Protein AF-A0A3N9UYP1-F1 (afdb_monomer_lite)

Sequence (949 aa):
LVQMFEDPHSIGEVHTLHGLKRYLHQKGLQLGFKLVDQSKSPNQSVSLVLATNSKVVSVIQNINFANFESISEETFTFNEIPFPIKIVVEGFERQLLHGQERFPSVNIFCYGNEVHYFVWFRNHPVFIRIDYSPPLQGGMIDLQYFGVSNYEIADHPNIYLDAIRYFFQFLEFDVKMNGTHIQARYDKERALDLNQLCERVKYLFCLAPYLMDLDWVIGSLNLPSDSKKKVVKAWAEFFAYWAALPINKFITKDRLGILQDILITTEGEYELVWSGEEDYRDQYSIKIPVDFFENIFESIKKLELSIPKFSEESFTRFGQIQLEKKFLNYLRKALSEGEIIQTPEGYEKAPEDLFQRMHEAIHFAEIIRKGGKDLESSVAIAQAVIPLEQTLKFQTTGTLESFKVQSASLALRGENLKVYVLRDYNGIIKLAFFTHEDSLYQKRQSINESWKYNANLSVLEFVSILRYNNYSVPGTEPSFELIDEEIQNIKDALALSQKPVLQKHAEGEKILYGLRASPGRATGRILLGISGRLPEEFNDHIFIASSISPDDNAFLYHAAGIVATGGGILSHAGLIATQFNKPAIIISGTWKQESDGSQFLLYNTLEYQVEQREENAFNLTLHHDLHEREYQMQDGDLVILDANEGSLQVLGQERDTIALFEGFKSLGKINEDISNINDVKELLILRGKKLHVRHQLEKLLNRLSEPVLVEFALREILIGKFLAENKSNPEERSYLLNLILNNKEIGILAEDYLNHIIGQIENKFLLSYSKAIKNIPNAKYPFEIVMPRLEVLRIHELVDSIITSLGANLSEKIQIESKDVYDLEKISAQRLEELRRNRLEEVQRLTKNRERKEYLRHIFRQLGRMDLLLNTSSEQLNEVKKLKQKFDIDDAVYCKKYAEKFILRPEDGAFALSPYVGWKAANLAELEHLGGTGFVPPWFVITDKAFQT

pLDDT: mean 80.07, std 12.96, range [25.12, 96.75]

Radius of gyration: 33.29 Å; chains: 1; bounding box: 89×86×103 Å

Secondary structure (DSSP, 8-state):
--------SSGGG--SHHHHHHHHHHH-GGGHHHHTTTS----EEEEEEEEETTEEEEEEEEEEEEE-S---TTSS-TTPPPHHHHHHHHHHHHHHHTT-----EEEEEEETTEEEEEEEETTEEEEEEEE-SPTTS--EEEEEEE-S-TTTTTT-S-TT-HHHHHHHHHTT-EEEEETTEEEEEEEGGG-SSHHHHHHHHHHHHHHGGGTTTHHHHHHHSSS-HHHHHHHHHHHHHHHHHHS---HHHHB-TTSSSBEEEEEEETTEEEEEE--SSSS---TT-PPPPTTHHHHHHHHHHTTT-------GGGGGS--HHHHIIIIIHHHHHHHHHTSEEEETTEEEEPPTTTEEE--HHHHHHHHHHH-THHHHHHHHHHHHHGGGGGT---EEEEEETTEEEEEEEEE-SSSEEEEEEEE-TTS-EEEEEEESSSS-EEE-SSTTSPPEE--B--HHHHHHHHHHTT-PPTT-S--GGGHHHHHHHHHHHHHH--S-----PPTT-EEEEEEEEE--EEEEEEEE--TT--GGGGBTEEEEES---GGGHHHHHHBSEEEESSS-TTSHHHHHHHHTT--EEEE--EEEE-TTS-EEEEEEEEEEEEEEEEETTEEEEEEEEEEEEEEEEETT-EEEEETTTTEEEEEES-HHHHHHHHHHHHHHHHHHHHHH---HHHHHHHHHHHHHHHHHHHHHHHT---HHHHHHHHHHHHH-TTTSGGGS-HHHHHHHHHHHHT-TTTHHHHHHHHHHHHHHHHHHHHHHHHHHHHHGGG-SSTHHHHHHHHHHHHHHHHHHHHHHHH-HHHHTT----HHHHHHHHHHHHHHHHHHHHHHHHHHHHHHH-SS-GGGHHHHHHHHHHHHHHHT--HHHHHHHHHHHHHHHHHHHHHHHHHTTS-EE-GGG-SGGGHHHH-HHHHHHHHHHHHH-TTSS-TT--EEGGGT--

Foldseek 3Di:
DPPPDQQDPDPVSDPDLRNVVNNCVVPDDVCVVVVCVPPDHQPDWDKDWDADPVGTDDIDGQEGEDEPDDDDPPDDDPPDDDLVRVLLVVLVNLQVVLPQPFAWHWYWYPSQQWIWIWTDDPPKIKIWIFGLAKAPPWTKTKMKIQADDPVCCVPALDQQLVLVVVLLVLLVWDWDDDRSMIITMDTNLFDLTSVNVLVSSSLVSNCNRCSRPGSRLLSQAPEDPVLSVLVSVVQSLVCVQASYDSQVQQADPVSHFGFADWDQDPVGTDTDGDPSPDHDHHVVQDQDPPCPVVVVVVVVVQQVDDFADDDPVPRRRHHPVNCCVRPVVSVVQCDVQVQWDADPVGIHGDPCLFKDFDFVLQVVLVLLLVDDPLLLLFQQVLLLCQLVLQSWWWDFFWDWLQWTKTWTWHDASVFIKIKIFTADLLRRTRGIWIASDPTWMWGDPDSPDDIDTRIDSDLPVSVVRCVSSVVDDPPSHGDSPCSVVSSVLVVVLSVLRPDRLDDDDFVPWFKFFFRQQAADKAKAFEDEDCPPHDLQVQASYEYEYQADDPVCLSNLLRHQAYEYQGGTSPGPQSVSCNLSNHGYGHGHWDWDADPVGFIKTKDWDWDFDWDWDQDSNITMIGTHDTHIDIDIGGGGFIWMRGSSRRMIITPGDDPLVVLLVVLLQLLLVLLVVLVPDDDPVVNVVSVVVNVVSLVSLLVSLLPDQGLNVLLVQLCCLQPNPSCPDSSHALQSSLVSLVSNLPRPRCNVVSVSSNLSVLSSLLSQLVSLLVCLLVFLLVDLALCSLCVSLVSNVVSVVSLVSNLSNNDDPCNVSHDDDPVSNVVSLVSSLVSLVVNLVVLVVVLVVVLPDPPPLVCVVVSLVRNVVSCVVNVDDPVVVVVSVVSVVVSVVVVVVVCVVCVPFDKDWLCNAACVCCVQQNPVSRSSSNCCVVVPPDSRPRPDIDGCVSNPD

Structure (mmCIF, N/CA/C/O backbone):
data_AF-A0A3N9UYP1-F1
#
_entry.id   AF-A0A3N9UYP1-F1
#
loop_
_atom_site.group_PDB
_atom_site.id
_atom_site.type_symbol
_atom_site.label_atom_id
_atom_site.label_alt_id
_atom_site.label_comp_id
_atom_site.label_asym_id
_atom_site.label_entity_id
_atom_site.label_seq_id
_atom_site.pdbx_PDB_ins_code
_atom_site.Cartn_x
_atom_site.Cartn_y
_atom_site.Cartn_z
_atom_site.occupancy
_atom_site.B_iso_or_equiv
_atom_site.auth_seq_id
_atom_site.auth_comp_id
_atom_site.auth_asym_id
_atom_site.auth_atom_id
_atom_site.pdbx_PDB_model_num
ATOM 1 N N . LEU A 1 1 ? 26.593 22.680 20.113 1.00 29.61 1 LEU A N 1
ATOM 2 C CA . LEU A 1 1 ? 25.882 23.022 18.860 1.00 29.61 1 LEU A CA 1
ATOM 3 C C . LEU A 1 1 ? 26.886 22.917 17.722 1.00 29.61 1 LEU A C 1
ATOM 5 O O . LEU A 1 1 ? 27.497 23.908 17.352 1.00 29.61 1 LEU A O 1
ATOM 9 N N . VAL A 1 2 ? 27.143 21.690 17.268 1.00 25.12 2 VAL A N 1
ATOM 10 C CA . VAL A 1 2 ? 27.941 21.435 16.063 1.00 25.12 2 VAL A CA 1
ATOM 11 C C . VAL A 1 2 ? 27.045 21.836 14.893 1.00 25.12 2 VAL A C 1
ATOM 13 O O . VAL A 1 2 ? 25.911 21.366 14.823 1.00 25.12 2 VAL A O 1
ATOM 16 N N . GLN A 1 3 ? 27.485 22.773 14.053 1.00 29.34 3 GLN A N 1
ATOM 17 C CA . GLN A 1 3 ? 26.764 23.162 12.839 1.00 29.34 3 GLN A CA 1
ATOM 18 C C . GLN A 1 3 ? 26.559 21.904 11.979 1.00 29.34 3 GLN A C 1
ATOM 20 O O . GLN A 1 3 ? 27.495 21.416 11.361 1.00 29.34 3 GLN A O 1
ATOM 25 N N . MET A 1 4 ? 25.340 21.358 11.973 1.00 34.91 4 MET A N 1
ATOM 26 C CA . MET A 1 4 ? 24.963 20.183 11.171 1.00 34.91 4 MET A CA 1
ATOM 27 C C . MET A 1 4 ? 24.743 20.507 9.684 1.00 34.91 4 MET A C 1
ATOM 29 O O . MET A 1 4 ? 24.390 19.622 8.912 1.00 34.91 4 MET A O 1
ATOM 33 N N . PHE A 1 5 ? 24.937 21.760 9.272 1.00 40.66 5 PHE A N 1
ATOM 34 C CA . PHE A 1 5 ? 24.675 22.220 7.915 1.00 40.66 5 PHE A CA 1
ATOM 35 C C . PHE A 1 5 ? 25.874 23.010 7.405 1.00 40.66 5 PHE A C 1
ATOM 37 O O . PHE A 1 5 ? 26.053 24.179 7.740 1.00 40.66 5 PHE A O 1
ATOM 44 N N . GLU A 1 6 ? 26.703 22.340 6.612 1.00 43.69 6 GLU A N 1
ATOM 45 C CA . GLU A 1 6 ? 27.711 22.978 5.774 1.00 43.69 6 GLU A CA 1
ATOM 46 C C . GLU A 1 6 ? 26.997 23.476 4.502 1.00 43.69 6 GLU A C 1
ATOM 48 O O . GLU A 1 6 ? 26.233 22.729 3.882 1.00 43.69 6 GLU A O 1
ATOM 53 N N . ASP A 1 7 ? 27.180 24.749 4.143 1.00 47.81 7 ASP A N 1
ATOM 54 C CA . ASP A 1 7 ? 26.592 25.359 2.938 1.00 47.81 7 ASP A CA 1
ATOM 55 C C . ASP A 1 7 ? 27.693 26.009 2.074 1.00 47.81 7 ASP A C 1
ATOM 57 O O . ASP A 1 7 ? 27.769 27.233 1.956 1.00 47.81 7 ASP A O 1
ATOM 61 N N . PRO A 1 8 ? 28.636 25.197 1.561 1.00 55.00 8 PRO A N 1
ATOM 62 C CA . PRO A 1 8 ? 29.879 25.692 0.981 1.00 55.00 8 PRO A CA 1
ATOM 63 C C . PRO A 1 8 ? 29.633 26.372 -0.368 1.00 55.00 8 PRO A C 1
ATOM 65 O O . PRO A 1 8 ? 28.952 25.845 -1.250 1.00 55.00 8 PRO A O 1
ATOM 68 N N . HIS A 1 9 ? 30.225 27.547 -0.565 1.00 52.25 9 HIS A N 1
ATOM 69 C CA . HIS A 1 9 ? 30.142 28.302 -1.817 1.00 52.25 9 HIS A CA 1
ATOM 70 C C . HIS A 1 9 ? 31.273 27.941 -2.792 1.00 52.25 9 HIS A C 1
ATOM 72 O O . HIS A 1 9 ? 31.146 28.174 -4.007 1.00 52.25 9 HIS A O 1
ATOM 78 N N . SER A 1 10 ? 32.346 27.323 -2.282 1.00 53.94 10 SER A N 1
ATOM 79 C CA . SER A 1 10 ? 33.505 26.831 -3.033 1.00 53.94 10 SER A CA 1
ATOM 80 C C . SER A 1 10 ? 33.967 25.439 -2.562 1.00 53.94 10 SER A C 1
ATOM 82 O O . SER A 1 10 ? 33.710 25.041 -1.432 1.00 53.94 10 SER A O 1
ATOM 84 N N . ILE A 1 11 ? 34.670 24.682 -3.419 1.00 49.81 11 ILE A N 1
ATOM 85 C CA . ILE A 1 11 ? 35.138 23.316 -3.093 1.00 49.81 11 ILE A CA 1
ATOM 86 C C . ILE A 1 11 ? 36.110 23.287 -1.896 1.00 49.81 11 ILE A C 1
ATOM 88 O O . ILE A 1 11 ? 36.172 22.300 -1.175 1.00 49.81 11 ILE A O 1
ATOM 92 N N . GLY A 1 12 ? 36.852 24.376 -1.662 1.00 50.88 12 GLY A N 1
ATOM 93 C CA . GLY A 1 12 ? 37.797 24.493 -0.545 1.00 50.88 12 GLY A CA 1
ATOM 94 C C . GLY A 1 12 ? 37.128 24.665 0.821 1.00 50.88 12 GLY A C 1
ATOM 95 O O . GLY A 1 12 ? 37.796 24.519 1.839 1.00 50.88 12 GLY A O 1
ATOM 96 N N . GLU A 1 13 ? 35.824 24.951 0.835 1.00 55.41 13 GLU A N 1
ATOM 97 C CA . GLU A 1 13 ? 34.985 25.060 2.036 1.00 55.41 13 GLU A CA 1
ATOM 98 C C . GLU A 1 13 ? 34.260 23.743 2.352 1.00 55.41 13 GLU A C 1
ATOM 100 O O . GLU A 1 13 ? 33.471 23.685 3.289 1.00 55.41 13 GLU A O 1
ATOM 105 N N . VAL A 1 14 ? 34.479 22.692 1.552 1.00 54.03 14 VAL A N 1
ATOM 106 C CA . VAL A 1 14 ? 33.878 21.376 1.766 1.00 54.03 14 VAL A CA 1
ATOM 107 C C . VAL A 1 14 ? 34.752 20.577 2.729 1.00 54.03 14 VAL A C 1
ATOM 109 O O . VAL A 1 14 ? 35.811 20.073 2.347 1.00 54.03 14 VAL A O 1
ATOM 112 N N . HIS A 1 15 ? 34.300 20.418 3.969 1.00 50.19 15 HIS A N 1
ATOM 113 C CA . HIS A 1 15 ? 34.988 19.613 4.981 1.00 50.19 15 HIS A CA 1
ATOM 114 C C . HIS A 1 15 ? 34.243 18.317 5.321 1.00 50.19 15 HIS A C 1
ATOM 116 O O . HIS A 1 15 ? 34.810 17.437 5.971 1.00 50.19 15 HIS A O 1
ATOM 122 N N . THR A 1 16 ? 32.999 18.161 4.855 1.00 47.72 16 THR A N 1
ATOM 123 C CA . THR A 1 16 ? 32.174 16.970 5.093 1.00 47.72 16 THR A CA 1
ATOM 124 C C . THR A 1 16 ? 31.568 16.390 3.810 1.00 47.72 16 THR A C 1
ATOM 126 O O . THR A 1 16 ? 31.347 17.082 2.816 1.00 47.72 16 THR A O 1
ATOM 129 N N . LEU A 1 17 ? 31.234 15.095 3.842 1.00 48.03 17 LEU A N 1
ATOM 130 C CA . LEU A 1 17 ? 30.551 14.384 2.747 1.00 48.03 17 LEU A CA 1
ATOM 131 C C . LEU A 1 17 ? 29.171 15.006 2.442 1.00 48.03 17 LEU A C 1
ATOM 133 O O . LEU A 1 17 ? 28.746 15.084 1.290 1.00 48.03 17 LEU A O 1
ATOM 137 N N . HIS A 1 18 ? 28.507 15.538 3.474 1.00 47.69 18 HIS A N 1
ATOM 138 C CA . HIS A 1 18 ? 27.260 16.292 3.348 1.00 47.69 18 HIS A CA 1
ATOM 139 C C . HIS A 1 18 ? 27.463 17.659 2.668 1.00 47.69 18 HIS A C 1
ATOM 141 O O . HIS A 1 18 ? 26.680 18.023 1.789 1.00 47.69 18 HIS A O 1
ATOM 147 N N . GLY A 1 19 ? 28.529 18.390 3.014 1.00 53.53 19 GLY A N 1
ATOM 148 C CA . GLY A 1 19 ? 28.915 19.636 2.343 1.00 53.53 19 GLY A CA 1
ATOM 149 C C . GLY A 1 19 ? 29.251 19.427 0.867 1.00 53.53 19 GLY A C 1
ATOM 150 O O . GLY A 1 19 ? 28.837 20.224 0.027 1.00 53.53 19 GLY A O 1
ATOM 151 N N . LEU A 1 20 ? 29.896 18.304 0.524 1.00 54.59 20 LEU A N 1
ATOM 152 C CA . LEU A 1 20 ? 30.167 17.928 -0.867 1.00 54.59 20 LEU A CA 1
ATOM 153 C C . LEU A 1 20 ? 28.864 17.683 -1.637 1.00 54.59 20 LEU A C 1
ATOM 155 O O . LEU A 1 20 ? 28.690 18.210 -2.736 1.00 54.59 20 LEU A O 1
ATOM 159 N N . LYS A 1 21 ? 27.926 16.935 -1.038 1.00 53.88 21 LYS A N 1
ATOM 160 C CA . LYS A 1 21 ? 26.600 16.669 -1.617 1.00 53.88 21 LYS A CA 1
ATOM 161 C C . LYS A 1 21 ? 25.831 17.967 -1.874 1.00 53.88 21 LYS A C 1
ATOM 163 O O . LYS A 1 21 ? 25.301 18.158 -2.966 1.00 53.88 21 LYS A O 1
ATOM 168 N N . ARG A 1 22 ? 25.810 18.894 -0.909 1.00 55.78 22 ARG A N 1
ATOM 169 C CA . ARG A 1 22 ? 25.162 20.209 -1.064 1.00 55.78 22 ARG A CA 1
ATOM 170 C C . ARG A 1 22 ? 25.834 21.088 -2.117 1.00 55.78 22 ARG A C 1
ATOM 172 O O . ARG A 1 22 ? 25.130 21.673 -2.937 1.00 55.78 22 ARG A O 1
ATOM 179 N N . TYR A 1 23 ? 27.165 21.135 -2.142 1.00 59.44 23 TYR A N 1
ATOM 180 C CA . TYR A 1 23 ? 27.926 21.865 -3.158 1.00 59.44 23 TYR A CA 1
ATOM 181 C C . TYR A 1 23 ? 27.590 21.384 -4.577 1.00 59.44 23 TYR A C 1
ATOM 183 O O . TYR A 1 23 ? 27.286 22.186 -5.463 1.00 59.44 23 TYR A O 1
ATOM 191 N N . LEU A 1 24 ? 27.580 20.062 -4.772 1.00 54.41 24 LEU A N 1
ATOM 192 C CA . LEU A 1 24 ? 27.208 19.410 -6.028 1.00 54.41 24 LEU A CA 1
ATOM 193 C C . LEU A 1 24 ? 25.745 19.682 -6.407 1.00 54.41 24 LEU A C 1
ATOM 195 O O . LEU A 1 24 ? 25.458 20.025 -7.556 1.00 54.41 24 LEU A O 1
ATOM 199 N N . HIS A 1 25 ? 24.835 19.606 -5.433 1.00 54.56 25 HIS A N 1
ATOM 200 C CA . HIS A 1 25 ? 23.414 19.904 -5.610 1.00 54.56 25 HIS A CA 1
ATOM 201 C C . HIS A 1 25 ? 23.163 21.366 -6.029 1.00 54.56 25 HIS A C 1
ATOM 203 O O . HIS A 1 25 ? 22.273 21.627 -6.836 1.00 54.56 25 HIS A O 1
ATOM 209 N N . GLN A 1 26 ? 23.945 22.324 -5.516 1.00 54.12 26 GLN A N 1
ATOM 210 C CA . GLN A 1 26 ? 23.802 23.756 -5.821 1.00 54.12 26 GLN A CA 1
ATOM 211 C C . GLN A 1 26 ? 24.477 24.194 -7.124 1.00 54.12 26 GLN A C 1
ATOM 213 O O . GLN A 1 26 ? 23.975 25.091 -7.800 1.00 54.12 26 GLN A O 1
ATOM 218 N N . LYS A 1 27 ? 25.635 23.619 -7.466 1.00 55.62 27 LYS A N 1
ATOM 219 C CA . LYS A 1 27 ? 26.460 24.083 -8.596 1.00 55.62 27 LYS A CA 1
ATOM 220 C C . LYS A 1 27 ? 26.233 23.305 -9.898 1.00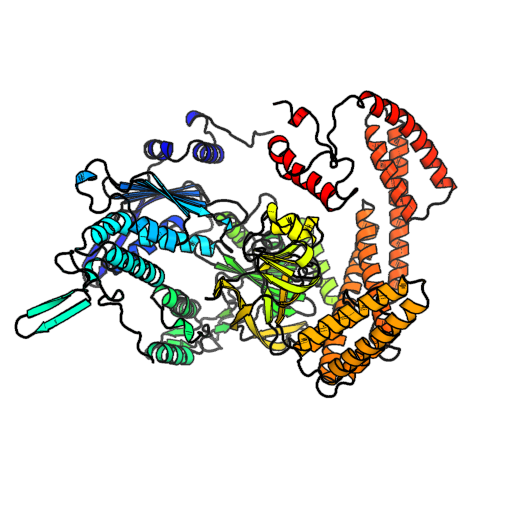 55.62 27 LYS A C 1
ATOM 222 O O . LYS A 1 27 ? 26.666 23.770 -10.952 1.00 55.62 27 LYS A O 1
ATOM 227 N N . GLY A 1 28 ? 25.535 22.168 -9.847 1.00 54.16 28 GLY A N 1
ATOM 228 C CA . GLY A 1 28 ? 25.143 21.390 -11.023 1.00 54.16 28 GLY A CA 1
ATOM 229 C C . GLY A 1 28 ? 26.300 20.705 -11.769 1.00 54.16 28 GLY A C 1
ATOM 230 O O . GLY A 1 28 ? 27.463 20.735 -11.366 1.00 54.16 28 GLY A O 1
ATOM 231 N N . LEU A 1 29 ? 25.959 20.076 -12.900 1.00 49.31 29 LEU A N 1
ATOM 232 C CA . LEU A 1 29 ? 26.809 19.169 -13.693 1.00 49.31 29 LEU A CA 1
ATOM 233 C C . LEU A 1 29 ? 28.119 19.782 -14.235 1.00 49.31 29 LEU A C 1
ATOM 235 O O . LEU A 1 29 ? 29.073 19.046 -14.482 1.00 49.31 29 LEU A O 1
ATOM 239 N N . GLN A 1 30 ? 28.222 21.112 -14.365 1.00 43.50 30 GLN A N 1
ATOM 240 C CA . GLN A 1 30 ? 29.431 21.793 -14.869 1.00 43.50 30 GLN A CA 1
ATOM 241 C C . GLN A 1 30 ? 30.678 21.581 -13.990 1.00 43.50 30 GLN A C 1
ATOM 243 O O . GLN A 1 30 ? 31.801 21.698 -14.482 1.00 43.50 30 GLN A O 1
ATOM 248 N N . LEU A 1 31 ? 30.506 21.254 -12.705 1.00 48.44 31 LEU A N 1
ATOM 249 C CA . LEU A 1 31 ? 31.607 20.968 -11.778 1.00 48.44 31 LEU A CA 1
ATOM 250 C C . LEU A 1 31 ? 31.984 19.482 -11.707 1.00 48.44 31 LEU A C 1
ATOM 252 O O . LEU A 1 31 ? 33.098 19.181 -11.281 1.00 48.44 31 LEU A O 1
ATOM 256 N N . GLY A 1 32 ? 31.131 18.571 -12.197 1.00 49.41 32 GLY A N 1
ATOM 257 C CA . GLY A 1 32 ? 31.455 17.143 -12.310 1.00 49.41 32 GLY A CA 1
ATOM 258 C C . GLY A 1 32 ? 32.727 16.915 -13.133 1.00 49.41 32 GLY A C 1
ATOM 259 O O . GLY A 1 32 ? 33.613 16.181 -12.710 1.00 49.41 32 GLY A O 1
ATOM 260 N N . PHE A 1 33 ? 32.890 17.670 -14.224 1.00 44.16 33 PHE A N 1
ATOM 261 C CA . PHE A 1 33 ? 34.115 17.684 -15.033 1.00 44.16 33 PHE A CA 1
ATOM 262 C C . PHE A 1 33 ? 35.379 18.079 -14.254 1.00 44.16 33 PHE A C 1
ATOM 264 O O . PHE A 1 33 ? 36.441 17.530 -14.514 1.00 44.16 33 PHE A O 1
ATOM 271 N N . LYS A 1 34 ? 35.285 19.013 -13.297 1.00 45.62 34 LYS A N 1
ATOM 272 C CA . LYS A 1 34 ? 36.437 19.454 -12.487 1.00 45.62 34 LYS A CA 1
ATOM 273 C C . LYS A 1 34 ? 36.766 18.488 -11.344 1.00 45.62 34 LYS A C 1
ATOM 275 O O . LYS A 1 34 ? 37.898 18.475 -10.873 1.00 45.62 34 LYS A O 1
ATOM 280 N N . LEU A 1 35 ? 35.791 17.697 -10.891 1.00 45.66 35 LEU A N 1
ATOM 281 C CA . LEU A 1 35 ? 35.947 16.739 -9.791 1.00 45.66 35 LEU A CA 1
ATOM 282 C C . LEU A 1 35 ? 36.562 15.403 -10.217 1.00 45.66 35 LEU A C 1
ATOM 284 O O . LEU A 1 35 ? 37.231 14.773 -9.393 1.00 45.66 35 LEU A O 1
ATOM 288 N N . VAL A 1 36 ? 36.397 15.009 -11.486 1.00 48.53 36 VAL A N 1
ATOM 289 C CA . VAL A 1 36 ? 37.096 13.855 -12.086 1.00 48.53 36 VAL A CA 1
ATOM 290 C C . VAL A 1 36 ? 38.622 14.013 -11.989 1.00 48.53 36 VAL A C 1
ATOM 292 O O . VAL A 1 36 ? 39.322 13.019 -11.810 1.00 48.53 36 VAL A O 1
ATOM 295 N N . ASP A 1 37 ? 39.120 15.254 -12.005 1.00 44.56 37 ASP A N 1
ATOM 296 C CA . ASP A 1 37 ? 40.552 15.569 -11.913 1.00 44.56 37 ASP A CA 1
ATOM 297 C C . ASP A 1 37 ? 41.088 15.716 -10.473 1.00 44.56 37 ASP A C 1
ATOM 299 O O . ASP A 1 37 ? 42.303 15.762 -10.285 1.00 44.56 37 ASP A O 1
ATOM 303 N N . GLN A 1 38 ? 40.230 15.820 -9.445 1.00 43.84 38 GLN A N 1
ATOM 304 C CA . GLN A 1 38 ? 40.664 16.196 -8.080 1.00 43.84 38 GLN A CA 1
ATOM 305 C C . GLN A 1 38 ? 40.219 15.255 -6.950 1.00 43.84 38 GLN A C 1
ATOM 307 O O . GLN A 1 38 ? 40.832 15.256 -5.882 1.00 43.84 38 GLN A O 1
ATOM 312 N N . SER A 1 39 ? 39.183 14.440 -7.154 1.00 46.75 39 SER A N 1
ATOM 313 C CA . SER A 1 39 ? 38.804 13.369 -6.220 1.00 46.75 39 SER A CA 1
ATOM 314 C C . SER A 1 39 ? 39.434 12.048 -6.664 1.00 46.75 39 SER A C 1
ATOM 316 O O . SER A 1 39 ? 39.857 11.949 -7.811 1.00 46.75 39 SER A O 1
ATOM 318 N N . LYS A 1 40 ? 39.547 11.047 -5.771 1.00 48.78 40 LYS A N 1
ATOM 319 C CA . LYS A 1 40 ? 40.044 9.701 -6.118 1.00 48.78 40 LYS A CA 1
ATOM 320 C C . LYS A 1 40 ? 39.450 9.285 -7.470 1.00 48.78 40 LYS A C 1
ATOM 322 O O . LYS A 1 40 ? 38.248 9.037 -7.547 1.00 48.78 40 LYS A O 1
ATOM 327 N N . SER A 1 41 ? 40.269 9.262 -8.524 1.00 60.19 41 SER A N 1
ATOM 328 C CA . SER A 1 41 ? 39.839 8.783 -9.835 1.00 60.19 41 SER A CA 1
ATOM 329 C C . SER A 1 41 ? 39.257 7.373 -9.674 1.00 60.19 41 SER A C 1
ATOM 331 O O . SER A 1 41 ? 39.658 6.680 -8.730 1.00 60.19 41 SER A O 1
ATOM 333 N N . PRO A 1 42 ? 38.333 6.938 -10.552 1.00 63.72 42 PRO A N 1
ATOM 334 C CA . PRO A 1 42 ? 37.827 5.570 -10.545 1.00 63.72 42 PRO A CA 1
ATOM 335 C C . PRO A 1 42 ? 38.989 4.587 -10.386 1.00 63.72 42 PRO A C 1
ATOM 337 O O . PRO A 1 42 ? 39.879 4.526 -11.233 1.00 63.72 42 PRO A O 1
ATOM 340 N N . ASN A 1 43 ? 39.039 3.904 -9.246 1.00 75.00 43 ASN A N 1
ATOM 341 C CA . ASN A 1 43 ? 40.175 3.073 -8.839 1.00 75.00 43 ASN A CA 1
ATOM 342 C C . ASN A 1 43 ? 39.848 1.580 -8.920 1.00 75.00 43 ASN A C 1
ATOM 344 O O . ASN A 1 43 ? 40.713 0.742 -8.670 1.00 75.00 43 ASN A O 1
ATOM 348 N N . GLN A 1 44 ? 38.605 1.255 -9.267 1.00 85.38 44 GLN A N 1
ATOM 349 C CA . GLN A 1 44 ? 38.121 -0.090 -9.519 1.00 85.38 44 GLN A CA 1
ATOM 350 C C . GLN A 1 44 ? 37.544 -0.149 -10.935 1.00 85.38 44 GLN A C 1
ATOM 352 O O . GLN A 1 44 ? 37.037 0.846 -11.457 1.00 85.38 44 GLN A O 1
ATOM 357 N N . SER A 1 45 ? 37.639 -1.312 -11.574 1.00 88.62 45 SER A N 1
ATOM 358 C CA . SER A 1 45 ? 37.122 -1.530 -12.926 1.00 88.62 45 SER A CA 1
ATOM 359 C C . SER A 1 45 ? 36.449 -2.891 -13.033 1.00 88.62 45 SER A C 1
ATOM 361 O O . SER A 1 45 ? 36.791 -3.823 -12.304 1.00 88.62 45 SER A O 1
ATOM 363 N N . VAL A 1 46 ? 35.484 -2.992 -13.944 1.00 91.12 46 VAL A N 1
ATOM 364 C CA . VAL A 1 46 ? 34.812 -4.244 -14.295 1.00 91.12 46 VAL A CA 1
ATOM 365 C C . VAL A 1 46 ? 35.045 -4.507 -15.777 1.00 91.12 46 VAL A C 1
ATOM 367 O O . VAL A 1 46 ? 34.795 -3.644 -16.619 1.00 91.12 46 VAL A O 1
ATOM 370 N N . SER A 1 47 ? 35.539 -5.703 -16.094 1.00 90.62 47 SER A N 1
ATOM 371 C CA . SER A 1 47 ? 35.705 -6.167 -17.473 1.00 90.62 47 SER A CA 1
ATOM 372 C C . SER A 1 47 ? 34.641 -7.209 -17.802 1.00 90.62 47 SER A C 1
ATOM 374 O O . SER A 1 47 ? 34.468 -8.164 -17.048 1.00 90.62 47 SER A O 1
ATOM 376 N N . LEU A 1 48 ? 33.959 -7.053 -18.936 1.00 90.75 48 LEU A N 1
ATOM 377 C CA . LEU A 1 48 ? 33.024 -8.053 -19.458 1.00 90.75 48 LEU A CA 1
ATOM 378 C C . LEU A 1 48 ? 33.763 -8.936 -20.456 1.00 90.75 48 LEU A C 1
ATOM 380 O O . LEU A 1 48 ? 34.433 -8.420 -21.349 1.00 90.75 48 LEU A O 1
ATOM 384 N N . VAL A 1 49 ? 33.641 -10.254 -20.316 1.00 89.88 49 VAL A N 1
ATOM 385 C CA . VAL A 1 49 ? 34.322 -11.224 -21.180 1.00 89.88 49 VAL A CA 1
ATOM 386 C C . VAL A 1 49 ? 33.291 -12.172 -21.773 1.00 89.88 49 VAL A C 1
ATOM 388 O O . VAL A 1 49 ? 32.694 -12.973 -21.060 1.00 89.88 49 VAL A O 1
ATOM 391 N N . LEU A 1 50 ? 33.113 -12.112 -23.092 1.00 89.94 50 LEU A N 1
ATOM 392 C CA . LEU A 1 50 ? 32.352 -13.111 -23.833 1.00 89.94 50 LEU A CA 1
ATOM 393 C C . LEU A 1 50 ? 33.315 -14.204 -24.283 1.00 89.94 50 LEU A C 1
ATOM 395 O O . LEU A 1 50 ? 34.251 -13.934 -25.038 1.00 89.94 50 LEU A O 1
ATOM 399 N N . ALA A 1 51 ? 33.084 -15.439 -23.851 1.00 91.19 51 ALA A N 1
ATOM 400 C CA . ALA A 1 51 ? 33.905 -16.586 -24.209 1.00 91.19 51 ALA A CA 1
ATOM 401 C C . ALA A 1 51 ? 33.045 -17.792 -24.602 1.00 91.19 51 ALA A C 1
ATOM 403 O O . ALA A 1 51 ? 31.910 -17.955 -24.172 1.00 91.19 51 ALA A O 1
ATOM 404 N N . THR A 1 52 ? 33.625 -18.646 -25.433 1.00 89.81 52 THR A N 1
ATOM 405 C CA . THR A 1 52 ? 33.166 -20.015 -25.692 1.00 89.81 52 THR A CA 1
ATOM 406 C C . THR A 1 52 ? 33.991 -20.980 -24.845 1.00 89.81 52 THR A C 1
ATOM 408 O O . THR A 1 52 ? 35.032 -20.591 -24.313 1.00 89.81 52 THR A O 1
ATOM 411 N N . ASN A 1 53 ? 33.613 -22.260 -24.811 1.00 85.12 53 ASN A N 1
ATOM 412 C CA . ASN A 1 53 ? 34.361 -23.298 -24.087 1.00 85.12 53 ASN A CA 1
ATOM 413 C C . ASN A 1 53 ? 35.849 -23.397 -24.487 1.00 85.12 53 ASN A C 1
ATOM 415 O O . ASN A 1 53 ? 36.641 -23.952 -23.733 1.00 85.12 53 ASN A O 1
ATOM 419 N N . SER A 1 54 ? 36.239 -22.883 -25.661 1.00 88.25 54 SER A N 1
ATOM 420 C CA . SER A 1 54 ? 37.602 -22.994 -26.197 1.00 88.25 54 SER A CA 1
ATOM 421 C C . SER A 1 54 ? 38.321 -21.664 -26.458 1.00 88.25 54 SER A C 1
ATOM 423 O O . SER A 1 54 ? 39.519 -21.686 -26.732 1.00 88.25 54 SER A O 1
ATOM 425 N N . LYS A 1 55 ? 37.632 -20.512 -26.452 1.00 91.62 55 LYS A N 1
ATOM 426 C CA . LYS A 1 55 ? 38.250 -19.202 -26.756 1.00 91.62 55 LYS A CA 1
ATOM 427 C C . LYS A 1 55 ? 37.456 -18.014 -26.221 1.00 91.62 55 LYS A C 1
ATOM 429 O O . LYS A 1 55 ? 36.227 -18.047 -26.216 1.00 91.62 55 LYS A O 1
ATOM 434 N N . VAL A 1 56 ? 38.161 -16.930 -25.899 1.00 88.62 56 VAL A N 1
ATOM 435 C CA . VAL A 1 56 ? 37.569 -15.603 -25.676 1.00 88.62 56 VAL A CA 1
ATOM 436 C C . VAL A 1 56 ? 37.165 -14.998 -27.024 1.00 88.62 56 VAL A C 1
ATOM 438 O O . VAL A 1 56 ? 37.954 -14.991 -27.967 1.00 88.62 56 VAL A O 1
ATOM 441 N N . VAL A 1 57 ? 35.920 -14.537 -27.122 1.00 87.56 57 VAL A N 1
ATOM 442 C CA . VAL A 1 57 ? 35.312 -13.939 -28.321 1.00 87.56 57 VAL A CA 1
ATOM 443 C C . VAL A 1 57 ? 35.422 -12.417 -28.286 1.00 87.56 57 VAL A C 1
ATOM 445 O O . VAL A 1 57 ? 35.750 -11.814 -29.302 1.00 87.56 57 VAL A O 1
ATOM 448 N N . SER A 1 58 ? 35.156 -11.802 -27.132 1.00 85.81 58 SER A N 1
ATOM 449 C CA . SER A 1 58 ? 35.181 -10.347 -26.956 1.00 85.81 58 SER A CA 1
ATOM 450 C C . SER A 1 58 ? 35.488 -9.979 -25.503 1.00 85.81 58 SER A C 1
ATOM 452 O O . SER A 1 58 ? 35.132 -10.723 -24.587 1.00 85.81 58 SER A O 1
ATOM 454 N N . VAL A 1 59 ? 36.143 -8.835 -25.295 1.00 86.81 59 VAL A N 1
ATOM 455 C CA . VAL A 1 59 ? 36.417 -8.253 -23.975 1.00 86.81 59 VAL A CA 1
ATOM 456 C C . VAL A 1 59 ? 36.083 -6.763 -24.004 1.00 86.81 59 VAL A C 1
ATOM 458 O O . VAL A 1 59 ? 36.569 -6.039 -24.870 1.00 86.81 59 VAL A O 1
ATOM 461 N N . ILE A 1 60 ? 35.291 -6.298 -23.039 1.00 86.38 60 ILE A N 1
ATOM 462 C CA . ILE A 1 60 ? 34.946 -4.884 -22.840 1.00 86.38 60 ILE A CA 1
ATOM 463 C C . ILE A 1 60 ? 35.565 -4.426 -21.519 1.00 86.38 60 ILE A C 1
ATOM 465 O O . ILE A 1 60 ? 35.266 -5.004 -20.477 1.00 86.38 60 ILE A O 1
ATOM 469 N N . GLN A 1 61 ? 36.388 -3.375 -21.540 1.00 84.38 61 GLN A N 1
ATOM 470 C CA . GLN A 1 61 ? 37.071 -2.826 -20.353 1.00 84.38 61 GLN A CA 1
ATOM 471 C C . GLN A 1 61 ? 36.688 -1.361 -20.123 1.00 84.38 61 GLN A C 1
ATOM 473 O O . GLN A 1 61 ? 37.528 -0.490 -19.918 1.00 84.38 61 GLN A O 1
ATOM 478 N N . ASN A 1 62 ? 35.393 -1.082 -20.230 1.00 84.38 62 ASN A N 1
ATOM 479 C CA . ASN A 1 62 ? 34.876 0.276 -20.355 1.00 84.38 62 ASN A CA 1
ATOM 480 C C . ASN A 1 62 ? 34.160 0.775 -19.092 1.00 84.38 62 ASN A C 1
ATOM 482 O O . ASN A 1 62 ? 33.601 1.865 -19.130 1.00 84.38 62 ASN A O 1
ATOM 486 N N . ILE A 1 63 ? 34.145 0.007 -17.999 1.00 91.69 63 ILE A N 1
ATOM 487 C CA . ILE A 1 63 ? 33.394 0.335 -16.781 1.00 91.69 63 ILE A CA 1
ATOM 488 C C . ILE A 1 63 ? 34.378 0.548 -15.633 1.00 91.69 63 ILE A C 1
ATOM 490 O O . ILE A 1 63 ? 34.997 -0.406 -15.161 1.00 91.69 63 ILE A O 1
ATOM 494 N N . ASN A 1 64 ? 34.487 1.787 -15.158 1.00 90.44 64 ASN A N 1
ATOM 495 C CA . ASN A 1 64 ? 35.291 2.143 -13.992 1.00 90.44 64 ASN A CA 1
ATOM 496 C C . ASN A 1 64 ? 34.413 2.765 -12.909 1.00 90.44 64 ASN A C 1
ATOM 498 O O . ASN A 1 64 ? 33.443 3.464 -13.209 1.00 90.44 64 ASN A O 1
ATOM 502 N N . PHE A 1 65 ? 34.767 2.563 -11.644 1.00 88.69 65 PHE A N 1
ATOM 503 C CA . PHE A 1 65 ? 34.014 3.139 -10.539 1.00 88.69 65 PHE A CA 1
ATOM 504 C C . PHE A 1 65 ? 34.868 3.500 -9.321 1.00 88.69 65 PHE A C 1
ATOM 506 O O . PHE A 1 65 ? 35.995 3.028 -9.154 1.00 88.69 65 PHE A O 1
ATOM 513 N N . ALA A 1 66 ? 34.305 4.365 -8.480 1.00 82.38 66 ALA A N 1
ATOM 514 C CA . ALA A 1 66 ? 34.785 4.682 -7.142 1.00 82.38 66 ALA A CA 1
ATOM 515 C C . ALA A 1 66 ? 33.604 4.661 -6.161 1.00 82.38 66 ALA A C 1
ATOM 517 O O . ALA A 1 66 ? 32.569 5.294 -6.402 1.00 82.38 66 ALA A O 1
ATOM 518 N N . ASN A 1 67 ? 33.770 3.946 -5.046 1.00 76.31 67 ASN A N 1
ATOM 519 C CA . ASN A 1 67 ? 32.820 3.947 -3.938 1.00 76.31 67 ASN A CA 1
ATOM 520 C C . ASN A 1 67 ? 33.371 4.787 -2.777 1.00 76.31 67 ASN A C 1
ATOM 522 O O . ASN A 1 67 ? 34.482 4.539 -2.303 1.00 76.31 67 ASN A O 1
ATOM 526 N N . PHE A 1 68 ? 32.613 5.799 -2.351 1.00 70.44 68 PHE A N 1
ATOM 527 C CA . PHE A 1 68 ? 33.022 6.728 -1.294 1.00 70.44 68 PHE A CA 1
ATOM 528 C C . PHE A 1 68 ? 32.444 6.377 0.081 1.00 70.44 68 PHE A C 1
ATOM 530 O O . PHE A 1 68 ? 32.824 7.014 1.064 1.00 70.44 68 PHE A O 1
ATOM 537 N N . GLU A 1 69 ? 31.564 5.378 0.177 1.00 61.91 69 GLU A N 1
ATOM 538 C CA . GLU A 1 69 ? 31.050 4.906 1.463 1.00 61.91 69 GLU A CA 1
ATOM 539 C C . GLU A 1 69 ? 31.995 3.890 2.113 1.00 61.91 69 GLU A C 1
ATOM 541 O O . GLU A 1 69 ? 32.506 2.971 1.471 1.00 61.91 69 GLU A O 1
ATOM 546 N N . SER A 1 70 ? 32.223 4.054 3.418 1.00 48.97 70 SER A N 1
ATOM 547 C CA . SER A 1 70 ? 32.908 3.067 4.248 1.00 48.97 70 SER A CA 1
ATOM 548 C C . SER A 1 70 ? 31.965 1.895 4.500 1.00 48.97 70 SER A C 1
ATOM 550 O O . SER A 1 70 ? 31.127 1.956 5.400 1.00 48.97 70 SER A O 1
ATOM 552 N N . ILE A 1 71 ? 32.087 0.840 3.701 1.00 49.66 71 ILE A N 1
ATOM 553 C CA . ILE A 1 71 ? 31.459 -0.448 3.999 1.00 49.66 71 ILE A CA 1
ATOM 554 C C . ILE A 1 71 ? 32.117 -0.945 5.293 1.00 49.66 71 ILE A C 1
ATOM 556 O O . ILE A 1 71 ? 33.327 -1.161 5.321 1.00 49.66 71 ILE A O 1
ATOM 560 N N . SER A 1 72 ? 31.358 -1.049 6.386 1.00 41.88 72 SER A N 1
ATOM 561 C CA . SER A 1 72 ? 31.851 -1.666 7.619 1.00 41.88 72 SER A CA 1
ATOM 562 C C . SER A 1 72 ? 32.286 -3.098 7.309 1.00 41.88 72 SER A C 1
ATOM 564 O O . SER A 1 72 ? 31.493 -3.873 6.777 1.00 41.88 72 SER A O 1
ATOM 566 N N . GLU A 1 73 ? 33.532 -3.434 7.638 1.00 37.22 73 GLU A N 1
ATOM 567 C CA . GLU A 1 73 ? 34.245 -4.664 7.246 1.00 37.22 73 GLU A CA 1
ATOM 568 C C . GLU A 1 73 ? 33.591 -5.986 7.711 1.00 37.22 73 GLU A C 1
ATOM 570 O O . GLU A 1 73 ? 34.094 -7.058 7.392 1.00 37.22 73 GLU A O 1
ATOM 575 N N . GLU A 1 74 ? 32.474 -5.949 8.442 1.00 38.84 74 GLU A N 1
ATOM 576 C CA . GLU A 1 74 ? 31.955 -7.104 9.182 1.00 38.84 74 GLU A CA 1
ATOM 577 C C . GLU A 1 74 ? 30.767 -7.845 8.543 1.00 38.84 74 GLU A C 1
ATOM 579 O O . GLU A 1 74 ? 30.403 -8.896 9.062 1.00 38.84 74 GLU A O 1
ATOM 584 N N . THR A 1 75 ? 30.145 -7.378 7.447 1.00 40.34 75 THR A N 1
ATOM 585 C CA . THR A 1 75 ? 28.851 -7.978 7.019 1.00 40.34 75 THR A CA 1
ATOM 586 C C . THR A 1 75 ? 28.624 -8.292 5.544 1.00 40.34 75 THR A C 1
ATOM 588 O O . THR A 1 75 ? 27.621 -8.929 5.248 1.00 40.34 75 THR A O 1
ATOM 591 N N . PHE A 1 76 ? 29.533 -7.976 4.619 1.00 38.84 76 PHE A N 1
ATOM 592 C CA . PHE A 1 76 ? 29.372 -8.403 3.222 1.00 38.84 76 PHE A CA 1
ATOM 593 C C . PHE A 1 76 ? 30.667 -8.974 2.657 1.00 38.84 76 PHE A C 1
ATOM 595 O O . PHE A 1 76 ? 31.755 -8.427 2.839 1.00 38.84 76 PHE A O 1
ATOM 602 N N . THR A 1 77 ? 30.550 -10.106 1.965 1.00 39.50 77 THR A N 1
ATOM 603 C CA . THR A 1 77 ? 31.652 -10.721 1.229 1.00 39.50 77 THR A CA 1
ATOM 604 C C . THR A 1 77 ? 32.228 -9.713 0.236 1.00 39.50 77 THR A C 1
ATOM 606 O O . THR A 1 77 ? 31.525 -9.255 -0.658 1.00 39.50 77 THR A O 1
ATOM 609 N N . PHE A 1 78 ? 33.522 -9.410 0.368 1.00 36.84 78 PHE A N 1
ATOM 610 C CA . PHE A 1 78 ? 34.328 -8.462 -0.426 1.00 36.84 78 PHE A CA 1
ATOM 611 C C . PHE A 1 78 ? 34.293 -8.630 -1.970 1.00 36.84 78 PHE A C 1
ATOM 613 O O . PHE A 1 78 ? 34.997 -7.911 -2.675 1.00 36.84 78 PHE A O 1
ATOM 620 N N . ASN A 1 79 ? 33.498 -9.559 -2.509 1.00 48.72 79 ASN A N 1
ATOM 621 C CA . ASN A 1 79 ? 33.474 -9.951 -3.919 1.00 48.72 79 ASN A CA 1
ATOM 622 C C . ASN A 1 79 ? 32.222 -9.509 -4.698 1.00 48.72 79 ASN A C 1
ATOM 624 O O . ASN A 1 79 ? 32.148 -9.787 -5.895 1.00 48.72 79 ASN A O 1
ATOM 628 N N . GLU A 1 80 ? 31.243 -8.846 -4.080 1.00 68.19 80 GLU A N 1
ATOM 629 C CA . GLU A 1 80 ? 30.023 -8.448 -4.794 1.00 68.19 80 GLU A CA 1
ATOM 630 C C . GLU A 1 80 ? 30.128 -7.042 -5.405 1.00 68.19 80 GLU A C 1
ATOM 632 O O . GLU A 1 80 ? 30.468 -6.060 -4.746 1.00 68.19 80 GLU A O 1
ATOM 637 N N . ILE A 1 81 ? 29.842 -6.952 -6.708 1.00 81.31 81 ILE A N 1
ATOM 638 C CA . ILE A 1 81 ? 29.781 -5.693 -7.458 1.00 81.31 81 ILE A CA 1
ATOM 639 C C . ILE A 1 81 ? 28.586 -4.876 -6.934 1.00 81.31 81 ILE A C 1
ATOM 641 O O . ILE A 1 81 ? 27.464 -5.387 -6.984 1.00 81.31 81 ILE A O 1
ATOM 645 N N . PRO A 1 82 ? 28.763 -3.611 -6.495 1.00 83.06 82 PRO A N 1
ATOM 646 C CA . PRO A 1 82 ? 27.654 -2.834 -5.948 1.00 83.06 82 PRO A CA 1
ATOM 647 C C . PRO A 1 82 ? 26.545 -2.622 -6.983 1.00 83.06 82 PRO A C 1
ATOM 649 O O . PRO A 1 82 ? 26.824 -2.437 -8.172 1.00 83.06 82 PRO A O 1
ATOM 652 N N . PHE A 1 83 ? 25.288 -2.583 -6.532 1.00 85.88 83 PHE A N 1
ATOM 653 C CA . PHE A 1 83 ? 24.119 -2.508 -7.416 1.00 85.88 83 PHE A CA 1
ATOM 654 C C . PHE A 1 83 ? 24.195 -1.415 -8.507 1.00 85.88 83 PHE A C 1
ATOM 656 O O . PHE A 1 83 ? 23.941 -1.734 -9.672 1.00 85.88 83 PHE A O 1
ATOM 663 N N . PRO A 1 84 ? 24.610 -0.163 -8.206 1.00 88.75 84 PRO A N 1
ATOM 664 C CA . PRO A 1 84 ? 24.732 0.878 -9.228 1.00 88.75 84 PRO A CA 1
ATOM 665 C C . PRO A 1 84 ? 25.710 0.533 -10.362 1.00 88.75 84 PRO A C 1
ATOM 667 O O . PRO A 1 84 ? 25.556 1.014 -11.477 1.00 88.75 84 PRO A O 1
ATOM 670 N N . ILE A 1 85 ? 26.708 -0.317 -10.105 1.00 90.94 85 ILE A N 1
ATOM 671 C CA . ILE A 1 85 ? 27.637 -0.815 -11.126 1.00 90.94 85 ILE A CA 1
ATOM 672 C C . ILE A 1 85 ? 27.022 -2.037 -11.819 1.00 90.94 85 ILE A C 1
ATOM 674 O O . ILE A 1 85 ? 27.061 -2.137 -13.047 1.00 90.94 85 ILE A O 1
ATOM 678 N N . LYS A 1 86 ? 26.414 -2.947 -11.044 1.00 89.94 86 LYS A N 1
ATOM 679 C CA . LYS A 1 86 ? 25.780 -4.177 -11.540 1.00 89.94 86 LYS A CA 1
ATOM 680 C C . LYS A 1 86 ? 24.727 -3.893 -12.617 1.00 89.94 86 LYS A C 1
ATOM 682 O O . LYS A 1 86 ? 24.701 -4.584 -13.627 1.00 89.94 86 LYS A O 1
ATOM 687 N N . ILE A 1 87 ? 23.918 -2.844 -12.465 1.00 90.62 87 ILE A N 1
ATOM 688 C CA . ILE A 1 87 ? 22.885 -2.492 -13.455 1.00 90.62 87 ILE A CA 1
ATOM 689 C C . ILE A 1 87 ? 23.466 -2.067 -14.815 1.00 90.62 87 ILE A C 1
ATOM 691 O O . ILE A 1 87 ? 22.887 -2.372 -15.858 1.00 90.62 87 ILE A O 1
ATOM 695 N N . VAL A 1 88 ? 24.635 -1.414 -14.820 1.00 93.12 88 VAL A N 1
ATOM 696 C CA . VAL A 1 88 ? 25.365 -1.063 -16.051 1.00 93.12 88 VAL A CA 1
ATOM 697 C C . VAL A 1 88 ? 25.940 -2.323 -16.691 1.00 93.12 88 VAL A C 1
ATOM 699 O O . VAL A 1 88 ? 25.813 -2.516 -17.899 1.00 93.12 88 VAL A O 1
ATOM 702 N N . VAL A 1 89 ? 26.529 -3.196 -15.868 1.00 92.31 89 VAL A N 1
ATOM 703 C CA . VAL A 1 89 ? 27.068 -4.498 -16.284 1.00 92.31 89 VAL A CA 1
ATOM 704 C C . VAL A 1 89 ? 25.990 -5.349 -16.955 1.00 92.31 89 VAL A C 1
ATOM 706 O O . VAL A 1 89 ? 26.187 -5.749 -18.097 1.00 92.31 89 VAL A O 1
ATOM 709 N N . GLU A 1 90 ? 24.836 -5.549 -16.312 1.00 90.06 90 GLU A N 1
ATOM 710 C CA . GLU A 1 90 ? 23.717 -6.326 -16.867 1.00 90.06 90 GLU A CA 1
ATOM 711 C C . GLU A 1 90 ? 23.191 -5.731 -18.181 1.00 90.06 90 GLU A C 1
ATOM 713 O O . GLU A 1 90 ? 22.894 -6.458 -19.133 1.00 90.06 90 GLU A O 1
ATOM 718 N N . GLY A 1 91 ? 23.083 -4.398 -18.253 1.00 90.94 91 GLY A N 1
ATOM 719 C CA . GLY A 1 91 ? 22.644 -3.709 -19.464 1.00 90.94 91 GLY A CA 1
ATOM 720 C C . GLY A 1 91 ? 23.595 -3.941 -20.638 1.00 90.94 91 GLY A C 1
ATOM 721 O O . GLY A 1 91 ? 23.144 -4.242 -21.746 1.00 90.94 91 GLY A O 1
ATOM 722 N N . PHE A 1 92 ? 24.906 -3.845 -20.398 1.00 92.69 92 PHE A N 1
ATOM 723 C CA . PHE A 1 92 ? 25.932 -4.022 -21.430 1.00 92.69 92 PHE A CA 1
ATOM 724 C C . PHE A 1 92 ? 26.131 -5.490 -21.803 1.00 92.69 92 PHE A C 1
ATOM 726 O O . PHE A 1 92 ? 26.295 -5.791 -22.984 1.00 92.69 92 PHE A O 1
ATOM 733 N N . GLU A 1 93 ? 26.067 -6.403 -20.833 1.00 91.38 93 GLU A N 1
ATOM 734 C CA . GLU A 1 93 ? 26.097 -7.848 -21.065 1.00 91.38 93 GLU A CA 1
ATOM 735 C C . GLU A 1 93 ? 24.989 -8.263 -22.034 1.00 91.38 93 GLU A C 1
ATOM 737 O O . GLU A 1 93 ? 25.262 -8.934 -23.032 1.00 91.38 93 GLU A O 1
ATOM 742 N N . ARG A 1 94 ? 23.755 -7.788 -21.807 1.00 90.19 94 ARG A N 1
ATOM 743 C CA . ARG A 1 94 ? 22.637 -8.050 -22.719 1.00 90.19 94 ARG A CA 1
ATOM 744 C C . ARG A 1 94 ? 22.949 -7.579 -24.138 1.00 90.19 94 ARG A C 1
ATOM 746 O O . ARG A 1 94 ? 22.767 -8.348 -25.080 1.00 90.19 94 ARG A O 1
ATOM 753 N N . GLN A 1 95 ? 23.448 -6.354 -24.310 1.00 90.62 95 GLN A N 1
ATOM 754 C CA . GLN A 1 95 ? 23.753 -5.861 -25.657 1.00 90.62 95 GLN A CA 1
ATOM 755 C C . GLN A 1 95 ? 24.897 -6.652 -26.308 1.00 90.62 95 GLN A C 1
ATOM 757 O O . GLN A 1 95 ? 24.837 -6.942 -27.503 1.00 90.62 95 GLN A O 1
ATOM 762 N N . LEU A 1 96 ? 25.903 -7.067 -25.529 1.00 89.44 96 LEU A N 1
ATOM 763 C CA . LEU A 1 96 ? 27.025 -7.875 -26.013 1.00 89.44 96 LEU A CA 1
ATOM 764 C C . LEU A 1 96 ? 26.547 -9.237 -26.529 1.00 89.44 96 LEU A C 1
ATOM 766 O O . LEU A 1 96 ? 26.949 -9.658 -27.614 1.00 89.44 96 LEU A O 1
ATOM 770 N N . LEU A 1 97 ? 25.645 -9.897 -25.796 1.00 87.81 97 LEU A N 1
ATOM 771 C CA . LEU A 1 97 ? 25.039 -11.167 -26.209 1.00 87.81 97 LEU A CA 1
ATOM 772 C C . LEU A 1 97 ? 24.188 -11.029 -27.481 1.00 87.81 97 LEU A C 1
ATOM 774 O O . LEU A 1 97 ? 24.143 -11.952 -28.294 1.00 87.81 97 LEU A O 1
ATOM 778 N N . HIS A 1 98 ? 23.562 -9.869 -27.694 1.00 85.44 98 HIS A N 1
ATOM 779 C CA . HIS A 1 98 ? 22.801 -9.569 -28.911 1.00 85.44 98 HIS A CA 1
ATOM 780 C C . HIS A 1 98 ? 23.654 -9.034 -30.075 1.00 85.44 98 HIS A C 1
ATOM 782 O O . HIS A 1 98 ? 23.110 -8.690 -31.129 1.00 85.44 98 HIS A O 1
ATOM 788 N N . GLY A 1 99 ? 24.984 -9.043 -29.935 1.00 82.56 99 GLY A N 1
ATOM 789 C CA . GLY A 1 99 ? 25.923 -8.723 -31.010 1.00 82.56 99 GLY A CA 1
ATOM 790 C C . GLY A 1 99 ? 26.227 -7.235 -31.166 1.00 82.56 99 GLY A C 1
ATOM 791 O O . GLY A 1 99 ? 26.692 -6.825 -32.228 1.00 82.56 99 GLY A O 1
ATOM 792 N N . GLN A 1 100 ? 25.971 -6.416 -30.142 1.00 86.38 100 GLN A N 1
ATOM 793 C CA . GLN A 1 100 ? 26.455 -5.040 -30.119 1.00 86.38 100 GLN A CA 1
ATOM 794 C C . GLN A 1 100 ? 27.984 -5.040 -30.011 1.00 86.38 100 GLN A C 1
ATOM 796 O O . GLN A 1 100 ? 28.558 -5.683 -29.136 1.00 86.38 100 GLN A O 1
ATOM 801 N N . GLU A 1 101 ? 28.648 -4.305 -30.900 1.00 81.12 101 GLU A N 1
ATOM 802 C CA . GLU A 1 101 ? 30.117 -4.251 -30.956 1.00 81.12 101 GLU A CA 1
ATOM 803 C C . GLU A 1 101 ? 30.687 -2.999 -30.280 1.00 81.12 101 GLU A C 1
ATOM 805 O O . GLU A 1 101 ? 31.840 -2.982 -29.847 1.00 81.12 101 GLU A O 1
ATOM 810 N N . ARG A 1 102 ? 29.891 -1.925 -30.202 1.00 85.00 102 ARG A N 1
ATOM 811 C CA . ARG A 1 102 ? 30.320 -0.615 -29.704 1.00 85.00 102 ARG A CA 1
ATOM 812 C C . ARG A 1 102 ? 29.668 -0.310 -28.366 1.00 85.00 102 ARG A C 1
ATOM 814 O O . ARG A 1 102 ? 28.444 -0.269 -28.265 1.00 85.00 102 ARG A O 1
ATOM 821 N N . PHE A 1 103 ? 30.507 -0.030 -27.374 1.00 89.62 103 PHE A N 1
ATOM 822 C CA . PHE A 1 103 ? 30.096 0.332 -26.022 1.00 89.62 103 PHE A CA 1
ATOM 823 C C . PHE A 1 103 ? 30.712 1.668 -25.618 1.00 89.62 103 PHE A C 1
ATOM 825 O O . PHE A 1 103 ? 31.881 1.916 -25.939 1.00 89.62 103 PHE A O 1
ATOM 832 N N . PRO A 1 104 ? 29.972 2.521 -24.894 1.00 90.81 104 PRO A N 1
ATOM 833 C CA . PRO A 1 104 ? 30.553 3.721 -24.324 1.00 90.81 104 PRO A CA 1
ATOM 834 C C . PRO A 1 104 ? 31.493 3.359 -23.181 1.00 90.81 104 PRO A C 1
ATOM 836 O O . PRO A 1 104 ? 31.388 2.291 -22.574 1.00 90.81 104 PRO A O 1
ATOM 839 N N . SER A 1 105 ? 32.402 4.271 -22.868 1.00 89.75 105 SER A N 1
ATOM 840 C CA . SER A 1 105 ? 33.116 4.238 -21.596 1.00 89.75 105 SER A CA 1
ATOM 841 C C . SER A 1 105 ? 32.250 4.861 -20.505 1.00 89.75 105 SER A C 1
ATOM 843 O O . SER A 1 105 ? 31.510 5.807 -20.772 1.00 89.75 105 SER A O 1
ATOM 845 N N . VAL A 1 106 ? 32.319 4.306 -19.297 1.00 91.88 106 VAL A N 1
ATOM 846 C CA . VAL A 1 106 ? 31.499 4.691 -18.149 1.00 91.88 106 VAL A CA 1
ATOM 847 C C . VAL A 1 106 ? 32.378 4.833 -16.913 1.00 91.88 106 VAL A C 1
ATOM 849 O O . VAL A 1 106 ? 33.034 3.878 -16.501 1.00 91.88 106 VAL A O 1
ATOM 852 N N . ASN A 1 107 ? 32.338 6.009 -16.291 1.00 88.81 107 ASN A N 1
ATOM 853 C CA . ASN A 1 107 ? 32.874 6.241 -14.954 1.00 88.81 107 ASN A CA 1
ATOM 854 C C . ASN A 1 107 ? 31.718 6.450 -13.972 1.00 88.81 107 ASN A C 1
ATOM 856 O O . ASN A 1 107 ? 30.843 7.283 -14.215 1.00 88.81 107 ASN A O 1
ATOM 860 N N . ILE A 1 108 ? 31.729 5.710 -12.865 1.00 89.56 108 ILE A N 1
ATOM 861 C CA . ILE A 1 108 ? 30.646 5.678 -11.877 1.00 89.56 108 ILE A CA 1
ATOM 862 C C . ILE A 1 108 ? 31.173 6.167 -10.529 1.00 89.56 108 ILE A C 1
ATOM 864 O O . ILE A 1 108 ? 32.129 5.613 -9.986 1.00 89.56 108 ILE A O 1
ATOM 868 N N . PHE A 1 109 ? 30.530 7.181 -9.962 1.00 84.06 109 PHE A N 1
ATOM 869 C CA . PHE A 1 109 ? 30.873 7.716 -8.646 1.00 84.06 109 PHE A CA 1
ATOM 870 C C . PHE A 1 109 ? 29.686 7.519 -7.705 1.00 84.06 109 PHE A C 1
ATOM 872 O O . PHE A 1 109 ? 28.607 8.069 -7.935 1.00 84.06 109 PHE A O 1
ATOM 879 N N . CYS A 1 110 ? 29.878 6.704 -6.665 1.00 79.88 110 CYS A N 1
ATOM 880 C CA . CYS A 1 110 ? 28.823 6.373 -5.706 1.00 79.88 110 CYS A CA 1
ATOM 881 C C . CYS A 1 110 ? 28.921 7.273 -4.466 1.00 79.88 110 CYS A C 1
ATOM 883 O O . CYS A 1 110 ? 29.861 7.132 -3.680 1.00 79.88 110 CYS A O 1
ATOM 885 N N . TYR A 1 111 ? 27.948 8.173 -4.282 1.00 74.44 111 TYR A N 1
ATOM 886 C CA . TYR A 1 111 ? 27.830 9.073 -3.127 1.00 74.44 111 TYR A CA 1
ATOM 887 C C . TYR A 1 111 ? 26.616 8.679 -2.275 1.00 74.44 111 TYR A C 1
ATOM 889 O O . TYR A 1 111 ? 25.590 9.367 -2.238 1.00 74.44 111 TYR A O 1
ATOM 897 N N . GLY A 1 112 ? 26.713 7.522 -1.625 1.00 72.06 112 GLY A N 1
ATOM 898 C CA . GLY A 1 112 ? 25.568 6.885 -0.983 1.00 72.06 112 GLY A CA 1
ATOM 899 C C . GLY A 1 112 ? 24.435 6.642 -1.962 1.00 72.06 112 GLY A C 1
ATOM 900 O O . GLY A 1 112 ? 24.590 5.874 -2.908 1.00 72.06 112 GLY A O 1
ATOM 901 N N . ASN A 1 113 ? 23.293 7.296 -1.758 1.00 72.94 113 ASN A N 1
ATOM 902 C CA . ASN A 1 113 ? 22.105 7.061 -2.586 1.00 72.94 113 ASN A CA 1
ATOM 903 C C . ASN A 1 113 ? 22.153 7.782 -3.929 1.00 72.94 113 ASN A C 1
ATOM 905 O O . ASN A 1 113 ? 21.458 7.380 -4.859 1.00 72.94 113 ASN A O 1
ATOM 909 N N . GLU A 1 114 ? 22.937 8.853 -4.026 1.00 81.50 114 GLU A N 1
ATOM 910 C CA . GLU A 1 114 ? 23.068 9.618 -5.256 1.00 81.50 114 GLU A CA 1
ATOM 911 C C . GLU A 1 114 ? 24.283 9.107 -6.029 1.00 81.50 114 GLU A C 1
ATOM 913 O O . GLU A 1 114 ? 25.416 9.143 -5.545 1.00 81.50 114 GLU A O 1
ATOM 918 N N . VAL A 1 115 ? 24.047 8.609 -7.237 1.00 86.06 115 VAL A N 1
ATOM 919 C CA . VAL A 1 115 ? 25.089 8.035 -8.088 1.00 86.06 115 VAL A CA 1
ATOM 920 C C . VAL A 1 115 ? 25.189 8.843 -9.365 1.00 86.06 115 VAL A C 1
ATOM 922 O O . VAL A 1 115 ? 24.183 9.137 -10.020 1.00 86.06 115 VAL A O 1
ATOM 925 N N . HIS A 1 116 ? 26.418 9.222 -9.707 1.00 87.75 116 HIS A N 1
ATOM 926 C CA . HIS A 1 116 ? 26.723 9.971 -10.920 1.00 87.75 116 HIS A CA 1
ATOM 927 C C . HIS A 1 116 ? 27.435 9.053 -11.908 1.00 87.75 116 HIS A C 1
ATOM 929 O O . HIS A 1 116 ? 28.464 8.455 -11.586 1.00 87.75 116 HIS A O 1
ATOM 935 N N . TYR A 1 117 ? 26.892 8.969 -13.118 1.00 90.19 117 TYR A N 1
ATOM 936 C CA . TYR A 1 117 ? 27.455 8.214 -14.227 1.00 90.19 117 TYR A CA 1
ATOM 937 C C . TYR A 1 117 ? 27.891 9.190 -15.304 1.00 90.19 117 TYR A C 1
ATOM 939 O O . TYR A 1 117 ? 27.106 10.000 -15.805 1.00 90.19 117 TYR A O 1
ATOM 947 N N . PHE A 1 118 ? 29.151 9.069 -15.676 1.00 87.75 118 PHE A N 1
ATOM 948 C CA . PHE A 1 118 ? 29.751 9.777 -16.786 1.00 87.75 118 PHE A CA 1
ATOM 949 C C . PHE A 1 118 ? 29.931 8.757 -17.892 1.00 87.75 118 PHE A C 1
ATOM 951 O O . PHE A 1 118 ? 30.792 7.889 -17.790 1.00 87.75 118 PHE A O 1
ATOM 958 N N . VAL A 1 119 ? 29.085 8.827 -18.909 1.00 88.50 119 VAL A N 1
ATOM 959 C CA . VAL A 1 119 ? 29.082 7.905 -20.043 1.00 88.50 119 VAL A CA 1
ATOM 960 C C . VAL A 1 119 ? 29.539 8.695 -21.264 1.00 88.50 119 VAL A C 1
ATOM 962 O O . VAL A 1 119 ? 29.082 9.814 -21.467 1.00 88.50 119 VAL A O 1
ATOM 965 N N . TRP A 1 120 ? 30.441 8.176 -22.090 1.00 82.81 120 TRP A N 1
ATOM 966 C CA . TRP A 1 120 ? 30.842 8.891 -23.305 1.00 82.81 120 TRP A CA 1
ATOM 967 C C . TRP A 1 120 ? 31.131 7.964 -24.478 1.00 82.81 120 TRP A C 1
ATOM 969 O O . TRP A 1 120 ? 31.713 6.885 -24.339 1.00 82.81 120 TRP A O 1
ATOM 979 N N . PHE A 1 121 ? 30.745 8.442 -25.660 1.00 77.88 121 PHE A N 1
ATOM 980 C CA . PHE A 1 121 ? 31.074 7.856 -26.953 1.00 77.88 121 PHE A CA 1
ATOM 981 C C . PHE A 1 121 ? 31.985 8.813 -27.695 1.00 77.88 121 PHE A C 1
ATOM 983 O O . PHE A 1 121 ? 31.497 9.802 -28.227 1.00 77.88 121 PHE A O 1
ATOM 990 N N . ARG A 1 122 ? 33.295 8.555 -27.755 1.00 74.81 122 ARG A N 1
ATOM 991 C CA . ARG A 1 122 ? 34.245 9.492 -28.388 1.00 74.81 122 ARG A CA 1
ATOM 992 C C . ARG A 1 122 ? 34.022 10.934 -27.874 1.00 74.81 122 ARG A C 1
ATOM 994 O O . ARG A 1 122 ? 34.376 11.206 -26.734 1.00 74.81 122 ARG A O 1
ATOM 1001 N N . ASN A 1 123 ? 33.387 11.803 -28.672 1.00 70.44 123 ASN A N 1
ATOM 1002 C CA . ASN A 1 123 ? 33.103 13.211 -28.371 1.00 70.44 123 ASN A CA 1
ATOM 1003 C C . ASN A 1 123 ? 31.654 13.500 -27.913 1.00 70.44 123 ASN A C 1
ATOM 1005 O O . ASN A 1 123 ? 31.297 14.669 -27.779 1.00 70.44 123 ASN A O 1
ATOM 1009 N N . HIS A 1 124 ? 30.824 12.478 -27.677 1.00 78.88 124 HIS A N 1
ATOM 1010 C CA . HIS A 1 124 ? 29.423 12.610 -27.255 1.00 78.88 124 HIS A CA 1
ATOM 1011 C C . HIS A 1 124 ? 29.261 12.188 -25.787 1.00 78.88 124 HIS A C 1
ATOM 1013 O O . HIS A 1 124 ? 29.115 10.992 -25.500 1.00 78.88 124 HIS A O 1
ATOM 1019 N N . PRO A 1 125 ? 29.338 13.132 -24.834 1.00 82.56 125 PRO A N 1
ATOM 1020 C CA . PRO A 1 125 ? 29.163 12.831 -23.424 1.00 82.56 125 PRO A CA 1
ATOM 1021 C C . PRO A 1 125 ? 27.679 12.759 -23.032 1.00 82.56 125 PRO A C 1
ATOM 1023 O O . PRO A 1 125 ? 26.836 13.532 -23.496 1.00 82.56 125 PRO A O 1
ATOM 1026 N N . VAL A 1 126 ? 27.388 11.847 -22.114 1.00 85.88 126 VAL A N 1
ATOM 1027 C CA . VAL A 1 126 ? 26.116 11.662 -21.422 1.00 85.88 126 VAL A CA 1
ATOM 1028 C C . VAL A 1 126 ? 26.399 11.720 -19.921 1.00 85.88 126 VAL A C 1
ATOM 1030 O O . VAL A 1 126 ? 27.254 11.002 -19.399 1.00 85.88 126 VAL A O 1
ATOM 1033 N N . PHE A 1 127 ? 25.653 12.556 -19.214 1.00 85.19 127 PHE A N 1
ATOM 1034 C CA . PHE A 1 127 ? 25.696 12.656 -17.760 1.00 85.19 127 PHE A CA 1
ATOM 1035 C C . PHE A 1 127 ? 24.398 12.125 -17.203 1.00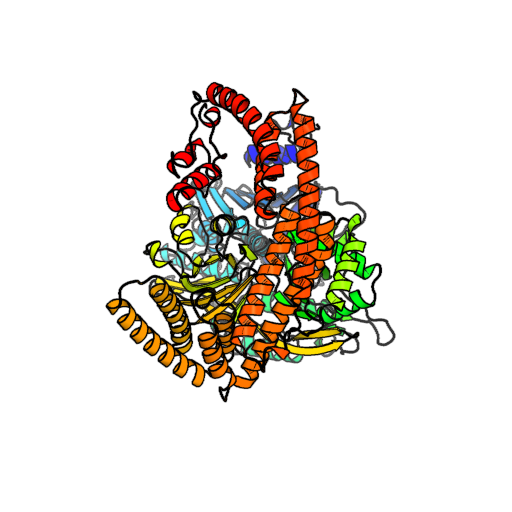 85.19 127 PHE A C 1
ATOM 1037 O O . PHE A 1 127 ? 23.331 12.562 -17.630 1.00 85.19 127 PHE A O 1
ATOM 1044 N N . ILE A 1 128 ? 24.488 11.211 -16.247 1.00 90.69 128 ILE A N 1
ATOM 1045 C CA . ILE A 1 128 ? 23.318 10.615 -15.617 1.00 90.69 128 ILE A CA 1
ATOM 1046 C C . ILE A 1 128 ? 23.477 10.765 -14.115 1.00 90.69 128 ILE A C 1
ATOM 1048 O O . ILE A 1 128 ? 24.474 10.334 -13.537 1.00 90.69 128 ILE A O 1
ATOM 1052 N N . ARG A 1 129 ? 22.483 11.372 -13.479 1.00 89.25 129 ARG A N 1
ATOM 1053 C CA . ARG A 1 129 ? 22.359 11.446 -12.029 1.00 89.25 129 ARG A CA 1
ATOM 1054 C C . ARG A 1 129 ? 21.146 10.638 -11.610 1.00 89.25 129 ARG A C 1
ATOM 1056 O O . ARG A 1 129 ? 20.057 10.857 -12.137 1.00 89.25 129 ARG A O 1
ATOM 1063 N N . ILE A 1 130 ? 21.340 9.734 -10.658 1.00 89.38 130 ILE A N 1
ATOM 1064 C CA . ILE A 1 130 ? 20.285 8.856 -10.152 1.00 89.38 130 ILE A CA 1
ATOM 1065 C C . ILE A 1 130 ? 20.278 8.925 -8.631 1.00 89.38 130 ILE A C 1
ATOM 1067 O O . ILE A 1 130 ? 21.320 8.740 -8.010 1.00 89.38 130 ILE A O 1
ATOM 1071 N N . ASP A 1 131 ? 19.108 9.164 -8.044 1.00 86.06 131 ASP A N 1
ATOM 1072 C CA . ASP A 1 131 ? 18.882 9.036 -6.604 1.00 86.06 131 ASP A CA 1
ATOM 1073 C C . ASP A 1 131 ? 18.136 7.726 -6.303 1.00 86.06 131 ASP A C 1
ATOM 1075 O O . ASP A 1 131 ? 16.943 7.612 -6.577 1.00 86.06 131 ASP A O 1
ATOM 1079 N N . TYR A 1 132 ? 18.839 6.746 -5.731 1.00 83.19 132 TYR A N 1
ATOM 1080 C CA . TYR A 1 132 ? 18.307 5.438 -5.327 1.00 83.19 132 TYR A CA 1
ATOM 1081 C C . TYR A 1 132 ? 17.746 5.419 -3.896 1.00 83.19 132 TYR A C 1
ATOM 1083 O O . TYR A 1 132 ? 17.821 4.396 -3.205 1.00 83.19 132 TYR A O 1
ATOM 1091 N N . SER A 1 133 ? 17.253 6.547 -3.394 1.00 79.12 133 SER A N 1
ATOM 1092 C CA . SER A 1 133 ? 16.464 6.561 -2.158 1.00 79.12 133 SER A CA 1
ATOM 1093 C C . SER A 1 133 ? 15.038 6.056 -2.446 1.00 79.12 133 SER A C 1
ATOM 1095 O O . SER A 1 133 ? 14.554 6.253 -3.564 1.00 79.12 133 SER A O 1
ATOM 1097 N N . PRO A 1 134 ? 14.322 5.467 -1.476 1.00 75.81 134 PRO A N 1
ATOM 1098 C CA . PRO A 1 134 ? 12.923 5.057 -1.646 1.00 75.81 134 PRO A CA 1
ATOM 1099 C C . PRO A 1 134 ? 11.998 6.212 -2.092 1.00 75.81 134 PRO A C 1
ATOM 1101 O O . PRO A 1 134 ? 12.339 7.383 -1.860 1.00 75.81 134 PRO A O 1
ATOM 1104 N N . PRO A 1 135 ? 10.840 5.937 -2.731 1.00 67.00 135 PRO A N 1
ATOM 1105 C CA . PRO A 1 135 ? 9.810 6.955 -2.989 1.00 67.00 135 PRO A CA 1
ATOM 1106 C C . PRO A 1 135 ? 9.405 7.697 -1.701 1.00 67.00 135 PRO A C 1
ATOM 1108 O O . PRO A 1 135 ? 9.617 7.167 -0.612 1.00 67.00 135 PRO A O 1
ATOM 1111 N N . LEU A 1 136 ? 8.851 8.914 -1.810 1.00 64.88 136 LEU A N 1
ATOM 1112 C CA . LEU A 1 136 ? 8.537 9.847 -0.704 1.00 64.88 136 LEU A CA 1
ATOM 1113 C C . LEU A 1 136 ? 9.717 10.566 -0.046 1.00 64.88 136 LEU A C 1
ATOM 1115 O O . LEU A 1 136 ? 9.509 11.467 0.768 1.00 64.88 136 LEU A O 1
ATOM 1119 N N . GLN A 1 137 ? 10.953 10.212 -0.391 1.00 67.56 137 GLN A N 1
ATOM 1120 C CA . GLN A 1 137 ? 12.143 10.922 0.089 1.00 67.56 137 GLN A CA 1
ATOM 1121 C C . GLN A 1 137 ? 12.658 11.977 -0.907 1.00 67.56 137 GLN A C 1
ATOM 1123 O O . GLN A 1 137 ? 13.690 12.599 -0.655 1.00 67.56 137 GLN A O 1
ATOM 1128 N N . GLY A 1 138 ? 11.952 12.194 -2.029 1.00 61.28 138 GLY A N 1
ATOM 1129 C CA . GLY A 1 138 ? 12.406 13.050 -3.125 1.00 61.28 138 GLY A CA 1
ATOM 1130 C C . GLY A 1 138 ? 13.581 12.442 -3.898 1.00 61.28 138 GLY A C 1
ATOM 1131 O O . GLY A 1 138 ? 14.249 11.521 -3.432 1.00 61.28 138 GLY A O 1
ATOM 1132 N N . GLY A 1 139 ? 13.813 12.909 -5.122 1.00 70.06 139 GLY A N 1
ATOM 1133 C CA . GLY A 1 139 ? 14.872 12.397 -5.999 1.00 70.06 139 GLY A CA 1
ATOM 1134 C C . GLY A 1 139 ? 14.379 12.197 -7.427 1.00 70.06 139 GLY A C 1
ATOM 1135 O O . GLY A 1 139 ? 13.181 12.203 -7.692 1.00 70.06 139 GLY A O 1
ATOM 1136 N N . MET A 1 140 ? 15.306 12.053 -8.369 1.00 80.62 140 MET A N 1
ATOM 1137 C CA . MET A 1 140 ? 14.977 11.893 -9.786 1.00 80.62 140 MET A CA 1
ATOM 1138 C C . MET A 1 140 ? 16.083 11.150 -10.525 1.00 80.62 140 MET A C 1
ATOM 1140 O O . MET A 1 140 ? 17.232 11.120 -10.077 1.00 80.62 140 MET A O 1
ATOM 1144 N N . ILE A 1 141 ? 15.737 10.624 -11.696 1.00 88.12 141 ILE A N 1
ATOM 1145 C CA . ILE A 1 141 ? 16.716 10.382 -12.755 1.00 88.12 141 ILE A CA 1
ATOM 1146 C C . ILE A 1 141 ? 16.819 11.683 -13.552 1.00 88.12 141 ILE A C 1
ATOM 1148 O O . ILE A 1 141 ? 15.812 12.173 -14.063 1.00 88.12 141 ILE A O 1
ATOM 1152 N N . ASP A 1 142 ? 18.017 12.251 -13.650 1.00 87.69 142 ASP A N 1
ATOM 1153 C CA . ASP A 1 142 ? 18.303 13.416 -14.497 1.00 87.69 142 ASP A CA 1
ATOM 1154 C C . ASP A 1 142 ? 19.427 13.040 -15.460 1.00 87.69 142 ASP A C 1
ATOM 1156 O O . ASP A 1 142 ? 20.534 12.702 -15.034 1.00 87.69 142 ASP A O 1
ATOM 1160 N N . LEU A 1 143 ? 19.130 13.076 -16.755 1.00 91.00 143 LEU A N 1
ATOM 1161 C CA . LEU A 1 143 ? 20.062 12.756 -17.823 1.00 91.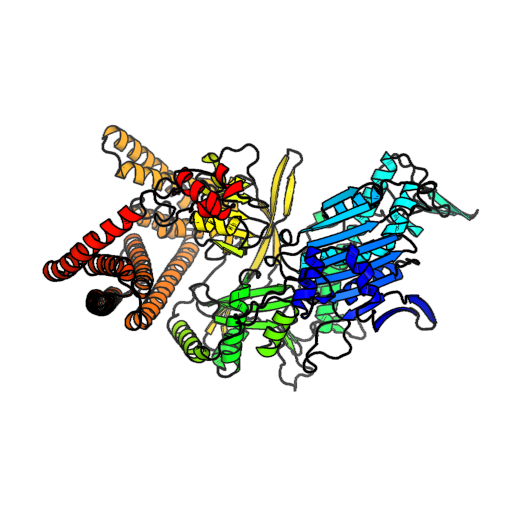00 143 LEU A CA 1
ATOM 1162 C C . LEU A 1 143 ? 20.265 13.968 -18.725 1.00 91.00 143 LEU A C 1
ATOM 1164 O O . LEU A 1 143 ? 19.304 14.606 -19.156 1.00 91.00 143 LEU A O 1
ATOM 1168 N N . GLN A 1 144 ? 21.523 14.238 -19.064 1.00 87.00 144 GLN A N 1
ATOM 1169 C CA . GLN A 1 144 ? 21.909 15.205 -20.087 1.00 87.00 144 GLN A CA 1
ATOM 1170 C C . GLN A 1 144 ? 22.776 14.531 -21.138 1.00 87.00 144 GLN A C 1
ATOM 1172 O O . GLN A 1 144 ? 23.847 14.016 -20.822 1.00 87.00 144 GLN A O 1
ATOM 1177 N N . TYR A 1 145 ? 22.332 14.569 -22.388 1.00 86.94 145 TYR A N 1
ATOM 1178 C CA . TYR A 1 145 ? 23.061 14.031 -23.526 1.00 86.94 145 TYR A CA 1
ATOM 1179 C C . TYR A 1 145 ? 23.406 15.136 -24.519 1.00 86.94 145 TYR A C 1
ATOM 1181 O O . TYR A 1 145 ? 22.535 15.874 -24.981 1.00 86.94 145 TYR A O 1
ATOM 1189 N N . PHE A 1 146 ? 24.688 15.227 -24.864 1.00 81.81 146 PHE A N 1
ATOM 1190 C CA . PHE A 1 146 ? 25.203 16.126 -25.892 1.00 81.81 146 PHE A CA 1
ATOM 1191 C C . PHE A 1 146 ? 25.412 15.317 -27.175 1.00 81.81 146 PHE A C 1
ATOM 1193 O O . PHE A 1 146 ? 26.462 14.703 -27.374 1.00 81.81 146 PHE A O 1
ATOM 1200 N N . GLY A 1 147 ? 24.364 15.256 -28.002 1.00 72.19 147 GLY A N 1
ATOM 1201 C CA . GLY A 1 147 ? 24.222 14.203 -29.004 1.00 72.19 147 GLY A CA 1
ATOM 1202 C C . GLY A 1 147 ? 24.951 14.418 -30.319 1.00 72.19 147 GLY A C 1
ATOM 1203 O O . GLY A 1 147 ? 25.360 13.443 -30.933 1.00 72.19 147 GLY A O 1
ATOM 1204 N N . VAL A 1 148 ? 25.216 15.660 -30.724 1.00 75.31 148 VAL A N 1
ATOM 1205 C CA . VAL A 1 148 ? 25.961 15.951 -31.961 1.00 75.31 148 VAL A CA 1
ATOM 1206 C C . VAL A 1 148 ? 27.124 16.877 -31.642 1.00 75.31 148 VAL A C 1
ATOM 1208 O O . VAL A 1 148 ? 26.923 17.968 -31.101 1.00 75.31 148 VAL A O 1
ATOM 1211 N N . SER A 1 149 ? 28.341 16.438 -31.965 1.00 71.31 149 SER A N 1
ATOM 1212 C CA . SER A 1 149 ? 29.538 17.252 -31.782 1.00 71.31 149 SER A CA 1
ATOM 1213 C C . SER A 1 149 ? 29.621 18.348 -32.850 1.00 71.31 149 SER A C 1
ATOM 1215 O O . SER A 1 149 ? 29.090 18.210 -33.953 1.00 71.31 149 SER A O 1
ATOM 1217 N N . ASN A 1 150 ? 30.353 19.428 -32.565 1.00 70.12 150 ASN A N 1
ATOM 1218 C CA . ASN A 1 150 ? 30.592 20.488 -33.554 1.00 70.12 150 ASN A CA 1
ATOM 1219 C C . ASN A 1 150 ? 31.288 19.978 -34.832 1.00 70.12 150 ASN A C 1
ATOM 1221 O O . ASN A 1 150 ? 31.226 20.643 -35.861 1.00 70.12 150 ASN A O 1
ATOM 1225 N N . TYR A 1 151 ? 31.953 18.820 -34.767 1.00 68.44 151 TYR A N 1
ATOM 1226 C CA . TYR A 1 151 ? 32.667 18.216 -35.889 1.00 68.44 151 TYR A CA 1
ATOM 1227 C C . TYR A 1 151 ? 31.751 17.434 -36.837 1.00 68.44 151 TYR A C 1
ATOM 1229 O O . TYR A 1 151 ? 32.108 17.265 -37.995 1.00 68.44 151 TYR A O 1
ATOM 1237 N N . GLU A 1 152 ? 30.588 16.976 -36.367 1.00 70.31 152 GLU A N 1
ATOM 1238 C CA . GLU A 1 152 ? 29.676 16.104 -37.131 1.00 70.31 152 GLU A CA 1
ATOM 1239 C C . GLU A 1 152 ? 28.368 16.807 -37.512 1.00 70.31 152 GLU A C 1
ATOM 1241 O O . GLU A 1 152 ? 27.553 16.247 -38.237 1.00 70.31 152 GLU A O 1
ATOM 1246 N N . ILE A 1 153 ? 28.162 18.049 -37.060 1.00 77.31 153 ILE A N 1
ATOM 1247 C CA . ILE A 1 153 ? 26.917 18.805 -37.268 1.00 77.31 153 ILE A CA 1
ATOM 1248 C C . ILE A 1 153 ? 26.539 18.957 -38.751 1.00 77.31 153 ILE A C 1
ATOM 1250 O O . ILE A 1 153 ? 25.356 19.049 -39.065 1.00 77.31 153 ILE A O 1
ATOM 1254 N N . ALA A 1 154 ? 27.532 18.990 -39.647 1.00 74.25 154 ALA A N 1
ATOM 1255 C CA . ALA A 1 154 ? 27.330 19.150 -41.086 1.00 74.25 154 ALA A CA 1
ATOM 1256 C C . ALA A 1 154 ? 26.914 17.845 -41.787 1.00 74.25 154 ALA A C 1
ATOM 1258 O O . ALA A 1 154 ? 26.211 17.901 -42.793 1.00 74.25 154 ALA A O 1
ATOM 1259 N N . ASP A 1 155 ? 27.321 16.696 -41.241 1.00 80.06 155 ASP A N 1
ATOM 1260 C CA . ASP A 1 155 ? 27.160 15.378 -41.867 1.00 80.06 155 ASP A CA 1
ATOM 1261 C C . ASP A 1 155 ? 26.080 14.524 -41.179 1.00 80.06 155 ASP A C 1
ATOM 1263 O O . ASP A 1 155 ? 25.718 13.454 -41.669 1.00 80.06 155 ASP A O 1
ATOM 1267 N N . HIS A 1 156 ? 25.556 14.974 -40.034 1.00 82.94 156 HIS A N 1
ATOM 1268 C CA . HIS A 1 156 ? 24.597 14.209 -39.247 1.00 82.94 156 HIS A CA 1
ATOM 1269 C C . HIS A 1 156 ? 23.219 14.141 -39.941 1.00 82.94 156 HIS A C 1
ATOM 1271 O O . HIS A 1 156 ? 22.600 15.181 -40.191 1.00 82.94 156 HIS A O 1
ATOM 1277 N N . PRO A 1 157 ? 22.664 12.938 -40.187 1.00 82.25 157 PRO A N 1
ATOM 1278 C CA . PRO A 1 157 ? 21.466 12.769 -41.013 1.00 82.25 157 PRO A CA 1
ATOM 1279 C C . PRO A 1 157 ? 20.166 13.221 -40.323 1.00 82.25 157 PRO A C 1
ATOM 1281 O O . PRO A 1 157 ? 19.160 13.441 -40.995 1.00 82.25 157 PRO A O 1
ATOM 1284 N N . ASN A 1 158 ? 20.169 13.369 -38.991 1.00 82.81 158 ASN A N 1
ATOM 1285 C CA . ASN A 1 158 ? 19.056 13.944 -38.228 1.00 82.81 158 ASN A CA 1
ATOM 1286 C C . ASN A 1 158 ? 19.513 14.744 -36.991 1.00 82.81 158 ASN A C 1
ATOM 1288 O O . ASN A 1 158 ? 19.585 14.214 -35.886 1.00 82.81 158 ASN A O 1
ATOM 1292 N N . ILE A 1 159 ? 19.846 16.026 -37.150 1.00 81.06 159 ILE A N 1
ATOM 1293 C CA . ILE A 1 159 ? 20.366 16.868 -36.049 1.00 81.06 159 ILE A CA 1
ATOM 1294 C C . ILE A 1 159 ? 19.363 17.135 -34.910 1.00 81.06 159 ILE A C 1
ATOM 1296 O O . ILE A 1 159 ? 19.765 17.604 -33.847 1.00 81.06 159 ILE A O 1
ATOM 1300 N N . TYR A 1 160 ? 18.072 16.856 -35.120 1.00 84.25 160 TYR A N 1
ATOM 1301 C CA . TYR A 1 160 ? 17.016 17.093 -34.131 1.00 84.25 160 TYR A CA 1
ATOM 1302 C C . TYR A 1 160 ? 16.874 15.963 -33.106 1.00 84.25 160 TYR A C 1
ATOM 1304 O O . TYR A 1 160 ? 16.154 16.133 -32.123 1.00 84.25 160 TYR A O 1
ATOM 1312 N N . LEU A 1 161 ? 17.568 14.838 -33.318 1.00 88.19 161 LEU A N 1
ATOM 1313 C CA . LEU A 1 161 ? 17.569 13.670 -32.434 1.00 88.19 161 LEU A CA 1
ATOM 1314 C C . LEU A 1 161 ? 16.151 13.158 -32.101 1.00 88.19 161 LEU A C 1
ATOM 1316 O O . LEU A 1 161 ? 15.835 12.796 -30.963 1.00 88.19 161 LEU A O 1
ATOM 1320 N N . ASP A 1 162 ? 15.258 13.202 -33.096 1.00 87.88 162 ASP A N 1
ATOM 1321 C CA . ASP A 1 162 ? 13.839 12.883 -32.920 1.00 87.88 162 ASP A CA 1
ATOM 1322 C C . ASP A 1 162 ? 13.622 11.432 -32.485 1.00 87.88 162 ASP A C 1
ATOM 1324 O O . ASP A 1 162 ? 12.683 11.161 -31.730 1.00 87.88 162 ASP A O 1
ATOM 1328 N N . ALA A 1 163 ? 14.472 10.505 -32.941 1.00 90.69 163 ALA A N 1
ATOM 1329 C CA . ALA A 1 163 ? 14.328 9.100 -32.601 1.00 90.69 163 ALA A CA 1
ATOM 1330 C C . ALA A 1 163 ? 14.702 8.851 -31.137 1.00 90.69 163 ALA A C 1
ATOM 1332 O O . ALA A 1 163 ? 13.909 8.270 -30.397 1.00 90.69 163 ALA A O 1
ATOM 1333 N N . ILE A 1 164 ? 15.846 9.366 -30.675 1.00 92.38 164 ILE A N 1
ATOM 1334 C CA . ILE A 1 164 ? 16.249 9.257 -29.266 1.00 92.38 164 ILE A CA 1
ATOM 1335 C C . ILE A 1 164 ? 15.236 9.957 -28.352 1.00 92.38 164 ILE A C 1
ATOM 1337 O O . ILE A 1 164 ? 14.861 9.400 -27.317 1.00 92.38 164 ILE A O 1
ATOM 1341 N N . ARG A 1 165 ? 14.731 11.139 -28.746 1.00 92.56 165 ARG A N 1
ATOM 1342 C CA . ARG A 1 165 ? 13.645 11.821 -28.019 1.00 92.56 165 ARG A CA 1
ATOM 1343 C C . ARG A 1 165 ? 12.432 10.907 -27.863 1.00 92.56 165 ARG A C 1
ATOM 1345 O O . ARG A 1 165 ? 11.907 10.789 -26.758 1.00 92.56 165 ARG A O 1
ATOM 1352 N N . TYR A 1 166 ? 11.998 10.272 -28.952 1.00 92.12 166 TYR A N 1
ATOM 1353 C CA . TYR A 1 166 ? 10.846 9.376 -28.932 1.00 92.12 166 TYR A CA 1
ATOM 1354 C C . TYR A 1 166 ? 11.079 8.172 -28.018 1.00 92.12 166 TYR A C 1
ATOM 1356 O O . TYR A 1 166 ? 10.203 7.845 -27.228 1.00 92.12 166 TYR A O 1
ATOM 1364 N N . PHE A 1 167 ? 12.261 7.552 -28.061 1.00 93.94 167 PHE A N 1
ATOM 1365 C CA . PHE A 1 167 ? 12.612 6.440 -27.171 1.00 93.94 167 PHE A CA 1
ATOM 1366 C C . PHE A 1 167 ? 12.520 6.829 -25.693 1.00 93.94 167 PHE A C 1
ATOM 1368 O O . PHE A 1 167 ? 11.904 6.110 -24.910 1.00 93.94 167 PHE A O 1
ATOM 1375 N N . PHE A 1 168 ? 13.072 7.981 -25.304 1.00 92.44 168 PHE A N 1
ATOM 1376 C CA . PHE A 1 168 ? 12.959 8.461 -23.925 1.00 92.44 168 PHE A CA 1
ATOM 1377 C C . PHE A 1 168 ? 11.505 8.726 -23.517 1.00 92.44 168 PHE A C 1
ATOM 1379 O O . PHE A 1 168 ? 11.093 8.290 -22.446 1.00 92.44 168 PHE A O 1
ATOM 1386 N N . GLN A 1 169 ? 10.717 9.380 -24.374 1.00 90.25 169 GLN A N 1
ATOM 1387 C CA . GLN A 1 169 ? 9.292 9.628 -24.116 1.00 90.25 169 GLN A CA 1
ATOM 1388 C C . GLN A 1 169 ? 8.490 8.325 -24.013 1.00 90.25 169 GLN A C 1
ATOM 1390 O O . GLN A 1 169 ? 7.633 8.198 -23.143 1.00 90.25 169 GLN A O 1
ATOM 1395 N N . PHE A 1 170 ? 8.796 7.342 -24.862 1.00 88.00 170 PHE A N 1
ATOM 1396 C CA . PHE A 1 170 ? 8.173 6.019 -24.843 1.00 88.00 170 PHE A CA 1
ATOM 1397 C C . PHE A 1 170 ? 8.508 5.245 -23.562 1.00 88.00 170 PHE A C 1
ATOM 1399 O O . PHE A 1 170 ? 7.678 4.509 -23.041 1.00 88.00 170 PHE A O 1
ATOM 1406 N N . LEU A 1 171 ? 9.706 5.462 -23.011 1.00 86.69 171 LEU A N 1
ATOM 1407 C CA . LEU A 1 171 ? 10.124 4.954 -21.703 1.00 86.69 171 LEU A CA 1
ATOM 1408 C C . LEU A 1 171 ? 9.630 5.817 -20.523 1.00 86.69 171 LEU A C 1
ATOM 1410 O O . LEU A 1 171 ? 10.057 5.569 -19.395 1.00 86.69 171 LEU A O 1
ATOM 1414 N N . GLU A 1 172 ? 8.723 6.771 -20.772 1.00 86.69 172 GLU A N 1
ATOM 1415 C CA . GLU A 1 172 ? 8.068 7.667 -19.800 1.00 86.69 172 GLU A CA 1
ATOM 1416 C C . GLU A 1 172 ? 8.972 8.743 -19.171 1.00 86.69 172 GLU A C 1
ATOM 1418 O O . GLU A 1 172 ? 8.676 9.272 -18.097 1.00 86.69 172 GLU A O 1
ATOM 1423 N N . PHE A 1 173 ? 10.070 9.110 -19.835 1.00 87.69 173 PHE A N 1
ATOM 1424 C CA . PHE A 1 173 ? 10.872 10.265 -19.432 1.00 87.69 173 PHE A CA 1
ATOM 1425 C C . PHE A 1 173 ? 10.270 11.568 -19.969 1.00 87.69 173 PHE A C 1
ATOM 1427 O O . PHE A 1 173 ? 9.901 11.678 -21.141 1.00 87.69 173 PHE A O 1
ATOM 1434 N N . ASP A 1 174 ? 10.275 12.602 -19.133 1.00 86.31 174 ASP A N 1
ATOM 1435 C CA . ASP A 1 174 ? 10.000 13.970 -19.547 1.00 86.31 174 ASP A CA 1
ATOM 1436 C C . ASP A 1 174 ? 11.231 14.514 -20.283 1.00 86.31 174 ASP A C 1
ATOM 1438 O O . ASP A 1 174 ? 12.299 14.698 -19.690 1.00 86.31 174 ASP A O 1
ATOM 1442 N N . VAL A 1 175 ? 11.094 14.779 -21.583 1.00 90.31 175 VAL A N 1
ATOM 1443 C CA . VAL A 1 175 ? 12.212 15.211 -22.433 1.00 90.31 175 VAL A CA 1
ATOM 1444 C C . VAL A 1 175 ? 12.095 16.686 -22.804 1.00 90.31 175 VAL A C 1
ATOM 1446 O O . VAL A 1 175 ? 11.072 17.132 -23.323 1.00 90.31 175 VAL A O 1
ATOM 1449 N N . LYS A 1 176 ? 13.180 17.437 -22.597 1.00 88.50 176 LYS A N 1
ATOM 1450 C CA . LYS A 1 176 ? 13.376 18.804 -23.090 1.00 88.50 176 LYS A CA 1
ATOM 1451 C C . LYS A 1 176 ? 14.527 18.832 -24.088 1.00 88.50 176 LYS A C 1
ATOM 1453 O O . LYS A 1 176 ? 15.586 18.256 -23.848 1.00 88.50 176 LYS A O 1
ATOM 1458 N N . MET A 1 177 ? 14.314 19.533 -25.195 1.00 85.44 177 MET A N 1
ATOM 1459 C CA . MET A 1 177 ? 15.275 19.651 -26.290 1.00 85.44 177 MET A CA 1
ATOM 1460 C C . MET A 1 177 ? 15.824 21.072 -26.361 1.00 85.44 177 MET A C 1
ATOM 1462 O O . MET A 1 177 ? 15.042 22.019 -26.399 1.00 85.44 177 MET A O 1
ATOM 1466 N N . ASN A 1 178 ? 17.148 21.207 -26.453 1.00 80.50 178 ASN A N 1
ATOM 1467 C CA . ASN A 1 178 ? 17.838 22.472 -26.716 1.00 80.50 178 ASN A CA 1
ATOM 1468 C C . ASN A 1 178 ? 18.851 22.268 -27.855 1.00 80.50 178 ASN A C 1
ATOM 1470 O O . ASN A 1 178 ? 20.027 21.997 -27.619 1.00 80.50 178 ASN A O 1
ATOM 1474 N N . GLY A 1 179 ? 18.395 22.364 -29.107 1.00 80.38 179 GLY A N 1
ATOM 1475 C CA . GLY A 1 179 ? 19.228 22.053 -30.275 1.00 80.38 179 GLY A CA 1
ATOM 1476 C C . GLY A 1 179 ? 19.625 20.574 -30.292 1.00 80.38 179 GLY A C 1
ATOM 1477 O O . GLY A 1 179 ? 18.755 19.711 -30.304 1.00 80.38 179 GLY A O 1
ATOM 1478 N N . THR A 1 180 ? 20.929 20.291 -30.250 1.00 82.12 180 THR A N 1
ATOM 1479 C CA . THR A 1 180 ? 21.503 18.930 -30.230 1.00 82.12 180 THR A CA 1
ATOM 1480 C C . THR A 1 180 ? 21.668 18.362 -28.810 1.00 82.12 180 THR A C 1
ATOM 1482 O O . THR A 1 180 ? 22.251 17.293 -28.623 1.00 82.12 180 THR A O 1
ATOM 1485 N N . HIS A 1 181 ? 21.184 19.087 -27.795 1.00 84.06 181 HIS A N 1
ATOM 1486 C CA . HIS A 1 181 ? 21.192 18.674 -26.394 1.00 84.06 181 HIS A CA 1
ATOM 1487 C C . HIS A 1 181 ? 19.831 18.098 -25.992 1.00 84.06 181 HIS A C 1
ATOM 1489 O O . HIS A 1 181 ? 18.800 18.763 -26.146 1.00 84.06 181 HIS A O 1
ATOM 1495 N N . ILE A 1 182 ? 19.851 16.905 -25.395 1.00 88.62 182 ILE A N 1
ATOM 1496 C CA . ILE A 1 182 ? 18.679 16.249 -24.809 1.00 88.62 182 ILE A CA 1
ATOM 1497 C C . ILE A 1 182 ? 18.799 16.285 -23.291 1.00 88.62 182 ILE A C 1
ATOM 1499 O O . ILE A 1 182 ? 19.773 15.784 -22.729 1.00 88.62 182 ILE A O 1
ATOM 1503 N N . GLN A 1 183 ? 17.777 16.821 -22.631 1.00 90.19 183 GLN A N 1
ATOM 1504 C CA . GLN A 1 183 ? 17.588 16.663 -21.198 1.00 90.19 183 GLN A CA 1
ATOM 1505 C C . GLN A 1 183 ? 16.392 15.742 -20.954 1.00 90.19 183 GLN A C 1
ATOM 1507 O O . GLN A 1 183 ? 15.267 16.106 -21.290 1.00 90.19 183 GLN A O 1
ATOM 1512 N N . ALA A 1 184 ? 16.623 14.571 -20.364 1.00 90.75 184 ALA A N 1
ATOM 1513 C CA . ALA A 1 184 ? 15.576 13.607 -20.029 1.00 90.75 184 ALA A CA 1
ATOM 1514 C C . ALA A 1 184 ? 15.475 13.452 -18.509 1.00 90.75 184 ALA A C 1
ATOM 1516 O O . ALA A 1 184 ? 16.485 13.260 -17.829 1.00 90.75 184 ALA A O 1
ATOM 1517 N N . ARG A 1 185 ? 14.259 13.547 -17.968 1.00 88.62 185 ARG A N 1
ATOM 1518 C CA . ARG A 1 185 ? 13.995 13.466 -16.528 1.00 88.62 185 ARG A CA 1
ATOM 1519 C C . ARG A 1 185 ? 12.915 12.453 -16.207 1.00 88.62 185 ARG A C 1
ATOM 1521 O O . ARG A 1 185 ? 11.910 12.380 -16.900 1.00 88.62 185 ARG A O 1
ATOM 1528 N N . TYR A 1 186 ? 13.111 11.719 -15.122 1.00 85.19 186 TYR A N 1
ATOM 1529 C CA . TYR A 1 186 ? 12.085 10.866 -14.535 1.00 85.19 186 TYR A CA 1
ATOM 1530 C C . TYR A 1 186 ? 11.946 11.223 -13.059 1.00 85.19 186 TYR A C 1
ATOM 1532 O O . TYR A 1 186 ? 12.893 11.062 -12.284 1.00 85.19 186 TYR A O 1
ATOM 1540 N N . ASP A 1 187 ? 10.783 11.756 -12.690 1.00 79.75 187 ASP A N 1
ATOM 1541 C CA . ASP A 1 187 ? 10.464 12.082 -11.303 1.00 79.75 187 ASP A CA 1
ATOM 1542 C C . ASP A 1 187 ? 10.119 10.802 -10.536 1.00 79.75 187 ASP A C 1
ATOM 1544 O O . ASP A 1 187 ? 9.215 10.056 -10.921 1.00 79.75 187 ASP A O 1
ATOM 1548 N N . LYS A 1 188 ? 10.843 10.548 -9.442 1.00 75.62 188 LYS A N 1
ATOM 1549 C CA . LYS A 1 188 ? 10.650 9.349 -8.626 1.00 75.62 188 LYS A CA 1
ATOM 1550 C C . LYS A 1 188 ? 9.289 9.337 -7.932 1.00 75.62 188 LYS A C 1
ATOM 1552 O O . LYS A 1 188 ? 8.779 8.255 -7.671 1.00 75.62 188 LYS A O 1
ATOM 1557 N N . GLU A 1 189 ? 8.665 10.488 -7.682 1.00 70.38 189 GLU A N 1
ATOM 1558 C CA . GLU A 1 189 ? 7.351 10.541 -7.017 1.00 70.38 189 GLU A CA 1
ATOM 1559 C C . GLU A 1 189 ? 6.205 9.985 -7.888 1.00 70.38 189 GLU A C 1
ATOM 1561 O O . GLU A 1 189 ? 5.090 9.786 -7.403 1.00 70.38 189 GLU A O 1
ATOM 1566 N N . ARG A 1 190 ? 6.479 9.680 -9.167 1.00 68.19 190 ARG A N 1
ATOM 1567 C CA . ARG A 1 190 ? 5.580 8.901 -10.035 1.00 68.19 190 ARG A CA 1
ATOM 1568 C C . ARG A 1 190 ? 5.642 7.393 -9.771 1.00 68.19 190 ARG A C 1
ATOM 1570 O O . ARG A 1 190 ? 4.717 6.683 -10.150 1.00 68.19 190 ARG A O 1
ATOM 1577 N N . ALA A 1 191 ? 6.724 6.896 -9.169 1.00 67.75 191 ALA A N 1
ATOM 1578 C CA . ALA A 1 191 ? 6.934 5.474 -8.929 1.00 67.75 191 ALA A CA 1
ATOM 1579 C C . ALA A 1 191 ? 6.217 5.003 -7.655 1.00 67.75 191 ALA A C 1
ATOM 1581 O O . ALA A 1 191 ? 6.279 5.659 -6.615 1.00 67.75 191 ALA A O 1
ATOM 1582 N N . LEU A 1 192 ? 5.573 3.835 -7.725 1.00 65.25 192 LEU A N 1
ATOM 1583 C CA . LEU A 1 192 ? 4.902 3.215 -6.575 1.00 65.25 192 LEU A CA 1
ATOM 1584 C C . LEU A 1 192 ? 5.893 2.647 -5.550 1.00 65.25 192 LEU A C 1
ATOM 1586 O O . LEU A 1 192 ? 5.594 2.625 -4.359 1.00 65.25 192 LEU A O 1
ATOM 1590 N N . ASP A 1 193 ? 7.042 2.162 -6.018 1.00 73.56 193 ASP A N 1
ATOM 1591 C CA . ASP A 1 193 ? 8.108 1.569 -5.216 1.00 73.56 193 ASP A CA 1
ATOM 1592 C C . ASP A 1 193 ? 9.491 1.832 -5.850 1.00 73.56 193 ASP A C 1
ATOM 1594 O O . ASP A 1 193 ? 9.617 2.416 -6.932 1.00 73.56 193 ASP A O 1
ATOM 1598 N N . LEU A 1 194 ? 10.556 1.413 -5.162 1.00 80.44 194 LEU A N 1
ATOM 1599 C CA . LEU A 1 194 ? 11.928 1.543 -5.660 1.00 80.44 194 LEU A CA 1
ATOM 1600 C C . LEU A 1 194 ? 12.202 0.645 -6.886 1.00 80.44 194 LEU A C 1
ATOM 1602 O O . LEU A 1 194 ? 13.042 0.997 -7.715 1.00 80.44 194 LEU A O 1
ATOM 1606 N N . ASN A 1 195 ? 11.475 -0.467 -7.052 1.00 80.56 195 ASN A N 1
ATOM 1607 C CA . ASN A 1 195 ? 11.668 -1.389 -8.175 1.00 80.56 195 ASN A CA 1
ATOM 1608 C C . ASN A 1 195 ? 11.339 -0.732 -9.509 1.00 80.56 195 ASN A C 1
ATOM 1610 O O . ASN A 1 195 ? 12.094 -0.895 -10.467 1.00 80.56 195 ASN A O 1
ATOM 1614 N N . GLN A 1 196 ? 10.254 0.043 -9.571 1.00 80.19 196 GLN A N 1
ATOM 1615 C CA . GLN A 1 196 ? 9.899 0.784 -10.781 1.00 80.19 196 GLN A CA 1
ATOM 1616 C C . GLN A 1 196 ? 11.008 1.758 -11.192 1.00 80.19 196 GLN A C 1
ATOM 1618 O O . GLN A 1 196 ? 11.352 1.838 -12.370 1.00 80.19 196 GLN A O 1
ATOM 1623 N N . LEU A 1 197 ? 11.626 2.456 -10.233 1.00 84.44 197 LEU A N 1
ATOM 1624 C CA . LEU A 1 197 ? 12.776 3.318 -10.510 1.00 84.44 197 LEU A CA 1
ATOM 1625 C C . LEU A 1 197 ? 13.958 2.502 -11.052 1.00 84.44 197 LEU A C 1
ATOM 1627 O O . LEU A 1 197 ? 14.493 2.827 -12.111 1.00 84.44 197 LEU A O 1
ATOM 1631 N N . CYS A 1 198 ? 14.345 1.429 -10.356 1.00 85.44 198 CYS A N 1
ATOM 1632 C CA . CYS A 1 198 ? 15.426 0.536 -10.777 1.00 85.44 198 CYS A CA 1
ATOM 1633 C C . CYS A 1 198 ? 15.183 -0.054 -12.176 1.00 85.44 198 CYS A C 1
ATOM 1635 O O . CYS A 1 198 ? 16.118 -0.162 -12.969 1.00 85.44 198 CYS A O 1
ATOM 1637 N N . GLU A 1 199 ? 13.937 -0.370 -12.525 1.00 85.75 199 GLU A N 1
ATOM 1638 C CA . GLU A 1 199 ? 13.561 -0.823 -13.862 1.00 85.75 199 GLU A CA 1
ATOM 1639 C C . GLU A 1 199 ? 13.790 0.261 -14.928 1.00 85.75 199 GLU A C 1
ATOM 1641 O O . GLU A 1 199 ? 14.396 -0.023 -15.966 1.00 85.75 199 GLU A O 1
ATOM 1646 N N . ARG A 1 200 ? 13.388 1.514 -14.674 1.00 88.06 200 ARG A N 1
ATOM 1647 C CA . ARG A 1 200 ? 13.658 2.634 -15.601 1.00 88.06 200 ARG A CA 1
ATOM 1648 C C . ARG A 1 200 ? 15.155 2.839 -15.811 1.00 88.06 200 ARG A C 1
ATOM 1650 O O . ARG A 1 200 ? 15.595 3.055 -16.940 1.00 88.06 200 ARG A O 1
ATOM 1657 N N . VAL A 1 201 ? 15.947 2.702 -14.749 1.00 90.50 201 VAL A N 1
ATOM 1658 C CA . VAL A 1 201 ? 17.413 2.750 -14.834 1.00 90.50 201 VAL A CA 1
ATOM 1659 C C . VAL A 1 201 ? 17.972 1.585 -15.659 1.00 90.50 201 VAL A C 1
ATOM 1661 O O . VAL A 1 201 ? 18.898 1.775 -16.451 1.00 90.50 201 VAL A O 1
ATOM 1664 N N . LYS A 1 202 ? 17.394 0.386 -15.539 1.00 90.12 202 LYS A N 1
ATOM 1665 C CA . LYS A 1 202 ? 17.809 -0.780 -16.327 1.00 90.12 202 LYS A CA 1
ATOM 1666 C C . LYS A 1 202 ? 17.564 -0.561 -17.819 1.00 90.12 202 LYS A C 1
ATOM 1668 O O . LYS A 1 202 ? 18.475 -0.796 -18.615 1.00 90.12 202 LYS A O 1
ATOM 1673 N N . TYR A 1 203 ? 16.388 -0.058 -18.206 1.00 91.19 203 TYR A N 1
ATOM 1674 C CA . TYR A 1 203 ? 16.125 0.306 -19.606 1.00 91.19 203 TYR A CA 1
ATOM 1675 C C . TYR A 1 203 ? 17.077 1.392 -20.100 1.00 91.19 203 TYR A C 1
ATOM 1677 O O . TYR A 1 203 ? 17.579 1.292 -21.218 1.00 91.19 203 TYR A O 1
ATOM 1685 N N . LEU A 1 204 ? 17.380 2.387 -19.264 1.00 92.94 204 LEU A N 1
ATOM 1686 C CA . LEU A 1 204 ? 18.312 3.453 -19.610 1.00 92.94 204 LEU A CA 1
ATOM 1687 C C . LEU A 1 204 ? 19.704 2.913 -19.972 1.00 92.94 204 LEU A C 1
ATOM 1689 O O . LEU A 1 204 ? 20.247 3.279 -21.013 1.00 92.94 204 LEU A O 1
ATOM 1693 N N . PHE A 1 205 ? 20.275 2.018 -19.161 1.00 93.31 205 PHE A N 1
ATOM 1694 C CA . PHE A 1 205 ? 21.593 1.438 -19.453 1.00 93.31 205 PHE A CA 1
ATOM 1695 C C . PHE A 1 205 ? 21.572 0.377 -20.557 1.00 93.31 205 PHE A C 1
ATOM 1697 O O . PHE A 1 205 ? 22.590 0.186 -21.219 1.00 93.31 205 PHE A O 1
ATOM 1704 N N . CYS A 1 206 ? 20.425 -0.254 -20.825 1.00 93.00 206 CYS A N 1
ATOM 1705 C CA . CYS A 1 206 ? 20.238 -1.050 -22.041 1.00 93.00 206 CYS A CA 1
ATOM 1706 C C . CYS A 1 206 ? 20.188 -0.169 -23.303 1.00 93.00 206 CYS A C 1
ATOM 1708 O O . CYS A 1 206 ? 20.660 -0.587 -24.357 1.00 93.00 206 CYS A O 1
ATOM 1710 N N . LEU A 1 207 ? 19.639 1.048 -23.203 1.00 92.94 207 LEU A N 1
ATOM 1711 C CA . LEU A 1 207 ? 19.544 1.999 -24.313 1.00 92.94 207 LEU A CA 1
ATOM 1712 C C . LEU A 1 207 ? 20.869 2.728 -24.555 1.00 92.94 207 LEU A C 1
ATOM 1714 O O . LEU A 1 207 ? 21.175 3.074 -25.694 1.00 92.94 207 LEU A O 1
ATOM 1718 N N . ALA A 1 208 ? 21.660 2.950 -23.499 1.00 91.69 208 ALA A N 1
ATOM 1719 C CA . ALA A 1 208 ? 22.883 3.742 -23.552 1.00 91.69 208 ALA A CA 1
ATOM 1720 C C . ALA A 1 208 ? 23.808 3.364 -24.728 1.00 91.69 208 ALA A C 1
ATOM 1722 O O . ALA A 1 208 ? 24.158 4.288 -25.461 1.00 91.69 208 ALA A O 1
ATOM 1723 N N . PRO A 1 209 ? 24.131 2.074 -25.001 1.00 91.44 209 PRO A N 1
ATOM 1724 C CA . PRO A 1 209 ? 24.945 1.648 -26.151 1.00 91.44 209 PRO A CA 1
ATOM 1725 C C . PRO A 1 209 ? 24.452 2.099 -27.532 1.00 91.44 209 PRO A C 1
ATOM 1727 O O . PRO A 1 209 ? 25.252 2.146 -28.463 1.00 91.44 209 PRO A O 1
ATOM 1730 N N . TYR A 1 210 ? 23.171 2.449 -27.665 1.00 90.62 210 TYR A N 1
ATOM 1731 C CA . TYR A 1 210 ? 22.542 2.834 -28.929 1.00 90.62 210 TYR A CA 1
ATOM 1732 C C . TYR A 1 210 ? 22.419 4.344 -29.136 1.00 90.62 210 TYR A C 1
ATOM 1734 O O . TYR A 1 210 ? 22.099 4.762 -30.246 1.00 90.62 210 TYR A O 1
ATOM 1742 N N . LEU A 1 211 ? 22.682 5.171 -28.115 1.00 89.38 211 LEU A N 1
ATOM 1743 C CA . LEU A 1 211 ? 22.439 6.620 -28.182 1.00 89.38 211 LEU A CA 1
ATOM 1744 C C . LEU A 1 211 ? 23.153 7.301 -29.359 1.00 89.38 211 LEU A C 1
ATOM 1746 O O . LEU A 1 211 ? 22.594 8.208 -29.955 1.00 89.38 211 LEU A O 1
ATOM 1750 N N . MET A 1 212 ? 24.356 6.854 -29.728 1.00 84.56 212 MET A N 1
ATOM 1751 C CA . MET A 1 212 ? 25.092 7.424 -30.865 1.00 84.56 212 MET A CA 1
ATOM 1752 C C . MET A 1 212 ? 24.566 6.937 -32.227 1.00 84.56 212 MET A C 1
ATOM 1754 O O . MET A 1 212 ? 24.592 7.681 -33.203 1.00 84.56 212 MET A O 1
ATOM 1758 N N . ASP A 1 213 ? 24.109 5.687 -32.314 1.00 86.88 213 ASP A N 1
ATOM 1759 C CA . ASP A 1 213 ? 23.821 5.041 -33.599 1.00 86.88 213 ASP A CA 1
ATOM 1760 C C . ASP A 1 213 ? 22.354 5.217 -34.037 1.00 86.88 213 ASP A C 1
ATOM 1762 O O . ASP A 1 213 ? 22.062 5.165 -35.228 1.00 86.88 213 ASP A O 1
ATOM 1766 N N . LEU A 1 214 ? 21.418 5.429 -33.107 1.00 90.31 214 LEU A N 1
ATOM 1767 C CA . LEU A 1 214 ? 19.977 5.318 -33.370 1.00 90.31 214 LEU A CA 1
ATOM 1768 C C . LEU A 1 214 ? 19.458 6.374 -34.364 1.00 90.31 214 LEU A C 1
ATOM 1770 O O . LEU A 1 214 ? 18.899 6.021 -35.405 1.00 90.31 214 LEU A O 1
ATOM 1774 N N . ASP A 1 215 ? 19.690 7.662 -34.094 1.00 89.44 215 ASP A N 1
ATOM 1775 C CA . ASP A 1 215 ? 19.313 8.743 -35.019 1.00 89.44 215 ASP A CA 1
ATOM 1776 C C . ASP A 1 215 ? 20.174 8.751 -36.289 1.00 89.44 215 ASP A C 1
ATOM 1778 O O . ASP A 1 215 ? 19.692 9.133 -37.357 1.00 89.44 215 ASP A O 1
ATOM 1782 N N . TRP A 1 216 ? 21.420 8.274 -36.206 1.00 89.50 216 TRP A N 1
ATOM 1783 C CA . TRP A 1 216 ? 22.282 8.134 -37.376 1.00 89.50 216 TRP A CA 1
ATOM 1784 C C . TRP A 1 216 ? 21.717 7.106 -38.359 1.00 89.50 216 TRP A C 1
ATOM 1786 O O . TRP A 1 216 ? 21.556 7.389 -39.547 1.00 89.50 216 TRP A O 1
ATOM 1796 N N . VAL A 1 217 ? 21.389 5.911 -37.867 1.00 91.81 217 VAL A N 1
ATOM 1797 C CA . VAL A 1 217 ? 20.876 4.806 -38.682 1.00 91.81 217 VAL A CA 1
ATOM 1798 C C . VAL A 1 217 ? 19.511 5.163 -39.251 1.00 91.81 217 VAL A C 1
ATOM 1800 O O . VAL A 1 217 ? 19.347 5.132 -40.467 1.00 91.81 217 VAL A O 1
ATOM 1803 N N . ILE A 1 218 ? 18.557 5.576 -38.412 1.00 92.31 218 ILE A N 1
ATOM 1804 C CA . ILE A 1 218 ? 17.197 5.904 -38.871 1.00 92.31 218 ILE A CA 1
ATOM 1805 C C . ILE A 1 218 ? 17.210 7.109 -39.819 1.00 92.31 218 ILE A C 1
ATOM 1807 O O . ILE A 1 218 ? 16.508 7.114 -40.835 1.00 92.31 218 ILE A O 1
ATOM 1811 N N . GLY A 1 219 ? 18.037 8.117 -39.528 1.00 90.69 219 GLY A N 1
ATOM 1812 C CA . GLY A 1 219 ? 18.228 9.273 -40.397 1.00 90.69 219 GLY A CA 1
ATOM 1813 C C . GLY A 1 219 ? 18.769 8.889 -41.776 1.00 90.69 219 GLY A C 1
ATOM 1814 O O . GLY A 1 219 ? 18.311 9.450 -42.773 1.00 90.69 219 GLY A O 1
ATOM 1815 N N . SER A 1 220 ? 19.669 7.903 -41.841 1.00 92.38 220 SER A N 1
ATOM 1816 C CA . SER A 1 220 ? 20.313 7.435 -43.079 1.00 92.38 220 SER A CA 1
ATOM 1817 C C . SER A 1 220 ? 19.433 6.530 -43.947 1.00 92.38 220 SER A C 1
ATOM 1819 O O . SER A 1 220 ? 19.764 6.313 -45.111 1.00 92.38 220 SER A O 1
ATOM 1821 N N . LEU A 1 221 ? 18.313 6.013 -43.424 1.00 92.94 221 LEU A N 1
ATOM 1822 C CA . LEU A 1 221 ? 17.408 5.165 -44.202 1.00 92.94 221 LEU A CA 1
ATOM 1823 C C . LEU A 1 221 ? 16.868 5.919 -45.424 1.00 92.94 221 LEU A C 1
ATOM 1825 O O . LEU A 1 221 ? 16.424 7.071 -45.323 1.00 92.94 221 LEU A O 1
ATOM 1829 N N . ASN A 1 222 ? 16.830 5.239 -46.566 1.00 92.62 222 ASN A N 1
ATOM 1830 C CA . ASN A 1 222 ? 16.242 5.738 -47.803 1.00 92.62 222 ASN A CA 1
ATOM 1831 C C . ASN A 1 222 ? 14.712 5.572 -47.777 1.00 92.62 222 ASN A C 1
ATOM 1833 O O . ASN A 1 222 ? 14.126 4.831 -48.561 1.00 92.62 222 ASN A O 1
ATOM 1837 N N . LEU A 1 223 ? 14.076 6.230 -46.807 1.00 90.88 223 LEU A N 1
ATOM 1838 C CA . LEU A 1 223 ? 12.641 6.176 -46.544 1.00 90.88 223 LEU A CA 1
ATOM 1839 C C . LEU A 1 223 ? 12.065 7.591 -46.365 1.00 90.88 223 LEU A C 1
ATOM 1841 O O . LEU A 1 223 ? 12.755 8.468 -45.830 1.00 90.88 223 LEU A O 1
ATOM 1845 N N . PRO A 1 224 ? 10.790 7.822 -46.734 1.00 89.94 224 PRO A N 1
ATOM 1846 C CA . PRO A 1 224 ? 10.085 9.058 -46.406 1.00 89.94 224 PRO A CA 1
ATOM 1847 C C . PRO A 1 224 ? 10.032 9.312 -44.893 1.00 89.94 224 PRO A C 1
ATOM 1849 O O . PRO A 1 224 ? 10.019 8.376 -44.090 1.00 89.94 224 PRO A O 1
ATOM 1852 N N . SER A 1 225 ? 9.931 10.581 -44.486 1.00 88.06 225 SER A N 1
ATOM 1853 C CA . SER A 1 225 ? 9.911 10.971 -43.067 1.00 88.06 225 SER A CA 1
ATOM 1854 C C . SER A 1 225 ? 8.795 10.296 -42.261 1.00 88.06 225 SER A C 1
ATOM 1856 O O . SER A 1 225 ? 9.008 9.940 -41.104 1.00 88.06 225 SER A O 1
ATOM 1858 N N . ASP A 1 226 ? 7.619 10.071 -42.853 1.00 88.94 226 ASP A N 1
ATOM 1859 C CA . ASP A 1 226 ? 6.518 9.388 -42.164 1.00 88.94 226 ASP A CA 1
ATOM 1860 C C . ASP A 1 226 ? 6.780 7.886 -41.987 1.00 88.94 226 ASP A C 1
ATOM 1862 O O . ASP A 1 226 ? 6.483 7.331 -40.929 1.00 88.94 226 ASP A O 1
ATOM 1866 N N . SER A 1 227 ? 7.434 7.239 -42.953 1.00 91.62 227 SER A N 1
ATOM 1867 C CA . SER A 1 227 ? 7.890 5.851 -42.822 1.00 91.62 227 SER A CA 1
ATOM 1868 C C . SER A 1 227 ? 8.987 5.727 -41.762 1.00 91.62 227 SER A C 1
ATOM 1870 O O . SER A 1 227 ? 8.945 4.801 -40.956 1.00 91.62 227 SER A O 1
ATOM 1872 N N . LYS A 1 228 ? 9.909 6.699 -41.664 1.00 92.44 228 LYS A N 1
ATOM 1873 C CA . LYS A 1 228 ? 10.906 6.757 -40.575 1.00 92.44 228 LYS A CA 1
ATOM 1874 C C . LYS A 1 228 ? 10.246 6.841 -39.196 1.00 92.44 228 LYS A C 1
ATOM 1876 O O . LYS A 1 228 ? 10.673 6.138 -38.287 1.00 92.44 228 LYS A O 1
ATOM 1881 N N . LYS A 1 229 ? 9.161 7.612 -39.032 1.00 91.12 229 LYS A N 1
ATOM 1882 C CA . LYS A 1 229 ? 8.390 7.639 -37.768 1.00 91.12 229 LYS A CA 1
ATOM 1883 C C . LYS A 1 229 ? 7.790 6.272 -37.421 1.00 91.12 229 LYS A C 1
ATOM 1885 O O . LYS A 1 229 ? 7.796 5.900 -36.249 1.00 91.12 229 LYS A O 1
ATOM 1890 N N . LYS A 1 230 ? 7.308 5.512 -38.417 1.00 91.81 230 LYS A N 1
ATOM 1891 C CA . LYS A 1 230 ? 6.836 4.128 -38.209 1.00 91.81 230 LYS A CA 1
ATOM 1892 C C . LYS A 1 230 ? 7.971 3.219 -37.714 1.00 91.81 230 LYS A C 1
ATOM 1894 O O . LYS A 1 230 ? 7.749 2.469 -36.770 1.00 91.81 230 LYS A O 1
ATOM 1899 N N . VAL A 1 231 ? 9.179 3.341 -38.284 1.00 92.94 231 VAL A N 1
ATOM 1900 C CA . VAL A 1 231 ? 10.381 2.611 -37.820 1.00 92.94 231 VAL A CA 1
ATOM 1901 C C . VAL A 1 231 ? 10.706 2.961 -36.370 1.00 92.94 231 VAL A C 1
ATOM 1903 O O . VAL A 1 231 ? 10.842 2.064 -35.547 1.00 92.94 231 VAL A O 1
ATOM 1906 N N . VAL A 1 232 ? 10.777 4.257 -36.036 1.00 94.00 232 VAL A N 1
ATOM 1907 C CA . VAL A 1 232 ? 11.069 4.723 -34.668 1.00 94.00 232 VAL A CA 1
ATOM 1908 C C . VAL A 1 232 ? 10.078 4.130 -33.668 1.00 94.00 232 VAL A C 1
ATOM 1910 O O . VAL A 1 232 ? 10.494 3.596 -32.643 1.00 94.00 232 VAL A O 1
ATOM 1913 N N . LYS A 1 233 ? 8.776 4.184 -33.980 1.00 91.81 233 LYS A N 1
ATOM 1914 C CA . LYS A 1 233 ? 7.729 3.615 -33.128 1.00 91.81 233 LYS A CA 1
ATOM 1915 C C . LYS A 1 233 ? 7.906 2.108 -32.940 1.00 91.81 233 LYS A C 1
ATOM 1917 O O . LYS A 1 233 ? 7.908 1.642 -31.805 1.00 91.81 233 LYS A O 1
ATOM 1922 N N . ALA A 1 234 ? 8.086 1.361 -34.027 1.00 89.81 234 ALA A N 1
ATOM 1923 C CA . ALA A 1 234 ? 8.220 -0.090 -33.965 1.00 89.81 234 ALA A CA 1
ATOM 1924 C C . ALA A 1 234 ? 9.489 -0.538 -33.225 1.00 89.81 234 ALA A C 1
ATOM 1926 O O . ALA A 1 234 ? 9.441 -1.474 -32.433 1.00 89.81 234 ALA A O 1
ATOM 1927 N N . TRP A 1 235 ? 10.617 0.149 -33.426 1.00 92.75 235 TRP A N 1
ATOM 1928 C CA . TRP A 1 235 ? 11.856 -0.148 -32.705 1.00 92.75 235 TRP A CA 1
ATOM 1929 C C . TRP A 1 235 ? 11.757 0.223 -31.223 1.00 92.75 235 TRP A C 1
ATOM 1931 O O . TRP A 1 235 ? 12.283 -0.509 -30.390 1.00 92.75 235 TRP A O 1
ATOM 1941 N N . ALA A 1 236 ? 11.072 1.315 -30.869 1.00 91.75 236 ALA A N 1
ATOM 1942 C CA . ALA A 1 236 ? 10.826 1.666 -29.470 1.00 91.75 236 ALA A CA 1
ATOM 1943 C C . ALA A 1 236 ? 9.941 0.621 -28.773 1.00 91.75 236 ALA A C 1
ATOM 1945 O O . ALA A 1 236 ? 10.265 0.180 -27.669 1.00 91.75 236 ALA A O 1
ATOM 1946 N N . GLU A 1 237 ? 8.878 0.165 -29.446 1.00 87.88 237 GLU A N 1
ATOM 1947 C CA . GLU A 1 237 ? 8.038 -0.944 -28.983 1.00 87.88 237 GLU A CA 1
ATOM 1948 C C . GLU A 1 237 ? 8.874 -2.221 -28.810 1.00 87.88 237 GLU A C 1
ATOM 1950 O O . GLU A 1 237 ? 8.898 -2.793 -27.721 1.00 87.88 237 GLU A O 1
ATOM 1955 N N . PHE A 1 238 ? 9.641 -2.627 -29.827 1.00 88.31 238 PHE A N 1
ATOM 1956 C CA . PHE A 1 238 ? 10.531 -3.790 -29.750 1.00 88.31 238 PHE A CA 1
ATOM 1957 C C . PHE A 1 238 ? 11.513 -3.681 -28.574 1.00 88.31 238 PHE A C 1
ATOM 1959 O O . PHE A 1 238 ? 11.646 -4.613 -27.780 1.00 88.31 238 PHE A O 1
ATOM 1966 N N . PHE A 1 239 ? 12.167 -2.531 -28.408 1.00 90.62 239 PHE A N 1
ATOM 1967 C CA . PHE A 1 239 ? 13.106 -2.308 -27.313 1.00 90.62 239 PHE A CA 1
ATOM 1968 C C . PHE A 1 239 ? 12.437 -2.410 -25.940 1.00 90.62 239 PHE A C 1
ATOM 1970 O O . PHE A 1 239 ? 13.034 -2.971 -25.029 1.00 90.62 239 PHE A O 1
ATOM 1977 N N . ALA A 1 240 ? 11.201 -1.946 -25.765 1.00 87.00 240 ALA A N 1
ATOM 1978 C CA . ALA A 1 240 ? 10.503 -2.099 -24.488 1.00 87.00 240 ALA A CA 1
ATOM 1979 C C . ALA A 1 240 ? 10.237 -3.575 -24.126 1.00 87.00 240 ALA A C 1
ATOM 1981 O O . ALA A 1 240 ? 10.266 -3.942 -22.951 1.00 87.00 240 ALA A O 1
ATOM 1982 N N . TYR A 1 241 ? 10.026 -4.443 -25.121 1.00 84.56 241 TYR A N 1
ATOM 1983 C CA . TYR A 1 241 ? 9.777 -5.876 -24.909 1.00 84.56 241 TYR A CA 1
ATOM 1984 C C . TYR A 1 241 ? 11.058 -6.716 -24.775 1.00 84.56 241 TYR A C 1
ATOM 1986 O O . TYR A 1 241 ? 11.062 -7.743 -24.093 1.00 84.56 241 TYR A O 1
ATOM 1994 N N . TRP A 1 242 ? 12.155 -6.290 -25.406 1.00 87.50 242 TRP A N 1
ATOM 1995 C CA . TRP A 1 242 ? 13.402 -7.067 -25.486 1.00 87.50 242 TRP A CA 1
ATOM 1996 C C . TRP A 1 242 ? 14.585 -6.444 -24.728 1.00 87.50 242 TRP A C 1
ATOM 1998 O O . TRP A 1 242 ? 15.557 -7.137 -24.432 1.00 87.50 242 TRP A O 1
ATOM 2008 N N . ALA A 1 243 ? 14.515 -5.149 -24.409 1.00 90.12 243 ALA A N 1
ATOM 2009 C CA . ALA A 1 243 ? 15.611 -4.302 -23.921 1.00 90.12 243 ALA A CA 1
ATOM 2010 C C . ALA A 1 243 ? 16.909 -4.438 -24.735 1.00 90.12 243 ALA A C 1
ATOM 2012 O O . ALA A 1 243 ? 18.010 -4.349 -24.190 1.00 90.12 243 ALA A O 1
ATOM 2013 N N . ALA A 1 244 ? 16.778 -4.687 -26.036 1.00 90.50 244 ALA A N 1
ATOM 2014 C CA . ALA A 1 244 ? 17.873 -4.789 -26.986 1.00 90.50 244 ALA A CA 1
ATOM 2015 C C . ALA A 1 244 ? 17.389 -4.373 -28.378 1.00 90.50 244 ALA A C 1
ATOM 2017 O O . ALA A 1 244 ? 16.215 -4.546 -28.712 1.00 90.50 244 ALA A O 1
ATOM 2018 N N . LEU A 1 245 ? 18.301 -3.844 -29.193 1.00 88.88 245 LEU A N 1
ATOM 2019 C CA . LEU A 1 245 ? 18.054 -3.505 -30.594 1.00 88.88 245 LEU A CA 1
ATOM 2020 C C . LEU A 1 245 ? 19.153 -4.130 -31.457 1.00 88.88 245 LEU A C 1
ATOM 2022 O O . LEU A 1 245 ? 20.251 -3.576 -31.554 1.00 88.88 245 LEU A O 1
ATOM 2026 N N . PRO A 1 246 ? 18.906 -5.270 -32.118 1.00 86.56 246 PRO A N 1
ATOM 2027 C CA . PRO A 1 246 ? 19.867 -5.852 -33.043 1.00 86.56 246 PRO A CA 1
ATOM 2028 C C . PRO A 1 246 ? 19.856 -5.068 -34.367 1.00 86.56 246 PRO A C 1
ATOM 2030 O O . PRO A 1 246 ? 19.477 -5.600 -35.406 1.00 86.56 246 PRO A O 1
ATOM 2033 N N . ILE A 1 247 ? 20.276 -3.796 -34.340 1.00 87.44 247 ILE A N 1
ATOM 2034 C CA . ILE A 1 247 ? 20.166 -2.848 -35.464 1.00 87.44 247 ILE A CA 1
ATOM 2035 C C . ILE A 1 247 ? 20.767 -3.429 -36.749 1.00 87.44 247 ILE A C 1
ATOM 2037 O O . ILE A 1 247 ? 20.128 -3.388 -37.793 1.00 87.44 247 ILE A O 1
ATOM 2041 N N . ASN A 1 248 ? 21.949 -4.051 -36.663 1.00 85.94 248 ASN A N 1
ATOM 2042 C CA . ASN A 1 248 ? 22.626 -4.683 -37.805 1.00 85.94 248 ASN A CA 1
ATOM 2043 C C . ASN A 1 248 ? 21.837 -5.843 -38.432 1.00 85.94 248 ASN A C 1
ATOM 2045 O O . ASN A 1 248 ? 22.160 -6.268 -39.534 1.00 85.94 248 ASN A O 1
ATOM 2049 N N . LYS A 1 249 ? 20.840 -6.377 -37.722 1.00 87.06 249 LYS A N 1
ATOM 2050 C CA . LYS A 1 249 ? 19.924 -7.391 -38.234 1.00 87.06 249 LYS A CA 1
ATOM 2051 C C . LYS A 1 249 ? 18.616 -6.776 -38.745 1.00 87.06 249 LYS A C 1
ATOM 2053 O O . LYS A 1 249 ? 17.946 -7.400 -39.550 1.00 87.06 249 LYS A O 1
ATOM 2058 N N . PHE A 1 250 ? 18.217 -5.583 -38.309 1.00 89.00 250 PHE A N 1
ATOM 2059 C CA . PHE A 1 250 ? 17.008 -4.927 -38.829 1.00 89.00 250 PHE A CA 1
ATOM 2060 C C . PHE A 1 250 ? 17.215 -4.237 -40.174 1.00 89.00 250 PHE A C 1
ATOM 2062 O O . PHE A 1 250 ? 16.241 -3.956 -40.865 1.00 89.00 250 PHE A O 1
ATOM 2069 N N . ILE A 1 251 ? 18.459 -3.939 -40.537 1.00 91.69 251 ILE A N 1
ATOM 2070 C CA . ILE A 1 251 ? 18.786 -3.183 -41.745 1.00 91.69 251 ILE A CA 1
ATOM 2071 C C . ILE A 1 251 ? 19.475 -4.060 -42.788 1.00 91.69 251 ILE A C 1
ATOM 2073 O O . ILE A 1 251 ? 20.097 -5.070 -42.461 1.00 91.69 251 ILE A O 1
ATOM 2077 N N . THR A 1 252 ? 19.362 -3.652 -44.045 1.00 91.88 252 THR A N 1
ATOM 2078 C CA . THR A 1 252 ? 20.062 -4.252 -45.188 1.00 91.88 252 THR A CA 1
ATOM 2079 C C . THR A 1 252 ? 21.581 -4.120 -45.056 1.00 91.88 252 THR A C 1
ATOM 2081 O O . THR A 1 252 ? 22.083 -3.262 -44.319 1.00 91.88 252 THR A O 1
ATOM 2084 N N . LYS A 1 253 ? 22.349 -4.927 -45.802 1.00 89.12 253 LYS A N 1
ATOM 2085 C CA . LYS A 1 253 ? 23.830 -4.873 -45.788 1.00 89.12 253 LYS A CA 1
ATOM 2086 C C . LYS A 1 253 ? 24.392 -3.483 -46.115 1.00 89.12 253 LYS A C 1
ATOM 2088 O O . LYS A 1 253 ? 25.430 -3.103 -45.575 1.00 89.12 253 LYS A O 1
ATOM 2093 N N . ASP A 1 254 ? 23.713 -2.719 -46.971 1.00 89.94 254 ASP A N 1
ATOM 2094 C CA . ASP A 1 254 ? 24.076 -1.339 -47.331 1.00 89.94 254 ASP A CA 1
ATOM 2095 C C . ASP A 1 254 ? 23.640 -0.285 -46.293 1.00 89.94 254 ASP A C 1
ATOM 2097 O O . ASP A 1 254 ? 24.036 0.875 -46.398 1.00 89.94 254 ASP A O 1
ATOM 2101 N N . ARG A 1 255 ? 22.877 -0.692 -45.267 1.00 90.94 255 ARG A N 1
ATOM 2102 C CA . ARG A 1 255 ? 22.327 0.134 -44.179 1.00 90.94 255 ARG A CA 1
ATOM 2103 C C . ARG A 1 255 ? 21.322 1.207 -44.611 1.00 90.94 255 ARG A C 1
ATOM 2105 O O . ARG A 1 255 ? 21.033 2.108 -43.824 1.00 90.94 255 ARG A O 1
ATOM 2112 N N . LEU A 1 256 ? 20.787 1.123 -45.829 1.00 92.00 256 LEU A N 1
ATOM 2113 C CA . LEU A 1 256 ? 19.841 2.108 -46.364 1.00 92.00 256 LEU A CA 1
ATOM 2114 C C . LEU A 1 256 ? 18.377 1.658 -46.269 1.00 92.00 256 LEU A C 1
ATOM 2116 O O . LEU A 1 256 ? 17.485 2.505 -46.318 1.00 92.00 256 LEU A O 1
ATOM 2120 N N . GLY A 1 257 ? 18.114 0.359 -46.122 1.00 91.69 257 GLY A N 1
ATOM 2121 C CA . GLY A 1 257 ? 16.774 -0.221 -46.065 1.00 91.69 257 GLY A CA 1
ATOM 2122 C C . GLY A 1 257 ? 16.506 -1.017 -44.786 1.00 91.69 257 GLY A C 1
ATOM 2123 O O . GLY A 1 257 ? 17.424 -1.370 -44.048 1.00 91.69 257 GLY A O 1
ATOM 2124 N N . ILE A 1 258 ? 15.228 -1.314 -44.534 1.00 93.31 258 ILE A N 1
ATOM 2125 C CA . ILE A 1 258 ? 14.791 -2.244 -43.479 1.00 93.31 258 ILE A CA 1
ATOM 2126 C C . ILE A 1 258 ? 14.690 -3.649 -44.077 1.00 93.31 258 ILE A C 1
ATOM 2128 O O . ILE A 1 258 ? 13.981 -3.846 -45.065 1.00 93.31 258 ILE A O 1
ATOM 2132 N N . LEU A 1 259 ? 15.386 -4.612 -43.473 1.00 92.38 259 LEU A N 1
ATOM 2133 C CA . LEU A 1 259 ? 15.446 -6.003 -43.912 1.00 92.38 259 LEU A CA 1
ATOM 2134 C C . LEU A 1 259 ? 14.203 -6.777 -43.451 1.00 92.38 259 LEU A C 1
ATOM 2136 O O . LEU A 1 259 ? 13.960 -6.938 -42.252 1.00 92.38 259 LEU A O 1
ATOM 2140 N N . GLN A 1 260 ? 13.438 -7.290 -44.413 1.00 89.44 260 GLN A N 1
ATOM 2141 C CA . GLN A 1 260 ? 12.249 -8.105 -44.160 1.00 89.44 260 GLN A CA 1
ATOM 2142 C C . GLN A 1 260 ? 12.535 -9.598 -44.151 1.00 89.44 260 GLN A C 1
ATOM 2144 O O . GLN A 1 260 ? 11.982 -10.307 -43.320 1.00 89.44 260 GLN A O 1
ATOM 2149 N N . ASP A 1 261 ? 13.340 -10.079 -45.094 1.00 86.56 261 ASP A N 1
ATOM 2150 C CA . ASP A 1 261 ? 13.650 -11.500 -45.247 1.00 86.56 261 ASP A CA 1
ATOM 2151 C C . ASP A 1 261 ? 14.864 -11.675 -46.174 1.00 86.56 261 ASP A C 1
ATOM 2153 O O . ASP A 1 261 ? 15.245 -10.746 -46.896 1.00 86.56 261 ASP A O 1
ATOM 2157 N N . ILE A 1 262 ? 15.460 -12.867 -46.177 1.00 88.94 262 ILE A N 1
ATOM 2158 C CA . ILE A 1 262 ? 16.554 -13.246 -47.078 1.00 88.94 262 ILE A CA 1
ATOM 2159 C C . ILE A 1 262 ? 16.094 -14.435 -47.922 1.00 88.94 262 ILE A C 1
ATOM 2161 O O . ILE A 1 262 ? 15.982 -15.563 -47.442 1.00 88.94 262 ILE A O 1
ATOM 2165 N N . LEU A 1 263 ? 15.868 -14.198 -49.213 1.00 87.25 263 LEU A N 1
ATOM 2166 C CA . LEU A 1 263 ? 15.522 -15.251 -50.162 1.00 87.25 263 LEU A CA 1
ATOM 2167 C C . LEU A 1 263 ? 16.788 -15.958 -50.641 1.00 87.25 263 LEU A C 1
ATOM 2169 O O . LEU A 1 263 ? 17.633 -15.362 -51.309 1.00 87.25 263 LEU A O 1
ATOM 2173 N N . ILE A 1 264 ? 16.896 -17.251 -50.342 1.00 84.69 264 ILE A N 1
ATOM 2174 C CA . ILE A 1 264 ? 17.964 -18.106 -50.862 1.00 84.69 264 ILE A CA 1
ATOM 2175 C C . ILE A 1 264 ? 17.496 -18.700 -52.192 1.00 84.69 264 ILE A C 1
ATOM 2177 O O . ILE A 1 264 ? 16.554 -19.491 -52.237 1.00 84.69 264 ILE A O 1
ATOM 2181 N N . THR A 1 265 ? 18.163 -18.329 -53.282 1.00 84.38 265 THR A N 1
ATOM 2182 C CA . THR A 1 265 ? 17.901 -18.853 -54.630 1.00 84.38 265 THR A CA 1
ATOM 2183 C C . THR A 1 265 ? 19.131 -19.581 -55.176 1.00 84.38 265 THR A C 1
ATOM 2185 O O . THR A 1 265 ? 20.212 -19.531 -54.591 1.00 84.38 265 THR A O 1
ATOM 2188 N N . THR A 1 266 ? 19.002 -20.235 -56.332 1.00 78.88 266 THR A N 1
ATOM 2189 C CA . THR A 1 266 ? 20.142 -20.859 -57.029 1.00 78.88 266 THR A CA 1
ATOM 2190 C C . THR A 1 266 ? 21.212 -19.856 -57.475 1.00 78.88 266 THR A C 1
ATOM 2192 O O . THR A 1 266 ? 22.340 -20.265 -57.733 1.00 78.88 266 THR A O 1
ATOM 2195 N N . GLU A 1 267 ? 20.875 -18.564 -57.567 1.00 77.06 267 GLU A N 1
ATOM 2196 C CA . GLU A 1 267 ? 21.779 -17.479 -57.980 1.00 77.06 267 GLU A CA 1
ATOM 2197 C C . GLU A 1 267 ? 22.419 -16.738 -56.790 1.00 77.06 267 GLU A C 1
ATOM 2199 O O . GLU A 1 267 ? 23.338 -15.944 -56.986 1.00 77.06 267 GLU A O 1
ATOM 2204 N N . GLY A 1 268 ? 21.985 -17.027 -55.557 1.00 83.25 268 GLY A N 1
ATOM 2205 C CA . GLY A 1 268 ? 22.503 -16.418 -54.331 1.00 83.25 268 GLY A CA 1
ATOM 2206 C C . GLY A 1 268 ? 21.412 -15.967 -53.358 1.00 83.25 268 GLY A C 1
ATOM 2207 O O . GLY A 1 268 ? 20.231 -16.290 -53.513 1.00 83.25 268 GLY A O 1
ATOM 2208 N N . GLU A 1 269 ? 21.838 -15.227 -52.336 1.00 85.75 269 GLU A N 1
ATOM 2209 C CA . GLU A 1 269 ? 20.982 -14.627 -51.307 1.00 85.75 269 GLU A CA 1
ATOM 2210 C C . GLU A 1 269 ? 20.523 -13.224 -51.729 1.00 85.75 269 GLU A C 1
ATOM 2212 O O . GLU A 1 269 ? 21.356 -12.369 -52.040 1.00 85.75 269 GLU A O 1
ATOM 2217 N N . TYR A 1 270 ? 19.213 -12.969 -51.685 1.00 87.88 270 TYR A N 1
ATOM 2218 C CA . TYR A 1 270 ? 18.610 -11.668 -51.990 1.00 87.88 270 TYR A CA 1
ATOM 2219 C C . TYR A 1 270 ? 17.888 -11.099 -50.765 1.00 87.88 270 TYR A C 1
ATOM 2221 O O . TYR A 1 270 ? 17.046 -11.770 -50.171 1.00 87.88 270 TYR A O 1
ATOM 2229 N N . GLU A 1 271 ? 18.196 -9.851 -50.408 1.00 90.69 271 GLU A N 1
ATOM 2230 C CA . GLU A 1 271 ? 17.542 -9.135 -49.307 1.00 90.69 271 GLU A CA 1
ATOM 2231 C C . GLU A 1 271 ? 16.208 -8.540 -49.774 1.00 90.69 271 GLU A C 1
ATOM 2233 O O . GLU A 1 271 ? 16.166 -7.728 -50.701 1.00 90.69 271 GLU A O 1
ATOM 2238 N N . LEU A 1 272 ? 15.112 -8.932 -49.124 1.00 89.75 272 LEU A N 1
ATOM 2239 C CA . LEU A 1 272 ? 13.815 -8.281 -49.285 1.00 89.75 272 LEU A CA 1
ATOM 2240 C C . LEU A 1 272 ? 13.757 -7.043 -48.387 1.00 89.75 272 LEU A C 1
ATOM 2242 O O . LEU A 1 272 ? 13.986 -7.131 -47.179 1.00 89.75 272 LEU A O 1
ATOM 2246 N N . VAL A 1 273 ? 13.442 -5.890 -48.979 1.00 91.38 273 VAL A N 1
ATOM 2247 C CA . VAL A 1 273 ? 13.454 -4.583 -48.305 1.00 91.38 273 VAL A CA 1
ATOM 2248 C C . VAL A 1 273 ? 12.035 -4.057 -48.142 1.00 91.38 273 VAL A C 1
ATOM 2250 O O . VAL A 1 273 ? 11.246 -4.081 -49.086 1.00 91.38 273 VAL A O 1
ATOM 2253 N N . TRP A 1 274 ? 11.711 -3.546 -46.957 1.00 91.31 274 TRP A N 1
ATOM 2254 C CA . TRP A 1 274 ? 10.402 -2.948 -46.698 1.00 91.31 274 TRP A CA 1
ATOM 2255 C C . TRP A 1 274 ? 10.210 -1.653 -47.497 1.00 91.31 274 TRP A C 1
ATOM 2257 O O . TRP A 1 274 ? 11.072 -0.774 -47.491 1.00 91.31 274 TRP A O 1
ATOM 2267 N N . SER A 1 275 ? 9.048 -1.518 -48.140 1.00 84.38 275 SER A N 1
ATOM 2268 C CA . SER A 1 275 ? 8.720 -0.395 -49.029 1.00 84.38 275 SER A CA 1
ATOM 2269 C C . SER A 1 275 ? 8.408 0.920 -48.306 1.00 84.38 275 SER A C 1
ATOM 2271 O O . SER A 1 275 ? 8.475 1.982 -48.919 1.00 84.38 275 SER A O 1
ATOM 2273 N N . GLY A 1 276 ? 8.047 0.877 -47.019 1.00 84.19 276 GLY A N 1
ATOM 2274 C CA . GLY A 1 276 ? 7.692 2.062 -46.231 1.00 84.19 276 GLY A CA 1
ATOM 2275 C C . GLY A 1 276 ? 6.222 2.502 -46.303 1.00 84.19 276 GLY A C 1
ATOM 2276 O O . GLY A 1 276 ? 5.812 3.346 -45.498 1.00 84.19 276 GLY A O 1
ATOM 2277 N N . GLU A 1 277 ? 5.430 1.952 -47.229 1.00 80.06 277 GLU A N 1
ATOM 2278 C CA . GLU A 1 277 ? 4.030 2.352 -47.462 1.00 80.06 277 GLU A CA 1
ATOM 2279 C C . GLU A 1 277 ? 3.053 1.658 -46.499 1.00 80.06 277 GLU A C 1
ATOM 2281 O O . GLU A 1 277 ? 2.188 2.309 -45.906 1.00 80.06 277 GLU A O 1
ATOM 2286 N N . GLU A 1 278 ? 3.245 0.360 -46.271 1.00 82.62 278 GLU A N 1
ATOM 2287 C CA . GLU A 1 278 ? 2.405 -0.478 -45.407 1.00 82.62 278 GLU A CA 1
ATOM 2288 C C . GLU A 1 278 ? 2.729 -0.290 -43.910 1.00 82.62 278 GLU A C 1
ATOM 2290 O O . GLU A 1 278 ? 3.464 0.625 -43.510 1.00 82.62 278 GLU A O 1
ATOM 2295 N N . ASP A 1 279 ? 2.156 -1.131 -43.051 1.00 84.69 279 ASP A N 1
ATOM 2296 C CA . ASP A 1 279 ? 2.593 -1.232 -41.661 1.00 84.69 279 ASP A CA 1
ATOM 2297 C C . ASP A 1 279 ? 4.055 -1.691 -41.590 1.00 84.69 279 ASP A C 1
ATOM 2299 O O . ASP A 1 279 ? 4.569 -2.374 -42.483 1.00 84.69 279 ASP A O 1
ATOM 2303 N N . TYR A 1 280 ? 4.751 -1.258 -40.539 1.00 87.56 280 TYR A N 1
ATOM 2304 C CA . TYR A 1 280 ? 6.153 -1.607 -40.344 1.00 87.56 280 TYR A CA 1
ATOM 2305 C C . TYR A 1 280 ? 6.316 -3.127 -40.220 1.00 87.56 280 TYR A C 1
ATOM 2307 O O . TYR A 1 280 ? 5.600 -3.773 -39.454 1.00 87.56 280 TYR A O 1
ATOM 2315 N N . ARG A 1 281 ? 7.280 -3.688 -40.959 1.00 85.69 281 ARG A N 1
ATOM 2316 C CA . ARG A 1 281 ? 7.598 -5.117 -40.932 1.00 85.69 281 ARG A CA 1
ATOM 2317 C C . ARG A 1 281 ? 9.086 -5.341 -41.175 1.00 85.69 281 ARG A C 1
ATOM 2319 O O . ARG A 1 281 ? 9.606 -4.888 -42.192 1.00 85.69 281 ARG A O 1
ATOM 2326 N N . ASP A 1 282 ? 9.719 -6.089 -40.277 1.00 86.62 282 ASP A N 1
ATOM 2327 C CA . ASP A 1 282 ? 11.090 -6.605 -40.394 1.00 86.62 282 ASP A CA 1
ATOM 2328 C C . ASP A 1 282 ? 11.132 -8.140 -40.259 1.00 86.62 282 ASP A C 1
ATOM 2330 O O . ASP A 1 282 ? 10.098 -8.784 -40.055 1.00 86.62 282 ASP A O 1
ATOM 2334 N N . GLN A 1 283 ? 12.330 -8.724 -40.345 1.00 82.75 283 GLN A N 1
ATOM 2335 C CA . GLN A 1 283 ? 12.536 -10.176 -40.239 1.00 82.75 283 GLN A CA 1
ATOM 2336 C C . GLN A 1 283 ? 12.185 -10.802 -38.871 1.00 82.75 283 GLN A C 1
ATOM 2338 O O . GLN A 1 283 ? 12.046 -12.018 -38.776 1.00 82.75 283 GLN A O 1
ATOM 2343 N N . TYR A 1 284 ? 12.038 -10.006 -37.807 1.00 79.06 284 TYR A N 1
ATOM 2344 C CA . TYR A 1 284 ? 11.664 -10.461 -36.458 1.00 79.06 284 TYR A CA 1
ATOM 2345 C C . TYR A 1 284 ? 10.208 -10.152 -36.107 1.00 79.06 284 TYR A C 1
ATOM 2347 O O . TYR A 1 284 ? 9.706 -10.621 -35.085 1.00 79.06 284 TYR A O 1
ATOM 2355 N N . SER A 1 285 ? 9.507 -9.411 -36.965 1.00 70.44 285 SER A N 1
ATOM 2356 C CA . SER A 1 285 ? 8.085 -9.077 -36.851 1.00 70.44 285 SER A CA 1
ATOM 2357 C C . SER A 1 285 ? 7.196 -10.276 -37.232 1.00 70.44 285 SER A C 1
ATOM 2359 O O . SER A 1 285 ? 6.311 -10.176 -38.085 1.00 70.44 285 SER A O 1
ATOM 2361 N N . ILE A 1 286 ? 7.464 -11.445 -36.641 1.00 65.56 286 ILE A N 1
ATOM 2362 C CA . ILE A 1 286 ? 6.771 -12.716 -36.894 1.00 65.56 286 ILE A CA 1
ATOM 2363 C C . ILE A 1 286 ? 5.674 -12.908 -35.836 1.00 65.56 286 ILE A C 1
ATOM 2365 O O . ILE A 1 286 ? 5.862 -12.593 -34.663 1.00 65.56 286 ILE A O 1
ATOM 2369 N N . LYS A 1 287 ? 4.515 -13.452 -36.233 1.00 64.94 287 LYS A N 1
ATOM 2370 C CA . LYS A 1 287 ? 3.466 -13.846 -35.279 1.00 64.94 287 LYS A CA 1
ATOM 2371 C C . LYS A 1 287 ? 3.934 -15.045 -34.452 1.00 64.94 287 LYS A C 1
ATOM 2373 O O . LYS A 1 287 ? 4.374 -16.044 -35.017 1.00 64.94 287 LYS A O 1
ATOM 2378 N N . ILE A 1 288 ? 3.802 -14.952 -33.131 1.00 68.88 288 ILE A N 1
ATOM 2379 C CA . ILE A 1 288 ? 4.073 -16.070 -32.219 1.00 68.88 288 ILE A CA 1
ATOM 2380 C C . ILE A 1 288 ? 3.148 -17.246 -32.601 1.00 68.88 288 ILE A C 1
ATOM 2382 O O . ILE A 1 288 ? 1.963 -17.005 -32.859 1.00 68.88 288 ILE A O 1
ATOM 2386 N N . PRO A 1 289 ? 3.651 -18.495 -32.682 1.00 73.75 289 PRO A N 1
ATOM 2387 C CA . PRO A 1 289 ? 2.807 -19.662 -32.929 1.00 73.75 289 PRO A CA 1
ATOM 2388 C C . PRO A 1 289 ? 1.687 -19.766 -31.889 1.00 73.75 289 PRO A C 1
ATOM 2390 O O . PRO A 1 289 ? 1.934 -19.521 -30.709 1.00 73.75 289 PRO A O 1
ATOM 2393 N N . VAL A 1 290 ? 0.486 -20.162 -32.324 1.00 70.38 290 VAL A N 1
ATOM 2394 C CA . VAL A 1 290 ? -0.728 -20.198 -31.483 1.00 70.38 290 VAL A CA 1
ATOM 2395 C C . VAL A 1 290 ? -0.508 -21.022 -30.204 1.00 70.38 290 VAL A C 1
ATOM 2397 O O . VAL A 1 290 ? -0.881 -20.577 -29.126 1.00 70.38 290 VAL A O 1
ATOM 2400 N N . ASP A 1 291 ? 0.240 -22.125 -30.301 1.00 76.50 291 ASP A N 1
ATOM 2401 C CA . ASP A 1 291 ? 0.410 -23.079 -29.196 1.00 76.50 291 ASP A CA 1
ATOM 2402 C C . ASP A 1 291 ? 1.707 -22.861 -28.385 1.00 76.50 291 ASP A C 1
ATOM 2404 O O . ASP A 1 291 ? 2.038 -23.653 -27.501 1.00 76.50 291 ASP A O 1
ATOM 2408 N N . PHE A 1 292 ? 2.515 -21.832 -28.684 1.00 77.12 292 PHE A N 1
ATOM 2409 C CA . PHE A 1 292 ? 3.830 -21.656 -28.039 1.00 77.12 292 PHE A CA 1
ATOM 2410 C C . PHE A 1 292 ? 3.711 -21.526 -26.515 1.00 77.12 292 PHE A C 1
ATOM 2412 O O . PHE A 1 292 ? 4.430 -22.189 -25.765 1.00 77.12 292 PHE A O 1
ATOM 2419 N N . PHE A 1 293 ? 2.779 -20.690 -26.057 1.00 74.00 293 PHE A N 1
ATOM 2420 C CA . PHE A 1 293 ? 2.568 -20.456 -24.634 1.00 74.00 293 PHE A CA 1
ATOM 2421 C C . PHE A 1 293 ? 1.895 -21.640 -23.949 1.00 74.00 293 PHE A C 1
ATOM 2423 O O . PHE A 1 293 ? 2.330 -22.013 -22.863 1.00 74.00 293 PHE A O 1
ATOM 2430 N N . GLU A 1 294 ? 0.909 -22.273 -24.592 1.00 75.88 294 GLU A N 1
ATOM 2431 C CA . GLU A 1 294 ? 0.254 -23.477 -24.066 1.00 75.88 294 GLU A CA 1
ATOM 2432 C C . GLU A 1 294 ? 1.279 -24.576 -23.758 1.00 75.88 294 GLU A C 1
ATOM 2434 O O . GLU A 1 294 ? 1.311 -25.098 -22.643 1.00 75.88 294 GLU A O 1
ATOM 2439 N N . ASN A 1 295 ? 2.211 -24.833 -24.681 1.00 78.81 295 ASN A N 1
ATOM 2440 C CA . ASN A 1 295 ? 3.280 -25.818 -24.490 1.00 78.81 295 ASN A CA 1
ATOM 2441 C C . ASN A 1 295 ? 4.228 -25.474 -23.322 1.00 78.81 295 ASN A C 1
ATOM 2443 O O . ASN A 1 295 ? 4.673 -26.365 -22.586 1.00 78.81 295 ASN A O 1
ATOM 2447 N N . ILE A 1 296 ? 4.546 -24.187 -23.128 1.00 77.56 296 ILE A N 1
ATOM 2448 C CA . ILE A 1 296 ? 5.343 -23.723 -21.981 1.00 77.56 296 ILE A CA 1
ATOM 2449 C C . ILE A 1 296 ? 4.577 -23.959 -20.674 1.00 77.56 296 ILE A C 1
ATOM 2451 O O . ILE A 1 296 ? 5.148 -24.514 -19.731 1.00 77.56 296 ILE A O 1
ATOM 2455 N N . PHE A 1 297 ? 3.288 -23.606 -20.618 1.00 73.94 297 PHE A N 1
ATOM 2456 C CA . PHE A 1 297 ? 2.459 -23.826 -19.429 1.00 73.94 297 PHE A CA 1
ATOM 2457 C C . PHE A 1 297 ? 2.305 -25.298 -19.087 1.00 73.94 297 PHE A C 1
ATOM 2459 O O . PHE A 1 297 ? 2.450 -25.654 -17.919 1.00 73.94 297 PHE A O 1
ATOM 2466 N N . GLU A 1 298 ? 2.051 -26.163 -20.070 1.00 77.50 298 GLU A N 1
ATOM 2467 C CA . GLU A 1 298 ? 1.967 -27.603 -19.823 1.00 77.50 298 GLU A CA 1
ATOM 2468 C C . GLU A 1 298 ? 3.272 -28.155 -19.243 1.00 77.50 298 GLU A C 1
ATOM 2470 O O . GLU A 1 298 ? 3.247 -28.983 -18.332 1.00 77.50 298 GLU A O 1
ATOM 2475 N N . SER A 1 299 ? 4.417 -27.668 -19.725 1.00 77.88 299 SER A N 1
ATOM 2476 C CA . SER A 1 299 ? 5.732 -28.082 -19.226 1.00 77.88 299 SER A CA 1
ATOM 2477 C C . SER A 1 299 ? 5.973 -27.629 -17.784 1.00 77.88 299 SER A C 1
ATOM 2479 O O . SER A 1 299 ? 6.467 -28.405 -16.971 1.00 77.88 299 SER A O 1
ATOM 2481 N N . ILE A 1 300 ? 5.575 -26.403 -17.441 1.00 76.19 300 ILE A N 1
ATOM 2482 C CA . ILE A 1 300 ? 5.654 -25.869 -16.072 1.00 76.19 300 ILE A CA 1
ATOM 2483 C C . ILE A 1 300 ? 4.693 -26.594 -15.133 1.00 76.19 300 ILE A C 1
ATOM 2485 O O . ILE A 1 300 ? 5.049 -26.890 -13.996 1.00 76.19 300 ILE A O 1
ATOM 2489 N N . LYS A 1 301 ? 3.482 -26.903 -15.600 1.00 76.31 301 LYS A N 1
ATOM 2490 C CA . LYS A 1 301 ? 2.464 -27.588 -14.800 1.00 76.31 301 LYS A CA 1
ATOM 2491 C C . LYS A 1 301 ? 2.949 -28.959 -14.324 1.00 76.31 301 LYS A C 1
ATOM 2493 O O . LYS A 1 301 ? 2.603 -29.363 -13.221 1.00 76.31 301 LYS A O 1
ATOM 2498 N N . LYS A 1 302 ? 3.798 -29.637 -15.108 1.00 77.88 302 LYS A N 1
ATOM 2499 C CA . LYS A 1 302 ? 4.462 -30.893 -14.704 1.00 77.88 302 LYS A CA 1
ATOM 2500 C C . LYS A 1 302 ? 5.424 -30.729 -13.524 1.00 77.88 302 LYS A C 1
ATOM 2502 O O . LYS A 1 302 ? 5.675 -31.704 -12.832 1.00 77.88 302 LYS A O 1
ATOM 2507 N N . LEU A 1 303 ? 5.950 -29.525 -13.293 1.00 78.56 303 LEU A N 1
ATOM 2508 C CA . LEU A 1 303 ? 6.786 -29.206 -12.131 1.00 78.56 303 LEU A CA 1
ATOM 2509 C C . LEU A 1 303 ? 5.952 -28.835 -10.893 1.00 78.56 303 LEU A C 1
ATOM 2511 O O . LEU A 1 303 ? 6.529 -28.578 -9.843 1.00 78.56 303 LEU A O 1
ATOM 2515 N N . GLU A 1 304 ? 4.619 -28.768 -11.022 1.00 75.38 304 GLU A N 1
ATOM 2516 C CA . GLU A 1 304 ? 3.676 -28.328 -9.980 1.00 75.38 304 GLU A CA 1
ATOM 2517 C C . GLU A 1 304 ? 4.036 -26.968 -9.352 1.00 75.38 304 GLU A C 1
ATOM 2519 O O . GLU A 1 304 ? 3.694 -26.679 -8.205 1.00 75.38 304 GLU A O 1
ATOM 2524 N N . LEU A 1 305 ? 4.725 -26.110 -10.108 1.00 73.00 305 LEU A N 1
ATOM 2525 C CA . LEU A 1 305 ? 5.055 -24.757 -9.680 1.00 73.00 305 LEU A CA 1
ATOM 2526 C C . LEU A 1 305 ? 3.853 -23.835 -9.882 1.00 73.00 305 LEU A C 1
ATOM 2528 O O . LEU A 1 305 ? 3.254 -23.796 -10.959 1.00 73.00 305 LEU A O 1
ATOM 2532 N N . SER A 1 306 ? 3.538 -23.036 -8.863 1.00 65.31 306 SER A N 1
ATOM 2533 C CA . SER A 1 306 ? 2.553 -21.962 -8.989 1.00 65.31 306 SER A CA 1
ATOM 2534 C C . SER A 1 306 ? 3.172 -20.793 -9.759 1.00 65.31 306 SER A C 1
ATOM 2536 O O . SER A 1 306 ? 4.045 -20.092 -9.245 1.00 65.31 306 SER A O 1
ATOM 2538 N N . ILE A 1 307 ? 2.755 -20.614 -11.014 1.00 65.12 307 ILE A N 1
ATOM 2539 C CA . ILE A 1 307 ? 3.175 -19.514 -11.896 1.00 65.12 307 ILE A CA 1
ATOM 2540 C C . ILE A 1 307 ? 1.939 -18.658 -12.223 1.00 65.12 307 ILE A C 1
ATOM 2542 O O . ILE A 1 307 ? 0.849 -19.221 -12.371 1.00 65.12 307 ILE A O 1
ATOM 2546 N N . PRO A 1 308 ? 2.058 -17.318 -12.330 1.00 58.53 308 PRO A N 1
ATOM 2547 C CA . PRO A 1 308 ? 0.921 -16.449 -12.637 1.00 58.53 308 PRO A CA 1
ATOM 2548 C C . PRO A 1 308 ? 0.168 -16.889 -13.904 1.00 58.53 308 PRO A C 1
ATOM 2550 O O . PRO A 1 308 ? 0.795 -17.201 -14.916 1.00 58.53 308 PRO A O 1
ATOM 2553 N N . LYS A 1 309 ? -1.173 -16.898 -13.866 1.00 54.03 309 LYS A N 1
ATOM 2554 C CA . LYS A 1 309 ? -2.020 -17.141 -15.050 1.00 54.03 309 LYS A CA 1
ATOM 2555 C C . LYS A 1 309 ? -2.026 -15.910 -15.964 1.00 54.03 309 LYS A C 1
ATOM 2557 O O . LYS A 1 309 ? -1.828 -14.785 -15.514 1.00 54.03 309 LYS A O 1
ATOM 2562 N N . PHE A 1 310 ? -2.239 -16.125 -17.259 1.00 56.19 310 PHE A N 1
ATOM 2563 C CA . PHE A 1 310 ? -2.155 -15.083 -18.284 1.00 56.19 310 PHE A CA 1
ATOM 2564 C C . PHE A 1 310 ? -3.542 -14.803 -18.858 1.00 56.19 310 PHE A C 1
ATOM 2566 O O . PHE A 1 310 ? -4.323 -15.732 -19.050 1.00 56.19 310 PHE A O 1
ATOM 2573 N N . SER A 1 311 ? -3.835 -13.536 -19.154 1.00 53.28 311 SER A N 1
ATOM 2574 C CA . SER A 1 311 ? -4.982 -13.166 -19.983 1.00 53.28 311 SER A CA 1
ATOM 2575 C C . SER A 1 311 ? -4.646 -13.392 -21.461 1.00 53.28 311 SER A C 1
ATOM 2577 O O . SER A 1 311 ? -3.549 -13.044 -21.908 1.00 53.28 311 SER A O 1
ATOM 2579 N N . GLU A 1 312 ? -5.581 -13.960 -22.228 1.00 48.94 312 GLU A N 1
ATOM 2580 C CA . GLU A 1 312 ? -5.405 -14.255 -23.662 1.00 48.94 312 GLU A CA 1
ATOM 2581 C C . GLU A 1 312 ? -5.064 -13.006 -24.500 1.00 48.94 312 GLU A C 1
ATOM 2583 O O . GLU A 1 312 ? -4.345 -13.089 -25.496 1.00 48.94 312 GLU A O 1
ATOM 2588 N N . GLU A 1 313 ? -5.472 -11.817 -24.049 1.00 46.97 313 GLU A N 1
ATOM 2589 C CA . GLU A 1 313 ? -5.158 -10.539 -24.703 1.00 46.97 313 GLU A CA 1
ATOM 2590 C C . GLU A 1 313 ? -3.661 -10.164 -24.642 1.00 46.97 313 GLU A C 1
ATOM 2592 O O . GLU A 1 313 ? -3.174 -9.384 -25.465 1.00 46.97 313 GLU A O 1
ATOM 2597 N N . SER A 1 314 ? -2.888 -10.769 -23.728 1.00 49.47 314 SER A N 1
ATOM 2598 C CA . SER A 1 314 ? -1.461 -10.470 -23.518 1.00 49.47 314 SER A CA 1
ATOM 2599 C C . SER A 1 314 ? -0.519 -11.056 -24.584 1.00 49.47 314 SER A C 1
ATOM 2601 O O . SER A 1 314 ? 0.657 -10.685 -24.636 1.00 49.47 314 SER A O 1
ATOM 2603 N N . PHE A 1 315 ? -0.983 -11.982 -25.430 1.00 53.66 315 PHE A N 1
ATOM 2604 C CA . PHE A 1 315 ? -0.091 -12.788 -26.277 1.00 53.66 315 PHE A CA 1
ATOM 2605 C C . PHE A 1 315 ? 0.362 -12.106 -27.574 1.00 53.66 315 PHE A C 1
ATOM 2607 O O . PHE A 1 315 ? 1.302 -12.569 -28.215 1.00 53.66 315 PHE A O 1
ATOM 2614 N N . THR A 1 316 ? -0.239 -10.979 -27.961 1.00 52.28 316 THR A N 1
ATOM 2615 C CA . THR A 1 316 ? 0.141 -10.287 -29.208 1.00 52.28 316 THR A CA 1
ATOM 2616 C C . THR A 1 316 ? 1.416 -9.438 -29.089 1.00 52.28 316 THR A C 1
ATOM 2618 O O . THR A 1 316 ? 1.973 -9.050 -30.114 1.00 52.28 316 THR A O 1
ATOM 2621 N N . ARG A 1 317 ? 1.907 -9.159 -27.866 1.00 60.84 317 ARG A N 1
ATOM 2622 C CA . ARG A 1 317 ? 3.076 -8.291 -27.593 1.00 60.84 317 ARG A CA 1
ATOM 2623 C C . ARG A 1 317 ? 3.937 -8.808 -26.428 1.00 60.84 317 ARG A C 1
ATOM 2625 O O . ARG A 1 317 ? 4.055 -8.163 -25.387 1.00 60.84 317 ARG A O 1
ATOM 2632 N N . PHE A 1 318 ? 4.519 -9.995 -26.591 1.00 69.31 318 PHE A N 1
ATOM 2633 C CA . PHE A 1 318 ? 5.326 -10.674 -25.569 1.00 69.31 318 PHE A CA 1
ATOM 2634 C C . PHE A 1 318 ? 6.799 -10.791 -26.005 1.00 69.31 318 PHE A C 1
ATOM 2636 O O . PHE A 1 318 ? 7.067 -11.310 -27.087 1.00 69.31 318 PHE A O 1
ATOM 2643 N N . GLY A 1 319 ? 7.754 -10.321 -25.188 1.00 78.62 319 GLY A N 1
ATOM 2644 C CA . GLY A 1 319 ? 9.198 -10.392 -25.472 1.00 78.62 319 GLY A CA 1
ATOM 2645 C C . GLY A 1 319 ? 10.032 -10.973 -24.325 1.00 78.62 319 GLY A C 1
ATOM 2646 O O . GLY A 1 319 ? 9.496 -11.467 -23.329 1.00 78.62 319 GLY A O 1
ATOM 2647 N N . GLN A 1 320 ? 11.362 -10.917 -24.460 1.00 83.25 320 GLN A N 1
ATOM 2648 C CA . GLN A 1 320 ? 12.313 -11.492 -23.495 1.00 83.25 320 GLN A CA 1
ATOM 2649 C C . GLN A 1 320 ? 12.139 -10.943 -22.074 1.00 83.25 320 GLN A C 1
ATOM 2651 O O . GLN A 1 320 ? 12.267 -11.698 -21.112 1.00 83.25 320 GLN A O 1
ATOM 2656 N N . ILE A 1 321 ? 11.825 -9.653 -21.915 1.00 83.38 321 ILE A N 1
ATOM 2657 C CA . ILE A 1 321 ? 11.651 -9.047 -20.587 1.00 83.38 321 ILE A CA 1
ATOM 2658 C C . ILE A 1 321 ? 10.460 -9.663 -19.862 1.00 83.38 321 ILE A C 1
ATOM 2660 O O . ILE A 1 321 ? 10.556 -10.010 -18.684 1.00 83.38 321 ILE A O 1
ATOM 2664 N N . GLN A 1 322 ? 9.341 -9.830 -20.566 1.00 78.44 322 GLN A N 1
ATOM 2665 C CA . GLN A 1 322 ? 8.150 -10.457 -20.007 1.00 78.44 322 GLN A CA 1
ATOM 2666 C C . GLN A 1 322 ? 8.395 -11.944 -19.734 1.00 78.44 322 GLN A C 1
ATOM 2668 O O . GLN A 1 322 ? 7.960 -12.435 -18.693 1.00 78.44 322 GLN A O 1
ATOM 2673 N N . LEU A 1 323 ? 9.132 -12.643 -20.606 1.00 80.25 323 LEU A N 1
ATOM 2674 C CA . LEU A 1 323 ? 9.518 -14.042 -20.398 1.00 80.25 323 LEU A CA 1
ATOM 2675 C C . LEU A 1 323 ? 10.376 -14.214 -19.135 1.00 80.25 323 LEU A C 1
ATOM 2677 O O . LEU A 1 323 ? 10.130 -15.106 -18.325 1.00 80.25 323 LEU A O 1
ATOM 2681 N N . GLU A 1 324 ? 11.364 -13.344 -18.934 1.00 82.88 324 GLU A N 1
ATOM 2682 C CA . GLU A 1 324 ? 12.216 -13.364 -17.746 1.00 82.88 324 GLU A CA 1
ATOM 2683 C C . GLU A 1 324 ? 11.417 -13.104 -16.476 1.00 82.88 324 GLU A C 1
ATOM 2685 O O . GLU A 1 324 ? 11.460 -13.913 -15.549 1.00 82.88 324 GLU A O 1
ATOM 2690 N N . LYS A 1 325 ? 10.655 -12.005 -16.456 1.00 77.75 325 LYS A N 1
ATOM 2691 C CA . LYS A 1 325 ? 9.874 -11.599 -15.286 1.00 77.75 325 LYS A CA 1
ATOM 2692 C C . LYS A 1 325 ? 8.805 -12.619 -14.916 1.00 77.75 325 LYS A C 1
ATOM 2694 O O . LYS A 1 325 ? 8.633 -12.887 -13.736 1.00 77.75 325 LYS A O 1
ATOM 2699 N N . LYS A 1 326 ? 8.087 -13.166 -15.903 1.00 74.88 326 LYS A N 1
ATOM 2700 C CA . LYS A 1 326 ? 6.933 -14.039 -15.653 1.00 74.88 326 LYS A CA 1
ATOM 2701 C C . LYS A 1 326 ? 7.272 -15.528 -15.577 1.00 74.88 326 LYS A C 1
ATOM 2703 O O . LYS A 1 326 ? 6.475 -16.273 -15.024 1.00 74.88 326 LYS A O 1
ATOM 2708 N N . PHE A 1 327 ? 8.427 -15.968 -16.091 1.00 76.69 327 PHE A N 1
ATOM 2709 C CA . PHE A 1 327 ? 8.793 -17.392 -16.120 1.00 76.69 327 PHE A CA 1
ATOM 2710 C C . PHE A 1 327 ? 10.216 -17.681 -15.647 1.00 76.69 327 PHE A C 1
ATOM 2712 O O . PHE A 1 327 ? 10.404 -18.390 -14.660 1.00 76.69 327 PHE A O 1
ATOM 2719 N N . LEU A 1 328 ? 11.237 -17.173 -16.349 1.00 84.31 328 LEU A N 1
ATOM 2720 C CA . LEU A 1 328 ? 12.613 -17.650 -16.138 1.00 84.31 328 LEU A CA 1
ATOM 2721 C C . LEU A 1 328 ? 13.140 -17.306 -14.743 1.00 84.31 328 LEU A C 1
ATOM 2723 O O . LEU A 1 328 ? 13.875 -18.101 -14.162 1.00 84.31 328 LEU A O 1
ATOM 2727 N N . ASN A 1 329 ? 12.755 -16.153 -14.193 1.00 83.44 329 ASN A N 1
ATOM 2728 C CA . ASN A 1 329 ? 13.147 -15.771 -12.841 1.00 83.44 329 ASN A CA 1
ATOM 2729 C C . ASN A 1 329 ? 12.501 -16.681 -11.789 1.00 83.44 329 ASN A C 1
ATOM 2731 O O . ASN A 1 329 ? 13.201 -17.105 -10.876 1.00 83.44 329 ASN A O 1
ATOM 2735 N N . TYR A 1 330 ? 11.227 -17.060 -11.955 1.00 80.12 330 TYR A N 1
ATOM 2736 C CA . TYR A 1 330 ? 10.555 -18.013 -11.062 1.00 80.12 330 TYR A CA 1
ATOM 2737 C C . TYR A 1 330 ? 11.222 -19.390 -11.094 1.00 80.12 330 TYR A C 1
ATOM 2739 O O . TYR A 1 330 ? 11.496 -19.957 -10.042 1.00 80.12 330 TYR A O 1
ATOM 2747 N N . LEU A 1 331 ? 11.561 -19.902 -12.282 1.00 83.25 331 LEU A N 1
ATOM 2748 C CA . LEU A 1 331 ? 12.231 -21.200 -12.423 1.00 83.25 331 LEU A CA 1
ATOM 2749 C C . LEU A 1 331 ? 13.639 -21.200 -11.817 1.00 83.25 331 LEU A C 1
ATOM 2751 O O . LEU A 1 331 ? 13.999 -22.116 -11.080 1.00 83.25 331 LEU A O 1
ATOM 2755 N N . ARG A 1 332 ? 14.439 -20.160 -12.096 1.00 85.81 332 ARG A N 1
ATOM 2756 C CA . ARG A 1 332 ? 15.774 -20.000 -11.494 1.00 85.81 332 ARG A CA 1
ATOM 2757 C C . ARG A 1 332 ? 15.687 -19.925 -9.974 1.00 85.81 332 ARG A C 1
ATOM 2759 O O . ARG A 1 332 ? 16.514 -20.524 -9.294 1.00 85.81 332 ARG A O 1
ATOM 2766 N N . LYS A 1 333 ? 14.678 -19.216 -9.464 1.00 83.88 333 LYS A N 1
ATOM 2767 C CA . LYS A 1 333 ? 14.434 -19.057 -8.035 1.00 83.88 333 LYS A CA 1
ATOM 2768 C C . LYS A 1 333 ? 14.047 -20.380 -7.380 1.00 83.88 333 LYS A C 1
ATOM 2770 O O . LYS A 1 333 ? 14.761 -20.808 -6.480 1.00 83.88 333 LYS A O 1
ATOM 2775 N N . ALA A 1 334 ? 13.052 -21.086 -7.916 1.00 84.81 334 ALA A N 1
ATOM 2776 C CA . ALA A 1 334 ? 12.648 -22.410 -7.437 1.00 84.81 334 ALA A CA 1
ATOM 2777 C C . ALA A 1 334 ? 13.828 -23.401 -7.402 1.00 84.81 334 ALA A C 1
ATOM 2779 O O . ALA A 1 334 ? 13.994 -24.145 -6.434 1.00 84.81 334 ALA A O 1
ATOM 2780 N N . LEU A 1 335 ? 14.697 -23.373 -8.423 1.00 87.94 335 LEU A N 1
ATOM 2781 C CA . LEU A 1 335 ? 15.904 -24.202 -8.462 1.00 87.94 335 LEU A CA 1
ATOM 2782 C C . LEU A 1 335 ? 16.917 -23.803 -7.381 1.00 87.94 335 LEU A C 1
ATOM 2784 O O . LEU A 1 335 ? 17.481 -24.670 -6.721 1.00 87.94 335 LEU A O 1
ATOM 2788 N N . SER A 1 336 ? 17.151 -22.501 -7.186 1.00 86.00 336 SER A N 1
ATOM 2789 C CA . SER A 1 336 ? 18.081 -22.002 -6.164 1.00 86.00 336 SER A CA 1
ATOM 2790 C C . SER A 1 336 ? 17.589 -22.242 -4.731 1.00 86.00 336 SER A C 1
ATOM 2792 O O . SER A 1 336 ? 18.385 -22.501 -3.828 1.00 86.00 336 SER A O 1
ATOM 2794 N N . GLU A 1 337 ? 16.273 -22.198 -4.522 1.00 86.06 337 GLU A N 1
ATOM 2795 C CA . GLU A 1 337 ? 15.632 -22.450 -3.231 1.00 86.06 337 GLU A CA 1
ATOM 2796 C C . GLU A 1 337 ? 15.653 -23.945 -2.888 1.00 86.06 337 GLU A C 1
ATOM 2798 O O . GLU A 1 337 ? 15.769 -24.300 -1.710 1.00 86.06 337 GLU A O 1
ATOM 2803 N N . GLY A 1 338 ? 15.665 -24.805 -3.912 1.00 86.81 338 GLY A N 1
ATOM 2804 C CA . GLY A 1 338 ? 15.597 -26.259 -3.796 1.00 86.81 338 GLY A CA 1
ATOM 2805 C C . GLY A 1 338 ? 14.169 -26.802 -3.847 1.00 86.81 338 GLY A C 1
ATOM 2806 O O . GLY A 1 338 ? 13.951 -27.935 -3.436 1.00 86.81 338 GLY A O 1
ATOM 2807 N N . GLU A 1 339 ? 13.209 -26.006 -4.329 1.00 88.00 339 GLU A N 1
ATOM 2808 C CA . GLU A 1 339 ? 11.827 -26.429 -4.590 1.00 88.00 339 GLU A CA 1
ATOM 2809 C C . GLU A 1 339 ? 11.745 -27.368 -5.802 1.00 88.00 339 GLU A C 1
ATOM 2811 O O . GLU A 1 339 ? 10.928 -28.288 -5.834 1.00 88.00 339 GLU A O 1
ATOM 2816 N N . ILE A 1 340 ? 12.630 -27.164 -6.782 1.00 89.56 340 ILE A N 1
ATOM 2817 C CA . ILE A 1 340 ? 12.876 -28.107 -7.876 1.00 89.56 340 ILE A CA 1
ATOM 2818 C C . ILE A 1 340 ? 14.322 -28.585 -7.834 1.00 89.56 340 ILE A C 1
ATOM 2820 O O . ILE A 1 340 ? 15.233 -27.837 -7.474 1.00 89.56 340 ILE A O 1
ATOM 2824 N N . ILE A 1 341 ? 14.536 -29.833 -8.235 1.00 88.00 341 ILE A N 1
ATOM 2825 C CA . ILE A 1 341 ? 15.847 -30.477 -8.282 1.00 88.00 341 ILE A CA 1
ATOM 2826 C C . ILE A 1 341 ? 16.168 -30.922 -9.704 1.00 88.00 341 ILE A C 1
ATOM 2828 O O . ILE A 1 341 ? 15.284 -31.226 -10.505 1.00 88.00 341 ILE A O 1
ATOM 2832 N N . GLN A 1 342 ? 17.458 -30.929 -10.031 1.00 88.50 342 GLN A N 1
ATOM 2833 C CA . GLN A 1 342 ? 17.943 -31.414 -11.315 1.00 88.50 342 GLN A CA 1
ATOM 2834 C C . GLN A 1 342 ? 18.224 -32.918 -11.235 1.00 88.50 342 GLN A C 1
ATOM 2836 O O . GLN A 1 342 ? 18.992 -33.368 -10.383 1.00 88.50 342 GLN A O 1
ATOM 2841 N N . THR A 1 343 ? 17.657 -33.677 -12.167 1.00 84.44 343 THR A N 1
ATOM 2842 C CA . THR A 1 343 ? 17.879 -35.114 -12.349 1.00 84.44 343 THR A CA 1
ATOM 2843 C C . THR A 1 343 ? 18.468 -35.403 -13.732 1.00 84.44 343 THR A C 1
ATOM 2845 O O . THR A 1 343 ? 18.500 -34.525 -14.598 1.00 84.44 343 THR A O 1
ATOM 2848 N N . PRO A 1 344 ? 18.949 -36.634 -13.988 1.00 84.88 344 PRO A N 1
ATOM 2849 C CA . PRO A 1 344 ? 19.395 -37.027 -15.325 1.00 84.88 344 PRO A CA 1
ATOM 2850 C C . PRO A 1 344 ? 18.304 -36.920 -16.406 1.00 84.88 344 PRO A C 1
ATOM 2852 O O . PRO A 1 344 ? 18.637 -36.788 -17.581 1.00 84.88 344 PRO A O 1
ATOM 2855 N N . GLU A 1 345 ? 17.024 -36.976 -16.022 1.00 81.88 345 GLU A N 1
ATOM 2856 C CA . GLU A 1 345 ? 15.872 -36.931 -16.934 1.00 81.88 345 GLU A CA 1
ATOM 2857 C C . GLU A 1 345 ? 15.301 -35.513 -17.122 1.00 81.88 345 GLU A C 1
ATOM 2859 O O . GLU A 1 345 ? 14.493 -35.292 -18.024 1.00 81.88 345 GLU A O 1
ATOM 2864 N N . GLY A 1 346 ? 15.739 -34.534 -16.320 1.00 84.75 346 GLY A N 1
ATOM 2865 C CA . GLY A 1 346 ? 15.293 -33.146 -16.421 1.00 84.75 346 GLY A CA 1
ATOM 2866 C C . GLY A 1 346 ? 15.219 -32.444 -15.069 1.00 84.75 346 GLY A C 1
ATOM 2867 O O . GLY A 1 346 ? 16.095 -32.601 -14.225 1.00 84.75 346 GLY A O 1
ATOM 2868 N N . TYR A 1 347 ? 14.182 -31.632 -14.882 1.00 86.19 347 TYR A N 1
ATOM 2869 C CA . TYR A 1 347 ? 13.862 -31.008 -13.599 1.00 86.19 347 TYR A CA 1
ATOM 2870 C C . TYR A 1 347 ? 12.594 -31.645 -13.039 1.00 86.19 347 TYR A C 1
ATOM 2872 O O . TYR A 1 347 ? 11.651 -31.894 -13.790 1.00 86.19 347 TYR A O 1
ATOM 2880 N N . GLU A 1 348 ? 12.567 -31.877 -11.733 1.00 88.12 348 GLU A N 1
ATOM 2881 C CA . GLU A 1 348 ? 11.398 -32.389 -11.016 1.00 88.12 348 GLU A CA 1
ATOM 2882 C C . GLU A 1 348 ? 11.188 -31.626 -9.705 1.00 88.12 348 GLU A C 1
ATOM 2884 O O . GLU A 1 348 ? 12.095 -30.948 -9.215 1.00 88.12 348 GLU A O 1
ATOM 2889 N N . LYS A 1 349 ? 9.983 -31.724 -9.140 1.00 87.75 349 LYS A N 1
ATOM 2890 C CA . LYS A 1 349 ? 9.659 -31.152 -7.830 1.00 87.75 349 LYS A CA 1
ATOM 2891 C C . LYS A 1 349 ? 10.431 -31.879 -6.731 1.00 87.75 349 LYS A C 1
ATOM 2893 O O . LYS A 1 349 ? 10.508 -33.107 -6.723 1.00 87.75 349 LYS A O 1
ATOM 2898 N N . ALA A 1 350 ? 10.979 -31.122 -5.788 1.00 87.44 350 ALA A N 1
ATOM 2899 C CA . ALA A 1 350 ? 11.624 -31.691 -4.619 1.00 87.44 350 ALA A CA 1
ATOM 2900 C C . ALA A 1 350 ? 10.604 -32.473 -3.766 1.00 87.44 350 ALA A C 1
ATOM 2902 O O . ALA A 1 350 ? 9.482 -32.000 -3.568 1.00 87.44 350 ALA A O 1
ATOM 2903 N N . PRO A 1 351 ? 10.972 -33.647 -3.222 1.00 88.38 351 PRO A N 1
ATOM 2904 C CA . PRO A 1 351 ? 10.115 -34.376 -2.292 1.00 88.38 351 PRO A CA 1
ATOM 2905 C C . PRO A 1 351 ? 9.692 -33.503 -1.101 1.00 88.38 351 PRO A C 1
ATOM 2907 O O . PRO A 1 351 ? 10.520 -32.763 -0.565 1.00 88.38 351 PRO A O 1
ATOM 2910 N N . GLU A 1 352 ? 8.450 -33.652 -0.620 1.00 86.06 352 GLU A N 1
ATOM 2911 C CA . GLU A 1 352 ? 7.952 -32.927 0.569 1.00 86.06 352 GLU A CA 1
ATOM 2912 C C . GLU A 1 352 ? 8.789 -33.213 1.821 1.00 86.06 352 GLU A C 1
ATOM 2914 O O . GLU A 1 352 ? 8.844 -32.415 2.749 1.00 86.06 352 GLU A O 1
ATOM 2919 N N . ASP A 1 353 ? 9.497 -34.339 1.847 1.00 87.62 353 ASP A N 1
ATOM 2920 C CA . ASP A 1 353 ? 10.447 -34.654 2.902 1.00 87.62 353 ASP A CA 1
ATOM 2921 C C . ASP A 1 353 ? 11.719 -33.804 2.859 1.00 87.62 353 ASP A C 1
ATOM 2923 O O . ASP A 1 353 ? 12.469 -33.845 3.823 1.00 87.62 353 ASP A O 1
ATOM 2927 N N . LEU A 1 354 ? 12.023 -33.069 1.793 1.00 88.38 354 LEU A N 1
ATOM 2928 C CA . LEU A 1 354 ? 13.244 -32.259 1.677 1.00 88.38 354 LEU A CA 1
ATOM 2929 C C . LEU A 1 354 ? 12.957 -30.762 1.589 1.00 88.38 354 LEU A C 1
ATOM 2931 O O . LEU A 1 354 ? 13.784 -29.968 2.043 1.00 88.38 354 LEU A O 1
ATOM 2935 N N . PHE A 1 355 ? 11.798 -30.384 1.052 1.00 90.88 355 PHE A N 1
ATOM 2936 C CA . PHE A 1 355 ? 11.377 -28.998 0.900 1.00 90.88 355 PHE A CA 1
ATOM 2937 C C . PHE A 1 355 ? 9.878 -28.863 1.169 1.00 90.88 355 PHE A C 1
ATOM 2939 O O . PHE A 1 355 ? 9.076 -29.609 0.612 1.00 90.88 355 PHE A O 1
ATOM 2946 N N . GLN A 1 356 ? 9.495 -27.890 1.997 1.00 89.00 356 GLN A N 1
ATOM 2947 C CA . GLN A 1 356 ? 8.092 -27.565 2.257 1.00 89.00 356 GLN A CA 1
ATOM 2948 C C . GLN A 1 356 ? 7.904 -26.052 2.290 1.00 89.00 356 GLN A C 1
ATOM 2950 O O . GLN A 1 356 ? 8.597 -25.354 3.035 1.00 89.00 356 GLN A O 1
ATOM 2955 N N . ARG A 1 357 ? 6.931 -25.546 1.524 1.00 87.88 357 ARG A N 1
ATOM 2956 C CA . ARG A 1 357 ? 6.436 -24.177 1.707 1.00 87.88 357 ARG A CA 1
ATOM 2957 C C . ARG A 1 357 ? 5.707 -24.086 3.041 1.00 87.88 357 ARG A C 1
ATOM 2959 O O . ARG A 1 357 ? 5.014 -25.019 3.441 1.00 87.88 357 ARG A O 1
ATOM 2966 N N . MET A 1 358 ? 5.856 -22.958 3.717 1.00 89.50 358 MET A N 1
ATOM 2967 C CA . MET A 1 358 ? 5.237 -22.720 5.012 1.00 89.50 358 MET A CA 1
ATOM 2968 C C . MET A 1 358 ? 4.384 -21.466 4.979 1.00 89.50 358 MET A C 1
ATOM 2970 O O . MET A 1 358 ? 4.740 -20.479 4.344 1.00 89.50 358 MET A O 1
ATOM 2974 N N . HIS A 1 359 ? 3.280 -21.504 5.716 1.00 91.75 359 HIS A N 1
ATOM 2975 C CA . HIS A 1 359 ? 2.442 -20.336 5.922 1.00 91.75 359 HIS A CA 1
ATOM 2976 C C . HIS A 1 359 ? 2.966 -19.518 7.109 1.00 91.75 359 HIS A C 1
ATOM 2978 O O . HIS A 1 359 ? 3.228 -20.052 8.190 1.00 91.75 359 HIS A O 1
ATOM 2984 N N . GLU A 1 360 ? 3.082 -18.208 6.944 1.00 92.81 360 GLU A N 1
ATOM 2985 C CA . GLU A 1 360 ? 3.625 -17.284 7.943 1.00 92.81 360 GLU A CA 1
ATOM 2986 C C . GLU A 1 360 ? 2.836 -17.270 9.260 1.00 92.81 360 GLU A C 1
ATOM 2988 O O . GLU A 1 360 ? 3.428 -17.105 10.324 1.00 92.81 360 GLU A O 1
ATOM 2993 N N . ALA A 1 361 ? 1.520 -17.512 9.218 1.00 92.62 361 ALA A N 1
ATOM 2994 C CA . ALA A 1 361 ? 0.683 -17.643 10.416 1.00 92.62 361 ALA A CA 1
ATOM 2995 C C . ALA A 1 361 ? 1.154 -18.788 11.333 1.00 92.62 361 ALA A C 1
ATOM 2997 O O . ALA A 1 361 ? 1.198 -18.625 12.552 1.00 92.62 361 ALA A O 1
ATOM 2998 N N . ILE A 1 362 ? 1.574 -19.915 10.743 1.00 92.69 362 ILE A N 1
ATOM 2999 C CA . ILE A 1 362 ? 2.125 -21.061 11.479 1.00 92.69 362 ILE A CA 1
ATOM 3000 C C . ILE A 1 362 ? 3.444 -20.652 12.142 1.00 92.69 362 ILE A C 1
ATOM 3002 O O . ILE A 1 362 ? 3.661 -20.926 13.322 1.00 92.69 362 ILE A O 1
ATOM 3006 N N . HIS A 1 363 ? 4.303 -19.930 11.418 1.00 93.69 363 HIS A N 1
ATOM 3007 C CA . HIS A 1 363 ? 5.583 -19.479 11.959 1.00 93.69 363 HIS A CA 1
ATOM 3008 C C . HIS A 1 363 ? 5.421 -18.448 13.089 1.00 93.69 363 HIS A C 1
ATOM 3010 O O . HIS A 1 363 ? 6.114 -18.533 14.102 1.00 93.69 363 HIS A O 1
ATOM 3016 N N . PHE A 1 364 ? 4.460 -17.522 12.989 1.00 94.94 364 PHE A N 1
ATOM 3017 C CA . PHE A 1 364 ? 4.137 -16.611 14.094 1.00 94.94 364 PHE A CA 1
ATOM 3018 C C . PHE A 1 364 ? 3.655 -17.358 15.344 1.00 94.94 364 PHE A C 1
ATOM 3020 O O . PHE A 1 364 ? 4.104 -17.039 16.448 1.00 94.94 364 PHE A O 1
ATOM 3027 N N . ALA A 1 365 ? 2.806 -18.380 15.187 1.00 92.31 365 ALA A N 1
ATOM 3028 C CA . ALA A 1 365 ? 2.375 -19.226 16.302 1.00 92.31 365 ALA A CA 1
ATOM 3029 C C . ALA A 1 365 ? 3.566 -19.930 16.977 1.00 92.31 365 ALA A C 1
ATOM 3031 O O . ALA A 1 365 ? 3.644 -19.994 18.207 1.00 92.31 365 ALA A O 1
ATOM 3032 N N . GLU A 1 366 ? 4.543 -20.399 16.194 1.00 91.94 366 GLU A N 1
ATOM 3033 C CA . GLU A 1 366 ? 5.780 -20.974 16.729 1.00 91.94 366 GLU A CA 1
ATOM 3034 C C . GLU A 1 366 ? 6.640 -19.959 17.492 1.00 91.94 366 GLU A C 1
ATOM 3036 O O . GLU A 1 366 ? 7.136 -20.298 18.570 1.00 91.94 366 GLU A O 1
ATOM 3041 N N . ILE A 1 367 ? 6.811 -18.736 16.971 1.00 93.19 367 ILE A N 1
ATOM 3042 C CA . ILE A 1 367 ? 7.566 -17.656 17.636 1.00 93.19 367 ILE A CA 1
ATOM 3043 C C . ILE A 1 367 ? 6.934 -17.330 18.995 1.00 93.19 367 ILE A C 1
ATOM 3045 O O . ILE A 1 367 ? 7.633 -17.279 20.011 1.00 93.19 367 ILE A O 1
ATOM 3049 N N . ILE A 1 368 ? 5.606 -17.169 19.038 1.00 92.25 368 ILE A N 1
ATOM 3050 C CA . ILE A 1 368 ? 4.864 -16.867 20.272 1.00 92.25 368 ILE A CA 1
ATOM 3051 C C . ILE A 1 368 ? 5.005 -18.012 21.283 1.00 92.25 368 ILE A C 1
ATOM 3053 O O . ILE A 1 368 ? 5.273 -17.761 22.461 1.00 92.25 368 ILE A O 1
ATOM 3057 N N . ARG A 1 369 ? 4.871 -19.268 20.834 1.00 89.94 369 ARG A N 1
ATOM 3058 C CA . ARG A 1 369 ? 4.980 -20.450 21.703 1.00 89.94 369 ARG A CA 1
ATOM 3059 C C . ARG A 1 369 ? 6.389 -20.637 22.265 1.00 89.94 369 ARG A C 1
ATOM 3061 O O . ARG A 1 369 ? 6.528 -20.962 23.444 1.00 89.94 369 ARG A O 1
ATOM 3068 N N . LYS A 1 370 ? 7.428 -20.490 21.432 1.00 89.19 370 LYS A N 1
ATOM 3069 C CA . LYS A 1 370 ? 8.832 -20.621 21.862 1.00 89.19 370 LYS A CA 1
ATOM 3070 C C . LYS A 1 370 ? 9.215 -19.511 22.841 1.00 89.19 370 LYS A C 1
ATOM 3072 O O . LYS A 1 370 ? 9.894 -19.789 23.829 1.00 89.19 370 LYS A O 1
ATOM 3077 N N . GLY A 1 371 ? 8.752 -18.284 22.593 1.00 88.31 371 GLY A N 1
ATOM 3078 C CA . GLY A 1 371 ? 9.086 -17.116 23.403 1.00 88.31 371 GLY A CA 1
ATOM 3079 C C . GLY A 1 371 ? 10.589 -16.804 23.413 1.00 88.31 371 GLY A C 1
ATOM 3080 O O . GLY A 1 371 ? 11.335 -17.193 22.516 1.00 88.31 371 GLY A O 1
ATOM 3081 N N . GLY A 1 372 ? 11.042 -16.092 24.448 1.00 90.56 372 GLY A N 1
ATOM 3082 C CA . GLY A 1 372 ? 12.453 -15.740 24.634 1.00 90.56 372 GLY A CA 1
ATOM 3083 C C . GLY A 1 372 ? 13.002 -14.850 23.516 1.00 90.56 372 GLY A C 1
ATOM 3084 O O . GLY A 1 372 ? 12.304 -13.971 23.012 1.00 90.56 372 GLY A O 1
ATOM 3085 N N . LYS A 1 373 ? 14.250 -15.111 23.106 1.00 90.44 373 LYS A N 1
ATOM 3086 C CA . LYS A 1 373 ? 14.999 -14.259 22.171 1.00 90.44 373 LYS A CA 1
ATOM 3087 C C . LYS A 1 373 ? 14.337 -14.116 20.795 1.00 90.44 373 LYS A C 1
ATOM 3089 O O . LYS A 1 373 ? 14.399 -13.038 20.218 1.00 90.44 373 LYS A O 1
ATOM 3094 N N . ASP A 1 374 ? 13.694 -15.164 20.279 1.00 92.25 374 ASP A N 1
ATOM 3095 C CA . ASP A 1 374 ? 13.018 -15.108 18.973 1.00 92.25 374 ASP A CA 1
ATOM 3096 C C . ASP A 1 374 ? 11.837 -14.124 19.008 1.00 92.25 374 ASP A C 1
ATOM 3098 O O . ASP A 1 374 ? 11.652 -13.330 18.085 1.00 92.25 374 ASP A O 1
ATOM 3102 N N . LEU A 1 375 ? 11.078 -14.126 20.111 1.00 93.94 375 LEU A N 1
ATOM 3103 C CA . LEU A 1 375 ? 9.967 -13.201 20.327 1.00 93.94 375 LEU A CA 1
ATOM 3104 C C . LEU A 1 375 ? 10.464 -11.762 20.535 1.00 93.94 375 LEU A C 1
ATOM 3106 O O . LEU A 1 375 ? 9.928 -10.845 19.919 1.00 93.94 375 LEU A O 1
ATOM 3110 N N . GLU A 1 376 ? 11.514 -11.568 21.339 1.00 93.19 376 GLU A N 1
ATOM 3111 C CA . GLU A 1 376 ? 12.167 -10.261 21.533 1.00 93.19 376 GLU A CA 1
ATOM 3112 C C . GLU A 1 376 ? 12.678 -9.677 20.206 1.00 93.19 376 GLU A C 1
ATOM 3114 O O . GLU A 1 376 ? 12.398 -8.521 19.877 1.00 93.19 376 GLU A O 1
ATOM 3119 N N . SER A 1 377 ? 13.372 -10.493 19.405 1.00 92.88 377 SER A N 1
ATOM 3120 C CA . SER A 1 377 ? 13.827 -10.128 18.063 1.00 92.88 377 SER A CA 1
ATOM 3121 C C . SER A 1 377 ? 12.662 -9.754 17.152 1.00 92.88 377 SER A C 1
ATOM 3123 O O . SER A 1 377 ? 12.745 -8.757 16.436 1.00 92.88 377 SER A O 1
ATOM 3125 N N . SER A 1 378 ? 11.568 -10.519 17.182 1.00 95.56 378 SER A N 1
ATOM 3126 C CA . SER A 1 378 ? 10.401 -10.257 16.338 1.00 95.56 378 SER A CA 1
ATOM 3127 C C . SER A 1 378 ? 9.698 -8.941 16.693 1.00 95.56 378 SER A C 1
ATOM 3129 O O . SER A 1 378 ? 9.296 -8.199 15.793 1.00 95.56 378 SER A O 1
ATOM 3131 N N . VAL A 1 379 ? 9.618 -8.595 17.984 1.00 94.50 379 VAL A N 1
ATOM 3132 C CA . VAL A 1 379 ? 9.124 -7.285 18.450 1.00 94.50 379 VAL A CA 1
ATOM 3133 C C . VAL A 1 379 ? 10.058 -6.154 18.007 1.00 94.50 379 VAL A C 1
ATOM 3135 O O . VAL A 1 379 ? 9.599 -5.118 17.526 1.00 94.50 379 VAL A O 1
ATOM 3138 N N . ALA A 1 380 ? 11.375 -6.338 18.114 1.00 91.25 380 ALA A N 1
ATOM 3139 C CA . ALA A 1 380 ? 12.344 -5.332 17.678 1.00 91.25 380 ALA A CA 1
ATOM 3140 C C . ALA A 1 380 ? 12.301 -5.096 16.154 1.00 91.25 380 ALA A C 1
ATOM 3142 O O . ALA A 1 380 ? 12.359 -3.950 15.703 1.00 91.25 380 ALA A O 1
ATOM 3143 N N . ILE A 1 381 ? 12.140 -6.151 15.347 1.00 92.88 381 ILE A N 1
ATOM 3144 C CA . ILE A 1 381 ? 11.936 -6.013 13.896 1.00 92.88 381 ILE A CA 1
ATOM 3145 C C . ILE A 1 381 ? 10.615 -5.288 13.623 1.00 92.88 381 ILE A C 1
ATOM 3147 O O . ILE A 1 381 ? 10.598 -4.369 12.808 1.00 92.88 381 ILE A O 1
ATOM 3151 N N . ALA A 1 382 ? 9.532 -5.616 14.337 1.00 92.50 382 ALA A N 1
ATOM 3152 C CA . ALA A 1 382 ? 8.257 -4.908 14.208 1.00 92.50 382 ALA A CA 1
ATOM 3153 C C . ALA A 1 382 ? 8.410 -3.394 14.423 1.00 92.50 382 ALA A C 1
ATOM 3155 O O . ALA A 1 382 ? 7.930 -2.612 13.603 1.00 92.50 382 ALA A O 1
ATOM 3156 N N . GLN A 1 383 ? 9.150 -2.970 15.452 1.00 88.94 383 GLN A N 1
ATOM 3157 C CA . GLN A 1 383 ? 9.443 -1.552 15.692 1.00 88.94 383 GLN A CA 1
ATOM 3158 C C . GLN A 1 383 ? 10.186 -0.887 14.523 1.00 88.94 383 GLN A C 1
ATOM 3160 O O . GLN A 1 383 ? 9.899 0.263 14.195 1.00 88.94 383 GLN A O 1
ATOM 3165 N N . ALA A 1 384 ? 11.104 -1.606 13.872 1.00 87.88 384 ALA A N 1
ATOM 3166 C CA . ALA A 1 384 ? 11.819 -1.114 12.695 1.00 87.88 384 ALA A CA 1
ATOM 3167 C C . ALA A 1 384 ? 10.948 -1.090 11.421 1.00 87.88 384 ALA A C 1
ATOM 3169 O O . ALA A 1 384 ? 11.206 -0.289 10.524 1.00 87.88 384 ALA A O 1
ATOM 3170 N N . VAL A 1 385 ? 9.914 -1.937 11.339 1.00 89.50 385 VAL A N 1
ATOM 3171 C CA . VAL A 1 385 ? 8.969 -1.992 10.208 1.00 89.50 385 VAL A CA 1
ATOM 3172 C C . VAL A 1 385 ? 7.887 -0.913 10.303 1.00 89.50 385 VAL A C 1
ATOM 3174 O O . VAL A 1 385 ? 7.483 -0.392 9.269 1.00 89.50 385 VAL A O 1
ATOM 3177 N N . ILE A 1 386 ? 7.432 -0.533 11.504 1.00 85.50 386 ILE A N 1
ATOM 3178 C CA . ILE A 1 386 ? 6.352 0.460 11.696 1.00 85.50 386 ILE A CA 1
ATOM 3179 C C . ILE A 1 386 ? 6.569 1.768 10.897 1.00 85.50 386 ILE A C 1
ATOM 3181 O O . ILE A 1 386 ? 5.644 2.199 10.208 1.00 85.50 386 ILE A O 1
ATOM 3185 N N . PRO A 1 387 ? 7.759 2.403 10.894 1.00 81.38 387 PRO A N 1
ATOM 3186 C CA . PRO A 1 387 ? 8.006 3.598 10.079 1.00 81.38 387 PRO A CA 1
ATOM 3187 C C . PRO A 1 387 ? 7.887 3.360 8.564 1.00 81.38 387 PRO A C 1
ATOM 3189 O O . PRO A 1 387 ? 7.625 4.298 7.814 1.00 81.38 387 PRO A O 1
ATOM 3192 N N . LEU A 1 388 ? 8.077 2.115 8.114 1.00 80.88 388 LEU A N 1
ATOM 3193 C CA . LEU A 1 388 ? 8.019 1.704 6.708 1.00 80.88 388 LEU A CA 1
ATOM 3194 C C . LEU A 1 388 ? 6.595 1.411 6.233 1.00 80.88 388 LEU A C 1
ATOM 3196 O O . LEU A 1 388 ? 6.385 1.212 5.040 1.00 80.88 388 LEU A O 1
ATOM 3200 N N . GLU A 1 389 ? 5.593 1.414 7.117 1.00 75.62 389 GLU A N 1
ATOM 3201 C CA . GLU A 1 389 ? 4.189 1.233 6.716 1.00 75.62 389 GLU A CA 1
ATOM 3202 C C . GLU A 1 389 ? 3.748 2.227 5.647 1.00 75.62 389 GLU A C 1
ATOM 3204 O O . GLU A 1 389 ? 2.845 1.945 4.863 1.00 75.62 389 GLU A O 1
ATOM 3209 N N . GLN A 1 390 ? 4.405 3.386 5.593 1.00 66.50 390 GLN A N 1
ATOM 3210 C CA . GLN A 1 390 ? 4.077 4.406 4.617 1.00 66.50 390 GLN A CA 1
ATOM 3211 C C . GLN A 1 390 ? 4.538 4.086 3.194 1.00 66.50 390 GLN A C 1
ATOM 3213 O O . GLN A 1 390 ? 4.037 4.679 2.238 1.00 66.50 390 GLN A O 1
ATOM 3218 N N . THR A 1 391 ? 5.495 3.171 3.056 1.00 70.06 391 THR A N 1
ATOM 3219 C CA . THR A 1 391 ? 6.095 2.765 1.782 1.00 70.06 391 THR A CA 1
ATOM 3220 C C . THR A 1 391 ? 5.775 1.313 1.422 1.00 70.06 391 THR A C 1
ATOM 3222 O O . THR A 1 391 ? 5.989 0.916 0.279 1.00 70.06 391 THR A O 1
ATOM 3225 N N . LEU A 1 392 ? 5.245 0.523 2.363 1.00 75.75 392 LEU A N 1
ATOM 3226 C CA . LEU A 1 392 ? 4.931 -0.893 2.184 1.00 75.75 392 LEU A CA 1
ATOM 3227 C C . LEU A 1 392 ? 3.439 -1.147 1.965 1.00 75.75 392 LEU A C 1
ATOM 3229 O O . LEU A 1 392 ? 2.583 -0.687 2.718 1.00 75.75 392 LEU A O 1
ATOM 3233 N N . LYS A 1 393 ? 3.137 -1.972 0.961 1.00 75.50 393 LYS A N 1
ATOM 3234 C CA . LYS A 1 393 ? 1.787 -2.477 0.693 1.00 75.50 393 LYS A CA 1
ATOM 3235 C C . LYS A 1 393 ? 1.630 -3.849 1.335 1.00 75.50 393 LYS A C 1
ATOM 3237 O O . LYS A 1 393 ? 2.146 -4.836 0.817 1.00 75.50 393 LYS A O 1
ATOM 3242 N N . PHE A 1 394 ? 0.939 -3.890 2.470 1.00 79.81 394 PHE A N 1
ATOM 3243 C CA . PHE A 1 394 ? 0.636 -5.135 3.168 1.00 79.81 394 PHE A CA 1
ATOM 3244 C C . PHE A 1 394 ? -0.595 -5.815 2.571 1.00 79.81 394 PHE A C 1
ATOM 3246 O O . PHE A 1 394 ? -1.631 -5.183 2.371 1.00 79.81 394 PHE A O 1
ATOM 3253 N N . GLN A 1 395 ? -0.474 -7.114 2.323 1.00 80.12 395 GLN A N 1
ATOM 3254 C CA . GLN A 1 395 ? -1.555 -7.996 1.900 1.00 80.12 395 GLN A CA 1
ATOM 3255 C C . GLN A 1 395 ? -1.872 -8.966 3.034 1.00 80.12 395 GLN A C 1
ATOM 3257 O O . GLN A 1 395 ? -0.961 -9.541 3.628 1.00 80.12 395 GLN A O 1
ATOM 3262 N N . THR A 1 396 ? -3.155 -9.144 3.345 1.00 82.06 396 THR A N 1
ATOM 3263 C CA . THR A 1 396 ? -3.588 -10.112 4.358 1.00 82.06 396 THR A CA 1
ATOM 3264 C C . THR A 1 396 ? -3.492 -11.526 3.807 1.00 82.06 396 THR A C 1
ATOM 3266 O O . THR A 1 396 ? -4.137 -11.862 2.815 1.00 82.06 396 THR A O 1
ATOM 3269 N N . THR A 1 397 ? -2.704 -12.351 4.481 1.00 85.50 397 THR A N 1
ATOM 3270 C CA . THR A 1 397 ? -2.454 -13.749 4.114 1.00 85.50 397 THR A CA 1
ATOM 3271 C C . THR A 1 397 ? -3.071 -14.726 5.105 1.00 85.50 397 THR A C 1
ATOM 3273 O O . THR A 1 397 ? -3.142 -15.914 4.835 1.00 85.50 397 THR A O 1
ATOM 3276 N N . GLY A 1 398 ? -3.574 -14.249 6.241 1.00 85.56 398 GLY A N 1
ATOM 3277 C CA . GLY A 1 398 ? -4.330 -15.081 7.163 1.00 85.56 398 GLY A CA 1
ATOM 3278 C C . GLY A 1 398 ? -4.581 -14.404 8.499 1.00 85.56 398 GLY A C 1
ATOM 3279 O O . GLY A 1 398 ? -4.417 -13.188 8.650 1.00 85.56 398 GLY A O 1
ATOM 3280 N N . THR A 1 399 ? -4.945 -15.203 9.495 1.00 85.31 399 THR A N 1
ATOM 3281 C CA . THR A 1 399 ? -5.124 -14.752 10.878 1.00 85.31 399 THR A CA 1
ATOM 3282 C C . THR A 1 399 ? -4.541 -15.749 11.874 1.00 85.31 399 THR A C 1
ATOM 3284 O O . THR A 1 399 ? -4.434 -16.945 11.598 1.00 85.31 399 THR A O 1
ATOM 3287 N N . LEU A 1 400 ? -4.163 -15.229 13.040 1.00 87.62 400 LEU A N 1
ATOM 3288 C CA . LEU A 1 400 ? -3.823 -15.986 14.241 1.00 87.62 400 LEU A CA 1
ATOM 3289 C C . LEU A 1 400 ? -4.713 -15.450 15.360 1.00 87.62 400 LEU A C 1
ATOM 3291 O O . LEU A 1 400 ? -4.561 -14.301 15.773 1.00 87.62 400 LEU A O 1
ATOM 3295 N N . GLU A 1 401 ? -5.671 -16.248 15.821 1.00 83.69 401 GLU A N 1
ATOM 3296 C CA . GLU A 1 401 ? -6.785 -15.786 16.657 1.00 83.69 401 GLU A CA 1
ATOM 3297 C C . GLU A 1 401 ? -7.504 -14.577 16.021 1.00 83.69 401 GLU A C 1
ATOM 3299 O O . GLU A 1 401 ? -8.054 -14.671 14.923 1.00 83.69 401 GLU A O 1
ATOM 3304 N N . SER A 1 402 ? -7.488 -13.414 16.681 1.00 72.94 402 SER A N 1
ATOM 3305 C CA . SER A 1 402 ? -7.974 -12.143 16.125 1.00 72.94 402 SER A CA 1
ATOM 3306 C C . SER A 1 402 ? -6.888 -11.288 15.473 1.00 72.94 402 SER A C 1
ATOM 3308 O O . SER A 1 402 ? -7.180 -10.182 15.017 1.00 72.94 402 SER A O 1
ATOM 3310 N N . PHE A 1 403 ? -5.628 -11.717 15.510 1.00 83.06 403 PHE A N 1
ATOM 3311 C CA . PHE A 1 403 ? -4.517 -10.961 14.949 1.00 83.06 403 PHE A CA 1
ATOM 3312 C C . PHE A 1 403 ? -4.430 -11.220 13.449 1.00 83.06 403 PHE A C 1
ATOM 3314 O O . PHE A 1 403 ? -4.526 -12.359 12.990 1.00 83.06 403 PHE A O 1
ATOM 3321 N N . LYS A 1 404 ? -4.231 -10.156 12.671 1.00 85.00 404 LYS A N 1
ATOM 3322 C CA . LYS A 1 404 ? -4.102 -10.264 11.216 1.00 85.00 404 LYS A CA 1
ATOM 3323 C C . LYS A 1 404 ? -2.666 -10.586 10.856 1.00 85.00 404 LYS A C 1
ATOM 3325 O O . LYS A 1 404 ? -1.748 -9.886 11.282 1.00 85.00 404 LYS A O 1
ATOM 3330 N N . VAL A 1 405 ? -2.489 -11.612 10.039 1.00 90.69 405 VAL A N 1
ATOM 3331 C CA . VAL A 1 405 ? -1.203 -11.969 9.455 1.00 90.69 405 VAL A CA 1
ATOM 3332 C C . VAL A 1 405 ? -1.141 -11.353 8.068 1.00 90.69 405 VAL A C 1
ATOM 3334 O O . VAL A 1 405 ? -2.061 -11.506 7.259 1.00 90.69 405 VAL A O 1
ATOM 3337 N N . GLN A 1 406 ? -0.082 -10.593 7.815 1.00 89.38 406 GLN A N 1
ATOM 3338 C CA . GLN A 1 406 ? 0.098 -9.908 6.546 1.00 89.38 406 GLN A CA 1
ATOM 3339 C C . GLN A 1 406 ? 1.532 -10.033 6.053 1.00 89.38 406 GLN A C 1
ATOM 3341 O O . GLN A 1 406 ? 2.467 -10.150 6.846 1.00 89.38 406 GLN A O 1
ATOM 3346 N N . SER A 1 407 ? 1.711 -9.922 4.743 1.00 90.69 407 SER A N 1
ATOM 3347 C CA . SER A 1 407 ? 3.027 -9.844 4.122 1.00 90.69 407 SER A CA 1
ATOM 3348 C C . SER A 1 407 ? 3.128 -8.647 3.178 1.00 90.69 407 SER A C 1
ATOM 3350 O O . SER A 1 407 ? 2.134 -8.182 2.621 1.00 90.69 407 SER A O 1
ATOM 3352 N N . ALA A 1 408 ? 4.334 -8.115 3.015 1.00 87.44 408 ALA A N 1
ATOM 3353 C CA . ALA A 1 408 ? 4.656 -7.048 2.076 1.00 87.44 408 ALA A CA 1
ATOM 3354 C C . ALA A 1 408 ? 6.016 -7.323 1.431 1.00 87.44 408 ALA A C 1
ATOM 3356 O O . ALA A 1 408 ? 6.890 -7.933 2.045 1.00 87.44 408 ALA A O 1
ATOM 3357 N N . SER A 1 409 ? 6.207 -6.857 0.200 1.00 87.31 409 SER A N 1
ATOM 3358 C CA . SER A 1 409 ? 7.514 -6.887 -0.461 1.00 87.31 409 SER A CA 1
ATOM 3359 C C . SER A 1 409 ? 8.177 -5.516 -0.335 1.00 87.31 409 SER A C 1
ATOM 3361 O O . SER A 1 409 ? 7.660 -4.521 -0.843 1.00 87.31 409 SER A O 1
ATOM 3363 N N . LEU A 1 410 ? 9.313 -5.460 0.356 1.00 87.81 410 LEU A N 1
ATOM 3364 C CA . LEU A 1 410 ? 10.162 -4.282 0.474 1.00 87.81 410 LEU A CA 1
ATOM 3365 C C . LEU A 1 410 ? 11.146 -4.263 -0.698 1.00 87.81 410 LEU A C 1
ATOM 3367 O O . LEU A 1 410 ? 12.056 -5.088 -0.769 1.00 87.81 410 LEU A O 1
ATOM 3371 N N . ALA A 1 411 ? 10.961 -3.311 -1.608 1.00 85.25 411 ALA A N 1
ATOM 3372 C CA . ALA A 1 411 ? 11.844 -3.120 -2.752 1.00 85.25 411 ALA A CA 1
ATOM 3373 C C . ALA A 1 411 ? 13.201 -2.555 -2.307 1.00 85.25 411 ALA A C 1
ATOM 3375 O O . ALA A 1 411 ? 13.267 -1.452 -1.761 1.00 85.25 411 ALA A O 1
ATOM 3376 N N . LEU A 1 412 ? 14.288 -3.276 -2.558 1.00 85.00 412 LEU A N 1
ATOM 3377 C CA . LEU A 1 412 ? 15.657 -2.833 -2.295 1.00 85.00 412 LEU A CA 1
ATOM 3378 C C . LEU A 1 412 ? 16.357 -2.488 -3.619 1.00 85.00 412 LEU A C 1
ATOM 3380 O O . LEU A 1 412 ? 15.773 -2.537 -4.704 1.00 85.00 412 LEU A O 1
ATOM 3384 N N . ARG A 1 413 ? 17.634 -2.110 -3.554 1.00 79.94 413 ARG A N 1
ATOM 3385 C CA . ARG A 1 413 ? 18.463 -1.854 -4.739 1.00 79.94 413 ARG A CA 1
ATOM 3386 C C . ARG A 1 413 ? 18.819 -3.160 -5.453 1.00 79.94 413 ARG A C 1
ATOM 3388 O O . ARG A 1 413 ? 19.898 -3.707 -5.256 1.00 79.94 413 ARG A O 1
ATOM 3395 N N . GLY A 1 414 ? 17.919 -3.623 -6.319 1.00 71.81 414 GLY A N 1
ATOM 3396 C CA . GLY A 1 414 ? 18.137 -4.786 -7.190 1.00 71.81 414 GLY A CA 1
ATOM 3397 C C . GLY A 1 414 ? 17.674 -6.126 -6.638 1.00 71.81 414 GLY A C 1
ATOM 3398 O O . GLY A 1 414 ? 17.844 -7.140 -7.309 1.00 71.81 414 GLY A O 1
ATOM 3399 N N . GLU A 1 415 ? 17.078 -6.125 -5.455 1.00 78.31 415 GLU A N 1
ATOM 3400 C CA . GLU A 1 415 ? 16.520 -7.298 -4.793 1.00 78.31 415 GLU A CA 1
ATOM 3401 C C . GLU A 1 415 ? 15.256 -6.903 -4.023 1.00 78.31 415 GLU A C 1
ATOM 3403 O O . GLU A 1 415 ? 14.949 -5.719 -3.874 1.00 78.31 415 GLU A O 1
ATOM 3408 N N . ASN A 1 416 ? 14.509 -7.895 -3.551 1.00 84.00 416 ASN A N 1
ATOM 3409 C CA . ASN A 1 416 ? 13.317 -7.691 -2.741 1.00 84.00 416 ASN A CA 1
ATOM 3410 C C . ASN A 1 416 ? 13.482 -8.436 -1.428 1.00 84.00 416 ASN A C 1
ATOM 3412 O O . ASN A 1 416 ? 13.958 -9.566 -1.419 1.00 84.00 416 ASN A O 1
ATOM 3416 N N . LEU A 1 417 ? 13.022 -7.822 -0.347 1.00 90.38 417 LEU A N 1
ATOM 3417 C CA . LEU A 1 417 ? 12.894 -8.479 0.943 1.00 90.38 417 LEU A CA 1
ATOM 3418 C C . LEU A 1 417 ? 11.414 -8.730 1.206 1.00 90.38 417 LEU A C 1
ATOM 3420 O O . LEU A 1 417 ? 10.608 -7.800 1.112 1.00 90.38 417 LEU A O 1
ATOM 3424 N N . LYS A 1 418 ? 11.028 -9.954 1.557 1.00 92.69 418 LYS A N 1
ATOM 3425 C CA . LYS A 1 418 ? 9.654 -10.211 1.990 1.00 92.69 418 LYS A CA 1
ATOM 3426 C C . LYS A 1 418 ? 9.567 -9.984 3.493 1.00 92.69 418 LYS A C 1
ATOM 3428 O O . LYS A 1 418 ? 10.321 -10.574 4.259 1.00 92.69 418 LYS A O 1
ATOM 3433 N N . VAL A 1 419 ? 8.667 -9.104 3.913 1.00 94.56 419 VAL A N 1
ATOM 3434 C CA . VAL A 1 419 ? 8.427 -8.770 5.320 1.00 94.56 419 VAL A CA 1
ATOM 3435 C C . VAL A 1 419 ? 7.066 -9.313 5.713 1.00 94.56 419 VAL A C 1
ATOM 3437 O O . VAL A 1 419 ? 6.070 -9.043 5.043 1.00 94.56 419 VAL A O 1
ATOM 3440 N N . TYR A 1 420 ? 7.020 -10.045 6.816 1.00 96.12 420 TYR A N 1
ATOM 3441 C CA . TYR A 1 420 ? 5.802 -10.609 7.382 1.00 96.12 420 TYR A CA 1
ATOM 3442 C C . TYR A 1 420 ? 5.521 -9.925 8.707 1.00 96.12 420 TYR A C 1
ATOM 3444 O O . TYR A 1 420 ? 6.442 -9.677 9.487 1.00 96.12 420 TYR A O 1
ATOM 3452 N N . VAL A 1 421 ? 4.255 -9.615 8.967 1.00 95.44 421 VAL A N 1
ATOM 3453 C CA . VAL A 1 421 ? 3.828 -8.903 10.171 1.00 95.44 421 VAL A CA 1
ATOM 3454 C C . VAL A 1 421 ? 2.588 -9.538 10.780 1.00 95.44 421 VAL A C 1
ATOM 3456 O O . VAL A 1 421 ? 1.697 -10.008 10.073 1.00 95.44 421 VAL A O 1
ATOM 3459 N N . LEU A 1 422 ? 2.520 -9.491 12.106 1.00 93.56 422 LEU A N 1
ATOM 3460 C CA . LEU A 1 422 ? 1.329 -9.801 12.880 1.00 93.56 422 LEU A CA 1
ATOM 3461 C C . LEU A 1 422 ? 0.777 -8.500 13.461 1.00 93.56 422 LEU A C 1
ATOM 3463 O O . LEU A 1 422 ? 1.465 -7.820 14.232 1.00 93.56 422 LEU A O 1
ATOM 3467 N N . ARG A 1 423 ? -0.455 -8.148 13.093 1.00 88.69 423 ARG A N 1
ATOM 3468 C CA . ARG A 1 423 ? -1.147 -6.955 13.587 1.00 88.69 423 ARG A CA 1
ATOM 3469 C C . ARG A 1 423 ? -2.170 -7.310 14.643 1.00 88.69 423 ARG A C 1
ATOM 3471 O O . ARG A 1 423 ? -2.909 -8.281 14.495 1.00 88.69 423 ARG A O 1
ATOM 3478 N N . ASP A 1 424 ? -2.251 -6.471 15.665 1.00 80.69 424 ASP A N 1
ATOM 3479 C CA . ASP A 1 424 ? -3.382 -6.515 16.582 1.00 80.69 424 ASP A CA 1
ATOM 3480 C C . ASP A 1 424 ? -4.675 -6.021 15.899 1.00 80.69 424 ASP A C 1
ATOM 3482 O O . ASP A 1 424 ? -4.696 -5.570 14.752 1.00 80.69 424 ASP A O 1
ATOM 3486 N N . TYR A 1 425 ? -5.779 -6.093 16.630 1.00 68.44 425 TYR A N 1
ATOM 3487 C CA . TYR A 1 425 ? -7.101 -5.628 16.207 1.00 68.44 425 TYR A CA 1
ATOM 3488 C C . TYR A 1 425 ? -7.196 -4.103 15.979 1.00 68.44 425 TYR A C 1
ATOM 3490 O O . TYR A 1 425 ? -8.110 -3.652 15.291 1.00 68.44 425 TYR A O 1
ATOM 3498 N N . ASN A 1 426 ? -6.272 -3.300 16.529 1.00 63.91 426 ASN A N 1
ATOM 3499 C CA . ASN A 1 426 ? -6.162 -1.868 16.217 1.00 63.91 426 ASN A CA 1
ATOM 3500 C C . ASN A 1 426 ? -5.436 -1.636 14.887 1.00 63.91 426 ASN A C 1
ATOM 3502 O O . ASN A 1 426 ? -5.257 -0.492 14.466 1.00 63.91 426 ASN A O 1
ATOM 3506 N N . GLY A 1 427 ? -4.973 -2.710 14.246 1.00 72.19 427 GLY A N 1
ATOM 3507 C CA . GLY A 1 427 ? -4.176 -2.648 13.040 1.00 72.19 427 GLY A CA 1
ATOM 3508 C C . GLY A 1 427 ? -2.749 -2.180 13.299 1.00 72.19 427 GLY A C 1
ATOM 3509 O O . GLY A 1 427 ? -2.135 -1.695 12.357 1.00 72.19 427 GLY A O 1
ATOM 3510 N N . ILE A 1 428 ? -2.210 -2.306 14.516 1.00 82.50 428 ILE A N 1
ATOM 3511 C CA . ILE A 1 428 ? -0.818 -1.958 14.843 1.00 82.50 428 ILE A CA 1
ATOM 3512 C C . ILE A 1 428 ? 0.059 -3.204 14.689 1.00 82.50 428 ILE A C 1
ATOM 3514 O O . ILE A 1 428 ? -0.293 -4.265 15.203 1.00 82.50 428 ILE A O 1
ATOM 3518 N N . ILE A 1 429 ? 1.210 -3.086 14.017 1.00 89.19 429 ILE A N 1
ATOM 3519 C CA . ILE A 1 429 ? 2.194 -4.179 13.929 1.00 89.19 429 ILE A CA 1
ATOM 3520 C C . ILE A 1 429 ? 2.760 -4.475 15.321 1.00 89.19 429 ILE A C 1
ATOM 3522 O O . ILE A 1 429 ? 3.261 -3.578 15.998 1.00 89.19 429 ILE A O 1
ATOM 3526 N N . LYS A 1 430 ? 2.703 -5.746 15.722 1.00 91.44 430 LYS A N 1
ATOM 3527 C CA . LYS A 1 430 ? 3.210 -6.244 17.007 1.00 91.44 430 LYS A CA 1
ATOM 3528 C C . LYS A 1 430 ? 4.423 -7.146 16.862 1.00 91.44 430 LYS A C 1
ATOM 3530 O O . LYS A 1 430 ? 5.370 -7.011 17.626 1.00 91.44 430 LYS A O 1
ATOM 3535 N N . LEU A 1 431 ? 4.397 -8.036 15.875 1.00 95.88 431 LEU A N 1
ATOM 3536 C CA . LEU A 1 431 ? 5.492 -8.952 15.563 1.00 95.88 431 LEU A CA 1
ATOM 3537 C C . LEU A 1 431 ? 5.837 -8.846 14.087 1.00 95.88 431 LEU A C 1
ATOM 3539 O O . LEU A 1 431 ? 4.962 -8.576 13.262 1.00 95.88 431 LEU A O 1
ATOM 3543 N N . ALA A 1 432 ? 7.104 -9.069 13.759 1.00 96.50 432 ALA A N 1
ATOM 3544 C CA . ALA A 1 432 ? 7.556 -9.140 12.382 1.00 96.50 432 ALA A CA 1
ATOM 3545 C C . ALA A 1 432 ? 8.754 -10.080 12.219 1.00 96.50 432 ALA A C 1
ATOM 3547 O O . ALA A 1 432 ? 9.516 -10.314 13.157 1.00 96.50 432 ALA A O 1
ATOM 3548 N N . PHE A 1 433 ? 8.924 -10.598 11.011 1.00 96.75 433 PHE A N 1
ATOM 3549 C CA . PHE A 1 433 ? 10.138 -11.271 10.550 1.00 96.75 433 PHE A CA 1
ATOM 3550 C C . PHE A 1 433 ? 10.277 -11.044 9.042 1.00 96.75 433 PHE A C 1
ATOM 3552 O O . PHE A 1 433 ? 9.380 -10.479 8.408 1.00 96.75 433 PHE A O 1
ATOM 3559 N N . PHE A 1 434 ? 11.398 -11.451 8.455 1.00 95.94 434 PHE A N 1
ATOM 3560 C CA . PHE A 1 434 ? 11.623 -11.261 7.025 1.00 95.94 434 PHE A CA 1
ATOM 3561 C C . PHE A 1 434 ? 12.319 -12.458 6.375 1.00 95.94 434 PHE A C 1
ATOM 3563 O O . PHE A 1 434 ? 12.915 -13.287 7.062 1.00 95.94 434 PHE A O 1
ATOM 3570 N N . THR A 1 435 ? 12.241 -12.539 5.049 1.00 94.62 435 THR A N 1
ATOM 3571 C CA . THR A 1 435 ? 12.995 -13.478 4.208 1.00 94.62 435 THR A CA 1
ATOM 3572 C C . THR A 1 435 ? 13.677 -12.715 3.073 1.00 94.62 435 THR A C 1
ATOM 3574 O O . THR A 1 435 ? 13.163 -11.698 2.599 1.00 94.62 435 THR A O 1
ATOM 3577 N N . HIS A 1 436 ? 14.837 -13.205 2.633 1.00 89.50 436 HIS A N 1
ATOM 3578 C CA . HIS A 1 436 ? 15.509 -12.712 1.418 1.00 89.50 436 HIS A CA 1
ATOM 3579 C C . HIS A 1 436 ? 14.819 -13.212 0.146 1.00 89.50 436 HIS A C 1
ATOM 3581 O O . HIS A 1 436 ? 14.918 -12.614 -0.922 1.00 89.50 436 HIS A O 1
ATOM 3587 N N . GLU A 1 437 ? 14.081 -14.310 0.263 1.00 86.56 437 GLU A N 1
ATOM 3588 C CA . GLU A 1 437 ? 13.275 -14.885 -0.800 1.00 86.56 437 GLU A CA 1
ATOM 3589 C C . GLU A 1 437 ? 11.818 -14.395 -0.762 1.00 86.56 437 GLU A C 1
ATOM 3591 O O . GLU A 1 437 ? 11.366 -13.802 0.216 1.00 86.56 437 GLU A O 1
ATOM 3596 N N . ASP A 1 438 ? 11.058 -14.666 -1.833 1.00 80.31 438 ASP A N 1
ATOM 3597 C CA . ASP A 1 438 ? 9.660 -14.200 -1.956 1.00 80.31 438 ASP A CA 1
ATOM 3598 C C . ASP A 1 438 ? 8.683 -15.098 -1.188 1.00 80.31 438 ASP A C 1
ATOM 3600 O O . ASP A 1 438 ? 7.528 -14.719 -0.989 1.00 80.31 438 ASP A O 1
ATOM 3604 N N . SER A 1 439 ? 9.134 -16.292 -0.794 1.00 83.00 439 SER A N 1
ATOM 3605 C CA . SER A 1 439 ? 8.334 -17.311 -0.129 1.00 83.00 439 SER A CA 1
ATOM 3606 C C . SER A 1 439 ? 8.985 -17.747 1.182 1.00 83.00 439 SER A C 1
ATOM 3608 O O . SER A 1 439 ? 10.210 -17.731 1.335 1.00 83.00 439 SER A O 1
ATOM 3610 N N . LEU A 1 440 ? 8.148 -18.131 2.141 1.00 91.06 440 LEU A N 1
ATOM 3611 C CA . LEU A 1 440 ? 8.577 -18.768 3.376 1.00 91.06 440 LEU A CA 1
ATOM 3612 C C . LEU A 1 440 ? 8.607 -20.285 3.166 1.00 91.06 440 LEU A C 1
ATOM 3614 O O . LEU A 1 440 ? 7.617 -20.889 2.744 1.00 91.06 440 LEU A O 1
ATOM 3618 N N . TYR A 1 441 ? 9.737 -20.912 3.471 1.00 91.12 441 TYR A N 1
ATOM 3619 C CA . TYR A 1 441 ? 9.908 -22.350 3.323 1.00 91.12 441 TYR A CA 1
ATOM 3620 C C . TYR A 1 441 ? 10.855 -22.925 4.378 1.00 91.12 441 TYR A C 1
ATOM 3622 O O . TYR A 1 441 ? 11.646 -22.228 5.020 1.00 91.12 441 TYR A O 1
ATOM 3630 N N . GLN A 1 442 ? 10.800 -24.245 4.514 1.00 91.44 442 GLN A N 1
ATOM 3631 C CA . GLN A 1 442 ? 11.795 -25.025 5.229 1.00 91.44 442 GLN A CA 1
ATOM 3632 C C . GLN A 1 442 ? 12.427 -26.057 4.300 1.00 91.44 442 GLN A C 1
ATOM 3634 O O . GLN A 1 442 ? 11.758 -26.637 3.443 1.00 91.44 442 GLN A O 1
ATOM 3639 N N . LYS A 1 443 ? 13.730 -26.293 4.475 1.00 91.00 443 LYS A N 1
ATOM 3640 C CA . LYS A 1 443 ? 14.466 -27.319 3.729 1.00 91.00 443 LYS A CA 1
ATOM 3641 C C . LYS A 1 443 ? 15.477 -28.074 4.577 1.00 91.00 443 LYS A C 1
ATOM 3643 O O . LYS A 1 443 ? 15.975 -27.559 5.580 1.00 91.00 443 LYS A O 1
ATOM 3648 N N . ARG A 1 444 ? 15.823 -29.284 4.143 1.00 89.31 444 ARG A N 1
ATOM 3649 C CA . ARG A 1 444 ? 16.915 -30.097 4.704 1.00 89.31 444 ARG A CA 1
ATOM 3650 C C . ARG A 1 444 ? 17.627 -30.869 3.597 1.00 89.31 444 ARG A C 1
ATOM 3652 O O . ARG A 1 444 ? 17.024 -31.179 2.577 1.00 89.31 444 ARG A O 1
ATOM 3659 N N . GLN A 1 445 ? 18.914 -31.167 3.781 1.00 84.50 445 GLN A N 1
ATOM 3660 C CA . GLN A 1 445 ? 19.696 -31.880 2.759 1.00 84.50 445 GLN A CA 1
ATOM 3661 C C . GLN A 1 445 ? 19.397 -33.382 2.740 1.00 84.50 445 GLN A C 1
ATOM 3663 O O . GLN A 1 445 ? 19.508 -34.029 1.703 1.00 84.50 445 GLN A O 1
ATOM 3668 N N . SER A 1 446 ? 19.018 -33.944 3.889 1.00 84.62 446 SER A N 1
ATOM 3669 C CA . SER A 1 446 ? 18.609 -35.340 4.018 1.00 84.62 446 SER A CA 1
ATOM 3670 C C . SER A 1 446 ? 17.557 -35.500 5.113 1.00 84.62 446 SER A C 1
ATOM 3672 O O . SER A 1 446 ? 17.440 -34.655 5.999 1.00 84.62 446 SER A O 1
ATOM 3674 N N . ILE A 1 447 ? 16.822 -36.615 5.088 1.00 84.19 447 ILE A N 1
ATOM 3675 C CA . ILE A 1 447 ? 15.753 -36.930 6.057 1.00 84.19 447 ILE A CA 1
ATOM 3676 C C . ILE A 1 447 ? 16.269 -36.966 7.510 1.00 84.19 447 ILE A C 1
ATOM 3678 O O . ILE A 1 447 ? 15.510 -36.718 8.445 1.00 84.19 447 ILE A O 1
ATOM 3682 N N . ASN A 1 448 ? 17.563 -37.229 7.707 1.00 86.06 448 ASN A N 1
ATOM 3683 C CA . ASN A 1 448 ? 18.184 -37.326 9.029 1.00 86.06 448 ASN A CA 1
ATOM 3684 C C . ASN A 1 448 ? 18.621 -35.969 9.605 1.00 86.06 448 ASN A C 1
ATOM 3686 O O . ASN A 1 448 ? 19.037 -35.908 10.762 1.00 86.06 448 ASN A O 1
ATOM 3690 N N . GLU A 1 449 ? 18.566 -34.895 8.816 1.00 89.25 449 GLU A N 1
ATOM 3691 C CA . GLU A 1 449 ? 18.914 -33.548 9.264 1.00 89.25 449 GLU A CA 1
ATOM 3692 C C . GLU A 1 449 ? 17.691 -32.766 9.751 1.00 89.25 449 GLU A C 1
ATOM 3694 O O . GLU A 1 449 ? 16.555 -32.985 9.324 1.00 89.25 449 GLU A O 1
ATOM 3699 N N . SER A 1 450 ? 17.946 -31.811 10.645 1.00 88.50 450 SER A N 1
ATOM 3700 C CA . SER A 1 450 ? 16.946 -30.857 11.116 1.00 88.50 450 SER A CA 1
ATOM 3701 C C . SER A 1 450 ? 16.517 -29.911 9.994 1.00 88.50 450 SER A C 1
ATOM 3703 O O . SER A 1 450 ? 17.345 -29.464 9.198 1.00 88.50 450 SER A O 1
ATOM 3705 N N . TRP A 1 451 ? 15.240 -29.536 9.989 1.00 88.75 451 TRP A N 1
ATOM 3706 C CA . TRP A 1 451 ? 14.726 -28.484 9.117 1.00 88.75 451 TRP A CA 1
ATOM 3707 C C . TRP A 1 451 ? 15.450 -27.155 9.346 1.00 88.75 451 TRP A C 1
ATOM 3709 O O . TRP A 1 451 ? 15.660 -26.732 10.487 1.00 88.75 451 TRP A O 1
ATOM 3719 N N . LYS A 1 452 ? 15.813 -26.491 8.247 1.00 89.25 452 LYS A N 1
ATOM 3720 C CA . LYS A 1 452 ? 16.299 -25.111 8.232 1.00 89.25 452 LYS A CA 1
ATOM 3721 C C . LYS A 1 452 ? 15.239 -24.226 7.595 1.00 89.25 452 LYS A C 1
ATOM 3723 O O . LYS A 1 452 ? 14.830 -24.477 6.464 1.00 89.25 452 LYS A O 1
ATOM 3728 N N . TYR A 1 453 ? 14.837 -23.199 8.324 1.00 89.62 453 TYR A N 1
ATOM 3729 C CA . TYR A 1 453 ? 13.887 -22.184 7.882 1.00 89.62 453 TYR A CA 1
ATOM 3730 C C . TYR A 1 453 ? 14.653 -21.047 7.209 1.00 89.62 453 TYR A C 1
ATOM 3732 O O . TYR A 1 453 ? 15.756 -20.716 7.652 1.00 89.62 453 TYR A O 1
ATOM 3740 N N . ASN A 1 454 ? 14.079 -20.441 6.171 1.00 93.31 454 ASN A N 1
ATOM 3741 C CA . ASN A 1 454 ? 14.640 -19.219 5.585 1.00 93.31 454 ASN A CA 1
ATOM 3742 C C . ASN A 1 454 ? 14.172 -17.931 6.294 1.00 93.31 454 ASN A C 1
ATOM 3744 O O . ASN A 1 454 ? 14.655 -16.849 5.968 1.00 93.31 454 ASN A O 1
ATOM 3748 N N . ALA A 1 455 ? 13.265 -18.033 7.275 1.00 94.06 455 ALA A N 1
ATOM 3749 C CA . ALA A 1 455 ? 12.868 -16.912 8.124 1.00 94.06 455 ALA A CA 1
ATOM 3750 C C . ALA A 1 455 ? 14.059 -16.346 8.906 1.00 94.06 455 ALA A C 1
ATOM 3752 O O . ALA A 1 455 ? 14.810 -17.081 9.553 1.00 94.06 455 ALA A O 1
ATOM 3753 N N . ASN A 1 456 ? 14.193 -15.023 8.886 1.00 94.44 456 ASN A N 1
ATOM 3754 C CA . ASN A 1 456 ? 15.257 -14.299 9.555 1.00 94.44 456 ASN A CA 1
ATOM 3755 C C . ASN A 1 456 ? 14.699 -13.398 10.672 1.00 94.44 456 ASN A C 1
ATOM 3757 O O . ASN A 1 456 ? 13.743 -12.641 10.485 1.00 94.44 456 ASN A O 1
ATOM 3761 N N . LEU A 1 457 ? 15.325 -13.499 11.848 1.00 94.12 457 LEU A N 1
ATOM 3762 C CA . LEU A 1 457 ? 15.007 -12.757 13.074 1.00 94.12 457 LEU A CA 1
ATOM 3763 C C . LEU A 1 457 ? 16.201 -11.903 13.560 1.00 94.12 457 LEU A C 1
ATOM 3765 O O . LEU A 1 457 ? 16.265 -11.485 14.719 1.00 94.12 457 LEU A O 1
ATOM 3769 N N . SER A 1 458 ? 17.181 -11.646 12.690 1.00 93.19 458 SER A N 1
ATOM 3770 C CA . SER A 1 458 ? 18.346 -10.813 12.983 1.00 93.19 458 SER A CA 1
ATOM 3771 C C . SER A 1 458 ? 18.008 -9.327 12.848 1.00 93.19 458 SER A C 1
ATOM 3773 O O . SER A 1 458 ? 17.957 -8.768 11.752 1.00 93.19 458 SER A O 1
ATOM 3775 N N . VAL A 1 459 ? 17.824 -8.656 13.989 1.00 89.44 459 VAL A N 1
ATOM 3776 C CA . VAL A 1 459 ? 17.555 -7.206 14.048 1.00 89.44 459 VAL A CA 1
ATOM 3777 C C . VAL A 1 459 ? 18.695 -6.399 13.416 1.00 89.44 459 VAL A C 1
ATOM 3779 O O . VAL A 1 459 ? 18.450 -5.447 12.678 1.00 89.44 459 VAL A O 1
ATOM 3782 N N . LEU A 1 460 ? 19.947 -6.786 13.685 1.00 88.00 460 LEU A N 1
ATOM 3783 C CA . LEU A 1 460 ? 21.131 -6.094 13.165 1.00 88.00 460 LEU A CA 1
ATOM 3784 C C . LEU A 1 460 ? 21.209 -6.176 11.642 1.00 88.00 460 LEU A C 1
ATOM 3786 O O . LEU A 1 460 ? 21.523 -5.180 10.992 1.00 88.00 460 LEU A O 1
ATOM 3790 N N . GLU A 1 461 ? 20.907 -7.344 11.080 1.00 89.19 461 GLU A N 1
ATOM 3791 C CA . GLU A 1 461 ? 20.897 -7.548 9.634 1.00 89.19 461 GLU A CA 1
ATOM 3792 C C . GLU A 1 461 ? 19.789 -6.720 8.985 1.00 89.19 461 GLU A C 1
ATOM 3794 O O . GLU A 1 461 ? 20.071 -5.941 8.078 1.00 89.19 461 GLU A O 1
ATOM 3799 N N . PHE A 1 462 ? 18.566 -6.788 9.522 1.00 89.25 462 PHE A N 1
ATOM 3800 C CA . PHE A 1 462 ? 17.435 -6.011 9.017 1.00 89.25 462 PHE A CA 1
ATOM 3801 C C . PHE A 1 462 ? 17.734 -4.507 9.005 1.00 89.25 462 PHE A C 1
ATOM 3803 O O . PHE A 1 462 ? 17.618 -3.850 7.972 1.00 89.25 462 PHE A O 1
ATOM 3810 N N . VAL A 1 463 ? 18.201 -3.951 10.129 1.00 85.56 463 VAL A N 1
ATOM 3811 C CA . VAL A 1 463 ? 18.548 -2.524 10.227 1.00 85.56 463 VAL A CA 1
ATOM 3812 C C . VAL A 1 463 ? 19.704 -2.162 9.290 1.00 85.56 463 VAL A C 1
ATOM 3814 O O . VAL A 1 463 ? 19.690 -1.082 8.699 1.00 85.56 463 VAL A O 1
ATOM 3817 N N . SER A 1 464 ? 20.686 -3.047 9.106 1.00 83.12 464 SER A N 1
ATOM 3818 C CA . SER A 1 464 ? 21.787 -2.820 8.160 1.00 83.12 464 SER A CA 1
ATOM 3819 C C . SER A 1 464 ? 21.292 -2.764 6.714 1.00 83.12 464 SER A C 1
ATOM 3821 O O . SER A 1 464 ? 21.671 -1.845 5.987 1.00 83.12 464 SER A O 1
ATOM 3823 N N . ILE A 1 465 ? 20.381 -3.663 6.324 1.00 85.50 465 ILE A N 1
ATOM 3824 C CA . ILE A 1 465 ? 19.723 -3.650 5.009 1.00 85.50 465 ILE A CA 1
ATOM 3825 C C . ILE A 1 465 ? 18.947 -2.342 4.809 1.00 85.50 465 ILE A C 1
ATOM 3827 O O . ILE A 1 465 ? 19.087 -1.695 3.766 1.00 85.50 465 ILE A O 1
ATOM 3831 N N . LEU A 1 466 ? 18.168 -1.912 5.809 1.00 84.19 466 LEU A N 1
ATOM 3832 C CA . LEU A 1 466 ? 17.413 -0.658 5.740 1.00 84.19 466 LEU A CA 1
ATOM 3833 C C . LEU A 1 466 ? 18.327 0.565 5.621 1.00 84.19 466 LEU A C 1
ATOM 3835 O O . LEU A 1 466 ? 18.033 1.460 4.830 1.00 84.19 466 LEU A O 1
ATOM 3839 N N . ARG A 1 467 ? 19.437 0.612 6.367 1.00 78.19 467 ARG A N 1
ATOM 3840 C CA . ARG A 1 467 ? 20.422 1.702 6.282 1.00 78.19 467 ARG A CA 1
ATOM 3841 C C . ARG A 1 467 ? 21.095 1.736 4.914 1.00 78.19 467 ARG A C 1
ATOM 3843 O O . ARG A 1 467 ? 21.136 2.798 4.300 1.00 78.19 467 ARG A O 1
ATOM 3850 N N . TYR A 1 468 ? 21.547 0.586 4.412 1.00 77.31 468 TYR A N 1
ATOM 3851 C CA . TYR A 1 468 ? 22.186 0.469 3.096 1.00 77.31 468 TYR A CA 1
ATOM 3852 C C . TYR A 1 468 ? 21.264 0.929 1.954 1.00 77.31 468 TYR A C 1
ATOM 3854 O O . TYR A 1 468 ? 21.703 1.563 0.994 1.00 77.31 468 TYR A O 1
ATOM 3862 N N . ASN A 1 469 ? 19.963 0.663 2.086 1.00 78.75 469 ASN A N 1
ATOM 3863 C CA . ASN A 1 469 ? 18.942 1.049 1.111 1.00 78.75 469 ASN A CA 1
ATOM 3864 C C . ASN A 1 469 ? 18.220 2.371 1.454 1.00 78.75 469 ASN A C 1
ATOM 3866 O O . ASN A 1 469 ? 17.275 2.747 0.765 1.00 78.75 469 ASN A O 1
ATOM 3870 N N . ASN A 1 470 ? 18.674 3.099 2.482 1.00 76.00 470 ASN A N 1
ATOM 3871 C CA . ASN A 1 470 ? 18.144 4.390 2.939 1.00 76.00 470 ASN A CA 1
ATOM 3872 C C . ASN A 1 470 ? 16.649 4.415 3.314 1.00 76.00 470 ASN A C 1
ATOM 3874 O O . ASN A 1 470 ? 15.955 5.419 3.142 1.00 76.00 470 ASN A O 1
ATOM 3878 N N . TYR A 1 471 ? 16.149 3.313 3.859 1.00 78.75 471 TYR A N 1
ATOM 3879 C CA . TYR A 1 471 ? 14.821 3.247 4.466 1.00 78.75 471 TYR A CA 1
ATOM 3880 C C . TYR A 1 471 ? 14.797 3.780 5.908 1.00 78.75 471 TYR A C 1
ATOM 3882 O O . TYR A 1 471 ? 13.735 4.137 6.410 1.00 78.75 471 TYR A O 1
ATOM 3890 N N . SER A 1 472 ? 15.948 3.866 6.582 1.00 68.69 472 SER A N 1
ATOM 3891 C CA . SER A 1 472 ? 16.031 4.338 7.970 1.00 68.69 472 SER A CA 1
ATOM 3892 C C . SER A 1 472 ? 16.008 5.866 8.083 1.00 68.69 472 SER A C 1
ATOM 3894 O O . SER A 1 472 ? 16.813 6.558 7.461 1.00 68.69 472 SER A O 1
ATOM 3896 N N . VAL A 1 473 ? 15.148 6.391 8.960 1.00 56.34 473 VAL A N 1
ATOM 3897 C CA . VAL A 1 473 ? 15.176 7.794 9.396 1.00 56.34 473 VAL A CA 1
ATOM 3898 C C . VAL A 1 473 ? 15.980 7.873 10.702 1.00 56.34 473 VAL A C 1
ATOM 3900 O O . VAL A 1 473 ? 15.784 7.039 11.586 1.00 56.34 473 VAL A O 1
ATOM 3903 N N . PRO A 1 474 ? 16.891 8.844 10.886 1.00 49.09 474 PRO A N 1
ATOM 3904 C CA . PRO A 1 474 ? 17.593 9.007 12.159 1.00 49.09 474 PRO A CA 1
ATOM 3905 C C . PRO A 1 474 ? 16.605 9.093 13.336 1.00 49.09 474 PRO A C 1
ATOM 3907 O O . PRO A 1 474 ? 15.743 9.971 13.354 1.00 49.09 474 PRO A O 1
ATOM 3910 N N . GLY A 1 475 ? 16.725 8.182 14.310 1.00 52.84 475 GLY A N 1
ATOM 3911 C CA . GLY A 1 475 ? 15.838 8.098 15.480 1.00 52.84 475 GLY A CA 1
ATOM 3912 C C . GLY A 1 475 ? 14.748 7.018 15.425 1.00 52.84 475 GLY A C 1
ATOM 3913 O O . GLY A 1 475 ? 14.033 6.866 16.409 1.00 52.84 475 GLY A O 1
ATOM 3914 N N . THR A 1 476 ? 14.633 6.248 14.335 1.00 58.88 476 THR A N 1
ATOM 3915 C CA . THR A 1 476 ? 13.706 5.099 14.227 1.00 58.88 476 THR A CA 1
ATOM 3916 C C . THR A 1 476 ? 14.367 3.751 14.536 1.00 58.88 476 THR A C 1
ATOM 3918 O O . THR A 1 476 ? 13.961 2.719 14.006 1.00 58.88 476 THR A O 1
ATOM 3921 N N . GLU A 1 477 ? 15.434 3.748 15.332 1.00 66.69 477 GLU A N 1
ATOM 3922 C CA . GLU A 1 477 ? 16.076 2.504 15.758 1.00 66.69 477 GLU A CA 1
ATOM 3923 C C . GLU A 1 477 ? 15.217 1.807 16.821 1.00 66.69 477 GLU A C 1
ATOM 3925 O O . GLU A 1 477 ? 14.605 2.495 17.645 1.00 66.69 477 GLU A O 1
ATOM 3930 N N . PRO A 1 478 ? 15.143 0.464 16.808 1.00 66.75 478 PRO A N 1
ATOM 3931 C CA . PRO A 1 478 ? 14.353 -0.271 17.783 1.00 66.75 478 PRO A CA 1
ATOM 3932 C C . PRO A 1 478 ? 14.828 0.047 19.202 1.00 66.75 478 PRO A C 1
ATOM 3934 O O . PRO A 1 478 ? 16.023 -0.007 19.507 1.00 66.75 478 PRO A O 1
ATOM 3937 N N . SER A 1 479 ? 13.876 0.389 20.069 1.00 70.94 479 SER A N 1
ATOM 3938 C CA . SER A 1 479 ? 14.144 0.642 21.479 1.00 70.94 479 SER A CA 1
ATOM 3939 C C . SER A 1 479 ? 13.955 -0.651 22.254 1.00 70.94 479 SER A C 1
ATOM 3941 O O . SER A 1 479 ? 12.835 -1.137 22.430 1.00 70.94 479 SER A O 1
ATOM 3943 N N . PHE A 1 480 ? 15.065 -1.185 22.758 1.00 73.62 480 PHE A N 1
ATOM 3944 C CA . PHE A 1 480 ? 15.061 -2.395 23.575 1.00 73.62 480 PHE A CA 1
ATOM 3945 C C . PHE A 1 480 ? 14.488 -2.167 24.983 1.00 73.62 480 PHE A C 1
ATOM 3947 O O . PHE A 1 480 ? 14.144 -3.130 25.658 1.00 73.62 480 PHE A O 1
ATOM 3954 N N . GLU A 1 481 ? 14.330 -0.913 25.424 1.00 71.62 481 GLU A N 1
ATOM 3955 C CA . GLU A 1 481 ? 13.870 -0.583 26.783 1.00 71.62 481 GLU A CA 1
ATOM 3956 C C . GLU A 1 481 ? 12.397 -0.946 27.044 1.00 71.62 481 GLU A C 1
ATOM 3958 O O . GLU A 1 481 ? 12.014 -1.136 28.194 1.00 71.62 481 GLU A O 1
ATOM 3963 N N . LEU A 1 482 ? 11.571 -1.048 25.994 1.00 73.94 482 LEU A N 1
ATOM 3964 C CA . LEU A 1 482 ? 10.120 -1.280 26.097 1.00 73.94 482 LEU A CA 1
ATOM 3965 C C . LEU A 1 482 ? 9.678 -2.662 25.588 1.00 73.94 482 LEU A C 1
ATOM 3967 O O . LEU A 1 482 ? 8.481 -2.941 25.538 1.00 73.94 482 LEU A O 1
ATOM 3971 N N . ILE A 1 483 ? 10.618 -3.531 25.198 1.00 82.75 483 ILE A N 1
ATOM 3972 C CA . ILE A 1 483 ? 10.288 -4.833 24.596 1.00 82.75 483 ILE A CA 1
ATOM 3973 C C . ILE A 1 483 ? 9.532 -5.726 25.582 1.00 82.75 483 ILE A C 1
ATOM 3975 O O . ILE A 1 483 ? 8.531 -6.323 25.198 1.00 82.75 483 ILE A O 1
ATOM 3979 N N . ASP A 1 484 ? 9.945 -5.773 26.850 1.00 83.50 484 ASP A N 1
ATOM 3980 C CA . ASP A 1 484 ? 9.291 -6.614 27.863 1.00 83.50 484 ASP A CA 1
ATOM 3981 C C . ASP A 1 484 ? 7.830 -6.208 28.106 1.00 83.50 484 ASP A C 1
ATOM 3983 O O . ASP A 1 484 ? 6.945 -7.063 28.203 1.00 83.50 484 ASP A O 1
ATOM 3987 N N . GLU A 1 485 ? 7.561 -4.899 28.168 1.00 83.62 485 GLU A N 1
ATOM 3988 C CA . GLU A 1 485 ? 6.201 -4.375 28.311 1.00 83.62 485 GLU A CA 1
ATOM 3989 C C . GLU A 1 485 ? 5.346 -4.742 27.093 1.00 83.62 485 GLU A C 1
ATOM 3991 O O . GLU A 1 485 ? 4.201 -5.173 27.246 1.00 83.62 485 GLU A O 1
ATOM 3996 N N . GLU A 1 486 ? 5.910 -4.626 25.891 1.00 85.50 486 GLU A N 1
ATOM 3997 C CA . GLU A 1 486 ? 5.206 -4.952 24.655 1.00 85.50 486 GLU A CA 1
ATOM 3998 C C . GLU A 1 486 ? 4.934 -6.455 24.519 1.00 85.50 486 GLU A C 1
ATOM 4000 O O . GLU A 1 486 ? 3.824 -6.847 24.157 1.00 85.50 486 GLU A O 1
ATOM 4005 N N . ILE A 1 487 ? 5.889 -7.310 24.894 1.00 88.12 487 ILE A N 1
ATOM 4006 C CA . ILE A 1 487 ? 5.694 -8.765 24.958 1.00 88.12 487 ILE A CA 1
ATOM 4007 C C . ILE A 1 487 ? 4.548 -9.110 25.910 1.00 88.12 487 ILE A C 1
ATOM 4009 O O . ILE A 1 487 ? 3.710 -9.954 25.580 1.00 88.12 487 ILE A O 1
ATOM 4013 N N . GLN A 1 488 ? 4.488 -8.465 27.079 1.00 84.94 488 GLN A N 1
ATOM 4014 C CA . GLN A 1 488 ? 3.392 -8.691 28.017 1.00 84.94 488 GLN A CA 1
ATOM 4015 C C . GLN A 1 488 ? 2.053 -8.225 27.431 1.00 84.94 488 GLN A C 1
ATOM 4017 O O . GLN A 1 488 ? 1.083 -8.977 27.487 1.00 84.94 488 GLN A O 1
ATOM 4022 N N . ASN A 1 489 ? 2.011 -7.055 26.783 1.00 83.12 489 ASN A N 1
ATOM 4023 C CA . ASN A 1 489 ? 0.808 -6.554 26.108 1.00 83.12 489 ASN A CA 1
ATOM 4024 C C . ASN A 1 489 ? 0.298 -7.530 25.031 1.00 83.12 489 ASN A C 1
ATOM 4026 O O . ASN A 1 489 ? -0.909 -7.737 24.914 1.00 83.12 489 ASN A O 1
ATOM 4030 N N . ILE A 1 490 ? 1.200 -8.142 24.254 1.00 85.94 490 ILE A N 1
ATOM 4031 C CA . ILE A 1 490 ? 0.847 -9.131 23.223 1.00 85.94 490 ILE A CA 1
ATOM 4032 C C . ILE A 1 490 ? 0.252 -10.390 23.863 1.00 85.94 490 ILE A C 1
ATOM 4034 O O . ILE A 1 490 ? -0.790 -10.867 23.416 1.00 85.94 490 ILE A O 1
ATOM 4038 N N . LYS A 1 491 ? 0.879 -10.913 24.925 1.00 85.06 491 LYS A N 1
ATOM 4039 C CA . LYS A 1 491 ? 0.379 -12.094 25.649 1.00 85.06 491 LYS A CA 1
ATOM 4040 C C . LYS A 1 491 ? -0.996 -11.848 26.266 1.00 85.06 491 LYS A C 1
ATOM 4042 O O . LYS A 1 491 ? -1.873 -12.698 26.133 1.00 85.06 491 LYS A O 1
ATOM 4047 N N . ASP A 1 492 ? -1.190 -10.688 26.891 1.00 80.31 492 ASP A N 1
ATOM 4048 C CA . ASP A 1 492 ? -2.472 -10.297 27.483 1.00 80.31 492 ASP A CA 1
ATOM 4049 C C . ASP A 1 492 ? -3.561 -10.198 26.403 1.00 80.31 492 ASP A C 1
ATOM 4051 O O . ASP A 1 492 ? -4.667 -10.708 26.579 1.00 80.31 492 ASP A O 1
ATOM 4055 N N . ALA A 1 493 ? -3.242 -9.595 25.254 1.00 78.31 493 ALA A N 1
ATOM 4056 C CA . ALA A 1 493 ? -4.178 -9.458 24.143 1.00 78.31 493 ALA A CA 1
ATOM 4057 C C . ALA A 1 493 ? -4.563 -10.807 23.511 1.00 78.31 493 ALA A C 1
ATOM 4059 O O . ALA A 1 493 ? -5.734 -11.017 23.199 1.00 78.31 493 ALA A O 1
ATOM 4060 N N . LEU A 1 494 ? -3.611 -11.733 23.360 1.00 78.88 494 LEU A N 1
ATOM 4061 C CA . LEU A 1 494 ? -3.886 -13.092 22.881 1.00 78.88 494 LEU A CA 1
ATOM 4062 C C . LEU A 1 494 ? -4.745 -13.887 23.875 1.00 78.88 494 LEU A C 1
ATOM 4064 O O . LEU A 1 494 ? -5.639 -14.608 23.453 1.00 78.88 494 LEU A O 1
ATOM 4068 N N . ALA A 1 495 ? -4.532 -13.718 25.184 1.00 75.94 495 ALA A N 1
ATOM 4069 C CA . ALA A 1 495 ? -5.339 -14.381 26.213 1.00 75.94 495 ALA A CA 1
ATOM 4070 C C . ALA A 1 495 ? -6.788 -13.855 26.291 1.00 75.94 495 ALA A C 1
ATOM 4072 O O . ALA A 1 495 ? -7.700 -14.592 26.674 1.00 75.94 495 ALA A O 1
ATOM 4073 N N . LEU A 1 496 ? -7.001 -12.579 25.950 1.00 67.38 496 LEU A N 1
ATOM 4074 C CA . LEU A 1 496 ? -8.321 -11.939 25.924 1.00 67.38 496 LEU A CA 1
ATOM 4075 C C . LEU A 1 496 ? -9.132 -12.288 24.671 1.00 67.38 496 LEU A C 1
ATOM 4077 O O . LEU A 1 496 ? -10.361 -12.241 24.710 1.00 67.38 496 LEU A O 1
ATOM 4081 N N . SER A 1 497 ? -8.468 -12.629 23.568 1.00 61.62 497 SER A N 1
ATOM 4082 C CA . SER A 1 497 ? -9.128 -12.886 22.292 1.00 61.62 497 SER A CA 1
ATOM 4083 C C . SER A 1 497 ? -9.708 -14.302 22.240 1.00 61.62 497 SER A C 1
ATOM 4085 O O . SER A 1 497 ? -9.071 -15.238 21.774 1.00 61.62 497 SER A O 1
ATOM 4087 N N . GLN A 1 498 ? -10.911 -14.476 22.793 1.00 52.62 498 GLN A N 1
ATOM 4088 C CA . GLN A 1 498 ? -11.533 -15.798 22.979 1.00 52.62 498 GLN A CA 1
ATOM 4089 C C . GLN A 1 498 ? -12.495 -16.208 21.853 1.00 52.62 498 GLN A C 1
ATOM 4091 O O . GLN A 1 498 ? -12.917 -17.363 21.805 1.00 52.62 498 GLN A O 1
ATOM 4096 N N . LYS A 1 499 ? -12.865 -15.288 20.949 1.00 53.19 499 LYS A N 1
ATOM 4097 C CA . LYS A 1 499 ? -13.742 -15.590 19.808 1.00 53.19 499 LYS A CA 1
ATOM 4098 C C . LYS A 1 499 ? -12.949 -15.493 18.499 1.00 53.19 499 LYS A C 1
ATOM 4100 O O . LYS A 1 499 ? -12.546 -14.379 18.146 1.00 53.19 499 LYS A O 1
ATOM 4105 N N . PRO A 1 500 ? -12.751 -16.605 17.762 1.00 48.88 500 PRO A N 1
ATOM 4106 C CA . PRO A 1 500 ? -12.108 -16.561 16.456 1.00 48.88 500 PRO A CA 1
ATOM 4107 C C . PRO A 1 500 ? -12.910 -15.635 15.540 1.00 48.88 500 PRO A C 1
ATOM 4109 O O . PRO A 1 500 ? -14.112 -15.813 15.330 1.00 48.88 500 PRO A O 1
ATOM 4112 N N . VAL A 1 501 ? -12.244 -14.610 15.012 1.00 50.25 501 VAL A N 1
ATOM 4113 C CA . VAL A 1 501 ? -12.841 -13.679 14.053 1.00 50.25 501 VAL A CA 1
ATOM 4114 C C . VAL A 1 501 ? -12.818 -14.379 12.696 1.00 50.25 501 VAL A C 1
ATOM 4116 O O . VAL A 1 501 ? -11.882 -14.243 11.917 1.00 50.25 501 VAL A O 1
ATOM 4119 N N . LEU A 1 502 ? -13.841 -15.200 12.454 1.00 47.06 502 LEU A N 1
ATOM 4120 C CA . LEU A 1 502 ? -14.011 -16.002 11.241 1.00 47.06 502 LEU A CA 1
ATOM 4121 C C . LEU A 1 502 ? -14.239 -15.087 10.032 1.00 47.06 502 LEU A C 1
ATOM 4123 O O . LEU A 1 502 ? -15.381 -14.727 9.758 1.00 47.06 502 LEU A O 1
ATOM 4127 N N . GLN A 1 503 ? -13.192 -14.652 9.332 1.00 49.25 503 GLN A N 1
ATOM 4128 C CA . GLN A 1 503 ? -13.372 -13.919 8.078 1.00 49.25 503 GLN A CA 1
ATOM 4129 C C . GLN A 1 503 ? -13.549 -14.927 6.942 1.00 49.25 503 GLN A C 1
ATOM 4131 O O . GLN A 1 503 ? -12.583 -15.436 6.382 1.00 49.25 503 GLN A O 1
ATOM 4136 N N . LYS A 1 504 ? -14.803 -15.251 6.620 1.00 50.50 504 LYS A N 1
ATOM 4137 C CA . LYS A 1 504 ? -15.120 -15.994 5.401 1.00 50.50 504 LYS A CA 1
ATOM 4138 C C . LYS A 1 504 ? -15.250 -14.971 4.277 1.00 50.50 504 LYS A C 1
ATOM 4140 O O . LYS A 1 504 ? -16.245 -14.251 4.212 1.00 50.50 504 LYS A O 1
ATOM 4145 N N . HIS A 1 505 ? -14.221 -14.853 3.447 1.00 56.84 505 HIS A N 1
ATOM 4146 C CA . HIS A 1 505 ? -14.307 -14.034 2.242 1.00 56.84 505 HIS A CA 1
ATOM 4147 C C . HIS A 1 505 ? -15.410 -14.581 1.337 1.00 56.84 505 HIS A C 1
ATOM 4149 O O . HIS A 1 505 ? -15.504 -15.793 1.119 1.00 56.84 505 HIS A O 1
ATOM 4155 N N . ALA A 1 506 ? -16.291 -13.692 0.884 1.00 58.28 506 ALA A N 1
ATOM 4156 C CA . ALA A 1 506 ? -17.375 -14.064 -0.010 1.00 58.28 506 ALA A CA 1
ATOM 4157 C C . ALA A 1 506 ? -16.790 -14.457 -1.372 1.00 58.28 506 ALA A C 1
ATOM 4159 O O . ALA A 1 506 ? -15.894 -13.796 -1.897 1.00 58.28 506 ALA A O 1
ATOM 4160 N N . GLU A 1 507 ? -17.307 -15.523 -1.976 1.00 58.06 507 GLU A N 1
ATOM 4161 C CA . GLU A 1 507 ? -16.927 -15.882 -3.340 1.00 58.06 507 GLU A CA 1
ATOM 4162 C C . GLU A 1 507 ? -17.263 -14.715 -4.293 1.00 58.06 507 GLU A C 1
ATOM 4164 O O . GLU A 1 507 ? -18.377 -14.188 -4.267 1.00 58.06 507 GLU A O 1
ATOM 4169 N N . GLY A 1 508 ? -16.286 -14.270 -5.095 1.00 64.69 508 GLY A N 1
ATOM 4170 C CA . GLY A 1 508 ? -16.431 -13.128 -6.012 1.00 64.69 508 GLY A CA 1
ATOM 4171 C C . GLY A 1 508 ? -16.126 -11.745 -5.418 1.00 64.69 508 GLY A C 1
ATOM 4172 O O . GLY A 1 508 ? -16.344 -10.733 -6.088 1.00 64.69 508 GLY A O 1
ATOM 4173 N N . GLU A 1 509 ? -15.618 -11.671 -4.187 1.00 74.25 509 GLU A N 1
ATOM 4174 C CA . GLU A 1 509 ? -15.266 -10.410 -3.535 1.00 74.25 509 GLU A CA 1
ATOM 4175 C C . GLU A 1 509 ? -14.053 -9.721 -4.197 1.00 74.25 509 GLU A C 1
ATOM 4177 O O . GLU A 1 509 ? -12.953 -10.267 -4.264 1.00 74.25 509 GLU A O 1
ATOM 4182 N N . LYS A 1 510 ? -14.244 -8.486 -4.682 1.00 86.75 510 LYS A N 1
ATOM 4183 C CA . LYS A 1 510 ? -13.207 -7.705 -5.379 1.00 86.75 510 LYS A CA 1
ATOM 4184 C C . LYS A 1 510 ? -12.609 -6.659 -4.444 1.00 86.75 510 LYS A C 1
ATOM 4186 O O . LYS A 1 510 ? -13.062 -5.515 -4.424 1.00 86.75 510 LYS A O 1
ATOM 4191 N N . ILE A 1 511 ? -11.606 -7.045 -3.656 1.00 84.62 511 ILE A N 1
ATOM 4192 C CA . ILE A 1 511 ? -10.884 -6.126 -2.764 1.00 84.62 511 ILE A CA 1
ATOM 4193 C C . ILE A 1 511 ? -9.491 -5.847 -3.312 1.00 84.62 511 ILE A C 1
ATOM 4195 O O . ILE A 1 511 ? -8.727 -6.762 -3.620 1.00 84.62 511 ILE A O 1
ATOM 4199 N N . LEU A 1 512 ? -9.145 -4.566 -3.355 1.00 83.81 512 LEU A N 1
ATOM 4200 C CA . LEU A 1 512 ? -7.783 -4.104 -3.567 1.00 83.81 512 LEU A CA 1
ATOM 4201 C C . LEU A 1 512 ? -7.253 -3.411 -2.306 1.00 83.81 512 LEU A C 1
ATOM 4203 O O . LEU A 1 512 ? -7.996 -2.752 -1.575 1.00 83.81 512 LEU A O 1
ATOM 4207 N N . TYR A 1 513 ? -5.952 -3.550 -2.065 1.00 79.62 513 TYR A N 1
ATOM 4208 C CA . TYR A 1 513 ? -5.271 -2.949 -0.920 1.00 79.62 513 TYR A CA 1
ATOM 4209 C C . TYR A 1 513 ? -4.351 -1.812 -1.365 1.00 79.62 513 TYR A C 1
ATOM 4211 O O . TYR A 1 513 ? -3.742 -1.852 -2.438 1.00 79.62 513 TYR A O 1
ATOM 4219 N N . GLY A 1 514 ? -4.250 -0.788 -0.526 1.00 77.12 514 GLY A N 1
ATOM 4220 C CA . GLY A 1 514 ? -3.485 0.421 -0.785 1.00 77.12 514 GLY A CA 1
ATOM 4221 C C . GLY A 1 514 ? -2.826 0.992 0.466 1.00 77.12 514 GLY A C 1
ATOM 4222 O O . GLY A 1 514 ? -3.087 0.576 1.594 1.00 77.12 514 GLY A O 1
ATOM 4223 N N . LEU A 1 515 ? -1.959 1.980 0.253 1.00 75.38 515 LEU A N 1
ATOM 4224 C CA . LEU A 1 515 ? -1.328 2.748 1.320 1.00 75.38 515 LEU A CA 1
ATOM 4225 C C . LEU A 1 515 ? -2.380 3.622 2.010 1.00 75.38 515 LEU A C 1
ATOM 4227 O O . LEU A 1 515 ? -3.151 4.315 1.344 1.00 75.38 515 LEU A O 1
ATOM 4231 N N . ARG A 1 516 ? -2.404 3.608 3.343 1.00 79.94 516 ARG A N 1
ATOM 4232 C CA . ARG A 1 516 ? -3.366 4.368 4.153 1.00 79.94 516 ARG A CA 1
ATOM 4233 C C . ARG A 1 516 ? -2.951 5.835 4.202 1.00 79.94 516 ARG A C 1
ATOM 4235 O O . ARG A 1 516 ? -1.954 6.166 4.834 1.00 79.94 516 ARG A O 1
ATOM 4242 N N . ALA A 1 517 ? -3.700 6.713 3.543 1.00 78.50 517 ALA A N 1
ATOM 4243 C CA . ALA A 1 517 ? -3.382 8.139 3.493 1.00 78.50 517 ALA A CA 1
ATOM 4244 C C . ALA A 1 517 ? -4.141 8.939 4.562 1.00 78.50 517 ALA A C 1
ATOM 4246 O O . ALA A 1 517 ? -3.572 9.839 5.175 1.00 78.50 517 ALA A O 1
ATOM 4247 N N . SER A 1 518 ? -5.408 8.597 4.812 1.00 84.31 518 SER A N 1
ATOM 4248 C CA . SER A 1 518 ? -6.217 9.206 5.869 1.00 84.31 518 SER A CA 1
ATOM 4249 C C . SER A 1 518 ? -7.279 8.228 6.382 1.00 84.31 518 SER A C 1
ATOM 4251 O O . SER A 1 518 ? -7.936 7.598 5.554 1.00 84.31 518 SER A O 1
ATOM 4253 N N . PRO A 1 519 ? -7.453 8.057 7.707 1.00 82.19 519 PRO A N 1
ATOM 4254 C CA . PRO A 1 519 ? -8.347 7.047 8.273 1.00 82.19 519 PRO A CA 1
ATOM 4255 C C . PRO A 1 519 ? -9.831 7.345 8.015 1.00 82.19 519 PRO A C 1
ATOM 4257 O O . PRO A 1 519 ? -10.230 8.471 7.726 1.00 82.19 519 PRO A O 1
ATOM 4260 N N . GLY A 1 520 ? -10.669 6.324 8.186 1.00 83.31 520 GLY A N 1
ATOM 4261 C CA . GLY A 1 520 ? -12.122 6.407 8.036 1.00 83.31 520 GLY A CA 1
ATOM 4262 C C . GLY A 1 520 ? -12.685 5.391 7.045 1.00 83.31 520 GLY A C 1
ATOM 4263 O O . GLY A 1 520 ? -11.949 4.633 6.417 1.00 83.31 520 GLY A O 1
ATOM 4264 N N . ARG A 1 521 ? -14.011 5.402 6.887 1.00 86.25 521 ARG A N 1
ATOM 4265 C CA . ARG A 1 521 ? -14.731 4.548 5.939 1.00 86.25 521 ARG A CA 1
ATOM 4266 C C . ARG A 1 521 ? -15.789 5.357 5.196 1.00 86.25 521 ARG A C 1
ATOM 4268 O O . ARG A 1 521 ? -16.485 6.164 5.813 1.00 86.25 521 ARG A O 1
ATOM 4275 N N . ALA A 1 522 ? -15.914 5.140 3.894 1.00 91.12 522 ALA A N 1
ATOM 4276 C CA . ALA A 1 522 ? -16.943 5.746 3.059 1.00 91.12 522 ALA A CA 1
ATOM 4277 C C . ALA A 1 522 ? -17.465 4.739 2.033 1.00 91.12 522 ALA A C 1
ATOM 4279 O O . ALA A 1 522 ? -16.699 3.971 1.462 1.00 91.12 522 ALA A O 1
ATOM 4280 N N . THR A 1 523 ? -18.767 4.789 1.777 1.00 91.62 523 THR A N 1
ATOM 4281 C CA . THR A 1 523 ? -19.422 4.041 0.702 1.00 91.62 523 THR A CA 1
ATOM 4282 C C . THR A 1 523 ? -19.973 5.054 -0.290 1.00 91.62 523 THR A C 1
ATOM 4284 O O . THR A 1 523 ? -20.646 6.005 0.117 1.00 91.62 523 THR A O 1
ATOM 4287 N N . GLY A 1 524 ? -19.715 4.863 -1.579 1.00 92.50 524 GLY A N 1
ATOM 4288 C CA . GLY A 1 524 ? -20.212 5.766 -2.611 1.00 92.50 524 GLY A CA 1
ATOM 4289 C C . GLY A 1 524 ? -19.902 5.271 -4.013 1.00 92.50 524 GLY A C 1
ATOM 4290 O O . GLY A 1 524 ? -19.134 4.328 -4.199 1.00 92.50 524 GLY A O 1
ATOM 4291 N N . ARG A 1 525 ? -20.524 5.907 -5.005 1.00 95.12 525 ARG A N 1
ATOM 4292 C CA . ARG A 1 525 ? -20.202 5.656 -6.412 1.00 95.12 525 ARG A CA 1
ATOM 4293 C C . ARG A 1 525 ? -18.925 6.387 -6.786 1.00 95.12 525 ARG A C 1
ATOM 4295 O O . ARG A 1 525 ? -18.670 7.469 -6.254 1.00 95.12 525 ARG A O 1
ATOM 4302 N N . ILE A 1 526 ? -18.146 5.823 -7.695 1.00 94.94 526 ILE A N 1
ATOM 4303 C CA . ILE A 1 526 ? -16.877 6.430 -8.089 1.00 94.94 526 ILE A CA 1
ATOM 4304 C C . ILE A 1 526 ? -17.038 7.486 -9.182 1.00 94.94 526 ILE A C 1
ATOM 4306 O O . ILE A 1 526 ? -17.900 7.367 -10.055 1.00 94.94 526 ILE A O 1
ATOM 4310 N N . LEU A 1 527 ? -16.160 8.486 -9.135 1.00 94.19 527 LEU A N 1
ATOM 4311 C CA . LEU A 1 527 ? -15.898 9.432 -10.217 1.00 94.19 527 LEU A CA 1
ATOM 4312 C C . LEU A 1 527 ? -14.391 9.460 -10.498 1.00 94.19 527 LEU A C 1
ATOM 4314 O O . LEU A 1 527 ? -13.591 9.765 -9.610 1.00 94.19 527 LEU A O 1
ATOM 4318 N N . LEU A 1 528 ? -14.016 9.138 -11.732 1.00 91.56 528 LEU A N 1
ATOM 4319 C CA . LEU A 1 528 ? -12.653 9.079 -12.244 1.00 91.56 528 LEU A CA 1
ATOM 4320 C C . LEU A 1 528 ? -12.247 10.442 -12.823 1.00 91.56 528 LEU A C 1
ATOM 4322 O O . LEU A 1 528 ? -12.768 10.867 -13.854 1.00 91.56 528 LEU A O 1
ATOM 4326 N N . GLY A 1 529 ? -11.317 11.139 -12.171 1.00 87.06 529 GLY A N 1
ATOM 4327 C CA . GLY A 1 529 ? -10.838 12.456 -12.604 1.00 87.06 529 GLY A CA 1
ATOM 4328 C C . GLY A 1 529 ? -11.871 13.590 -12.473 1.00 87.06 529 GLY A C 1
ATOM 4329 O O . GLY A 1 529 ? -13.012 13.390 -12.059 1.00 87.06 529 GLY A O 1
ATOM 4330 N N . ILE A 1 530 ? -11.458 14.813 -12.825 1.00 86.62 530 ILE A N 1
ATOM 4331 C CA . ILE A 1 530 ? -12.264 16.046 -12.665 1.00 86.62 530 ILE A CA 1
ATOM 4332 C C . ILE A 1 530 ? -12.707 16.689 -13.988 1.00 86.62 530 ILE A C 1
ATOM 4334 O O . ILE A 1 530 ? -13.412 17.696 -13.988 1.00 86.62 530 ILE A O 1
ATOM 4338 N N . SER A 1 531 ? -12.275 16.150 -15.131 1.00 82.75 531 SER A N 1
ATOM 4339 C CA . SER A 1 531 ? -12.453 16.809 -16.430 1.00 82.75 531 SER A CA 1
ATOM 4340 C C . SER A 1 531 ? -13.935 17.013 -16.767 1.00 82.75 531 SER A C 1
ATOM 4342 O O . SER A 1 531 ? -14.683 16.048 -16.899 1.00 82.75 531 SER A O 1
ATOM 4344 N N . GLY A 1 532 ? -14.350 18.276 -16.914 1.00 82.12 532 GLY A N 1
ATOM 4345 C CA . GLY A 1 532 ? -15.715 18.650 -17.297 1.00 82.12 532 GLY A CA 1
ATOM 4346 C C . GLY A 1 532 ? -16.771 18.571 -16.188 1.00 82.12 532 GLY A C 1
ATOM 4347 O O . GLY A 1 532 ? -17.951 18.664 -16.512 1.00 82.12 532 GLY A O 1
ATOM 4348 N N . ARG A 1 533 ? -16.374 18.415 -14.916 1.00 88.62 533 ARG A N 1
ATOM 4349 C CA . ARG A 1 533 ? -17.288 18.272 -13.765 1.00 88.62 533 ARG A CA 1
ATOM 4350 C C . ARG A 1 533 ? -17.255 19.480 -12.840 1.00 88.62 533 ARG A C 1
ATOM 4352 O O . ARG A 1 533 ? -16.223 20.136 -12.698 1.00 88.62 533 ARG A O 1
ATOM 4359 N N . LEU A 1 534 ? -18.373 19.740 -12.172 1.00 91.25 534 LEU A N 1
ATOM 4360 C CA . LEU A 1 534 ? -18.465 20.722 -11.094 1.00 91.25 534 LEU A CA 1
ATOM 4361 C C . LEU A 1 534 ? -18.157 20.078 -9.728 1.00 91.25 534 LEU A C 1
ATOM 4363 O O . LEU A 1 534 ? -18.462 18.898 -9.532 1.00 91.25 534 LEU A O 1
ATOM 4367 N N . PRO A 1 535 ? -17.582 20.815 -8.757 1.00 87.94 535 PRO A N 1
ATOM 4368 C CA . PRO A 1 535 ? -17.277 20.274 -7.430 1.00 87.94 535 PRO A CA 1
ATOM 4369 C C . PRO A 1 535 ? -18.483 19.650 -6.720 1.00 87.94 535 PRO A C 1
ATOM 4371 O O . PRO A 1 535 ? -18.351 18.613 -6.074 1.00 87.94 535 PRO A O 1
ATOM 4374 N N . GLU A 1 536 ? -19.678 20.219 -6.882 1.00 89.56 536 GLU A N 1
ATOM 4375 C CA . GLU A 1 536 ? -20.897 19.738 -6.230 1.00 89.56 536 GLU A CA 1
ATOM 4376 C C . GLU A 1 536 ? -21.348 18.353 -6.723 1.00 89.56 536 GLU A C 1
ATOM 4378 O O . GLU A 1 536 ? -22.096 17.668 -6.020 1.00 89.56 536 GLU A O 1
ATOM 4383 N N . GLU A 1 537 ? -20.888 17.910 -7.897 1.00 89.25 537 GLU A N 1
ATOM 4384 C CA . GLU A 1 537 ? -21.165 16.563 -8.417 1.00 89.25 537 GLU A CA 1
ATOM 4385 C C . GLU A 1 537 ? -20.490 15.473 -7.573 1.00 89.25 537 GLU A C 1
ATOM 4387 O O . GLU A 1 537 ? -20.974 14.344 -7.518 1.00 89.25 537 GLU A O 1
ATOM 4392 N N . PHE A 1 538 ? -19.420 15.815 -6.847 1.00 91.62 538 PHE A N 1
ATOM 4393 C CA . PHE A 1 538 ? -18.671 14.876 -6.010 1.00 91.62 538 PHE A CA 1
ATOM 4394 C C . PHE A 1 538 ? -19.325 14.607 -4.653 1.00 91.62 538 PHE A C 1
ATOM 4396 O O . PHE A 1 538 ? -18.865 13.733 -3.916 1.00 91.62 538 PHE A O 1
ATOM 4403 N N . ASN A 1 539 ? -20.419 15.301 -4.322 1.00 88.44 539 ASN A N 1
ATOM 4404 C CA . ASN A 1 539 ? -21.169 15.039 -3.097 1.00 88.44 539 ASN A CA 1
ATOM 4405 C C . ASN A 1 539 ? -21.598 13.563 -3.038 1.00 88.44 539 ASN A C 1
ATOM 4407 O O . ASN A 1 539 ? -22.226 13.047 -3.961 1.00 88.44 539 ASN A O 1
ATOM 4411 N N . ASP A 1 540 ? -21.256 12.891 -1.937 1.00 83.75 540 ASP A N 1
ATOM 4412 C CA . ASP A 1 540 ? -21.488 11.457 -1.702 1.00 83.75 540 ASP A CA 1
ATOM 4413 C C . ASP A 1 540 ? -20.771 10.485 -2.671 1.00 83.75 540 ASP A C 1
ATOM 4415 O O . ASP A 1 540 ? -21.056 9.285 -2.645 1.00 83.75 540 ASP A O 1
ATOM 4419 N N . HIS A 1 541 ? -19.838 10.966 -3.500 1.00 93.88 541 HIS A N 1
ATOM 4420 C CA . HIS A 1 541 ? -19.055 10.140 -4.425 1.00 93.88 541 HIS A CA 1
ATOM 4421 C C . HIS A 1 541 ? -17.636 9.890 -3.912 1.00 93.88 541 HIS A C 1
ATOM 4423 O O . HIS A 1 541 ? -17.069 10.684 -3.158 1.00 93.88 541 HIS A O 1
ATOM 4429 N N . ILE A 1 542 ? -17.049 8.774 -4.335 1.00 95.25 542 ILE A N 1
ATOM 4430 C CA . ILE A 1 542 ? -15.641 8.459 -4.102 1.00 95.25 542 ILE A CA 1
ATOM 4431 C C . ILE A 1 542 ? -14.838 9.001 -5.282 1.00 95.25 542 ILE A C 1
ATOM 4433 O O . ILE A 1 542 ? -15.021 8.577 -6.422 1.00 95.25 542 ILE A O 1
ATOM 4437 N N . PHE A 1 543 ? -13.961 9.963 -5.016 1.00 94.38 543 PHE A N 1
ATOM 4438 C CA . PHE A 1 543 ? -13.124 10.564 -6.046 1.00 94.38 543 PHE A CA 1
ATOM 4439 C C . PHE A 1 543 ? -11.877 9.712 -6.272 1.00 94.38 543 PHE A C 1
ATOM 4441 O O . PHE A 1 543 ? -11.124 9.471 -5.326 1.00 94.38 543 PHE A O 1
ATOM 4448 N N . ILE A 1 544 ? -11.644 9.288 -7.515 1.00 92.69 544 ILE A N 1
ATOM 4449 C CA . ILE A 1 544 ? -10.446 8.543 -7.906 1.00 92.69 544 ILE A CA 1
ATOM 4450 C C . ILE A 1 544 ? -9.625 9.344 -8.917 1.00 92.69 544 ILE A C 1
ATOM 4452 O O . ILE A 1 544 ? -10.149 9.781 -9.941 1.00 92.69 544 ILE A O 1
ATOM 4456 N N . ALA A 1 545 ? -8.328 9.516 -8.657 1.00 88.38 545 ALA A N 1
ATOM 4457 C CA . ALA A 1 545 ? -7.434 10.294 -9.517 1.00 88.38 545 ALA A CA 1
ATOM 4458 C C . ALA A 1 545 ? -6.045 9.661 -9.675 1.00 88.38 545 ALA A C 1
ATOM 4460 O O . ALA A 1 545 ? -5.555 8.951 -8.796 1.00 88.38 545 ALA A O 1
ATOM 4461 N N . SER A 1 546 ? -5.376 9.957 -10.792 1.00 80.88 546 SER A N 1
ATOM 4462 C CA . SER A 1 546 ? -3.988 9.538 -11.021 1.00 80.88 546 SER A CA 1
ATOM 4463 C C . SER A 1 546 ? -3.006 10.236 -10.078 1.00 80.88 546 SER A C 1
ATOM 4465 O O . SER A 1 546 ? -2.030 9.642 -9.629 1.00 80.88 546 SER A O 1
ATOM 4467 N N . SER A 1 547 ? -3.275 11.503 -9.772 1.00 74.56 547 SER A N 1
ATOM 4468 C CA . SER A 1 547 ? -2.505 12.346 -8.862 1.00 74.56 547 SER A CA 1
ATOM 4469 C C . SER A 1 547 ? -3.403 13.448 -8.321 1.00 74.56 547 SER A C 1
ATOM 4471 O O . SER A 1 547 ? -4.284 13.910 -9.041 1.00 74.56 547 SER A O 1
ATOM 4473 N N . ILE A 1 548 ? -3.142 13.897 -7.096 1.00 76.00 548 ILE A N 1
ATOM 4474 C CA . ILE A 1 548 ? -3.905 14.969 -6.448 1.00 76.00 548 ILE A CA 1
ATOM 4475 C C . ILE A 1 548 ? -3.022 16.205 -6.304 1.00 76.00 548 ILE A C 1
ATOM 4477 O O . ILE A 1 548 ? -1.882 16.109 -5.838 1.00 76.00 548 ILE A O 1
ATOM 4481 N N . SER A 1 549 ? -3.556 17.356 -6.693 1.00 70.38 549 SER A N 1
ATOM 4482 C CA . SER A 1 549 ? -2.921 18.669 -6.626 1.00 70.38 549 SER A CA 1
ATOM 4483 C C . SER A 1 549 ? -3.679 19.611 -5.673 1.00 70.38 549 SER A C 1
ATOM 4485 O O . SER A 1 549 ? -4.837 19.351 -5.347 1.00 70.38 549 SER A O 1
ATOM 4487 N N . PRO A 1 550 ? -3.059 20.714 -5.204 1.00 66.62 550 PRO A N 1
ATOM 4488 C CA . PRO A 1 550 ? -3.760 21.741 -4.424 1.00 66.62 550 PRO A CA 1
ATOM 4489 C C . PRO A 1 550 ? -4.983 22.341 -5.130 1.00 66.62 550 PRO A C 1
ATOM 4491 O O . PRO A 1 550 ? -5.936 22.741 -4.463 1.00 66.62 550 PRO A O 1
ATOM 4494 N N . ASP A 1 551 ? -4.964 22.386 -6.464 1.00 71.06 551 ASP A N 1
ATOM 4495 C CA . ASP A 1 551 ? -6.049 22.949 -7.272 1.00 71.06 551 ASP A CA 1
ATOM 4496 C C . ASP A 1 551 ? -7.319 22.074 -7.213 1.00 71.06 551 ASP A C 1
ATOM 4498 O O . ASP A 1 551 ? -8.425 22.559 -7.450 1.00 71.06 551 ASP A O 1
ATOM 4502 N N . ASP A 1 552 ? -7.187 20.809 -6.797 1.00 81.19 552 ASP A N 1
ATOM 4503 C CA . ASP A 1 552 ? -8.297 19.859 -6.675 1.00 81.19 552 ASP A CA 1
ATOM 4504 C C . ASP A 1 552 ? -9.090 20.016 -5.357 1.00 81.19 552 ASP A C 1
ATOM 4506 O O . ASP A 1 552 ? -10.070 19.304 -5.132 1.00 81.19 552 ASP A O 1
ATOM 4510 N N . ASN A 1 553 ? -8.705 20.950 -4.473 1.00 80.12 553 ASN A N 1
ATOM 4511 C CA . ASN A 1 553 ? -9.263 21.106 -3.119 1.00 80.12 553 ASN A CA 1
ATOM 4512 C C . ASN A 1 553 ? -10.794 21.191 -3.061 1.00 80.12 553 ASN A C 1
ATOM 4514 O O . ASN A 1 553 ? -11.402 20.573 -2.184 1.00 80.12 553 ASN A O 1
ATOM 4518 N N . ALA A 1 554 ? -11.421 21.927 -3.981 1.00 82.94 554 ALA A N 1
ATOM 4519 C CA . ALA A 1 554 ? -12.878 22.054 -4.017 1.00 82.94 554 ALA A CA 1
ATOM 4520 C C . ALA A 1 554 ? -13.554 20.687 -4.238 1.00 82.94 554 ALA A C 1
ATOM 4522 O O . ALA A 1 554 ? -14.508 20.341 -3.545 1.00 82.94 554 ALA A O 1
ATOM 4523 N N . PHE A 1 555 ? -13.011 19.868 -5.140 1.00 87.56 555 PHE A N 1
ATOM 4524 C CA . PHE A 1 555 ? -13.512 18.522 -5.421 1.00 87.56 555 PHE A CA 1
ATOM 4525 C C . PHE A 1 555 ? -13.278 17.571 -4.239 1.00 87.56 555 PHE A C 1
ATOM 4527 O O . PHE A 1 555 ? -14.179 16.826 -3.849 1.00 87.56 555 PHE A O 1
ATOM 4534 N N . LEU A 1 556 ? -12.098 17.646 -3.610 1.00 87.25 556 LEU A N 1
ATOM 4535 C CA . LEU A 1 556 ? -11.746 16.840 -2.431 1.00 87.25 556 LEU A CA 1
ATOM 4536 C C . LEU A 1 556 ? -12.666 17.123 -1.236 1.00 87.25 556 LEU A C 1
ATOM 4538 O O . LEU A 1 556 ? -13.015 16.206 -0.491 1.00 87.25 556 LEU A O 1
ATOM 4542 N N . TYR A 1 557 ? -13.077 18.380 -1.059 1.00 85.94 557 TYR A N 1
ATOM 4543 C CA . TYR A 1 557 ? -14.006 18.778 -0.004 1.00 85.94 557 TYR A CA 1
ATOM 4544 C C . TYR A 1 557 ? -15.390 18.125 -0.172 1.00 85.94 557 TYR A C 1
ATOM 4546 O O . TYR A 1 557 ? -15.952 17.598 0.798 1.00 85.94 557 TYR A O 1
ATOM 4554 N N . HIS A 1 558 ? -15.918 18.114 -1.401 1.00 89.62 558 HIS A N 1
ATOM 4555 C CA . HIS A 1 558 ? -17.227 17.534 -1.720 1.00 89.62 558 HIS A CA 1
ATOM 4556 C C . HIS A 1 558 ? -17.229 15.999 -1.740 1.00 89.62 558 HIS A C 1
ATOM 4558 O O . HIS A 1 558 ? -18.235 15.390 -1.371 1.00 89.62 558 HIS A O 1
ATOM 4564 N N . ALA A 1 559 ? -16.104 15.368 -2.085 1.00 93.06 559 ALA A N 1
ATOM 4565 C CA . ALA A 1 559 ? -15.976 13.914 -2.115 1.00 93.06 559 ALA A CA 1
ATOM 4566 C C . ALA A 1 559 ? -16.280 13.261 -0.751 1.00 93.06 559 ALA A C 1
ATOM 4568 O O . ALA A 1 559 ? -15.942 13.777 0.318 1.00 93.06 559 ALA A O 1
ATOM 4569 N N . ALA A 1 560 ? -16.902 12.082 -0.767 1.00 91.94 560 ALA A N 1
ATOM 4570 C CA . ALA A 1 560 ? -17.102 11.253 0.423 1.00 91.94 560 ALA A CA 1
ATOM 4571 C C . ALA A 1 560 ? -15.817 10.535 0.861 1.00 91.94 560 ALA A C 1
ATOM 4573 O O . ALA A 1 560 ? -15.642 10.257 2.046 1.00 91.94 560 ALA A O 1
ATOM 4574 N N . GLY A 1 561 ? -14.926 10.259 -0.089 1.00 93.69 561 GLY A N 1
ATOM 4575 C CA . GLY A 1 561 ? -13.653 9.582 0.111 1.00 93.69 561 GLY A CA 1
ATOM 4576 C C . GLY A 1 561 ? -12.769 9.720 -1.123 1.00 93.69 561 GLY A C 1
ATOM 4577 O O . GLY A 1 561 ? -13.253 10.088 -2.195 1.00 93.69 561 GLY A O 1
ATOM 4578 N N . ILE A 1 562 ? -11.474 9.474 -0.955 1.00 93.38 562 ILE A N 1
ATOM 4579 C CA . ILE A 1 562 ? -10.453 9.795 -1.955 1.00 93.38 562 ILE A CA 1
ATOM 4580 C C . ILE A 1 562 ? -9.590 8.562 -2.230 1.00 93.38 562 ILE A C 1
ATOM 4582 O O . ILE A 1 562 ? -9.099 7.908 -1.312 1.00 93.38 562 ILE A O 1
ATOM 4586 N N . VAL A 1 563 ? -9.361 8.255 -3.500 1.00 91.62 563 VAL A N 1
ATOM 4587 C CA . VAL A 1 563 ? -8.473 7.174 -3.930 1.00 91.62 563 VAL A CA 1
ATOM 4588 C C . VAL A 1 563 ? -7.494 7.736 -4.951 1.00 91.62 563 VAL A C 1
ATOM 4590 O O . VAL A 1 563 ? -7.889 8.283 -5.975 1.00 91.62 563 VAL A O 1
ATOM 4593 N N . ALA A 1 564 ? -6.200 7.606 -4.691 1.00 88.25 564 ALA A N 1
ATOM 4594 C CA . ALA A 1 564 ? -5.173 7.991 -5.654 1.00 88.25 564 ALA A CA 1
ATOM 4595 C C . ALA A 1 564 ? -4.473 6.747 -6.208 1.00 88.25 564 ALA A C 1
ATOM 4597 O O . ALA A 1 564 ? -4.285 5.777 -5.479 1.00 88.25 564 ALA A O 1
ATOM 4598 N N . THR A 1 565 ? -4.047 6.762 -7.470 1.00 79.50 565 THR A N 1
ATOM 4599 C CA . THR A 1 565 ? -3.174 5.698 -8.012 1.00 79.50 565 THR A CA 1
ATOM 4600 C C . THR A 1 565 ? -1.695 6.094 -8.028 1.00 79.50 565 THR A C 1
ATOM 4602 O O . THR A 1 565 ? -0.853 5.314 -8.462 1.00 79.50 565 THR A O 1
ATOM 4605 N N . GLY A 1 566 ? -1.377 7.322 -7.607 1.00 65.56 566 GLY A N 1
ATOM 4606 C CA . GLY A 1 566 ? -0.037 7.901 -7.626 1.00 65.56 566 GLY A CA 1
ATOM 4607 C C . GLY A 1 566 ? 0.161 8.957 -6.536 1.00 65.56 566 GLY A C 1
ATOM 4608 O O . GLY A 1 566 ? -0.802 9.487 -5.977 1.00 65.56 566 GLY A O 1
ATOM 4609 N N . GLY A 1 567 ? 1.432 9.252 -6.239 1.00 55.47 567 GLY A N 1
ATOM 4610 C CA . GLY A 1 567 ? 1.862 10.009 -5.058 1.00 55.47 567 GLY A CA 1
ATOM 4611 C C . GLY A 1 567 ? 1.914 9.117 -3.815 1.00 55.47 567 GLY A C 1
ATOM 4612 O O . GLY A 1 567 ? 1.131 8.188 -3.693 1.00 55.47 567 GLY A O 1
ATOM 4613 N N . GLY A 1 568 ? 2.848 9.337 -2.890 1.00 51.62 568 GLY A N 1
ATOM 4614 C CA . GLY A 1 568 ? 2.838 8.583 -1.627 1.00 51.62 568 GLY A CA 1
ATOM 4615 C C . GLY A 1 568 ? 2.005 9.261 -0.530 1.00 51.62 568 GLY A C 1
ATOM 4616 O O . GLY A 1 568 ? 1.345 10.268 -0.772 1.00 51.62 568 GLY A O 1
ATOM 4617 N N . ILE A 1 569 ? 2.024 8.737 0.699 1.00 47.22 569 ILE A N 1
ATOM 4618 C CA . ILE A 1 569 ? 1.179 9.221 1.817 1.00 47.22 569 ILE A CA 1
ATOM 4619 C C . ILE A 1 569 ? 1.414 10.701 2.160 1.00 47.22 569 ILE A C 1
ATOM 4621 O O . ILE A 1 569 ? 0.473 11.408 2.513 1.00 47.22 569 ILE A O 1
ATOM 4625 N N . LEU A 1 570 ? 2.652 11.188 2.009 1.00 48.41 570 LEU A N 1
ATOM 4626 C CA . LEU A 1 570 ? 3.013 12.600 2.200 1.00 48.41 570 LEU A CA 1
ATOM 4627 C C . LEU A 1 570 ? 2.727 13.483 0.973 1.00 48.41 570 LEU A C 1
ATOM 4629 O O . LEU A 1 570 ? 3.048 14.673 0.985 1.00 48.41 570 LEU A O 1
ATOM 4633 N N . SER A 1 571 ? 2.137 12.925 -0.087 1.00 55.78 571 SER A N 1
ATOM 4634 C CA . SER A 1 571 ? 1.638 13.720 -1.206 1.00 55.78 571 SER A CA 1
ATOM 4635 C C . SER A 1 571 ? 0.498 14.638 -0.753 1.00 55.78 571 SER A C 1
ATOM 4637 O O . SER A 1 571 ? -0.085 14.482 0.324 1.00 55.78 571 SER A O 1
ATOM 4639 N N . HIS A 1 572 ? 0.155 15.601 -1.608 1.00 61.66 572 HIS A N 1
ATOM 4640 C CA . HIS A 1 572 ? -0.980 16.495 -1.392 1.00 61.66 572 HIS A CA 1
ATOM 4641 C C . HIS A 1 572 ? -2.265 15.715 -1.050 1.00 61.66 572 HIS A C 1
ATOM 4643 O O . HIS A 1 572 ? -3.000 16.144 -0.165 1.00 61.66 572 HIS A O 1
ATOM 4649 N N . ALA A 1 573 ? -2.465 14.523 -1.631 1.00 60.69 573 ALA A N 1
ATOM 4650 C CA . ALA A 1 573 ? -3.605 13.646 -1.369 1.00 60.69 573 ALA A CA 1
ATOM 4651 C C . ALA A 1 573 ? -3.826 13.344 0.123 1.00 60.69 573 ALA A C 1
ATOM 4653 O O . ALA A 1 573 ? -4.903 13.610 0.654 1.00 60.69 573 ALA A O 1
ATOM 4654 N N . GLY A 1 574 ? -2.816 12.796 0.809 1.00 65.19 574 GLY A N 1
ATOM 4655 C CA . GLY A 1 574 ? -2.959 12.332 2.194 1.00 65.19 574 GLY A CA 1
ATOM 4656 C C . GLY A 1 574 ? -3.057 13.470 3.204 1.00 65.19 574 GLY A C 1
ATOM 4657 O O . GLY A 1 574 ? -3.855 13.409 4.144 1.00 65.19 574 GLY A O 1
ATOM 4658 N N . LEU A 1 575 ? -2.302 14.549 2.974 1.00 70.88 575 LEU A N 1
ATOM 4659 C CA . LEU A 1 575 ? -2.364 15.748 3.810 1.00 70.88 575 LEU A CA 1
ATOM 4660 C C . LEU A 1 575 ? -3.727 16.437 3.701 1.00 70.88 575 LEU A C 1
ATOM 4662 O O . LEU A 1 575 ? -4.323 16.747 4.732 1.00 70.88 575 LEU A O 1
ATOM 4666 N N . ILE A 1 576 ? -4.236 16.636 2.482 1.00 74.12 576 ILE A N 1
ATOM 4667 C CA . ILE A 1 576 ? -5.524 17.303 2.254 1.00 74.12 576 ILE A CA 1
ATOM 4668 C C . ILE A 1 576 ? -6.685 16.423 2.737 1.00 74.12 576 ILE A C 1
ATOM 4670 O O . ILE A 1 576 ? -7.577 16.909 3.431 1.00 74.12 576 ILE A O 1
ATOM 4674 N N . ALA A 1 577 ? -6.655 15.116 2.457 1.00 80.44 577 ALA A N 1
ATOM 4675 C CA . ALA A 1 577 ? -7.675 14.187 2.946 1.00 80.44 577 ALA A CA 1
ATOM 4676 C C . ALA A 1 577 ? -7.767 14.187 4.480 1.00 80.44 577 ALA A C 1
ATOM 4678 O O . ALA A 1 577 ? -8.859 14.284 5.038 1.00 80.44 577 ALA A O 1
ATOM 4679 N N . THR A 1 578 ? -6.618 14.180 5.165 1.00 78.94 578 THR A N 1
ATOM 4680 C CA . THR A 1 578 ? -6.563 14.267 6.632 1.00 78.94 578 THR A CA 1
ATOM 4681 C C . THR A 1 578 ? -7.069 15.607 7.150 1.00 78.94 578 THR A C 1
ATOM 4683 O O . THR A 1 578 ? -7.786 15.639 8.148 1.00 78.94 578 THR A O 1
ATOM 4686 N N . GLN A 1 579 ? -6.760 16.708 6.461 1.00 75.38 579 GLN A N 1
ATOM 4687 C CA . GLN A 1 579 ? -7.285 18.033 6.802 1.00 75.38 579 GLN A CA 1
ATOM 4688 C C . GLN A 1 579 ? -8.815 18.095 6.707 1.00 75.38 579 GLN A C 1
ATOM 4690 O O . GLN A 1 579 ? -9.451 18.678 7.582 1.00 75.38 579 GLN A O 1
ATOM 4695 N N . PHE A 1 580 ? -9.410 17.455 5.698 1.00 81.81 580 PHE A N 1
ATOM 4696 C CA . PHE A 1 580 ? -10.865 17.393 5.523 1.00 81.81 580 PHE A CA 1
ATOM 4697 C C . PHE A 1 580 ? -11.545 16.231 6.259 1.00 81.81 580 PHE A C 1
ATOM 4699 O O . PHE A 1 580 ? -12.763 16.072 6.142 1.00 81.81 580 PHE A O 1
ATOM 4706 N N . ASN A 1 581 ? -10.787 15.430 7.017 1.00 83.94 581 ASN A N 1
ATOM 4707 C CA . ASN A 1 581 ? -11.272 14.222 7.685 1.00 83.94 581 ASN A CA 1
ATOM 4708 C C . ASN A 1 581 ? -12.017 13.281 6.713 1.00 83.94 581 ASN A C 1
ATOM 4710 O O . ASN A 1 581 ? -13.105 12.778 7.009 1.00 83.94 581 ASN A O 1
ATOM 4714 N N . LYS A 1 582 ? -11.449 13.105 5.515 1.00 89.38 582 LYS A N 1
ATOM 4715 C CA . LYS A 1 582 ? -11.971 12.229 4.463 1.00 89.38 582 LYS A CA 1
ATOM 4716 C C . LYS A 1 582 ? -11.139 10.954 4.413 1.00 89.38 582 LYS A C 1
ATOM 4718 O O . LYS A 1 582 ? -9.917 11.060 4.349 1.00 89.38 582 LYS A O 1
ATOM 4723 N N . PRO A 1 583 ? -11.764 9.767 4.372 1.00 91.06 583 PRO A N 1
ATOM 4724 C CA . PRO A 1 583 ? -11.020 8.532 4.197 1.00 91.06 583 PRO A CA 1
ATOM 4725 C C . PRO A 1 583 ? -10.266 8.559 2.872 1.00 91.06 583 PRO A C 1
ATOM 4727 O O . PRO A 1 583 ? -10.840 8.922 1.839 1.00 91.06 583 PRO A O 1
ATOM 4730 N N . ALA A 1 584 ? -8.990 8.179 2.907 1.00 89.81 584 ALA A N 1
ATOM 4731 C CA . ALA A 1 584 ? -8.155 8.177 1.720 1.00 89.81 584 ALA A CA 1
ATOM 4732 C C . ALA A 1 584 ? -7.138 7.040 1.688 1.00 89.81 584 ALA A C 1
ATOM 4734 O O . ALA A 1 584 ? -6.462 6.765 2.685 1.00 89.81 584 ALA A O 1
ATOM 4735 N N . ILE A 1 585 ? -6.984 6.432 0.511 1.00 86.25 585 ILE A N 1
ATOM 4736 C CA . ILE A 1 585 ? -5.963 5.414 0.243 1.00 86.25 585 ILE A CA 1
ATOM 4737 C C . ILE A 1 585 ? -5.258 5.663 -1.091 1.00 86.25 585 ILE A C 1
ATOM 4739 O O . ILE A 1 585 ? -5.776 6.357 -1.968 1.00 86.25 585 ILE A O 1
ATOM 4743 N N . ILE A 1 586 ? -4.090 5.048 -1.253 1.00 82.56 586 ILE A N 1
ATOM 4744 C CA . ILE A 1 586 ? -3.314 5.077 -2.494 1.00 82.56 586 ILE A CA 1
ATOM 4745 C C . ILE A 1 586 ? -3.128 3.652 -2.999 1.00 82.56 586 ILE A C 1
ATOM 4747 O O . ILE A 1 586 ? -2.515 2.823 -2.327 1.00 82.56 586 ILE A O 1
ATOM 4751 N N . ILE A 1 587 ? -3.652 3.360 -4.180 1.00 83.31 587 ILE A N 1
ATOM 4752 C CA . ILE A 1 587 ? -3.749 2.009 -4.737 1.00 83.31 587 ILE A CA 1
ATOM 4753 C C . ILE A 1 587 ? -2.837 1.843 -5.951 1.00 83.31 587 ILE A C 1
ATOM 4755 O O . ILE A 1 587 ? -2.389 2.814 -6.554 1.00 83.31 587 ILE A O 1
ATOM 4759 N N . SER A 1 588 ? -2.554 0.598 -6.325 1.00 74.94 588 SER A N 1
ATOM 4760 C CA . SER A 1 588 ? -1.976 0.308 -7.640 1.00 74.94 588 SER A CA 1
ATOM 4761 C C . SER A 1 588 ? -3.086 0.251 -8.686 1.00 74.94 588 SER A C 1
ATOM 4763 O O . SER A 1 588 ? -4.130 -0.348 -8.437 1.00 74.94 588 SER A O 1
ATOM 4765 N N . GLY A 1 589 ? -2.839 0.797 -9.870 1.00 77.62 589 GLY A N 1
ATOM 4766 C CA . GLY A 1 589 ? -3.705 0.577 -11.021 1.00 77.62 589 GLY A CA 1
ATOM 4767 C C . GLY A 1 589 ? -3.164 1.244 -12.278 1.00 77.62 589 GLY A C 1
ATOM 4768 O O . GLY A 1 589 ? -2.357 2.171 -12.200 1.00 77.62 589 GLY A O 1
ATOM 4769 N N . THR A 1 590 ? -3.594 0.749 -13.437 1.00 78.19 590 THR A N 1
ATOM 4770 C CA . THR A 1 590 ? -3.178 1.271 -14.744 1.00 78.19 590 THR A CA 1
ATOM 4771 C C . THR A 1 590 ? -4.341 2.002 -15.395 1.00 78.19 590 THR A C 1
ATOM 4773 O O . THR A 1 590 ? -5.371 1.398 -15.687 1.00 78.19 590 THR A O 1
ATOM 4776 N N . TRP A 1 591 ? -4.172 3.299 -15.646 1.00 81.56 591 TRP A N 1
ATOM 4777 C CA . TRP A 1 591 ? -5.164 4.100 -16.361 1.00 81.56 591 TRP A CA 1
ATOM 4778 C C . TRP A 1 591 ? -5.178 3.741 -17.845 1.00 81.56 591 TRP A C 1
ATOM 4780 O O . TRP A 1 591 ? -4.130 3.642 -18.494 1.00 81.56 591 TRP A O 1
ATOM 4790 N N . LYS A 1 592 ? -6.378 3.571 -18.389 1.00 81.94 592 LYS A N 1
ATOM 4791 C CA . LYS A 1 592 ? -6.632 3.350 -19.810 1.00 81.94 592 LYS A CA 1
ATOM 4792 C C . LYS A 1 592 ? -7.752 4.271 -20.274 1.00 81.94 592 LYS A C 1
ATOM 4794 O O . LYS A 1 592 ? -8.521 4.798 -19.473 1.00 81.94 592 LYS A O 1
ATOM 4799 N N . GLN A 1 593 ? -7.803 4.482 -21.581 1.00 80.19 593 GLN A N 1
ATOM 4800 C CA . GLN A 1 593 ? -8.811 5.310 -22.221 1.00 80.19 593 GLN A CA 1
ATOM 4801 C C . GLN A 1 593 ? -9.426 4.528 -23.377 1.00 80.19 593 GLN A C 1
ATOM 4803 O O . GLN A 1 593 ? -8.695 3.923 -24.168 1.00 80.19 593 GLN A O 1
ATOM 4808 N N . GLU A 1 594 ? -10.752 4.529 -23.458 1.00 78.94 594 GLU A N 1
ATOM 4809 C CA . GLU A 1 594 ? -11.482 3.952 -24.582 1.00 78.94 594 GLU A CA 1
ATOM 4810 C C . GLU A 1 594 ? -11.509 4.897 -25.790 1.00 78.94 594 GLU A C 1
ATOM 4812 O O . GLU A 1 594 ? -11.167 6.080 -25.715 1.00 78.94 594 GLU A O 1
ATOM 4817 N N . SER A 1 595 ? -11.934 4.367 -26.939 1.00 74.50 595 SER A N 1
ATOM 4818 C CA . SER A 1 595 ? -12.036 5.119 -28.195 1.00 74.50 595 SER A CA 1
ATOM 4819 C C . SER A 1 595 ? -13.018 6.294 -28.147 1.00 74.50 595 SER A C 1
ATOM 4821 O O . SER A 1 595 ? -12.903 7.205 -28.964 1.00 74.50 595 SER A O 1
ATOM 4823 N N . ASP A 1 596 ? -13.975 6.281 -27.217 1.00 74.88 596 ASP A N 1
ATOM 4824 C CA . ASP A 1 596 ? -14.946 7.361 -27.004 1.00 74.88 596 ASP A CA 1
ATOM 4825 C C . ASP A 1 596 ? -14.428 8.473 -26.070 1.00 74.88 596 ASP A C 1
ATOM 4827 O O . ASP A 1 596 ? -15.088 9.497 -25.890 1.00 74.88 596 ASP A O 1
ATOM 4831 N N . GLY A 1 597 ? -13.226 8.297 -25.513 1.00 72.88 597 GLY A N 1
ATOM 4832 C CA . GLY A 1 597 ? -12.585 9.228 -24.595 1.00 72.88 597 GLY A CA 1
ATOM 4833 C C . GLY A 1 597 ? -12.849 8.948 -23.114 1.00 72.88 597 GLY A C 1
ATOM 4834 O O . GLY A 1 597 ? -12.208 9.603 -22.286 1.00 72.88 597 GLY A O 1
ATOM 4835 N N . SER A 1 598 ? -13.720 7.989 -22.775 1.00 79.44 598 SER A N 1
ATOM 4836 C CA . SER A 1 598 ? -13.957 7.561 -21.394 1.00 79.44 598 SER A CA 1
ATOM 4837 C C . SER A 1 598 ? -12.712 6.901 -20.796 1.00 79.44 598 SER A C 1
ATOM 4839 O O . SER A 1 598 ? -11.912 6.274 -21.495 1.00 79.44 598 SER A O 1
ATOM 4841 N N . GLN A 1 599 ? -12.501 7.102 -19.496 1.00 85.38 599 GLN A N 1
ATOM 4842 C CA . GLN A 1 599 ? -11.365 6.538 -18.772 1.00 85.38 599 GLN A CA 1
ATOM 4843 C C . GLN A 1 599 ? -11.820 5.364 -17.916 1.00 85.38 599 GLN A C 1
ATOM 4845 O O . GLN A 1 599 ? -12.910 5.388 -17.348 1.00 85.38 599 GLN A O 1
ATOM 4850 N N . PHE A 1 600 ? -10.950 4.368 -17.781 1.00 89.12 600 PHE A N 1
ATOM 4851 C CA . PHE A 1 600 ? -11.124 3.273 -16.838 1.00 89.12 600 PHE A CA 1
ATOM 4852 C C . PHE A 1 600 ? -9.800 2.930 -16.162 1.00 89.12 600 PHE A C 1
ATOM 4854 O O . PHE A 1 600 ? -8.711 3.209 -16.677 1.00 89.12 600 PHE A O 1
ATOM 4861 N N . LEU A 1 601 ? -9.904 2.323 -14.986 1.00 89.12 601 LEU A N 1
ATOM 4862 C CA . LEU A 1 601 ? -8.768 1.903 -14.182 1.00 89.12 601 LEU A CA 1
ATOM 4863 C C . LEU A 1 601 ? -8.695 0.375 -14.151 1.00 89.12 601 LEU A C 1
ATOM 4865 O O . LEU A 1 601 ? -9.628 -0.282 -13.693 1.00 89.12 601 LEU A O 1
ATOM 4869 N N . LEU A 1 602 ? -7.577 -0.186 -14.610 1.00 85.88 602 LEU A N 1
ATOM 4870 C CA . LEU A 1 602 ? -7.261 -1.604 -14.431 1.00 85.88 602 LEU A CA 1
ATOM 4871 C C . LEU A 1 602 ? -6.618 -1.823 -13.061 1.00 85.88 602 LEU A C 1
ATOM 4873 O O . LEU A 1 602 ? -5.681 -1.104 -12.699 1.00 85.88 602 LEU A O 1
ATOM 4877 N N . TYR A 1 603 ? -7.103 -2.812 -12.314 1.00 85.00 603 TYR A N 1
ATOM 4878 C CA . TYR A 1 603 ? -6.602 -3.172 -10.986 1.00 85.00 603 TYR A CA 1
ATOM 4879 C C . TYR A 1 603 ? -6.601 -4.688 -10.789 1.00 85.00 603 TYR A C 1
ATOM 4881 O O . TYR A 1 603 ? -7.400 -5.397 -11.393 1.00 85.00 603 TYR A O 1
ATOM 4889 N N . ASN A 1 604 ? -5.734 -5.176 -9.903 1.00 78.44 604 ASN A N 1
ATOM 4890 C CA . ASN A 1 604 ? -5.658 -6.595 -9.568 1.00 78.44 604 ASN A CA 1
ATOM 4891 C C . ASN A 1 604 ? -6.268 -6.848 -8.189 1.00 78.44 604 ASN A C 1
ATOM 4893 O O . ASN A 1 604 ? -6.034 -6.077 -7.254 1.00 78.44 604 ASN A O 1
ATOM 4897 N N . THR A 1 605 ? -6.998 -7.950 -8.049 1.00 78.00 605 THR A N 1
ATOM 4898 C CA . THR A 1 605 ? -7.398 -8.498 -6.747 1.00 78.00 605 THR A CA 1
ATOM 4899 C C . THR A 1 605 ? -6.817 -9.892 -6.574 1.00 78.00 605 THR A C 1
ATOM 4901 O O . THR A 1 605 ? -6.416 -10.531 -7.545 1.00 78.00 605 THR A O 1
ATOM 4904 N N . LEU A 1 606 ? -6.762 -10.359 -5.331 1.00 71.31 606 LEU A N 1
ATOM 4905 C CA . LEU A 1 606 ? -6.292 -11.699 -5.005 1.00 71.31 606 LEU A CA 1
ATOM 4906 C C . LEU A 1 606 ? -7.483 -12.643 -4.855 1.00 71.31 606 LEU A C 1
ATOM 4908 O O . LEU A 1 606 ? -8.400 -12.361 -4.088 1.00 71.31 606 LEU A O 1
ATOM 4912 N N . GLU A 1 607 ? -7.443 -13.763 -5.562 1.00 71.50 607 GLU A N 1
ATOM 4913 C CA . GLU A 1 607 ? -8.281 -14.932 -5.305 1.00 71.50 607 GLU A CA 1
ATOM 4914 C C . GLU A 1 607 ? -7.468 -15.927 -4.473 1.00 71.50 607 GLU A C 1
ATOM 4916 O O . GLU A 1 607 ? -6.281 -16.111 -4.733 1.00 71.50 607 GLU A O 1
ATOM 4921 N N . TYR A 1 608 ? -8.079 -16.534 -3.457 1.00 73.00 608 TYR A N 1
ATOM 4922 C CA . TYR A 1 608 ? -7.426 -17.511 -2.587 1.00 73.00 608 TYR A CA 1
ATOM 4923 C C . TYR A 1 608 ? -8.443 -18.469 -1.973 1.00 73.00 608 TYR A C 1
ATOM 4925 O O . TYR A 1 608 ? -9.636 -18.174 -1.875 1.00 73.00 608 TYR A O 1
ATOM 4933 N N . GLN A 1 609 ? -7.946 -19.621 -1.539 1.00 74.06 609 GLN A N 1
ATOM 4934 C CA . GLN A 1 609 ? -8.688 -20.582 -0.737 1.00 74.06 609 GLN A CA 1
ATOM 4935 C C . GLN A 1 609 ? -8.405 -20.352 0.742 1.00 74.06 609 GLN A C 1
ATOM 4937 O O . GLN A 1 609 ? -7.295 -19.988 1.120 1.00 74.06 609 GLN A O 1
ATOM 4942 N N . VAL A 1 610 ? -9.405 -20.577 1.587 1.00 76.62 610 VAL A N 1
ATOM 4943 C CA . VAL A 1 610 ? -9.275 -20.406 3.034 1.00 76.62 610 VAL A CA 1
ATOM 4944 C C . VAL A 1 610 ? -9.240 -21.777 3.701 1.00 76.62 610 VAL A C 1
ATOM 4946 O O . VAL A 1 610 ? -10.210 -22.529 3.614 1.00 76.62 610 VAL A O 1
ATOM 4949 N N . GLU A 1 611 ? -8.143 -22.085 4.391 1.00 83.31 611 GLU A N 1
ATOM 4950 C CA . GLU A 1 611 ? -8.010 -23.260 5.257 1.00 83.31 611 GLU A CA 1
ATOM 4951 C C . GLU A 1 611 ? -8.056 -22.828 6.726 1.00 83.31 611 GLU A C 1
ATOM 4953 O O . GLU A 1 611 ? -7.473 -21.816 7.117 1.00 83.31 611 GLU A O 1
ATOM 4958 N N . GLN A 1 612 ? -8.749 -23.605 7.553 1.00 82.19 612 GLN A N 1
ATOM 4959 C CA . GLN A 1 612 ? -8.754 -23.429 9.001 1.00 82.19 612 GLN A CA 1
ATOM 4960 C C . GLN A 1 612 ? -7.946 -24.530 9.656 1.00 82.19 612 GLN A C 1
ATOM 4962 O O . GLN A 1 612 ? -8.105 -25.707 9.326 1.00 82.19 612 GLN A O 1
ATOM 4967 N N . ARG A 1 613 ? -7.116 -24.145 10.621 1.00 84.38 613 ARG A N 1
ATOM 4968 C CA . ARG A 1 613 ? -6.233 -25.079 11.303 1.00 84.38 613 ARG A CA 1
ATOM 4969 C C . ARG A 1 613 ? -6.031 -24.665 12.748 1.00 84.38 613 ARG A C 1
ATOM 4971 O O . ARG A 1 613 ? -5.764 -23.504 13.031 1.00 84.38 613 ARG A O 1
ATOM 4978 N N . GLU A 1 614 ? -6.122 -25.624 13.657 1.00 84.19 614 GLU A N 1
ATOM 4979 C CA . GLU A 1 614 ? -5.651 -25.443 15.026 1.00 84.19 614 GLU A CA 1
ATOM 4980 C C . GLU A 1 614 ? -4.209 -25.948 15.100 1.00 84.19 614 GLU A C 1
ATOM 4982 O O . GLU A 1 614 ? -3.924 -27.097 14.763 1.00 84.19 614 GLU A O 1
ATOM 4987 N N . GLU A 1 615 ? -3.285 -25.083 15.503 1.00 79.88 615 GLU A N 1
ATOM 4988 C CA . GLU A 1 615 ? -1.862 -25.405 15.573 1.00 79.88 615 GLU A CA 1
ATOM 4989 C C . GLU A 1 615 ? -1.272 -24.750 16.821 1.00 79.88 615 GLU A C 1
ATOM 4991 O O . GLU A 1 615 ? -1.500 -23.571 17.080 1.00 79.88 615 GLU A O 1
ATOM 4996 N N . ASN A 1 616 ? -0.490 -25.491 17.611 1.00 76.19 616 ASN A N 1
ATOM 4997 C CA . ASN A 1 616 ? 0.150 -24.959 18.823 1.00 76.19 616 ASN A CA 1
ATOM 4998 C C . ASN A 1 616 ? -0.823 -24.327 19.855 1.00 76.19 616 ASN A C 1
ATOM 5000 O O . ASN A 1 616 ? -0.406 -23.443 20.600 1.00 76.19 616 ASN A O 1
ATOM 5004 N N . ALA A 1 617 ? -2.074 -24.806 19.931 1.00 83.00 617 ALA A N 1
ATOM 5005 C CA . ALA A 1 617 ? -3.166 -24.235 20.739 1.00 83.00 617 ALA A CA 1
ATOM 5006 C C . ALA A 1 617 ? -3.625 -22.829 20.300 1.00 83.00 617 ALA A C 1
ATOM 5008 O O . ALA A 1 617 ? -4.230 -22.110 21.094 1.00 83.00 617 ALA A O 1
ATOM 5009 N N . PHE A 1 618 ? -3.339 -22.459 19.048 1.00 84.75 618 PHE A N 1
ATOM 5010 C CA . PHE A 1 618 ? -3.872 -21.270 18.396 1.00 84.75 618 PHE A CA 1
ATOM 5011 C C . PHE A 1 618 ? -4.791 -21.649 17.232 1.00 84.75 618 PHE A C 1
ATOM 5013 O O . PHE A 1 618 ? -4.492 -22.570 16.466 1.00 84.75 618 PHE A O 1
ATOM 5020 N N . ASN A 1 619 ? -5.870 -20.893 17.053 1.00 84.94 619 ASN A N 1
ATOM 5021 C CA . ASN A 1 619 ? -6.734 -20.966 15.880 1.00 84.94 619 ASN A CA 1
ATOM 5022 C C . ASN A 1 619 ? -6.133 -20.132 14.747 1.00 84.94 619 ASN A C 1
ATOM 5024 O O . ASN A 1 619 ? -5.948 -18.920 14.883 1.00 84.94 619 ASN A O 1
ATOM 5028 N N . LEU A 1 620 ? -5.847 -20.771 13.616 1.00 87.56 620 LEU A N 1
ATOM 5029 C CA . LEU A 1 620 ? -5.275 -20.136 12.436 1.00 87.56 620 LEU A CA 1
ATOM 5030 C C . LEU A 1 620 ? -6.259 -20.175 11.267 1.00 87.56 620 LEU A C 1
ATOM 5032 O O . LEU A 1 620 ? -6.931 -21.180 11.025 1.00 87.56 620 LEU A O 1
ATOM 5036 N N . THR A 1 621 ? -6.275 -19.086 10.503 1.00 85.00 621 THR A N 1
ATOM 5037 C CA . THR A 1 621 ? -6.872 -19.044 9.163 1.00 85.00 621 THR A CA 1
ATOM 5038 C C . THR A 1 621 ? -5.753 -18.810 8.161 1.00 85.00 621 THR A C 1
ATOM 5040 O O . THR A 1 621 ? -4.984 -17.860 8.317 1.00 85.00 621 THR A O 1
ATOM 5043 N N . LEU A 1 622 ? -5.635 -19.680 7.163 1.00 87.06 622 LEU A N 1
ATOM 5044 C CA . LEU A 1 622 ? -4.570 -19.669 6.163 1.00 87.06 622 LEU A CA 1
ATOM 5045 C C . LEU A 1 622 ? -5.171 -19.349 4.792 1.00 87.06 622 LEU A C 1
ATOM 5047 O O . LEU A 1 622 ? -6.161 -19.971 4.401 1.00 87.06 622 LEU A O 1
ATOM 5051 N N . HIS A 1 623 ? -4.603 -18.384 4.069 1.00 83.88 623 HIS A N 1
ATOM 5052 C CA . HIS A 1 623 ? -5.015 -18.074 2.699 1.00 83.88 623 HIS A CA 1
ATOM 5053 C C . HIS A 1 623 ? -4.047 -18.751 1.716 1.00 83.88 623 HIS A C 1
ATOM 5055 O O . HIS A 1 623 ? -2.894 -18.346 1.575 1.00 83.88 623 HIS A O 1
ATOM 5061 N N . HIS A 1 624 ? -4.517 -19.792 1.031 1.00 76.50 624 HIS A N 1
ATOM 5062 C CA . HIS A 1 624 ? -3.764 -20.572 0.046 1.00 76.50 624 HIS A CA 1
ATOM 5063 C C . HIS A 1 624 ? -4.097 -20.162 -1.393 1.00 76.50 624 HIS A C 1
ATOM 5065 O O . HIS A 1 624 ? -5.119 -19.534 -1.645 1.00 76.50 624 HIS A O 1
ATOM 5071 N N . ASP A 1 625 ? -3.249 -20.543 -2.351 1.00 64.44 625 ASP A N 1
ATOM 5072 C CA . ASP A 1 625 ? -3.480 -20.328 -3.790 1.00 64.44 625 ASP A CA 1
ATOM 5073 C C . ASP A 1 625 ? -3.763 -18.868 -4.175 1.00 64.44 625 ASP A C 1
ATOM 5075 O O . ASP A 1 625 ? -4.639 -18.579 -4.985 1.00 64.44 625 ASP A O 1
ATOM 5079 N N . LEU A 1 626 ? -2.997 -17.942 -3.590 1.00 66.50 626 LEU A N 1
ATOM 5080 C CA . LEU A 1 626 ? -3.053 -16.512 -3.895 1.00 66.50 626 LEU A CA 1
ATOM 5081 C C . LEU A 1 626 ? -2.755 -16.263 -5.382 1.00 66.50 626 LEU A C 1
ATOM 5083 O O . LEU A 1 626 ? -1.604 -16.317 -5.826 1.00 66.50 626 LEU A O 1
ATOM 5087 N N . HIS A 1 627 ? -3.801 -15.964 -6.146 1.00 66.12 627 HIS A N 1
ATOM 5088 C CA . HIS A 1 627 ? -3.723 -15.638 -7.562 1.00 66.12 627 HIS A CA 1
ATOM 5089 C C . HIS A 1 627 ? -4.212 -14.217 -7.814 1.00 66.12 627 HIS A C 1
ATOM 5091 O O . HIS A 1 627 ? -5.316 -13.851 -7.425 1.00 66.12 627 HIS A O 1
ATOM 5097 N N . GLU A 1 628 ? -3.405 -13.418 -8.509 1.00 68.88 628 GLU A N 1
ATOM 5098 C CA . GLU A 1 628 ? -3.859 -12.117 -8.988 1.00 68.88 628 GLU A CA 1
ATOM 5099 C C . GLU A 1 628 ? -4.792 -12.282 -10.188 1.00 68.88 628 GLU A C 1
ATOM 5101 O O . GLU A 1 628 ? -4.461 -12.964 -11.164 1.00 68.88 628 GLU A O 1
ATOM 5106 N N . ARG A 1 629 ? -5.938 -11.609 -10.132 1.00 73.88 629 ARG A N 1
ATOM 5107 C CA . ARG A 1 629 ? -6.870 -11.467 -11.245 1.00 73.88 629 ARG A CA 1
ATOM 5108 C C . ARG A 1 629 ? -7.097 -9.992 -11.535 1.00 73.88 629 ARG A C 1
ATOM 5110 O O . ARG A 1 629 ? -7.358 -9.214 -10.622 1.00 73.88 629 ARG A O 1
ATOM 5117 N N . GLU A 1 630 ? -6.978 -9.623 -12.805 1.00 81.62 630 GLU A N 1
ATOM 5118 C CA . GLU A 1 630 ? -7.169 -8.252 -13.279 1.00 81.62 630 GLU A CA 1
ATOM 5119 C C . GLU A 1 630 ? -8.660 -7.965 -13.516 1.00 81.62 630 GLU A C 1
ATOM 5121 O O . GLU A 1 630 ? -9.395 -8.791 -14.064 1.00 81.62 630 GLU A O 1
ATOM 5126 N N . TYR A 1 631 ? -9.093 -6.783 -13.093 1.00 87.19 631 TYR A N 1
ATOM 5127 C CA . TYR A 1 631 ? -10.447 -6.260 -13.208 1.00 87.19 631 TYR A CA 1
ATOM 5128 C C . TYR A 1 631 ? -10.415 -4.813 -13.712 1.00 87.19 631 TYR A C 1
ATOM 5130 O O . TYR A 1 631 ? -9.420 -4.100 -13.578 1.00 87.19 631 TYR A O 1
ATOM 5138 N N . GLN A 1 632 ? -11.545 -4.368 -14.257 1.00 90.62 632 GLN A N 1
ATOM 5139 C CA . GLN A 1 632 ? -11.771 -2.995 -14.702 1.00 90.62 632 GLN A CA 1
ATOM 5140 C C . GLN A 1 632 ? -12.699 -2.262 -13.731 1.00 90.62 632 GLN A C 1
ATOM 5142 O O . GLN A 1 632 ? -13.678 -2.831 -13.244 1.00 90.62 632 GLN A O 1
ATOM 5147 N N . MET A 1 633 ? -12.371 -1.002 -13.457 1.00 91.94 633 MET A N 1
ATOM 5148 C CA . MET A 1 633 ? -13.157 -0.059 -12.667 1.00 91.94 633 MET A CA 1
ATOM 5149 C C . MET A 1 633 ? -13.494 1.168 -13.520 1.00 91.94 633 MET A C 1
ATOM 5151 O O . MET A 1 633 ? -12.619 1.707 -14.204 1.00 91.94 633 MET A O 1
ATOM 5155 N N . GLN A 1 634 ? -14.747 1.613 -13.470 1.00 92.25 634 GLN A N 1
ATOM 5156 C CA . GLN A 1 634 ? -15.291 2.668 -14.329 1.00 92.25 634 GLN A CA 1
ATOM 5157 C C . GLN A 1 634 ? -16.260 3.589 -13.575 1.00 92.25 634 GLN A C 1
ATOM 5159 O O . GLN A 1 634 ? -16.826 3.214 -12.548 1.00 92.25 634 GLN A O 1
ATOM 5164 N N . ASP A 1 635 ? -16.490 4.791 -14.106 1.00 91.88 635 ASP A N 1
ATOM 5165 C CA . ASP A 1 635 ? -17.407 5.770 -13.509 1.00 91.88 635 ASP A CA 1
ATOM 5166 C C . ASP A 1 635 ? -18.761 5.165 -13.125 1.00 91.88 635 ASP A C 1
ATOM 5168 O O . ASP A 1 635 ? -19.411 4.491 -13.926 1.00 91.88 635 ASP A O 1
ATOM 5172 N N . GLY A 1 636 ? -19.200 5.449 -11.897 1.00 91.44 636 GLY A N 1
ATOM 5173 C CA . GLY A 1 636 ? -20.465 4.965 -11.351 1.00 91.44 636 GLY A CA 1
ATOM 5174 C C . GLY A 1 636 ? -20.385 3.662 -10.554 1.00 91.44 636 GLY A C 1
ATOM 5175 O O . GLY A 1 636 ? -21.363 3.365 -9.863 1.00 91.44 636 GLY A O 1
ATOM 5176 N N . ASP A 1 637 ? -19.264 2.921 -10.583 1.00 94.12 637 ASP A N 1
ATOM 5177 C CA . ASP A 1 637 ? -19.107 1.704 -9.771 1.00 94.12 637 ASP A CA 1
ATOM 5178 C C . ASP A 1 637 ? -19.312 2.023 -8.292 1.00 94.12 637 ASP A C 1
ATOM 5180 O O . ASP A 1 637 ? -18.751 2.983 -7.759 1.00 94.12 637 ASP A O 1
ATOM 5184 N N . LEU A 1 638 ? -20.128 1.215 -7.615 1.00 94.50 638 LEU A N 1
ATOM 5185 C CA . LEU A 1 638 ? -20.278 1.313 -6.175 1.00 94.50 638 LEU A CA 1
ATOM 5186 C C . LEU A 1 638 ? -19.059 0.685 -5.508 1.00 94.50 638 LEU A C 1
ATOM 5188 O O . LEU A 1 638 ? -18.711 -0.469 -5.775 1.00 94.50 638 LEU A O 1
ATOM 5192 N N . VAL A 1 639 ? -18.439 1.440 -4.608 1.00 94.38 639 VAL A N 1
ATOM 5193 C CA . VAL A 1 639 ? -17.285 0.977 -3.846 1.00 94.38 639 VAL A CA 1
ATOM 5194 C C . VAL A 1 639 ? -17.446 1.269 -2.361 1.00 94.38 639 VAL A C 1
ATOM 5196 O O . VAL A 1 639 ? -18.122 2.218 -1.949 1.00 94.38 639 VAL A O 1
ATOM 5199 N N . ILE A 1 640 ? -16.773 0.454 -1.558 1.00 91.81 640 ILE A N 1
ATOM 5200 C CA . ILE A 1 640 ? -16.586 0.665 -0.128 1.00 91.81 640 ILE A CA 1
ATOM 5201 C C . ILE A 1 640 ? -15.105 0.950 0.090 1.00 91.81 640 ILE A C 1
ATOM 5203 O O . ILE A 1 640 ? -14.254 0.077 -0.072 1.00 91.81 640 ILE A O 1
ATOM 5207 N N . LEU A 1 641 ? -14.803 2.183 0.473 1.00 92.25 641 LEU A N 1
ATOM 5208 C CA . LEU A 1 641 ? -13.480 2.618 0.882 1.00 92.25 641 LEU A CA 1
ATOM 5209 C C . LEU A 1 641 ? -13.349 2.455 2.396 1.00 92.25 641 LEU A C 1
ATOM 5211 O O . LEU A 1 641 ? -13.979 3.198 3.146 1.00 92.25 641 LEU A O 1
ATOM 5215 N N . ASP A 1 642 ? -12.508 1.529 2.849 1.00 87.00 642 ASP A N 1
ATOM 5216 C CA . ASP A 1 642 ? -12.119 1.395 4.254 1.00 87.00 642 ASP A CA 1
ATOM 5217 C C . ASP A 1 642 ? -10.638 1.739 4.412 1.00 87.00 642 ASP A C 1
ATOM 5219 O O . ASP A 1 642 ? -9.743 0.906 4.252 1.00 87.00 642 ASP A O 1
ATOM 5223 N N . ALA A 1 643 ? -10.371 3.008 4.704 1.00 84.44 643 ALA A N 1
ATOM 5224 C CA . ALA A 1 643 ? -9.017 3.519 4.831 1.00 84.44 643 ALA A CA 1
ATOM 5225 C C . ALA A 1 643 ? -8.363 3.165 6.176 1.00 84.44 643 ALA A C 1
ATOM 5227 O O . ALA A 1 643 ? -7.139 3.231 6.286 1.00 84.44 643 ALA A O 1
ATOM 5228 N N . ASN A 1 644 ? -9.145 2.734 7.177 1.00 74.38 644 ASN A N 1
ATOM 5229 C CA . ASN A 1 644 ? -8.581 2.144 8.396 1.00 74.38 644 ASN A CA 1
ATOM 5230 C C . ASN A 1 644 ? -7.930 0.799 8.085 1.00 74.38 644 ASN A C 1
ATOM 5232 O O . ASN A 1 644 ? -6.869 0.493 8.620 1.00 74.38 644 ASN A O 1
ATOM 5236 N N . GLU A 1 645 ? -8.549 0.020 7.199 1.00 70.50 645 GLU A N 1
ATOM 5237 C CA . GLU A 1 645 ? -8.000 -1.248 6.725 1.00 70.50 645 GLU A CA 1
ATOM 5238 C C . GLU A 1 645 ? -7.019 -1.069 5.559 1.00 70.50 645 GLU A C 1
ATOM 5240 O O . GLU A 1 645 ? -6.138 -1.906 5.361 1.00 70.50 645 GLU A O 1
ATOM 5245 N N . GLY A 1 646 ? -7.073 0.067 4.861 1.00 78.50 646 GLY A N 1
ATOM 5246 C CA . GLY A 1 646 ? -6.288 0.311 3.650 1.00 78.50 646 GLY A CA 1
ATOM 5247 C C . GLY A 1 646 ? -6.834 -0.467 2.458 1.00 78.50 646 GLY A C 1
ATOM 5248 O O . GLY A 1 646 ? -6.063 -0.924 1.622 1.00 78.50 646 GLY A O 1
ATOM 5249 N N . SER A 1 647 ? -8.151 -0.661 2.400 1.00 85.12 647 SER A N 1
ATOM 5250 C CA . SER A 1 647 ? -8.818 -1.489 1.396 1.00 85.12 647 SER A CA 1
ATOM 5251 C C . SER A 1 647 ? -9.907 -0.723 0.652 1.00 85.12 647 SER A C 1
ATOM 5253 O O . SER A 1 647 ? -10.596 0.115 1.237 1.00 85.12 647 SER A O 1
ATOM 5255 N N . LEU A 1 648 ? -10.083 -1.044 -0.626 1.00 90.44 648 LEU A N 1
ATOM 5256 C CA . LEU A 1 648 ? -11.201 -0.605 -1.454 1.00 90.44 648 LEU A CA 1
ATOM 5257 C C . LEU A 1 648 ? -11.882 -1.845 -2.032 1.00 90.44 648 LEU A C 1
ATOM 5259 O O . LEU A 1 648 ? -11.265 -2.616 -2.764 1.00 90.44 648 LEU A O 1
ATOM 5263 N N . GLN A 1 649 ? -13.144 -2.044 -1.671 1.00 91.06 649 GLN A N 1
ATOM 5264 C CA . GLN A 1 649 ? -13.972 -3.143 -2.156 1.00 91.06 649 GLN A CA 1
ATOM 5265 C C . GLN A 1 649 ? -14.877 -2.640 -3.278 1.00 91.06 649 GLN A C 1
ATOM 5267 O O . GLN A 1 649 ? -15.577 -1.640 -3.111 1.00 91.06 649 GLN A O 1
ATOM 5272 N N . VAL A 1 650 ? -14.876 -3.336 -4.410 1.00 92.06 650 VAL A N 1
ATOM 5273 C CA . VAL A 1 650 ? -15.639 -2.968 -5.606 1.00 92.06 650 VAL A CA 1
ATOM 5274 C C . VAL A 1 650 ? -16.874 -3.851 -5.715 1.00 92.06 650 VAL A C 1
ATOM 5276 O O . VAL A 1 650 ? -16.770 -5.049 -5.964 1.00 92.06 650 VAL A O 1
ATOM 5279 N N . LEU A 1 651 ? -18.050 -3.247 -5.545 1.00 90.38 651 LEU A N 1
ATOM 5280 C CA . LEU A 1 651 ? -19.345 -3.923 -5.679 1.00 90.38 651 LEU A CA 1
ATOM 5281 C C . LEU A 1 651 ? -19.909 -3.820 -7.108 1.00 90.38 651 LEU A C 1
ATOM 5283 O O . LEU A 1 651 ? -20.782 -4.595 -7.487 1.00 90.38 651 LEU A O 1
ATOM 5287 N N . GLY A 1 652 ? -19.409 -2.874 -7.911 1.00 90.62 652 GLY A N 1
ATOM 5288 C CA . GLY A 1 652 ? -19.812 -2.672 -9.307 1.00 90.62 652 GLY A CA 1
ATOM 5289 C C . GLY A 1 652 ? -21.124 -1.894 -9.467 1.00 90.62 652 GLY A C 1
ATOM 5290 O O . GLY A 1 652 ? -21.533 -1.147 -8.578 1.00 90.62 652 GLY A O 1
ATOM 5291 N N . GLN A 1 653 ? -21.775 -2.043 -10.625 1.00 92.25 653 GLN A N 1
ATOM 5292 C CA . GLN A 1 653 ? -22.989 -1.293 -11.016 1.00 92.25 653 GLN A CA 1
ATOM 5293 C C . GLN A 1 653 ? -24.209 -2.181 -11.240 1.00 92.25 653 GLN A C 1
ATOM 5295 O O . GLN A 1 653 ? -25.156 -1.797 -11.931 1.00 92.25 653 GLN A O 1
ATOM 5300 N N . GLU A 1 654 ? -24.200 -3.385 -10.679 1.00 90.81 654 GLU A N 1
ATOM 5301 C CA . GLU A 1 654 ? -25.336 -4.281 -10.827 1.00 90.81 654 GLU A CA 1
ATOM 5302 C C . GLU A 1 654 ? -26.614 -3.656 -10.262 1.00 90.81 654 GLU A C 1
ATOM 5304 O O . GLU A 1 654 ? -26.606 -2.881 -9.299 1.00 90.81 654 GLU A O 1
ATOM 5309 N N . ARG A 1 655 ? -27.748 -3.978 -10.890 1.00 90.12 655 ARG A N 1
ATOM 5310 C CA . ARG A 1 655 ? -29.029 -3.334 -10.584 1.00 90.12 655 ARG A CA 1
ATOM 5311 C C . ARG A 1 655 ? -29.393 -3.459 -9.105 1.00 90.12 655 ARG A C 1
ATOM 5313 O O . ARG A 1 655 ? -29.886 -2.493 -8.523 1.00 90.12 655 ARG A O 1
ATOM 5320 N N . ASP A 1 656 ? -29.176 -4.633 -8.523 1.00 90.25 656 ASP A N 1
ATOM 5321 C CA . ASP A 1 656 ? -29.540 -4.915 -7.137 1.00 90.25 656 ASP A CA 1
ATOM 5322 C C . ASP A 1 656 ? -28.562 -4.245 -6.160 1.00 90.25 656 ASP A C 1
ATOM 5324 O O . ASP A 1 656 ? -29.019 -3.647 -5.186 1.00 90.25 656 ASP A O 1
ATOM 5328 N N . THR A 1 657 ? -27.266 -4.198 -6.489 1.00 91.12 657 THR A N 1
ATOM 5329 C CA . THR A 1 657 ? -26.231 -3.427 -5.775 1.00 91.12 657 THR A CA 1
ATOM 5330 C C . THR A 1 657 ? -26.605 -1.950 -5.651 1.00 91.12 657 THR A C 1
ATOM 5332 O O . THR A 1 657 ? -26.674 -1.398 -4.548 1.00 91.12 657 THR A O 1
ATOM 5335 N N . ILE A 1 658 ? -26.914 -1.306 -6.780 1.00 92.75 658 ILE A N 1
ATOM 5336 C CA . ILE A 1 658 ? -27.270 0.116 -6.808 1.00 92.75 658 ILE A CA 1
ATOM 5337 C C . ILE A 1 658 ? -28.609 0.368 -6.108 1.00 92.75 658 ILE A C 1
ATOM 5339 O O . ILE A 1 658 ? -28.736 1.327 -5.345 1.00 92.75 658 ILE A O 1
ATOM 5343 N N . ALA A 1 659 ? -29.609 -0.490 -6.329 1.00 92.56 659 ALA A N 1
ATOM 5344 C CA . ALA A 1 659 ? -30.921 -0.343 -5.702 1.00 92.56 659 ALA A CA 1
ATOM 5345 C C . ALA A 1 659 ? -30.860 -0.487 -4.174 1.00 92.56 659 ALA A C 1
ATOM 5347 O O . ALA A 1 659 ? -31.565 0.233 -3.465 1.00 92.56 659 ALA A O 1
ATOM 5348 N N . LEU A 1 660 ? -30.012 -1.384 -3.666 1.00 92.12 660 LEU A N 1
ATOM 5349 C CA . LEU A 1 660 ? -29.803 -1.581 -2.236 1.00 92.12 660 LEU A CA 1
ATOM 5350 C C . LEU A 1 660 ? -29.142 -0.350 -1.595 1.00 92.12 660 LEU A C 1
ATOM 5352 O O . LEU A 1 660 ? -29.654 0.173 -0.603 1.00 92.12 660 LEU A O 1
ATOM 5356 N N . PHE A 1 661 ? -28.066 0.162 -2.202 1.00 92.25 661 PHE A N 1
ATOM 5357 C CA . PHE A 1 661 ? -27.383 1.379 -1.749 1.00 92.25 661 PHE A CA 1
ATOM 5358 C C . PHE A 1 661 ? -28.310 2.603 -1.735 1.00 92.25 661 PHE A C 1
ATOM 5360 O O . PHE A 1 661 ? -28.448 3.270 -0.706 1.00 92.25 661 PHE A O 1
ATOM 5367 N N . GLU A 1 662 ? -29.001 2.878 -2.846 1.00 92.19 662 GLU A N 1
ATOM 5368 C CA . GLU A 1 662 ? -29.940 4.005 -2.934 1.00 92.19 662 GLU A CA 1
ATOM 5369 C C . GLU A 1 662 ? -31.125 3.846 -1.977 1.00 92.19 662 GLU A C 1
ATOM 5371 O O . GLU A 1 662 ? -31.621 4.836 -1.432 1.00 92.19 662 GLU A O 1
ATOM 5376 N N . GLY A 1 663 ? -31.566 2.608 -1.741 1.00 92.94 663 GLY A N 1
ATOM 5377 C CA . GLY A 1 663 ? -32.618 2.289 -0.785 1.00 92.94 663 GLY A CA 1
ATOM 5378 C C . GLY A 1 663 ? -32.233 2.677 0.642 1.00 92.94 663 GLY A C 1
ATOM 5379 O O . GLY A 1 663 ? -32.982 3.411 1.291 1.00 92.94 663 GLY A O 1
ATOM 5380 N N . PHE A 1 664 ? -31.057 2.254 1.121 1.00 92.56 664 PHE A N 1
ATOM 5381 C CA . PHE A 1 664 ? -30.571 2.624 2.457 1.00 92.56 664 PHE A CA 1
ATOM 5382 C C . PHE A 1 664 ? -30.329 4.129 2.587 1.00 92.56 664 PHE A C 1
ATOM 5384 O O . PHE A 1 664 ? -30.792 4.743 3.553 1.00 92.56 664 PHE A O 1
ATOM 5391 N N . LYS A 1 665 ? -29.684 4.744 1.587 1.00 90.88 665 LYS A N 1
ATOM 5392 C CA . LYS A 1 665 ? -29.445 6.194 1.547 1.00 90.88 665 LYS A CA 1
ATOM 5393 C C . LYS A 1 665 ? -30.752 6.986 1.623 1.00 90.88 665 LYS A C 1
ATOM 5395 O O . LYS A 1 665 ? -30.876 7.913 2.426 1.00 90.88 665 LYS A O 1
ATOM 5400 N N . SER A 1 666 ? -31.741 6.605 0.815 1.00 91.88 666 SER A N 1
ATOM 5401 C CA . SER A 1 666 ? -33.052 7.259 0.780 1.00 91.88 666 SER A CA 1
ATOM 5402 C C . SER A 1 666 ? -33.811 7.082 2.091 1.00 91.88 666 SER A C 1
ATOM 5404 O O . SER A 1 666 ? -34.408 8.041 2.575 1.00 91.88 666 SER A O 1
ATOM 5406 N N . LEU A 1 667 ? -33.775 5.885 2.686 1.00 91.75 667 LEU A N 1
ATOM 5407 C CA . LEU A 1 667 ? -34.433 5.615 3.965 1.00 91.75 667 LEU A CA 1
ATOM 5408 C C . LEU A 1 667 ? -33.865 6.500 5.082 1.00 91.75 667 LEU A C 1
ATOM 5410 O O . LEU A 1 667 ? -34.629 7.167 5.781 1.00 91.75 667 LEU A O 1
ATOM 5414 N N . GLY A 1 668 ? -32.535 6.559 5.191 1.00 88.81 668 GLY A N 1
ATOM 5415 C CA . GLY A 1 668 ? -31.837 7.397 6.164 1.00 88.81 668 GLY A CA 1
ATOM 5416 C C . GLY A 1 668 ? -32.148 8.883 6.008 1.00 88.81 668 GLY A C 1
ATOM 5417 O O . GLY A 1 668 ? -32.512 9.547 6.978 1.00 88.81 668 GLY A O 1
ATOM 5418 N N . LYS A 1 669 ? -32.086 9.394 4.771 1.00 89.19 669 LYS A N 1
ATOM 5419 C CA . LYS A 1 669 ? -32.399 10.799 4.468 1.00 89.19 669 LYS A CA 1
ATOM 5420 C C . LYS A 1 669 ? -33.849 11.153 4.797 1.00 89.19 669 LYS A C 1
ATOM 5422 O O . LYS A 1 669 ? -34.099 12.176 5.420 1.00 89.19 669 LYS A O 1
ATOM 5427 N N . ILE A 1 670 ? -34.806 10.291 4.445 1.00 90.88 670 ILE A N 1
ATOM 5428 C CA . ILE A 1 670 ? -36.223 10.520 4.765 1.00 90.88 670 ILE A CA 1
ATOM 5429 C C . ILE A 1 670 ? -36.444 10.551 6.283 1.00 90.88 670 ILE A C 1
ATOM 5431 O O . ILE A 1 670 ? -37.222 11.369 6.765 1.00 90.88 670 ILE A O 1
ATOM 5435 N N . ASN A 1 671 ? -35.781 9.679 7.046 1.00 88.56 671 ASN A N 1
ATOM 5436 C CA . ASN A 1 671 ? -35.880 9.678 8.507 1.00 88.56 671 ASN A CA 1
ATOM 5437 C C . ASN A 1 671 ? -35.307 10.962 9.127 1.00 88.56 671 ASN A C 1
ATOM 5439 O O . ASN A 1 671 ? -35.932 11.543 10.015 1.00 88.56 671 ASN A O 1
ATOM 5443 N N . GLU A 1 672 ? -34.169 11.431 8.617 1.00 88.00 672 GLU A N 1
ATOM 5444 C CA . GLU A 1 672 ? -33.559 12.704 9.005 1.00 88.00 672 GLU A CA 1
ATOM 5445 C C . GLU A 1 672 ? -34.488 13.889 8.692 1.00 88.00 672 GLU A C 1
ATOM 5447 O O . GLU A 1 672 ? -34.781 14.696 9.577 1.00 88.00 672 GLU A O 1
ATOM 5452 N N . ASP A 1 673 ? -35.052 13.939 7.484 1.00 87.94 673 ASP A N 1
ATOM 5453 C CA . ASP A 1 673 ? -36.003 14.979 7.076 1.00 87.94 673 ASP A CA 1
ATOM 5454 C C . ASP A 1 673 ? -37.266 14.967 7.960 1.00 87.94 673 ASP A C 1
ATOM 5456 O O . ASP A 1 673 ? -37.717 16.019 8.411 1.00 87.94 673 ASP A O 1
ATOM 5460 N N . ILE A 1 674 ? -37.808 13.782 8.285 1.00 88.00 674 ILE A N 1
ATOM 5461 C CA . ILE A 1 674 ? -38.962 13.629 9.193 1.00 88.00 674 ILE A CA 1
ATOM 5462 C C . ILE A 1 674 ? -38.653 14.178 10.591 1.00 88.00 674 ILE A C 1
ATOM 5464 O O . ILE A 1 674 ? -39.537 14.769 11.210 1.00 88.00 674 ILE A O 1
ATOM 5468 N N . SER A 1 675 ? -37.430 13.989 11.096 1.00 83.56 675 SER A N 1
ATOM 5469 C CA . SER A 1 675 ? -37.045 14.451 12.437 1.00 83.56 675 SER A CA 1
ATOM 5470 C C . SER A 1 675 ? -36.954 15.978 12.561 1.00 83.56 675 SER A C 1
ATOM 5472 O O . SER A 1 675 ? -37.136 16.513 13.653 1.00 83.56 675 SER A O 1
ATOM 5474 N N . ASN A 1 676 ? -36.736 16.674 11.441 1.00 84.00 676 ASN A N 1
ATOM 5475 C CA . ASN A 1 676 ? -36.553 18.126 11.386 1.00 84.00 676 ASN A CA 1
ATOM 5476 C C . ASN A 1 676 ? -37.804 18.891 10.915 1.00 84.00 676 ASN A C 1
ATOM 5478 O O . ASN A 1 676 ? -37.810 20.125 10.911 1.00 84.00 676 ASN A O 1
ATOM 5482 N N . ILE A 1 677 ? -38.864 18.184 10.508 1.00 87.62 677 ILE A N 1
ATOM 5483 C CA . ILE A 1 677 ? -40.068 18.780 9.923 1.00 87.62 677 ILE A CA 1
ATOM 5484 C C . ILE A 1 677 ? -41.144 19.072 10.968 1.00 87.62 677 ILE A C 1
ATOM 5486 O O . ILE A 1 677 ? -41.525 18.222 11.769 1.00 87.62 677 ILE A O 1
ATOM 5490 N N . ASN A 1 678 ? -41.692 20.286 10.888 1.00 81.81 678 ASN A N 1
ATOM 5491 C CA . ASN A 1 678 ? -42.801 20.740 11.728 1.00 81.81 678 ASN A CA 1
ATOM 5492 C C . ASN A 1 678 ? -44.138 20.833 10.962 1.00 81.81 678 ASN A C 1
ATOM 5494 O O . ASN A 1 678 ? -45.189 20.945 11.594 1.00 81.81 678 ASN A O 1
ATOM 5498 N N . ASP A 1 679 ? -44.132 20.783 9.621 1.00 90.12 679 ASP A N 1
ATOM 5499 C CA . ASP A 1 679 ? -45.357 20.812 8.808 1.00 90.12 679 ASP A CA 1
ATOM 5500 C C . ASP A 1 679 ? -46.014 19.426 8.688 1.00 90.12 679 ASP A C 1
ATOM 5502 O O . ASP A 1 679 ? -45.413 18.449 8.238 1.00 90.12 679 ASP A O 1
ATOM 5506 N N . VAL A 1 680 ? -47.301 19.349 9.033 1.00 85.94 680 VAL A N 1
ATOM 5507 C CA . VAL A 1 680 ? -48.078 18.099 9.061 1.00 85.94 680 VAL A CA 1
ATOM 5508 C C . VAL A 1 680 ? -48.290 17.526 7.656 1.00 85.94 680 VAL A C 1
ATOM 5510 O O . VAL A 1 680 ? -48.323 16.304 7.484 1.00 85.94 680 VAL A O 1
ATOM 5513 N N . LYS A 1 681 ? -48.442 18.380 6.635 1.00 88.00 681 LYS A N 1
ATOM 5514 C CA . LYS A 1 681 ? -48.697 17.926 5.261 1.00 88.00 681 LYS A CA 1
ATOM 5515 C C . LYS A 1 681 ? -47.434 17.341 4.634 1.00 88.00 681 LYS A C 1
ATOM 5517 O O . LYS A 1 681 ? -47.494 16.263 4.040 1.00 88.00 681 LYS A O 1
ATOM 5522 N N . GLU A 1 682 ? -46.303 18.016 4.799 1.00 87.94 682 GLU A N 1
ATOM 5523 C CA . GLU A 1 682 ? -44.997 17.525 4.360 1.00 87.94 682 GLU A CA 1
ATOM 5524 C C . GLU A 1 682 ? -44.604 16.221 5.074 1.00 87.94 682 GLU A C 1
ATOM 5526 O O . GLU A 1 682 ? -44.177 15.258 4.430 1.00 87.94 682 GLU A O 1
ATOM 5531 N N . LEU A 1 683 ? -44.890 16.122 6.376 1.00 89.75 683 LEU A N 1
ATOM 5532 C CA . LEU A 1 683 ? -44.679 14.910 7.169 1.00 89.75 683 LEU A CA 1
ATOM 5533 C C . LEU A 1 683 ? -45.462 13.699 6.629 1.00 89.75 683 LEU A C 1
ATOM 5535 O O . LEU A 1 683 ? -44.924 12.590 6.570 1.00 89.75 683 LEU A O 1
ATOM 5539 N N . LEU A 1 684 ? -46.716 13.879 6.194 1.00 89.12 684 LEU A N 1
ATOM 5540 C CA . LEU A 1 684 ? -47.504 12.799 5.577 1.00 89.12 684 LEU A CA 1
ATOM 5541 C C . LEU A 1 684 ? -46.903 12.327 4.245 1.00 89.12 684 LEU A C 1
ATOM 5543 O O . LEU A 1 684 ? -46.873 11.123 3.980 1.00 89.12 684 LEU A O 1
ATOM 5547 N N . ILE A 1 685 ? -46.391 13.252 3.427 1.00 90.81 685 ILE A N 1
ATOM 5548 C CA . ILE A 1 685 ? -45.726 12.925 2.157 1.00 90.81 685 ILE A CA 1
ATOM 5549 C C . ILE A 1 685 ? -44.454 12.113 2.420 1.00 90.81 685 ILE A C 1
ATOM 5551 O O . ILE A 1 685 ? -44.251 11.071 1.791 1.00 90.81 685 ILE A O 1
ATOM 5555 N N . LEU A 1 686 ? -43.622 12.548 3.371 1.00 90.19 686 LEU A N 1
ATOM 5556 C CA . LEU A 1 686 ? -42.395 11.837 3.735 1.00 90.19 686 LEU A CA 1
ATOM 5557 C C . LEU A 1 686 ? -42.676 10.451 4.320 1.00 90.19 686 LEU A C 1
ATOM 5559 O O . LEU A 1 686 ? -41.997 9.496 3.952 1.00 90.19 686 LEU A O 1
ATOM 5563 N N . ARG A 1 687 ? -43.724 10.288 5.137 1.00 89.50 687 ARG A N 1
ATOM 5564 C CA . ARG A 1 687 ? -44.155 8.960 5.616 1.00 89.50 687 ARG A CA 1
ATOM 5565 C C . ARG A 1 687 ? -44.592 8.035 4.478 1.00 89.50 687 ARG A C 1
ATOM 5567 O O . ARG A 1 687 ? -44.253 6.853 4.495 1.00 89.50 687 ARG A O 1
ATOM 5574 N N . GLY A 1 688 ? -45.300 8.560 3.477 1.00 91.38 688 GLY A N 1
ATOM 5575 C CA . GLY A 1 688 ? -45.652 7.804 2.271 1.00 91.38 688 GLY A CA 1
ATOM 5576 C C . GLY A 1 688 ? -44.417 7.350 1.486 1.00 91.38 688 GLY A C 1
ATOM 5577 O O . GLY A 1 688 ? -44.310 6.177 1.124 1.00 91.38 688 GLY A O 1
ATOM 5578 N N . LYS A 1 689 ? -43.442 8.252 1.291 1.00 91.94 689 LYS A N 1
ATOM 5579 C CA . LYS A 1 689 ? -42.150 7.923 0.664 1.00 91.94 689 LYS A CA 1
ATOM 5580 C C . LYS A 1 689 ? -41.370 6.884 1.474 1.00 91.94 689 LYS A C 1
ATOM 5582 O O . LYS A 1 689 ? -40.875 5.926 0.888 1.00 91.94 689 LYS A O 1
ATOM 5587 N N . LYS A 1 690 ? -41.328 7.021 2.804 1.00 91.81 690 LYS A N 1
ATOM 5588 C CA . LYS A 1 690 ? -40.694 6.056 3.715 1.00 91.81 690 LYS A CA 1
ATOM 5589 C C . LYS A 1 690 ? -41.263 4.652 3.520 1.00 91.81 690 LYS A C 1
ATOM 5591 O O . LYS A 1 690 ? -40.503 3.706 3.345 1.00 91.81 690 LYS A O 1
ATOM 5596 N N . LEU A 1 691 ? -42.592 4.515 3.501 1.00 91.38 691 LEU A N 1
ATOM 5597 C CA . LEU A 1 691 ? -43.253 3.222 3.286 1.00 91.38 691 LEU A CA 1
ATOM 5598 C C . LEU A 1 691 ? -42.894 2.613 1.928 1.00 91.38 691 LEU A C 1
ATOM 5600 O O . LEU A 1 691 ? -42.648 1.412 1.846 1.00 91.38 691 LEU A O 1
ATOM 5604 N N . HIS A 1 692 ? -42.835 3.436 0.880 1.00 92.94 692 HIS A N 1
ATOM 5605 C CA . HIS A 1 692 ? -42.456 2.982 -0.454 1.00 92.94 692 HIS A CA 1
ATOM 5606 C C . HIS A 1 692 ? -41.011 2.466 -0.507 1.00 92.94 692 HIS A C 1
ATOM 5608 O O . HIS A 1 692 ? -40.786 1.352 -0.977 1.00 92.94 692 HIS A O 1
ATOM 5614 N N . VAL A 1 693 ? -40.053 3.240 0.017 1.00 93.25 693 VAL A N 1
ATOM 5615 C CA . VAL A 1 693 ? -38.630 2.859 0.055 1.00 93.25 693 VAL A CA 1
ATOM 5616 C C . VAL A 1 693 ? -38.426 1.607 0.908 1.00 93.25 693 VAL A C 1
ATOM 5618 O O . VAL A 1 693 ? -37.760 0.669 0.474 1.00 93.25 693 VAL A O 1
ATOM 5621 N N . ARG A 1 694 ? -39.066 1.532 2.082 1.00 92.31 694 ARG A N 1
ATOM 5622 C CA . ARG A 1 694 ? -38.998 0.350 2.951 1.00 92.31 694 ARG A CA 1
ATOM 5623 C C . ARG A 1 694 ? -39.537 -0.906 2.260 1.00 92.31 694 ARG A C 1
ATOM 5625 O O . ARG A 1 694 ? -38.917 -1.956 2.357 1.00 92.31 694 ARG A O 1
ATOM 5632 N N . HIS A 1 695 ? -40.645 -0.799 1.521 1.00 93.00 695 HIS A N 1
ATOM 5633 C CA . HIS A 1 695 ? -41.206 -1.914 0.742 1.00 93.00 695 HIS A CA 1
ATOM 5634 C C . HIS A 1 695 ? -40.284 -2.370 -0.398 1.00 93.00 695 HIS A C 1
ATOM 5636 O O . HIS A 1 695 ? -40.215 -3.557 -0.714 1.00 93.00 695 HIS A O 1
ATOM 5642 N N . GLN A 1 696 ? -39.567 -1.441 -1.035 1.00 92.88 696 GLN A N 1
ATOM 5643 C CA . GLN A 1 696 ? -38.568 -1.782 -2.051 1.00 92.88 696 GLN A CA 1
ATOM 5644 C C . GLN A 1 696 ? -37.370 -2.513 -1.440 1.00 92.88 696 GLN A C 1
ATOM 5646 O O . GLN A 1 696 ? -36.985 -3.559 -1.960 1.00 92.88 696 GLN A O 1
ATOM 5651 N N . LEU A 1 697 ? -36.836 -2.008 -0.323 1.00 93.25 697 LEU A N 1
ATOM 5652 C CA . LEU A 1 697 ? -35.774 -2.676 0.433 1.00 93.25 697 LEU A CA 1
ATOM 5653 C C . LEU A 1 697 ? -36.205 -4.072 0.885 1.00 93.25 697 LEU A C 1
ATOM 5655 O O . LEU A 1 697 ? -35.461 -5.025 0.706 1.00 93.25 697 LEU A O 1
ATOM 5659 N N . GLU A 1 698 ? -37.431 -4.225 1.383 1.00 94.19 698 GLU A N 1
ATOM 5660 C CA . GLU A 1 698 ? -37.962 -5.526 1.786 1.00 94.19 698 GLU A CA 1
ATOM 5661 C C . GLU A 1 698 ? -37.977 -6.535 0.634 1.00 94.19 698 GLU A C 1
ATOM 5663 O O . GLU A 1 698 ? -37.554 -7.680 0.795 1.00 94.19 698 GLU A O 1
ATOM 5668 N N . LYS A 1 699 ? -38.415 -6.117 -0.558 1.00 92.50 699 LYS A N 1
ATOM 5669 C CA . LYS A 1 699 ? -38.365 -6.979 -1.745 1.00 92.50 699 LYS A CA 1
ATOM 5670 C C . LYS A 1 699 ? -36.941 -7.342 -2.152 1.00 92.50 699 LYS A C 1
ATOM 5672 O O . LYS A 1 699 ? -36.734 -8.467 -2.595 1.00 92.50 699 LYS A O 1
ATOM 5677 N N . LEU A 1 700 ? -36.000 -6.403 -2.038 1.00 92.19 700 LEU A N 1
ATOM 5678 C CA . LEU A 1 700 ? -34.592 -6.612 -2.380 1.00 92.19 700 LEU A CA 1
ATOM 5679 C C . LEU A 1 700 ? -33.922 -7.591 -1.412 1.00 92.19 700 LEU A C 1
ATOM 5681 O O . LEU A 1 700 ? -33.341 -8.571 -1.859 1.00 92.19 700 LEU A O 1
ATOM 5685 N N . LEU A 1 701 ? -34.066 -7.380 -0.103 1.00 91.94 701 LEU A N 1
ATOM 5686 C CA . LEU A 1 701 ? -33.450 -8.230 0.921 1.00 91.94 701 LEU A CA 1
ATOM 5687 C C . LEU A 1 701 ? -33.995 -9.669 0.891 1.00 91.94 701 LEU A C 1
ATOM 5689 O O . LEU A 1 701 ? -33.234 -10.620 1.051 1.00 91.94 701 LEU A O 1
ATOM 5693 N N . ASN A 1 702 ? -35.292 -9.847 0.608 1.00 90.06 702 ASN A N 1
ATOM 5694 C CA . ASN A 1 702 ? -35.911 -11.175 0.498 1.00 90.06 702 ASN A CA 1
ATOM 5695 C C . ASN A 1 702 ? -35.465 -11.984 -0.731 1.00 90.06 702 ASN A C 1
ATOM 5697 O O . ASN A 1 702 ? -35.610 -13.203 -0.730 1.00 90.06 702 ASN A O 1
ATOM 5701 N N . ARG A 1 703 ? -34.996 -11.321 -1.796 1.00 90.81 703 ARG A N 1
ATOM 5702 C CA . ARG A 1 703 ? -34.529 -11.979 -3.031 1.00 90.81 703 ARG A CA 1
ATOM 5703 C C . ARG A 1 703 ? -33.007 -11.976 -3.175 1.00 90.81 703 ARG A C 1
ATOM 5705 O O . ARG A 1 703 ? -32.511 -12.371 -4.222 1.00 90.81 703 ARG A O 1
ATOM 5712 N N . LEU A 1 704 ? -32.294 -11.447 -2.181 1.00 88.62 704 LEU A N 1
ATOM 5713 C CA . LEU A 1 704 ? -30.848 -11.301 -2.221 1.00 88.62 704 LEU A CA 1
ATOM 5714 C C . LEU A 1 704 ? -30.197 -12.687 -2.245 1.00 88.62 704 LEU A C 1
ATOM 5716 O O . LEU A 1 704 ? -30.456 -13.488 -1.348 1.00 88.62 704 LEU A O 1
ATOM 5720 N N . SER A 1 705 ? -29.368 -12.936 -3.256 1.00 86.38 705 SER A N 1
ATOM 5721 C CA . SER A 1 705 ? -28.666 -14.209 -3.462 1.00 86.38 705 SER A CA 1
ATOM 5722 C C . SER A 1 705 ? -27.144 -14.057 -3.457 1.00 86.38 705 SER A C 1
ATOM 5724 O O . SER A 1 705 ? -26.432 -15.033 -3.254 1.00 86.38 705 SER A O 1
ATOM 5726 N N . GLU A 1 706 ? -26.625 -12.846 -3.687 1.00 84.88 706 GLU A N 1
ATOM 5727 C CA . GLU A 1 706 ? -25.186 -12.608 -3.806 1.00 84.88 706 GLU A CA 1
ATOM 5728 C C . GLU A 1 706 ? -24.493 -12.505 -2.439 1.00 84.88 706 GLU A C 1
ATOM 5730 O O . GLU A 1 706 ? -24.816 -11.587 -1.676 1.00 84.88 706 GLU A O 1
ATOM 5735 N N . PRO A 1 707 ? -23.495 -13.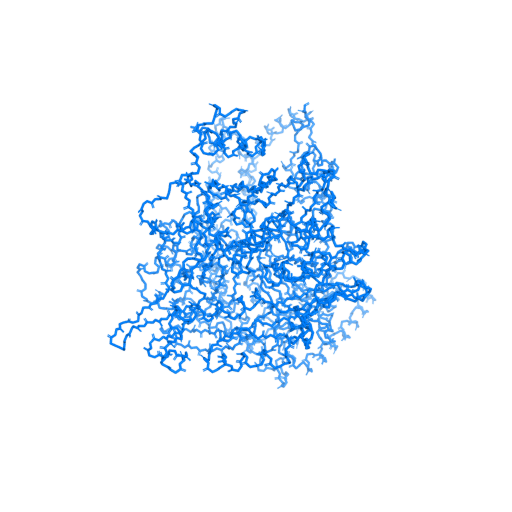363 -2.141 1.00 82.44 707 PRO A N 1
ATOM 5736 C CA . PRO A 1 707 ? -22.756 -13.354 -0.875 1.00 82.44 707 PRO A CA 1
ATOM 5737 C C . PRO A 1 707 ? -22.135 -11.999 -0.510 1.00 82.44 707 PRO A C 1
ATOM 5739 O O . PRO A 1 707 ? -22.248 -11.554 0.632 1.00 82.44 707 PRO A O 1
ATOM 5742 N N . VAL A 1 708 ? -21.530 -11.310 -1.484 1.00 81.56 708 VAL A N 1
ATOM 5743 C CA . VAL A 1 708 ? -20.817 -10.034 -1.275 1.00 81.56 708 VAL A CA 1
ATOM 5744 C C . VAL A 1 708 ? -21.765 -8.927 -0.787 1.00 81.56 708 VAL A C 1
ATOM 5746 O O . VAL A 1 708 ? -21.402 -8.098 0.049 1.00 81.56 708 VAL A O 1
ATOM 5749 N N . LEU A 1 709 ? -23.016 -8.927 -1.254 1.00 88.06 709 LEU A N 1
ATOM 5750 C CA . LEU A 1 709 ? -24.014 -7.934 -0.853 1.00 88.06 709 LEU A CA 1
ATOM 5751 C C . LEU A 1 709 ? -24.590 -8.188 0.546 1.00 88.06 709 LEU A C 1
ATOM 5753 O O . LEU A 1 709 ? -25.121 -7.256 1.154 1.00 88.06 709 LEU A O 1
ATOM 5757 N N . VAL A 1 710 ? -24.473 -9.411 1.077 1.00 88.00 710 VAL A N 1
ATOM 5758 C CA . VAL A 1 710 ? -24.931 -9.755 2.434 1.00 88.00 710 VAL A CA 1
ATOM 5759 C C . VAL A 1 710 ? -24.117 -9.003 3.476 1.00 88.00 710 VAL A C 1
ATOM 5761 O O . VAL A 1 710 ? -24.693 -8.346 4.346 1.00 88.00 710 VAL A O 1
ATOM 5764 N N . GLU A 1 711 ? -22.786 -9.051 3.368 1.00 84.19 711 GLU A N 1
ATOM 5765 C CA . GLU A 1 711 ? -21.907 -8.337 4.295 1.00 84.19 711 GLU A CA 1
ATOM 5766 C C . GLU A 1 711 ? -22.142 -6.825 4.212 1.00 84.19 711 GLU A C 1
ATOM 5768 O O . GLU A 1 711 ? -22.288 -6.166 5.246 1.00 84.19 711 GLU A O 1
ATOM 5773 N N . PHE A 1 712 ? -22.250 -6.277 2.995 1.00 87.00 712 PHE A N 1
ATOM 5774 C CA . PHE A 1 712 ? -22.570 -4.865 2.793 1.00 87.00 712 PHE A CA 1
ATOM 5775 C C . PHE A 1 712 ? -23.886 -4.474 3.485 1.00 87.00 712 PHE A C 1
ATOM 5777 O O . PHE A 1 712 ? -23.908 -3.516 4.259 1.00 87.00 712 PHE A O 1
ATOM 5784 N N . ALA A 1 713 ? -24.963 -5.236 3.268 1.00 90.00 713 ALA A N 1
ATOM 5785 C CA . ALA A 1 713 ? -26.269 -4.959 3.861 1.00 90.00 713 ALA A CA 1
ATOM 5786 C C . ALA A 1 713 ? -26.236 -5.013 5.395 1.00 90.00 713 ALA A C 1
ATOM 5788 O O . ALA A 1 713 ? -26.730 -4.099 6.056 1.00 90.00 713 ALA A O 1
ATOM 5789 N N . LEU A 1 714 ? -25.630 -6.057 5.970 1.00 88.31 714 LEU A N 1
ATOM 5790 C CA . LEU A 1 714 ? -25.515 -6.212 7.421 1.00 88.31 714 LEU A CA 1
ATOM 5791 C C . LEU A 1 714 ? -24.703 -5.076 8.043 1.00 88.31 714 LEU A C 1
ATOM 5793 O O . LEU A 1 714 ? -25.137 -4.479 9.031 1.00 88.31 714 LEU A O 1
ATOM 5797 N N . ARG A 1 715 ? -23.553 -4.730 7.450 1.00 85.56 715 ARG A N 1
ATOM 5798 C CA . ARG A 1 715 ? -22.726 -3.618 7.933 1.00 85.56 715 ARG A CA 1
ATOM 5799 C C . ARG A 1 715 ? -23.458 -2.288 7.838 1.00 85.56 715 ARG A C 1
ATOM 5801 O O . ARG A 1 715 ? -23.386 -1.522 8.795 1.00 85.56 715 ARG A O 1
ATOM 5808 N N . GLU A 1 716 ? -24.178 -2.014 6.750 1.00 86.69 716 GLU A N 1
ATOM 5809 C CA . GLU A 1 716 ? -24.938 -0.765 6.626 1.00 86.69 716 GLU A CA 1
ATOM 5810 C C . GLU A 1 716 ? -26.088 -0.671 7.642 1.00 86.69 716 GLU A C 1
ATOM 5812 O O . GLU A 1 716 ? -26.327 0.401 8.200 1.00 86.69 716 GLU A O 1
ATOM 5817 N N . ILE A 1 717 ? -26.764 -1.783 7.952 1.00 87.56 717 ILE A N 1
ATOM 5818 C CA . ILE A 1 717 ? -27.835 -1.804 8.962 1.00 87.56 717 ILE A CA 1
ATOM 5819 C C . ILE A 1 717 ? -27.288 -1.616 10.384 1.00 87.56 717 ILE A C 1
ATOM 5821 O O . ILE A 1 717 ? -27.905 -0.911 11.186 1.00 87.56 717 ILE A O 1
ATOM 5825 N N . LEU A 1 718 ? -26.150 -2.235 10.706 1.00 81.19 718 LEU A N 1
ATOM 5826 C CA . LEU A 1 718 ? -25.586 -2.231 12.061 1.00 81.19 718 LEU A CA 1
ATOM 5827 C C . LEU A 1 718 ? -24.736 -0.990 12.360 1.00 81.19 718 LEU A C 1
ATOM 5829 O O . LEU A 1 718 ? -24.823 -0.432 13.451 1.00 81.19 718 LEU A O 1
ATOM 5833 N N . ILE A 1 719 ? -23.894 -0.584 11.407 1.00 78.25 719 ILE A N 1
ATOM 5834 C CA . ILE A 1 719 ? -22.803 0.389 11.604 1.00 78.25 719 ILE A CA 1
ATOM 5835 C C . ILE A 1 719 ? -22.764 1.454 10.490 1.00 78.25 719 ILE A C 1
ATOM 5837 O O . ILE A 1 719 ? -21.925 2.355 10.516 1.00 78.25 719 ILE A O 1
ATOM 5841 N N . GLY A 1 720 ? -23.637 1.353 9.486 1.00 78.12 720 GLY A N 1
ATOM 5842 C CA . GLY A 1 720 ? -23.632 2.209 8.305 1.00 78.12 720 GLY A CA 1
ATOM 5843 C C . GLY A 1 720 ? -24.000 3.653 8.593 1.00 78.12 720 GLY A C 1
ATOM 5844 O O . GLY A 1 720 ? -24.916 3.946 9.364 1.00 78.12 720 GLY A O 1
ATOM 5845 N N . LYS A 1 721 ? -23.343 4.581 7.891 1.00 78.12 721 LYS A N 1
ATOM 5846 C CA . LYS A 1 721 ? -23.601 6.025 8.020 1.00 78.12 721 LYS A CA 1
ATOM 5847 C C . LYS A 1 721 ? -25.047 6.391 7.666 1.00 78.12 721 LYS A C 1
ATOM 5849 O O . LYS A 1 721 ? -25.577 7.358 8.211 1.00 78.12 721 LYS A O 1
ATOM 5854 N N . PHE A 1 722 ? -25.686 5.653 6.755 1.00 82.12 722 PHE A N 1
ATOM 5855 C CA . PHE A 1 722 ? -27.045 5.972 6.311 1.00 82.12 722 PHE A CA 1
ATOM 5856 C C . PHE A 1 722 ? -28.101 5.693 7.376 1.00 82.12 722 PHE A C 1
ATOM 5858 O O . PHE A 1 722 ? -29.096 6.410 7.434 1.00 82.12 722 PHE A O 1
ATOM 5865 N N . LEU A 1 723 ? -27.882 4.690 8.228 1.00 81.19 723 LEU A N 1
ATOM 5866 C CA . LEU A 1 723 ? -28.850 4.278 9.243 1.00 81.19 723 LEU A CA 1
ATOM 5867 C C . LEU A 1 723 ? -28.402 4.602 10.672 1.00 81.19 723 LEU A C 1
ATOM 5869 O O . LEU A 1 723 ? -29.181 4.357 11.589 1.00 81.19 723 LEU A O 1
ATOM 5873 N N . ALA A 1 724 ? -27.206 5.163 10.871 1.00 74.56 724 ALA A N 1
ATOM 5874 C CA . ALA A 1 724 ? -26.658 5.555 12.171 1.00 74.56 724 ALA A CA 1
ATOM 5875 C C . ALA A 1 724 ? -27.445 6.683 12.876 1.00 74.56 724 ALA A C 1
ATOM 5877 O O . ALA A 1 724 ? -28.196 7.436 12.256 1.00 74.56 724 ALA A O 1
ATOM 5878 N N . GLU A 1 725 ? -27.232 6.814 14.191 1.00 72.56 725 GLU A N 1
ATOM 5879 C CA . GLU A 1 725 ? -27.785 7.891 15.034 1.00 72.56 725 GLU A CA 1
ATOM 5880 C C . GLU A 1 725 ? -29.316 8.051 14.887 1.00 72.56 725 GLU A C 1
ATOM 5882 O O . GLU A 1 725 ? -30.052 7.067 14.958 1.00 72.56 725 GLU A O 1
ATOM 5887 N N . ASN A 1 726 ? -29.803 9.278 14.664 1.00 66.50 726 ASN A N 1
ATOM 5888 C CA . ASN A 1 726 ? -31.223 9.616 14.524 1.00 66.50 726 ASN A CA 1
ATOM 5889 C C . ASN A 1 726 ? -31.827 9.210 13.162 1.00 66.50 726 ASN A C 1
ATOM 5891 O O . ASN A 1 726 ? -33.008 9.459 12.919 1.00 66.50 726 ASN A O 1
ATOM 5895 N N . LYS A 1 727 ? -31.042 8.603 12.259 1.00 76.88 727 LYS A N 1
ATOM 5896 C CA . LYS A 1 727 ? -31.470 8.268 10.886 1.00 76.88 727 LYS A CA 1
ATOM 5897 C C . LYS A 1 727 ? -32.196 6.931 10.778 1.00 76.88 727 LYS A C 1
ATOM 5899 O O . LYS A 1 727 ? -32.775 6.632 9.738 1.00 76.88 727 LYS A O 1
ATOM 5904 N N . SER A 1 728 ? -32.208 6.126 11.835 1.00 80.31 728 SER A N 1
ATOM 5905 C CA . SER A 1 728 ? -33.053 4.935 11.938 1.00 80.31 728 SER A CA 1
ATOM 5906 C C . SER A 1 728 ? -33.320 4.611 13.398 1.00 80.31 728 SER A C 1
ATOM 5908 O O . SER A 1 728 ? -32.438 4.757 14.240 1.00 80.31 728 SER A O 1
ATOM 5910 N N . ASN A 1 729 ? -34.519 4.113 13.696 1.00 81.25 729 ASN A N 1
ATOM 5911 C CA . ASN A 1 729 ? -34.819 3.589 15.025 1.00 81.25 729 ASN A CA 1
ATOM 5912 C C . ASN A 1 729 ? -34.425 2.094 15.131 1.00 81.25 729 ASN A C 1
ATOM 5914 O O . ASN A 1 729 ? -34.270 1.427 14.099 1.00 81.25 729 ASN A O 1
ATOM 5918 N N . PRO A 1 730 ? -34.258 1.556 16.355 1.00 78.88 730 PRO A N 1
ATOM 5919 C CA . PRO A 1 730 ? -33.876 0.156 16.551 1.00 78.88 730 PRO A CA 1
ATOM 5920 C C . PRO A 1 730 ? -34.893 -0.849 15.995 1.00 78.88 730 PRO A C 1
ATOM 5922 O O . PRO A 1 730 ? -34.501 -1.885 15.469 1.00 78.88 730 PRO A O 1
ATOM 5925 N N . GLU A 1 731 ? -36.192 -0.534 16.041 1.00 82.25 731 GLU A N 1
ATOM 5926 C CA . GLU A 1 731 ? -37.255 -1.395 15.498 1.00 82.25 731 GLU A CA 1
ATOM 5927 C C . GLU A 1 731 ? -37.133 -1.582 13.977 1.00 82.25 731 GLU A C 1
ATOM 5929 O O . GLU A 1 731 ? -37.288 -2.690 13.467 1.00 82.25 731 GLU A O 1
ATOM 5934 N N . GLU A 1 732 ? -36.822 -0.512 13.241 1.00 85.31 732 GLU A N 1
ATOM 5935 C CA . GLU A 1 732 ? -36.626 -0.541 11.790 1.00 85.31 732 GLU A CA 1
ATOM 5936 C C . GLU A 1 732 ? -35.360 -1.316 11.417 1.00 85.31 732 GLU A C 1
ATOM 5938 O O . GLU A 1 732 ? -35.400 -2.131 10.495 1.00 85.31 732 GLU A O 1
ATOM 5943 N N . ARG A 1 733 ? -34.268 -1.151 12.176 1.00 86.25 733 ARG A N 1
ATOM 5944 C CA . ARG A 1 733 ? -33.054 -1.964 11.992 1.00 86.25 733 ARG A CA 1
ATOM 5945 C C . ARG A 1 733 ? -33.328 -3.441 12.276 1.00 86.25 733 ARG A C 1
ATOM 5947 O O . ARG A 1 733 ? -32.959 -4.286 11.467 1.00 86.25 733 ARG A O 1
ATOM 5954 N N . SER A 1 734 ? -34.038 -3.745 13.364 1.00 84.50 734 SER A N 1
ATOM 5955 C CA . SER A 1 734 ? -34.442 -5.111 13.721 1.00 84.50 734 SER A CA 1
ATOM 5956 C C . SER A 1 734 ? -35.276 -5.768 12.626 1.00 84.50 734 SER A C 1
ATOM 5958 O O . SER A 1 734 ? -35.050 -6.921 12.260 1.00 84.50 734 SER A O 1
ATOM 5960 N N . TYR A 1 735 ? -36.217 -5.020 12.049 1.00 87.88 735 TYR A N 1
ATOM 5961 C CA . TYR A 1 735 ? -37.024 -5.491 10.931 1.00 87.88 735 TYR A CA 1
ATOM 5962 C C . TYR A 1 735 ? -36.163 -5.856 9.715 1.00 87.88 735 TYR A C 1
ATOM 5964 O O . TYR A 1 735 ? -36.297 -6.953 9.177 1.00 87.88 735 TYR A O 1
ATOM 5972 N N . LEU A 1 736 ? -35.247 -4.969 9.309 1.00 89.94 736 LEU A N 1
ATOM 5973 C CA . LEU A 1 736 ? -34.366 -5.199 8.160 1.00 89.94 736 LEU A CA 1
ATOM 5974 C C . LEU A 1 736 ? -33.399 -6.371 8.389 1.00 89.94 736 LEU A C 1
ATOM 5976 O O . LEU A 1 736 ? -33.219 -7.185 7.485 1.00 89.94 736 LEU A O 1
ATOM 5980 N N . LEU A 1 737 ? -32.833 -6.505 9.594 1.00 88.00 737 LEU A N 1
ATOM 5981 C CA . LEU A 1 737 ? -31.983 -7.647 9.962 1.00 88.00 737 LEU A CA 1
ATOM 5982 C C . LEU A 1 737 ? -32.749 -8.968 9.864 1.00 88.00 737 LEU A C 1
ATOM 5984 O O . LEU A 1 737 ? -32.262 -9.923 9.262 1.00 88.00 737 LEU A O 1
ATOM 5988 N N . ASN A 1 738 ? -33.973 -9.012 10.396 1.00 87.31 738 ASN A N 1
ATOM 5989 C CA . ASN A 1 738 ? -34.809 -10.209 10.343 1.00 87.31 738 ASN A CA 1
ATOM 5990 C C . ASN A 1 738 ? -35.147 -10.633 8.908 1.00 87.31 738 ASN A C 1
ATOM 5992 O O . ASN A 1 738 ? -35.280 -11.827 8.654 1.00 87.31 738 ASN A O 1
ATOM 5996 N N . LEU A 1 739 ? -35.273 -9.700 7.961 1.00 90.94 739 LEU A N 1
ATOM 5997 C CA . LEU A 1 739 ? -35.496 -10.048 6.553 1.00 90.94 739 LEU A CA 1
ATOM 5998 C C . LEU A 1 739 ? -34.296 -10.780 5.941 1.00 90.94 739 LEU A C 1
ATOM 6000 O O . LEU A 1 739 ? -34.486 -11.748 5.210 1.00 90.94 739 LEU A O 1
ATOM 6004 N N . ILE A 1 740 ? -33.073 -10.347 6.261 1.00 90.12 740 ILE A N 1
ATOM 6005 C CA . ILE A 1 740 ? -31.844 -10.983 5.766 1.00 90.12 740 ILE A CA 1
ATOM 6006 C C . ILE A 1 740 ? -31.651 -12.352 6.427 1.00 90.12 740 ILE A C 1
ATOM 6008 O O . ILE A 1 740 ? -31.400 -13.335 5.737 1.00 90.12 740 ILE A O 1
ATOM 6012 N N . LEU A 1 741 ? -31.818 -12.438 7.749 1.00 87.38 741 LEU A N 1
ATOM 6013 C CA . LEU A 1 741 ? -31.624 -13.685 8.500 1.00 87.38 741 LEU A CA 1
ATOM 6014 C C . LEU A 1 741 ? -32.653 -14.768 8.132 1.00 87.38 741 LEU A C 1
ATOM 6016 O O . LEU A 1 741 ? -32.326 -15.949 8.130 1.00 87.38 741 LEU A O 1
ATOM 6020 N N . ASN A 1 742 ? -33.884 -14.381 7.780 1.00 89.31 742 ASN A N 1
ATOM 6021 C CA . ASN A 1 742 ? -34.926 -15.319 7.342 1.00 89.31 742 ASN A CA 1
ATOM 6022 C C . ASN A 1 742 ? -34.885 -15.634 5.836 1.00 89.31 742 ASN A C 1
ATOM 6024 O O . ASN A 1 742 ? -35.735 -16.385 5.342 1.00 89.31 742 ASN A O 1
ATOM 6028 N N . ASN A 1 743 ? -33.932 -15.071 5.089 1.00 90.69 743 ASN A N 1
ATOM 6029 C CA . ASN A 1 743 ? -33.760 -15.396 3.680 1.00 90.69 743 ASN A CA 1
ATOM 6030 C C . ASN A 1 743 ? -33.272 -16.851 3.542 1.00 90.69 743 ASN A C 1
ATOM 6032 O O . ASN A 1 743 ? -32.315 -17.276 4.186 1.00 90.69 743 ASN A O 1
ATOM 6036 N N . LYS A 1 744 ? -33.945 -17.632 2.690 1.00 86.69 744 LYS A N 1
ATOM 6037 C CA . LYS A 1 744 ? -33.706 -19.077 2.553 1.00 86.69 744 LYS A CA 1
ATOM 6038 C C . LYS A 1 744 ? -32.358 -19.430 1.926 1.00 86.69 744 LYS A C 1
ATOM 6040 O O . LYS A 1 744 ? -31.870 -20.525 2.181 1.00 86.69 744 LYS A O 1
ATOM 6045 N N . GLU A 1 745 ? -31.804 -18.557 1.089 1.00 86.69 745 GLU A N 1
ATOM 6046 C CA . GLU A 1 745 ? -30.555 -18.825 0.364 1.00 86.69 745 GLU A CA 1
ATOM 6047 C C . GLU A 1 745 ? -29.335 -18.364 1.163 1.00 86.69 745 GLU A C 1
ATOM 6049 O O . GLU A 1 745 ? -28.368 -19.108 1.302 1.00 86.69 745 GLU A O 1
ATOM 6054 N N . ILE A 1 746 ? -29.403 -17.160 1.736 1.00 87.19 746 ILE A N 1
ATOM 6055 C CA . ILE A 1 746 ? -28.255 -16.497 2.376 1.00 87.19 746 ILE A CA 1
ATOM 6056 C C . ILE A 1 746 ? -28.354 -16.395 3.903 1.00 87.19 746 ILE A C 1
ATOM 6058 O O . ILE A 1 746 ? -27.416 -15.911 4.526 1.00 87.19 746 ILE A O 1
ATOM 6062 N N . GLY A 1 747 ? -29.453 -16.824 4.532 1.00 85.62 747 GLY A N 1
ATOM 6063 C CA . GLY A 1 747 ? -29.691 -16.606 5.967 1.00 85.62 747 GLY A CA 1
ATOM 6064 C C . GLY A 1 747 ? -28.607 -17.193 6.877 1.00 85.62 747 GLY A C 1
ATOM 6065 O O . GLY A 1 747 ? -28.176 -16.532 7.817 1.00 85.62 747 GLY A O 1
ATOM 6066 N N . ILE A 1 748 ? -28.095 -18.388 6.552 1.00 84.62 748 ILE A N 1
ATOM 6067 C CA . ILE A 1 748 ? -26.987 -19.027 7.291 1.00 84.62 748 ILE A CA 1
ATOM 6068 C C . ILE A 1 748 ? -25.706 -18.193 7.161 1.00 84.62 748 ILE A C 1
ATOM 6070 O O . ILE A 1 748 ? -25.064 -17.874 8.156 1.00 84.62 748 ILE A O 1
ATOM 6074 N N . LEU A 1 749 ? -25.369 -17.782 5.935 1.00 84.19 749 LEU A N 1
ATOM 6075 C CA . LEU A 1 749 ? -24.211 -16.931 5.663 1.00 84.19 749 LEU A CA 1
ATOM 6076 C C . LEU A 1 749 ? -24.331 -15.573 6.376 1.00 84.19 749 LEU A C 1
ATOM 6078 O O . LEU A 1 749 ? -23.352 -15.047 6.899 1.00 84.19 749 LEU A O 1
ATOM 6082 N N . ALA A 1 750 ? -25.538 -15.009 6.422 1.00 85.06 750 ALA A N 1
ATOM 6083 C CA . ALA A 1 750 ? -25.817 -13.769 7.125 1.00 85.06 750 ALA A CA 1
ATOM 6084 C C . ALA A 1 750 ? -25.648 -13.908 8.644 1.00 85.06 750 ALA A C 1
ATOM 6086 O O . ALA A 1 750 ? -25.141 -12.985 9.280 1.00 85.06 750 ALA A O 1
ATOM 6087 N N . GLU A 1 751 ? -26.038 -15.044 9.231 1.00 83.50 751 GLU A N 1
ATOM 6088 C CA . GLU A 1 751 ? -25.800 -15.318 10.650 1.00 83.50 751 GLU A CA 1
ATOM 6089 C C . GLU A 1 751 ? -24.297 -15.428 10.954 1.00 83.50 751 GLU A C 1
ATOM 6091 O O . GLU A 1 751 ? -23.829 -14.835 11.930 1.00 83.50 751 GLU A O 1
ATOM 6096 N N . ASP A 1 752 ? -23.530 -16.102 10.094 1.00 79.75 752 ASP A N 1
ATOM 6097 C CA . ASP A 1 752 ? -22.070 -16.188 10.212 1.00 79.75 752 ASP A CA 1
ATOM 6098 C C . ASP A 1 752 ? -21.421 -14.792 10.172 1.00 79.75 752 ASP A C 1
ATOM 6100 O O . ASP A 1 752 ? -20.660 -14.433 11.078 1.00 79.75 752 ASP A O 1
ATOM 6104 N N . TYR A 1 753 ? -21.775 -13.959 9.182 1.00 79.88 753 TYR A N 1
ATOM 6105 C CA . TYR A 1 753 ? -21.280 -12.579 9.085 1.00 79.88 753 TYR A CA 1
ATOM 6106 C C . TYR A 1 753 ? -21.712 -11.705 10.264 1.00 79.88 753 TYR A C 1
ATOM 6108 O O . TYR A 1 753 ? -20.934 -10.878 10.743 1.00 79.88 753 TYR A O 1
ATOM 6116 N N . LEU A 1 754 ? -22.936 -11.875 10.760 1.00 82.00 754 LEU A N 1
ATOM 6117 C CA . LEU A 1 754 ? -23.419 -11.140 11.922 1.00 82.00 754 LEU A CA 1
ATOM 6118 C C . LEU A 1 754 ? -22.600 -11.483 13.172 1.00 82.00 754 LEU A C 1
ATOM 6120 O O . LEU A 1 754 ? -22.132 -10.576 13.864 1.00 82.00 754 LEU A O 1
ATOM 6124 N N . ASN A 1 755 ? -22.386 -12.774 13.442 1.00 77.94 755 ASN A N 1
ATOM 6125 C CA . ASN A 1 755 ? -21.556 -13.223 14.562 1.00 77.94 755 ASN A CA 1
ATOM 6126 C C . ASN A 1 755 ? -20.115 -12.702 14.422 1.00 77.94 755 ASN A C 1
ATOM 6128 O O . ASN A 1 755 ? -19.513 -12.290 15.414 1.00 77.94 755 ASN A O 1
ATOM 6132 N N . HIS A 1 756 ? -19.588 -12.656 13.195 1.00 76.25 756 HIS A N 1
ATOM 6133 C CA . HIS A 1 756 ? -18.277 -12.082 12.902 1.00 76.25 756 HIS A CA 1
ATOM 6134 C C . HIS A 1 756 ? -18.196 -10.590 13.253 1.00 76.25 756 HIS A C 1
ATOM 6136 O O . HIS A 1 756 ? -17.294 -10.178 13.984 1.00 76.25 756 HIS A O 1
ATOM 6142 N N . ILE A 1 757 ? -19.148 -9.780 12.778 1.00 77.50 757 ILE A N 1
ATOM 6143 C CA . ILE A 1 757 ? -19.196 -8.337 13.063 1.00 77.50 757 ILE A CA 1
ATOM 6144 C C . ILE A 1 757 ? -19.299 -8.091 14.574 1.00 77.50 757 ILE A C 1
ATOM 6146 O O . ILE A 1 757 ? -18.595 -7.235 15.108 1.00 77.50 757 ILE A O 1
ATOM 6150 N N . ILE A 1 758 ? -20.136 -8.861 15.273 1.00 78.75 758 ILE A N 1
ATOM 6151 C CA . ILE A 1 758 ? -20.284 -8.765 16.730 1.00 78.75 758 ILE A CA 1
ATOM 6152 C C . ILE A 1 758 ? -18.963 -9.105 17.431 1.00 78.75 758 ILE A C 1
ATOM 6154 O O . ILE A 1 758 ? -18.492 -8.310 18.243 1.00 78.75 758 ILE A O 1
ATOM 6158 N N . GLY A 1 759 ? -18.325 -10.224 17.074 1.00 76.25 759 GLY A N 1
ATOM 6159 C CA . GLY A 1 759 ? -17.044 -10.630 17.658 1.00 76.25 759 GLY A CA 1
ATOM 6160 C C . GLY A 1 759 ? -15.933 -9.597 17.438 1.00 76.25 759 GLY A C 1
ATOM 6161 O O . GLY A 1 759 ? -15.148 -9.332 18.347 1.00 76.25 759 GLY A O 1
ATOM 6162 N N . GLN A 1 760 ? -15.897 -8.941 16.270 1.00 76.44 760 GLN A N 1
ATOM 6163 C CA . GLN A 1 760 ? -14.968 -7.833 16.007 1.00 76.44 760 GLN A CA 1
ATOM 6164 C C . GLN A 1 760 ? -15.183 -6.656 16.966 1.00 76.44 760 GLN A C 1
ATOM 6166 O O . GLN A 1 760 ? -14.215 -6.095 17.485 1.00 76.44 760 GLN A O 1
ATOM 6171 N N . ILE A 1 761 ? -16.439 -6.275 17.204 1.00 77.69 761 ILE A N 1
ATOM 6172 C CA . ILE A 1 761 ? -16.781 -5.146 18.075 1.00 77.69 761 ILE A CA 1
ATOM 6173 C C . ILE A 1 761 ? -16.494 -5.484 19.546 1.00 77.69 761 ILE A C 1
ATOM 6175 O O . ILE A 1 761 ? -15.927 -4.650 20.252 1.00 77.69 761 ILE A O 1
ATOM 6179 N N . GLU A 1 762 ? -16.813 -6.701 19.996 1.00 78.19 762 GLU A N 1
ATOM 6180 C CA . GLU A 1 762 ? -16.520 -7.172 21.359 1.00 78.19 762 GLU A CA 1
ATOM 6181 C C . GLU A 1 762 ? -15.017 -7.209 21.644 1.00 78.19 762 GLU A C 1
ATOM 6183 O O . GLU A 1 762 ? -14.561 -6.638 22.635 1.00 78.19 762 GLU A O 1
ATOM 6188 N N . ASN A 1 763 ? -14.231 -7.816 20.748 1.00 76.06 763 ASN A N 1
ATOM 6189 C CA . ASN A 1 763 ? -12.776 -7.858 20.884 1.00 76.06 763 ASN A CA 1
ATOM 6190 C C . ASN A 1 763 ? -12.195 -6.437 20.938 1.00 76.06 763 ASN A C 1
ATOM 6192 O O . ASN A 1 763 ? -11.339 -6.142 21.775 1.00 76.06 763 ASN A O 1
ATOM 6196 N N . LYS A 1 764 ? -12.713 -5.526 20.100 1.00 78.19 764 LYS A N 1
ATOM 6197 C CA . LYS A 1 764 ? -12.318 -4.114 20.123 1.00 78.19 764 LYS A CA 1
ATOM 6198 C C . LYS A 1 764 ? -12.645 -3.450 21.461 1.00 78.19 764 LYS A C 1
ATOM 6200 O O . LYS A 1 764 ? -11.799 -2.738 21.996 1.00 78.19 764 LYS A O 1
ATOM 6205 N N . PHE A 1 765 ? -13.832 -3.697 22.015 1.00 83.44 765 PHE A N 1
ATOM 6206 C CA . PHE A 1 765 ? -14.213 -3.171 23.324 1.00 83.44 765 PHE A CA 1
ATOM 6207 C C . PHE A 1 765 ? -13.275 -3.663 24.427 1.00 83.44 765 PHE A C 1
ATOM 6209 O O . PHE A 1 765 ? -12.687 -2.837 25.122 1.00 83.44 765 PHE A O 1
ATOM 6216 N N . LEU A 1 766 ? -13.104 -4.982 24.567 1.00 79.88 766 LEU A N 1
ATOM 6217 C CA . LEU A 1 766 ? -12.336 -5.592 25.660 1.00 79.88 766 LEU A CA 1
ATOM 6218 C C . LEU A 1 766 ? -10.904 -5.067 25.716 1.00 79.88 766 LEU A C 1
ATOM 6220 O O . LEU A 1 766 ? -10.372 -4.757 26.785 1.00 79.88 766 LEU A O 1
ATOM 6224 N N . LEU A 1 767 ? -10.281 -4.927 24.553 1.00 76.56 767 LEU A N 1
ATOM 6225 C CA . LEU A 1 767 ? -8.894 -4.512 24.462 1.00 76.56 767 LEU A CA 1
ATOM 6226 C C . LEU A 1 767 ? -8.738 -2.993 24.649 1.00 76.56 767 LEU A C 1
ATOM 6228 O O . LEU A 1 767 ? -7.849 -2.566 25.394 1.00 76.56 767 LEU A O 1
ATOM 6232 N N . SER A 1 768 ? -9.623 -2.170 24.066 1.00 83.12 768 SER A N 1
ATOM 6233 C CA . SER A 1 768 ? -9.626 -0.718 24.322 1.00 83.12 768 SER A CA 1
ATOM 6234 C C . SER A 1 768 ? -9.944 -0.411 25.793 1.00 83.12 768 SER A C 1
ATOM 6236 O O . SER A 1 768 ? -9.310 0.466 26.384 1.00 83.12 768 SER A O 1
ATOM 6238 N N . TYR A 1 769 ? -10.840 -1.181 26.419 1.00 87.50 769 TYR A N 1
ATOM 6239 C CA . TYR A 1 769 ? -11.150 -1.107 27.847 1.00 87.50 769 TYR A CA 1
ATOM 6240 C C . TYR A 1 769 ? -9.947 -1.478 28.720 1.00 87.50 769 TYR A C 1
ATOM 6242 O O . TYR A 1 769 ? -9.516 -0.670 29.543 1.00 87.50 769 TYR A O 1
ATOM 6250 N N . SER A 1 770 ? -9.349 -2.653 28.499 1.00 83.94 770 SER A N 1
ATOM 6251 C CA . SER A 1 770 ? -8.167 -3.122 29.236 1.00 83.94 770 SER A CA 1
ATOM 6252 C C . SER A 1 770 ? -7.021 -2.103 29.181 1.00 83.94 770 SER A C 1
ATOM 6254 O O . SER A 1 770 ? -6.446 -1.719 30.206 1.00 83.94 770 SER A O 1
ATOM 6256 N N . LYS A 1 771 ? -6.753 -1.559 27.987 1.00 83.75 771 LYS A N 1
ATOM 6257 C CA . LYS A 1 771 ? -5.743 -0.516 27.780 1.00 83.75 771 LYS A CA 1
ATOM 6258 C C . LYS A 1 771 ? -6.083 0.779 28.518 1.00 83.75 771 LYS A C 1
ATOM 6260 O O . LYS A 1 771 ? -5.195 1.388 29.116 1.00 83.75 771 LYS A O 1
ATOM 6265 N N . ALA A 1 772 ? -7.346 1.205 28.495 1.00 88.69 772 ALA A N 1
ATOM 6266 C CA . ALA A 1 772 ? -7.793 2.393 29.212 1.00 88.69 772 ALA A CA 1
ATOM 6267 C C . ALA A 1 772 ? -7.613 2.232 30.732 1.00 88.69 772 ALA A C 1
ATOM 6269 O O . ALA A 1 772 ? -7.014 3.100 31.368 1.00 88.69 772 ALA A O 1
ATOM 6270 N N . ILE A 1 773 ? -8.031 1.099 31.303 1.00 90.06 773 ILE A N 1
ATOM 6271 C CA . ILE A 1 773 ? -7.897 0.806 32.739 1.00 90.06 773 ILE A CA 1
ATOM 6272 C C . ILE A 1 773 ? -6.427 0.769 33.180 1.00 90.06 773 ILE A C 1
ATOM 6274 O O . ILE A 1 773 ? -6.096 1.295 34.243 1.00 90.06 773 ILE A O 1
ATOM 6278 N N . LYS A 1 774 ? -5.531 0.214 32.354 1.00 86.81 774 LYS A N 1
ATOM 6279 C CA . LYS A 1 774 ? -4.085 0.172 32.630 1.00 86.81 774 LYS A CA 1
ATOM 6280 C C . LYS A 1 774 ? -3.424 1.556 32.553 1.00 86.81 774 LYS A C 1
ATOM 6282 O O . LYS A 1 774 ? -2.596 1.894 33.400 1.00 86.81 774 LYS A O 1
ATOM 6287 N N . ASN A 1 775 ? -3.782 2.366 31.553 1.00 87.75 775 ASN A N 1
ATOM 6288 C CA . ASN A 1 775 ? -3.041 3.589 31.217 1.00 87.75 775 ASN A CA 1
ATOM 6289 C C . ASN A 1 775 ? -3.562 4.850 31.911 1.00 87.75 775 ASN A C 1
ATOM 6291 O O . ASN A 1 775 ? -2.761 5.702 32.306 1.00 87.75 775 ASN A O 1
ATOM 6295 N N . ILE A 1 776 ? -4.883 4.985 32.080 1.00 93.56 776 ILE A N 1
ATOM 6296 C CA . ILE A 1 776 ? -5.502 6.184 32.667 1.00 93.56 776 ILE A CA 1
ATOM 6297 C C . ILE A 1 776 ? -4.920 6.529 34.047 1.00 93.56 776 ILE A C 1
ATOM 6299 O O . ILE A 1 776 ? -4.601 7.701 34.247 1.00 93.56 776 ILE A O 1
ATOM 6303 N N . PRO A 1 777 ? -4.686 5.581 34.979 1.00 93.38 777 PRO A N 1
ATOM 6304 C CA . PRO A 1 777 ? -4.101 5.898 36.286 1.00 93.38 777 PRO A CA 1
ATOM 6305 C C . PRO A 1 777 ? -2.750 6.628 36.216 1.00 93.38 777 PRO A C 1
ATOM 6307 O O . PRO A 1 777 ? -2.435 7.434 37.090 1.00 93.38 777 PRO A O 1
ATOM 6310 N N . ASN A 1 778 ? -1.970 6.397 35.156 1.00 90.88 778 ASN A N 1
ATOM 6311 C CA . ASN A 1 778 ? -0.636 6.971 34.969 1.00 90.88 778 ASN A CA 1
ATOM 6312 C C . ASN A 1 778 ? -0.615 8.193 34.030 1.00 90.88 778 ASN A C 1
ATOM 6314 O O . ASN A 1 778 ? 0.443 8.798 33.832 1.00 90.88 778 ASN A O 1
ATOM 6318 N N . ALA A 1 779 ? -1.766 8.597 33.482 1.00 92.06 779 ALA A N 1
ATOM 6319 C CA . ALA A 1 779 ? -1.884 9.709 32.540 1.00 92.06 779 ALA A CA 1
ATOM 6320 C C . ALA A 1 779 ? -1.357 11.026 33.133 1.00 92.06 779 ALA A C 1
ATOM 6322 O O . ALA A 1 779 ? -1.730 11.420 34.239 1.00 92.06 779 ALA A O 1
ATOM 6323 N N . LYS A 1 780 ? -0.501 11.739 32.403 1.00 89.69 780 LYS A N 1
ATOM 6324 C CA . LYS A 1 780 ? 0.071 13.043 32.783 1.00 89.69 780 LYS A CA 1
ATOM 6325 C C . LYS A 1 780 ? -0.762 14.214 32.265 1.00 89.69 780 LYS A C 1
ATOM 6327 O O . LYS A 1 780 ? -0.677 15.318 32.814 1.00 89.69 780 LYS A O 1
ATOM 6332 N N . TYR A 1 781 ? -1.563 13.992 31.226 1.00 87.88 781 TYR A N 1
ATOM 6333 C CA . TYR A 1 781 ? -2.359 15.027 30.572 1.00 87.88 781 TYR A CA 1
ATOM 6334 C C . TYR A 1 781 ? -3.831 14.612 30.409 1.00 87.88 781 TYR A C 1
ATOM 6336 O O . TYR A 1 781 ? -4.118 13.434 30.228 1.00 87.88 781 TYR A O 1
ATOM 6344 N N . PRO A 1 782 ? -4.788 15.564 30.380 1.00 86.31 782 PRO A N 1
ATOM 6345 C CA . PRO A 1 782 ? -6.210 15.243 30.206 1.00 86.31 782 PRO A CA 1
ATOM 6346 C C . PRO A 1 782 ? -6.535 14.463 28.938 1.00 86.31 782 PRO A C 1
ATOM 6348 O O . PRO A 1 782 ? -7.443 13.642 28.945 1.00 86.31 782 PRO A O 1
ATOM 6351 N N . PHE A 1 783 ? -5.821 14.722 27.840 1.00 85.62 783 PHE A N 1
ATOM 6352 C CA . PHE A 1 783 ? -6.100 14.046 26.573 1.00 85.62 783 PHE A CA 1
ATOM 6353 C C . PHE A 1 783 ? -5.804 12.540 26.652 1.00 85.62 783 PHE A C 1
ATOM 6355 O O . PHE A 1 783 ? -6.528 11.764 26.041 1.00 85.62 783 PHE A O 1
ATOM 6362 N N . GLU A 1 784 ? -4.812 12.130 27.453 1.00 88.56 784 GLU A N 1
ATOM 6363 C CA . GLU A 1 784 ? -4.457 10.723 27.703 1.00 88.56 784 GLU A CA 1
ATOM 6364 C C . GLU A 1 784 ? -5.532 9.989 28.523 1.00 88.56 784 GLU A C 1
ATOM 6366 O O . GLU A 1 784 ? -5.508 8.768 28.608 1.00 88.56 784 GLU A O 1
ATOM 6371 N N . ILE A 1 785 ? -6.486 10.727 29.104 1.00 91.50 785 ILE A N 1
ATOM 6372 C CA . ILE A 1 785 ? -7.653 10.187 29.814 1.00 91.50 785 ILE A CA 1
ATOM 6373 C C . ILE A 1 785 ? -8.876 10.215 28.902 1.00 91.50 785 ILE A C 1
ATOM 6375 O O . ILE A 1 785 ? -9.547 9.206 28.701 1.00 91.50 785 ILE A O 1
ATOM 6379 N N . VAL A 1 786 ? -9.161 11.386 28.329 1.00 89.00 786 VAL A N 1
ATOM 6380 C CA . VAL A 1 786 ? -10.382 11.626 27.554 1.00 89.00 786 VAL A CA 1
ATOM 6381 C C . VAL A 1 786 ? -10.398 10.808 26.268 1.00 89.00 786 VAL A C 1
ATOM 6383 O O . VAL A 1 786 ? -11.464 10.323 25.909 1.00 89.00 786 VAL A O 1
ATOM 6386 N N . MET A 1 787 ? -9.258 10.630 25.587 1.00 86.69 787 MET A N 1
ATOM 6387 C CA . MET A 1 787 ? -9.227 9.879 24.327 1.00 86.69 787 MET A CA 1
ATOM 6388 C C . MET A 1 787 ? -9.526 8.386 24.522 1.00 86.69 787 MET A C 1
ATOM 6390 O O . MET A 1 787 ? -10.497 7.929 23.919 1.00 86.69 787 MET A O 1
ATOM 6394 N N . PRO A 1 788 ? -8.813 7.638 25.395 1.00 86.69 788 PRO A N 1
ATOM 6395 C CA . PRO A 1 788 ? -9.161 6.239 25.657 1.00 86.69 788 PRO A CA 1
ATOM 6396 C C . PRO A 1 788 ? -10.581 6.075 26.209 1.00 86.69 788 PRO A C 1
ATOM 6398 O O . PRO A 1 788 ? -11.301 5.170 25.797 1.00 86.69 788 PRO A O 1
ATOM 6401 N N . ARG A 1 789 ? -11.029 6.985 27.091 1.00 90.38 789 ARG A N 1
ATOM 6402 C CA . ARG A 1 789 ? -12.404 6.975 27.614 1.00 90.38 789 ARG A CA 1
ATOM 6403 C C . ARG A 1 789 ? -13.438 7.129 26.500 1.00 90.38 789 ARG A C 1
ATOM 6405 O O . ARG A 1 789 ? -14.395 6.367 26.441 1.00 90.38 789 ARG A O 1
ATOM 6412 N N . LEU A 1 790 ? -13.259 8.119 25.625 1.00 86.94 790 LEU A N 1
ATOM 6413 C CA . LEU A 1 790 ? -14.176 8.382 24.516 1.00 86.94 790 LEU A CA 1
ATOM 6414 C C . LEU A 1 790 ? -14.239 7.199 23.546 1.00 86.94 790 LEU A C 1
ATOM 6416 O O . LEU A 1 790 ? -15.314 6.887 23.043 1.00 86.94 790 LEU A O 1
ATOM 6420 N N . GLU A 1 791 ? -13.105 6.551 23.286 1.00 85.12 791 GLU A N 1
ATOM 6421 C CA . GLU A 1 791 ? -13.041 5.363 22.438 1.00 85.12 791 GLU A CA 1
ATOM 6422 C C . GLU A 1 791 ? -13.896 4.222 23.003 1.00 85.12 791 GLU A C 1
ATOM 6424 O O . GLU A 1 791 ? -14.762 3.708 22.296 1.00 85.12 791 GLU A O 1
ATOM 6429 N N . VAL A 1 792 ? -13.717 3.883 24.285 1.00 88.44 792 VAL A N 1
ATOM 6430 C CA . VAL A 1 792 ? -14.490 2.820 24.946 1.00 88.44 792 VAL A CA 1
ATOM 6431 C C . VAL A 1 792 ? -15.983 3.147 24.969 1.00 88.44 792 VAL A C 1
ATOM 6433 O O . VAL A 1 792 ? -16.794 2.293 24.617 1.00 88.44 792 VAL A O 1
ATOM 6436 N N . LEU A 1 793 ? -16.356 4.384 25.317 1.00 87.50 793 LEU A N 1
ATOM 6437 C CA . LEU A 1 793 ? -17.762 4.803 25.355 1.00 87.50 793 LEU A CA 1
ATOM 6438 C C . LEU A 1 793 ? -18.433 4.727 23.983 1.00 87.50 793 LEU A C 1
ATOM 6440 O O . LEU A 1 793 ? -19.552 4.242 23.885 1.00 87.50 793 LEU A O 1
ATOM 6444 N N . ARG A 1 794 ? -17.745 5.143 22.914 1.00 84.00 794 ARG A N 1
ATOM 6445 C CA . ARG A 1 794 ? -18.281 5.045 21.547 1.00 84.00 794 ARG A CA 1
ATOM 6446 C C . ARG A 1 794 ? -18.517 3.602 21.121 1.00 84.00 794 ARG A C 1
ATOM 6448 O O . ARG A 1 794 ? -19.505 3.321 20.449 1.00 84.00 794 ARG A O 1
ATOM 6455 N N . ILE A 1 795 ? -17.608 2.696 21.483 1.00 81.88 795 ILE A N 1
ATOM 6456 C CA . ILE A 1 795 ? -17.779 1.270 21.191 1.00 81.88 795 ILE A CA 1
ATOM 6457 C C . ILE A 1 795 ? -18.950 0.711 22.008 1.00 81.88 795 ILE A C 1
ATOM 6459 O O . ILE A 1 795 ? -19.773 -0.009 21.454 1.00 81.88 795 ILE A O 1
ATOM 6463 N N . HIS A 1 796 ? -19.070 1.083 23.284 1.00 84.44 796 HIS A N 1
ATOM 6464 C CA . HIS A 1 796 ? -20.192 0.670 24.129 1.00 84.44 796 HIS A CA 1
ATOM 6465 C C . HIS A 1 796 ? -21.540 1.166 23.591 1.00 84.44 796 HIS A C 1
ATOM 6467 O O . HIS A 1 796 ? -22.464 0.377 23.445 1.00 84.44 796 HIS A O 1
ATOM 6473 N N . GLU A 1 797 ? -21.651 2.446 23.223 1.00 81.38 797 GLU A N 1
ATOM 6474 C CA . GLU A 1 797 ? -22.866 3.013 22.617 1.00 81.38 797 GLU A CA 1
ATOM 6475 C C . GLU A 1 797 ? -23.244 2.295 21.314 1.00 81.38 797 GLU A C 1
ATOM 6477 O O . GLU A 1 797 ? -24.423 2.033 21.060 1.00 81.38 797 GLU A O 1
ATOM 6482 N N . LEU A 1 798 ? -22.249 1.941 20.493 1.00 79.06 798 LEU A N 1
ATOM 6483 C CA . LEU A 1 798 ? -22.470 1.142 19.291 1.00 79.06 798 LEU A CA 1
ATOM 6484 C C . LEU A 1 798 ? -23.032 -0.241 19.642 1.00 79.06 798 LEU A C 1
ATOM 6486 O O . LEU A 1 798 ? -23.999 -0.682 19.021 1.00 79.06 798 LEU A O 1
ATOM 6490 N N . VAL A 1 799 ? -22.458 -0.908 20.643 1.00 78.62 799 VAL A N 1
ATOM 6491 C CA . VAL A 1 799 ? -22.922 -2.222 21.102 1.00 78.62 799 VAL A CA 1
ATOM 6492 C C . VAL A 1 799 ? -24.340 -2.146 21.655 1.00 78.62 799 VAL A C 1
ATOM 6494 O O . VAL A 1 799 ? -25.178 -2.942 21.239 1.00 78.62 799 VAL A O 1
ATOM 6497 N N . ASP A 1 800 ? -24.650 -1.167 22.502 1.00 77.69 800 ASP A N 1
ATOM 6498 C CA . ASP A 1 800 ? -26.005 -0.947 23.023 1.00 77.69 800 ASP A CA 1
ATOM 6499 C C . ASP A 1 800 ? -27.012 -0.746 21.883 1.00 77.69 800 ASP A C 1
ATOM 6501 O O . ASP A 1 800 ? -28.116 -1.303 21.891 1.00 77.69 800 ASP A O 1
ATOM 6505 N N . SER A 1 801 ? -26.621 0.013 20.854 1.00 76.75 801 SER A N 1
ATOM 6506 C CA . SER A 1 801 ? -27.440 0.235 19.661 1.00 76.75 801 SER A CA 1
ATOM 6507 C C . SER A 1 801 ? -27.705 -1.063 18.888 1.00 76.75 801 SER A C 1
ATOM 6509 O O . SER A 1 801 ? -28.833 -1.308 18.442 1.00 76.75 801 SER A O 1
ATOM 6511 N N . ILE A 1 802 ? -26.687 -1.919 18.764 1.00 76.44 802 ILE A N 1
ATOM 6512 C CA . ILE A 1 802 ? -26.776 -3.233 18.116 1.00 76.44 802 ILE A CA 1
ATOM 6513 C C . ILE A 1 802 ? -27.648 -4.189 18.942 1.00 76.44 802 ILE A C 1
ATOM 6515 O O . ILE A 1 802 ? -28.578 -4.774 18.389 1.00 76.44 802 ILE A O 1
ATOM 6519 N N . ILE A 1 803 ? -27.427 -4.289 20.257 1.00 76.88 803 ILE A N 1
ATOM 6520 C CA . ILE A 1 803 ? -28.228 -5.102 21.191 1.00 76.88 803 ILE A CA 1
ATOM 6521 C C . ILE A 1 803 ? -29.707 -4.728 21.087 1.00 76.88 803 ILE A C 1
ATOM 6523 O O . ILE A 1 803 ? -30.562 -5.597 20.909 1.00 76.88 803 ILE A O 1
ATOM 6527 N N . THR A 1 804 ? -30.008 -3.428 21.119 1.00 76.56 804 THR A N 1
ATOM 6528 C CA . THR A 1 804 ? -31.386 -2.926 21.009 1.00 76.56 804 THR A CA 1
ATOM 6529 C C . THR A 1 804 ? -32.020 -3.293 19.660 1.00 76.56 804 THR A C 1
ATOM 6531 O O . THR A 1 804 ? -33.229 -3.497 19.578 1.00 76.56 804 THR A O 1
ATOM 6534 N N . SER A 1 805 ? -31.214 -3.414 18.600 1.00 72.81 805 SER A N 1
ATOM 6535 C CA . SER A 1 805 ? -31.673 -3.768 17.249 1.00 72.81 805 SER A CA 1
ATOM 6536 C C . SER A 1 805 ? -31.830 -5.284 17.034 1.00 72.81 805 SER A C 1
ATOM 6538 O O . SER A 1 805 ? -32.641 -5.703 16.212 1.00 72.81 805 SER A O 1
ATOM 6540 N N . LEU A 1 806 ? -31.090 -6.129 17.755 1.00 72.00 806 LEU A N 1
ATOM 6541 C CA . LEU A 1 806 ? -31.090 -7.589 17.567 1.00 72.00 806 LEU A CA 1
ATOM 6542 C C . LEU A 1 806 ? -32.247 -8.320 18.274 1.00 72.00 806 LEU A C 1
ATOM 6544 O O . LEU A 1 806 ? -32.561 -9.457 17.922 1.00 72.00 806 LEU A O 1
ATOM 6548 N N . GLY A 1 807 ? -32.923 -7.669 19.227 1.00 64.75 807 GLY A N 1
ATOM 6549 C CA . GLY A 1 807 ? -33.989 -8.282 20.026 1.00 64.75 807 GLY A CA 1
ATOM 6550 C C . GLY A 1 807 ? -33.474 -9.304 21.058 1.00 64.75 807 GLY A C 1
ATOM 6551 O O . GLY A 1 807 ? -32.318 -9.722 21.029 1.00 64.75 807 GLY A O 1
ATOM 6552 N N . ALA A 1 808 ? -34.348 -9.721 21.984 1.00 55.50 808 ALA A N 1
ATOM 6553 C CA . ALA A 1 808 ? -33.970 -10.430 23.219 1.00 55.50 808 ALA A CA 1
ATOM 6554 C C . ALA A 1 808 ? -33.230 -11.777 23.032 1.00 55.50 808 ALA A C 1
ATOM 6556 O O . ALA A 1 808 ? -32.443 -12.159 23.890 1.00 55.50 808 ALA A O 1
ATOM 6557 N N . ASN A 1 809 ? -33.453 -12.495 21.924 1.00 54.09 809 ASN A N 1
ATOM 6558 C CA . ASN A 1 809 ? -32.872 -13.831 21.704 1.00 54.09 809 ASN A CA 1
ATOM 6559 C C . ASN A 1 809 ? -31.439 -13.803 21.139 1.00 54.09 809 ASN A C 1
ATOM 6561 O O . ASN A 1 809 ? -30.714 -14.784 21.268 1.00 54.09 809 ASN A O 1
ATOM 6565 N N . LEU A 1 810 ? -31.028 -12.710 20.486 1.00 57.81 810 LEU A N 1
ATOM 6566 C CA . LEU A 1 810 ? -29.685 -12.553 19.902 1.00 57.81 810 LEU A CA 1
ATOM 6567 C C . LEU A 1 810 ? -28.775 -11.679 20.781 1.00 57.81 810 LEU A C 1
ATOM 6569 O O . LEU A 1 810 ? -27.554 -11.756 20.659 1.00 57.81 810 LEU A O 1
ATOM 6573 N N . SER A 1 811 ? -29.356 -10.904 21.704 1.00 58.06 811 SER A N 1
ATOM 6574 C CA . SER A 1 811 ? -28.629 -10.093 22.687 1.00 58.06 811 SER A CA 1
ATOM 6575 C C . SER A 1 811 ? -27.864 -10.911 23.731 1.00 58.06 811 SER A C 1
ATOM 6577 O O . SER A 1 811 ? -26.847 -10.439 24.224 1.00 58.06 811 SER A O 1
ATOM 6579 N N . GLU A 1 812 ? -28.293 -12.144 24.035 1.00 57.34 812 GLU A N 1
ATOM 6580 C CA . GLU A 1 812 ? -27.601 -13.032 24.993 1.00 57.34 812 GLU A CA 1
ATOM 6581 C C . GLU A 1 812 ? -26.187 -13.444 24.532 1.00 57.34 812 GLU A C 1
ATOM 6583 O O . GLU A 1 812 ? -25.392 -13.933 25.333 1.00 57.34 812 GLU A O 1
ATOM 6588 N N . LYS A 1 813 ? -25.850 -13.237 23.249 1.00 59.59 813 LYS A N 1
ATOM 6589 C CA . LYS A 1 813 ? -24.529 -13.558 22.686 1.00 59.59 813 LYS A CA 1
ATOM 6590 C C . LYS A 1 813 ? -23.454 -12.502 22.994 1.00 59.59 813 LYS A C 1
ATOM 6592 O O . LYS A 1 813 ? -22.272 -12.820 22.824 1.00 59.59 813 LYS A O 1
ATOM 6597 N N . ILE A 1 814 ? -23.842 -11.290 23.417 1.00 66.25 814 ILE A N 1
ATOM 6598 C CA . ILE A 1 814 ? -22.921 -10.172 23.676 1.00 66.25 814 ILE A CA 1
ATOM 6599 C C . ILE A 1 814 ? -22.578 -10.092 25.169 1.00 66.25 814 ILE A C 1
ATOM 6601 O O . ILE A 1 814 ? -23.472 -9.935 25.997 1.00 66.25 814 ILE A O 1
ATOM 6605 N N . GLN A 1 815 ? -21.291 -10.185 25.518 1.00 65.50 815 GLN A N 1
ATOM 6606 C CA . GLN A 1 815 ? -20.811 -10.294 26.912 1.00 65.50 815 GLN A CA 1
ATOM 6607 C C . GLN A 1 815 ? -20.155 -9.009 27.453 1.00 65.50 815 GLN A C 1
ATOM 6609 O O . GLN A 1 815 ? -19.168 -9.073 28.181 1.00 65.50 815 GLN A O 1
ATOM 6614 N N . ILE A 1 816 ? -20.669 -7.831 27.098 1.00 68.44 816 ILE A N 1
ATOM 6615 C CA . ILE A 1 816 ? -20.153 -6.556 27.624 1.00 68.44 816 ILE A CA 1
ATOM 6616 C C . ILE A 1 816 ? -20.955 -6.153 28.864 1.00 68.44 816 ILE A C 1
ATOM 6618 O O . ILE A 1 816 ? -22.167 -5.950 28.783 1.00 68.44 816 ILE A O 1
ATOM 6622 N N . GLU A 1 817 ? -20.295 -6.035 30.019 1.00 67.94 817 GLU A N 1
ATOM 6623 C CA . GLU A 1 817 ? -20.961 -5.687 31.276 1.00 67.94 817 GLU A CA 1
ATOM 6624 C C . GLU A 1 817 ? -21.040 -4.165 31.471 1.00 67.94 817 GLU A C 1
ATOM 6626 O O . GLU A 1 817 ? -20.041 -3.452 31.405 1.00 67.94 817 GLU A O 1
ATOM 6631 N N . SER A 1 818 ? -22.209 -3.644 31.865 1.00 68.31 818 SER A N 1
ATOM 6632 C CA . SER A 1 818 ? -22.363 -2.220 32.232 1.00 68.31 818 SER A CA 1
ATOM 6633 C C . SER A 1 818 ? -21.463 -1.790 33.406 1.00 68.31 818 SER A C 1
ATOM 6635 O O . SER A 1 818 ? -21.236 -0.599 33.631 1.00 68.31 818 SER A O 1
ATOM 6637 N N . LYS A 1 819 ? -20.955 -2.761 34.174 1.00 75.31 819 LYS A N 1
ATOM 6638 C CA . LYS A 1 819 ? -20.005 -2.554 35.268 1.00 75.31 819 LYS A CA 1
ATOM 6639 C C . LYS A 1 819 ? -18.644 -2.063 34.766 1.00 75.31 819 LYS A C 1
ATOM 6641 O O . LYS A 1 819 ? -18.046 -1.212 35.422 1.00 75.31 819 LYS A O 1
ATOM 6646 N N . ASP A 1 820 ? -18.203 -2.518 33.596 1.00 81.25 820 ASP A N 1
ATOM 6647 C CA . ASP A 1 820 ? -16.908 -2.138 33.032 1.00 81.25 820 ASP A CA 1
ATOM 6648 C C . ASP A 1 820 ? -16.857 -0.628 32.773 1.00 81.25 820 ASP A C 1
ATOM 6650 O O . ASP A 1 820 ? -15.944 0.066 33.228 1.00 81.25 820 ASP A O 1
ATOM 6654 N N . VAL A 1 821 ? -17.901 -0.082 32.140 1.00 82.81 821 VAL A N 1
ATOM 6655 C CA . VAL A 1 821 ? -18.028 1.364 31.890 1.00 82.81 821 VAL A CA 1
ATOM 6656 C C . VAL A 1 821 ? -18.066 2.160 33.193 1.00 82.81 821 VAL A C 1
ATOM 6658 O O . VAL A 1 821 ? -17.422 3.205 33.294 1.00 82.81 821 VAL A O 1
ATOM 6661 N N . TYR A 1 822 ? -18.770 1.666 34.213 1.00 86.00 822 TYR A N 1
ATOM 6662 C CA . TYR A 1 822 ? -18.816 2.320 35.521 1.00 86.00 822 TYR A CA 1
ATOM 6663 C C . TYR A 1 822 ? -17.424 2.428 36.165 1.00 86.00 822 TYR A C 1
ATOM 6665 O O . TYR A 1 822 ? -17.046 3.494 36.665 1.00 86.00 822 TYR A O 1
ATOM 6673 N N . ASP A 1 823 ? -16.643 1.349 36.122 1.00 87.62 823 ASP A N 1
ATOM 6674 C CA . ASP A 1 823 ? -15.285 1.327 36.667 1.00 87.62 823 ASP A CA 1
ATOM 6675 C C . ASP A 1 823 ? -14.346 2.271 35.889 1.00 87.62 823 ASP A C 1
ATOM 6677 O O . ASP A 1 823 ? -13.561 3.010 36.500 1.00 87.62 823 ASP A O 1
ATOM 6681 N N . LEU A 1 824 ? -14.485 2.344 34.558 1.00 90.81 824 LEU A N 1
ATOM 6682 C CA . LEU A 1 824 ? -13.749 3.292 33.712 1.00 90.81 824 LEU A CA 1
ATOM 6683 C C . LEU A 1 824 ? -14.065 4.754 34.051 1.00 90.81 824 LEU A C 1
ATOM 6685 O O . LEU A 1 824 ? -13.144 5.569 34.175 1.00 90.81 824 LEU A O 1
ATOM 6689 N N . GLU A 1 825 ? -15.346 5.102 34.196 1.00 90.69 825 GLU A N 1
ATOM 6690 C CA . GLU A 1 825 ? -15.780 6.455 34.568 1.00 90.69 825 GLU A CA 1
ATOM 6691 C C . GLU A 1 825 ? -15.182 6.872 35.910 1.00 90.69 825 GLU A C 1
ATOM 6693 O O . GLU A 1 825 ? -14.632 7.969 36.045 1.00 90.69 825 GLU A O 1
ATOM 6698 N N . LYS A 1 826 ? -15.216 5.966 36.893 1.00 91.44 826 LYS A N 1
ATOM 6699 C CA . LYS A 1 826 ? -14.668 6.208 38.228 1.00 91.44 826 LYS A CA 1
ATOM 6700 C C . LYS A 1 826 ? -13.165 6.489 38.191 1.00 91.44 826 LYS A C 1
ATOM 6702 O O . LYS A 1 826 ? -12.720 7.473 38.783 1.00 91.44 826 LYS A O 1
ATOM 6707 N N . ILE A 1 827 ? -12.387 5.662 37.492 1.00 93.19 827 ILE A N 1
ATOM 6708 C CA . ILE A 1 827 ? -10.929 5.836 37.372 1.00 93.19 827 ILE A CA 1
ATOM 6709 C C . ILE A 1 827 ? -10.594 7.121 36.599 1.00 93.19 827 ILE A C 1
ATOM 6711 O O . ILE A 1 827 ? -9.700 7.875 36.995 1.00 93.19 827 ILE A O 1
ATOM 6715 N N . SER A 1 828 ? -11.346 7.412 35.535 1.00 93.06 828 SER A N 1
ATOM 6716 C CA . SER A 1 828 ? -11.184 8.631 34.734 1.00 93.06 828 SER A CA 1
ATOM 6717 C C . SER A 1 828 ? -11.421 9.894 35.561 1.00 93.06 828 SER A C 1
ATOM 6719 O O . SER A 1 828 ? -10.606 10.820 35.517 1.00 93.06 828 SER A O 1
ATOM 6721 N N . ALA A 1 829 ? -12.503 9.924 36.347 1.00 91.81 829 ALA A N 1
ATOM 6722 C CA . ALA A 1 829 ? -12.831 11.040 37.229 1.00 91.81 829 ALA A CA 1
ATOM 6723 C C . ALA A 1 829 ? -11.748 11.246 38.298 1.00 91.81 829 ALA A C 1
ATOM 6725 O O . ALA A 1 829 ? -11.216 12.350 38.422 1.00 91.81 829 ALA A O 1
ATOM 6726 N N . GLN A 1 830 ? -11.342 10.175 38.990 1.00 93.19 830 GLN A N 1
ATOM 6727 C CA . GLN A 1 830 ? -10.295 10.229 40.018 1.00 93.19 830 GLN A CA 1
ATOM 6728 C C . GLN A 1 830 ? -8.984 10.815 39.481 1.00 93.19 830 GLN A C 1
ATOM 6730 O O . GLN A 1 830 ? -8.388 11.698 40.105 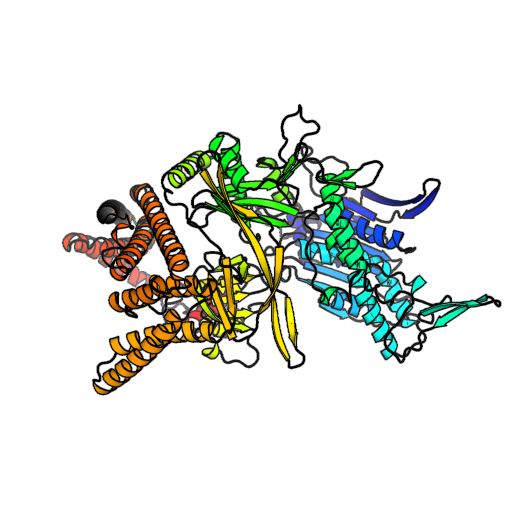1.00 93.19 830 GLN A O 1
ATOM 6735 N N . ARG A 1 831 ? -8.536 10.373 38.299 1.00 94.38 831 ARG A N 1
ATOM 6736 C CA . ARG A 1 831 ? -7.295 10.893 37.719 1.00 94.38 831 ARG A CA 1
ATOM 6737 C C . ARG A 1 831 ? -7.432 12.339 37.241 1.00 94.38 831 ARG A C 1
ATOM 6739 O O . ARG A 1 831 ? -6.510 13.135 37.435 1.00 94.38 831 ARG A O 1
ATOM 6746 N N . LEU A 1 832 ? -8.561 12.707 36.629 1.00 92.94 832 LEU A N 1
ATOM 6747 C CA . LEU A 1 832 ? -8.822 14.090 36.214 1.00 92.94 832 LEU A CA 1
ATOM 6748 C C . LEU A 1 832 ? -8.834 15.049 37.411 1.00 92.94 832 LEU A C 1
ATOM 6750 O O . LEU A 1 832 ? -8.266 16.139 37.310 1.00 92.94 832 LEU A O 1
ATOM 6754 N N 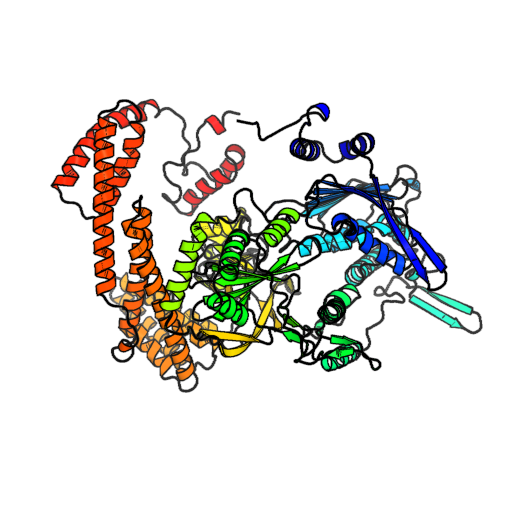. GLU A 1 833 ? -9.417 14.647 38.543 1.00 92.31 833 GLU A N 1
ATOM 6755 C CA . GLU A 1 833 ? -9.389 15.417 39.793 1.00 92.31 833 GLU A CA 1
ATOM 6756 C C . GLU A 1 833 ? -7.956 15.642 40.292 1.00 92.31 833 GLU A C 1
ATOM 6758 O O . GLU A 1 833 ? -7.590 16.759 40.676 1.00 92.31 833 GLU A O 1
ATOM 6763 N N . GLU A 1 834 ? -7.110 14.613 40.229 1.00 92.50 834 GLU A N 1
ATOM 6764 C CA . GLU A 1 834 ? -5.702 14.715 40.610 1.00 92.50 834 GLU A CA 1
ATOM 6765 C C . GLU A 1 834 ? -4.919 15.666 39.690 1.00 92.50 834 GLU A C 1
ATOM 6767 O O . GLU A 1 834 ? -4.211 16.558 40.171 1.00 92.50 834 GLU A O 1
ATOM 6772 N N . LEU A 1 835 ? -5.082 15.542 38.367 1.00 92.06 835 LEU A N 1
ATOM 6773 C CA . LEU A 1 835 ? -4.446 16.445 37.400 1.00 92.06 835 LEU A CA 1
ATOM 6774 C C . LEU A 1 835 ? -4.915 17.893 37.576 1.00 92.06 835 LEU A C 1
ATOM 6776 O O . LEU A 1 835 ? -4.107 18.824 37.486 1.00 92.06 835 LEU A O 1
ATOM 6780 N N . ARG A 1 836 ? -6.207 18.090 37.854 1.00 91.12 836 ARG A N 1
ATOM 6781 C CA . ARG A 1 836 ? -6.783 19.402 38.155 1.00 91.12 836 ARG A CA 1
ATOM 6782 C C . ARG A 1 836 ? -6.142 20.013 39.397 1.00 91.12 836 ARG A C 1
ATOM 6784 O O . ARG A 1 836 ? -5.733 21.174 39.350 1.00 91.12 836 ARG A O 1
ATOM 6791 N N . ARG A 1 837 ? -6.005 19.243 40.483 1.00 90.44 837 ARG A N 1
ATOM 6792 C CA . ARG A 1 837 ? -5.330 19.684 41.716 1.00 90.44 837 ARG A CA 1
ATOM 6793 C C . ARG A 1 837 ? -3.883 20.101 41.440 1.00 90.44 837 ARG A C 1
ATOM 6795 O O . ARG A 1 837 ? -3.498 21.208 41.809 1.00 90.44 837 ARG A O 1
ATOM 6802 N N . ASN A 1 838 ? -3.127 19.289 40.702 1.00 91.19 838 ASN A N 1
ATOM 6803 C CA . ASN A 1 838 ? -1.739 19.596 40.336 1.00 91.19 838 ASN A CA 1
ATOM 6804 C C . ASN A 1 838 ? -1.627 20.902 39.522 1.00 91.19 838 ASN A C 1
ATOM 6806 O O . ASN A 1 838 ? -0.733 21.718 39.757 1.00 91.19 838 ASN A O 1
ATOM 6810 N N . ARG A 1 839 ? -2.553 21.146 38.580 1.00 89.62 839 ARG A N 1
ATOM 6811 C CA . ARG A 1 839 ? -2.592 22.405 37.814 1.00 89.62 839 ARG A CA 1
ATOM 6812 C C . ARG A 1 839 ? -2.988 23.603 38.667 1.00 89.62 839 ARG A C 1
ATOM 6814 O O . ARG A 1 839 ? -2.443 24.686 38.462 1.00 89.62 839 ARG A O 1
ATOM 6821 N N . LEU A 1 840 ? -3.891 23.433 39.629 1.00 88.44 840 LEU A N 1
ATOM 6822 C CA . LEU A 1 840 ? -4.253 24.496 40.566 1.00 88.44 840 LEU A CA 1
ATOM 6823 C C . LEU A 1 840 ? -3.058 24.901 41.445 1.00 88.44 840 LEU A C 1
ATOM 6825 O O . LEU A 1 840 ? -2.770 26.092 41.572 1.00 88.44 840 LEU A O 1
ATOM 6829 N N . GLU A 1 841 ? -2.318 23.926 41.978 1.00 88.25 841 GLU A N 1
ATOM 6830 C CA . GLU A 1 841 ? -1.072 24.157 42.725 1.00 88.25 841 GLU A CA 1
ATOM 6831 C C . GLU A 1 841 ? -0.033 24.905 41.866 1.00 88.25 841 GLU A C 1
ATOM 6833 O O . GLU A 1 841 ? 0.620 25.850 42.323 1.00 88.25 841 GLU A O 1
ATOM 6838 N N . GLU A 1 842 ? 0.072 24.556 40.581 1.00 87.94 842 GLU A N 1
ATOM 6839 C CA . GLU A 1 842 ? 0.947 25.243 39.632 1.00 87.94 842 GLU A CA 1
ATOM 6840 C C . GLU A 1 842 ? 0.527 26.700 39.372 1.00 87.94 842 GLU A C 1
ATOM 6842 O O . GLU A 1 842 ? 1.388 27.586 39.385 1.00 87.94 842 GLU A O 1
ATOM 6847 N N . VAL A 1 843 ? -0.774 26.980 39.206 1.00 87.44 843 VAL A N 1
ATOM 6848 C CA . VAL A 1 843 ? -1.300 28.356 39.102 1.00 87.44 843 VAL A CA 1
ATOM 6849 C C . VAL A 1 843 ? -0.942 29.156 40.347 1.00 87.44 843 VAL A C 1
ATOM 6851 O O . VAL A 1 843 ? -0.454 30.282 40.234 1.00 87.44 843 VAL A O 1
ATOM 6854 N N . GLN A 1 844 ? -1.148 28.592 41.537 1.00 85.69 844 GLN A N 1
ATOM 6855 C CA . GLN A 1 844 ? -0.830 29.268 42.795 1.00 85.69 844 GLN A CA 1
ATOM 6856 C C . GLN A 1 844 ? 0.673 29.570 42.915 1.00 85.69 844 GLN A C 1
ATOM 6858 O O . GLN A 1 844 ? 1.048 30.651 43.380 1.00 85.69 844 GLN A O 1
ATOM 6863 N N . ARG A 1 845 ? 1.542 28.663 42.448 1.00 84.88 845 ARG A N 1
ATOM 6864 C CA . ARG A 1 845 ? 3.000 28.864 42.398 1.00 84.88 845 ARG A CA 1
ATOM 6865 C C . ARG A 1 845 ? 3.400 29.961 41.407 1.00 84.88 845 ARG A C 1
ATOM 6867 O O . ARG A 1 845 ? 4.155 30.861 41.771 1.00 84.88 845 ARG A O 1
ATOM 6874 N N . LEU A 1 846 ? 2.889 29.913 40.177 1.00 83.38 846 LEU A N 1
ATOM 6875 C CA . LEU A 1 846 ? 3.228 30.870 39.115 1.00 83.38 846 LEU A CA 1
ATOM 6876 C C . LEU A 1 846 ? 2.648 32.263 39.372 1.00 83.38 846 LEU A C 1
ATOM 6878 O O . LEU A 1 846 ? 3.288 33.255 39.059 1.00 83.38 846 LEU A O 1
ATOM 6882 N N . THR A 1 847 ? 1.487 32.363 40.022 1.00 78.44 847 THR A N 1
ATOM 6883 C CA . THR A 1 847 ? 0.901 33.659 40.409 1.00 78.44 847 THR A CA 1
ATOM 6884 C C . THR A 1 847 ? 1.772 34.402 41.434 1.00 78.44 847 THR A C 1
ATOM 6886 O O . THR A 1 847 ? 1.751 35.634 41.484 1.00 78.44 847 THR A O 1
ATOM 6889 N N . LYS A 1 848 ? 2.554 33.671 42.244 1.00 78.62 848 LYS A N 1
ATOM 6890 C CA . LYS A 1 848 ? 3.498 34.237 43.224 1.00 78.62 848 LYS A CA 1
ATOM 6891 C C . LYS A 1 848 ? 4.837 34.652 42.601 1.00 78.62 848 LYS A C 1
ATOM 6893 O O . LYS A 1 848 ? 5.528 35.478 43.192 1.00 78.62 848 LYS A O 1
ATOM 6898 N N . ASN A 1 849 ? 5.198 34.117 41.433 1.00 72.12 849 ASN A N 1
ATOM 6899 C CA . ASN A 1 849 ? 6.467 34.398 40.764 1.00 72.12 849 ASN A CA 1
ATOM 6900 C C . ASN A 1 849 ? 6.279 35.431 39.631 1.00 72.12 849 ASN A C 1
ATOM 6902 O O . ASN A 1 849 ? 5.237 35.466 38.979 1.00 72.12 849 ASN A O 1
ATOM 6906 N N . ARG A 1 850 ? 7.248 36.332 39.410 1.00 62.12 850 ARG A N 1
ATOM 6907 C CA . ARG A 1 850 ? 7.127 37.373 38.360 1.00 62.12 850 ARG A CA 1
ATOM 6908 C C . ARG A 1 850 ? 7.520 36.876 36.968 1.00 62.12 850 ARG A C 1
ATOM 6910 O O . ARG A 1 850 ? 7.071 37.455 35.984 1.00 62.12 850 ARG A O 1
ATOM 6917 N N . GLU A 1 851 ? 8.326 35.825 36.885 1.00 60.59 851 GLU A N 1
ATOM 6918 C CA . GLU A 1 851 ? 8.736 35.207 35.624 1.00 60.59 851 GLU A CA 1
ATOM 6919 C C . GLU A 1 851 ? 7.691 34.187 35.149 1.00 60.59 851 GLU A C 1
ATOM 6921 O O . GLU A 1 851 ? 7.115 33.465 35.964 1.00 60.59 851 GLU A O 1
ATOM 6926 N N . ARG A 1 852 ? 7.480 34.088 33.828 1.00 65.88 852 ARG A N 1
ATOM 6927 C CA . ARG A 1 852 ? 6.630 33.073 33.175 1.00 65.88 852 ARG A CA 1
ATOM 6928 C C . ARG A 1 852 ? 5.115 33.195 33.419 1.00 65.88 852 ARG A C 1
ATOM 6930 O O . ARG A 1 852 ? 4.389 32.203 33.321 1.00 65.88 852 ARG A O 1
ATOM 6937 N N . LYS A 1 853 ? 4.594 34.397 33.695 1.00 72.75 853 LYS A N 1
ATOM 6938 C CA . LYS A 1 853 ? 3.139 34.633 33.833 1.00 72.75 853 LYS A CA 1
ATOM 6939 C C . LYS A 1 853 ? 2.351 34.310 32.558 1.00 72.75 853 LYS A C 1
ATOM 6941 O O . LYS A 1 853 ? 1.183 33.944 32.644 1.00 72.75 853 LYS A O 1
ATOM 6946 N N . GLU A 1 854 ? 2.978 34.398 31.392 1.00 70.69 854 GLU A N 1
ATOM 6947 C CA . GLU A 1 854 ? 2.392 34.105 30.083 1.00 70.69 854 GLU A CA 1
ATOM 6948 C C . GLU A 1 854 ? 1.854 32.664 29.955 1.00 70.69 854 GLU A C 1
ATOM 6950 O O . GLU A 1 854 ? 0.882 32.429 29.233 1.00 70.69 854 GLU A O 1
ATOM 6955 N N . TYR A 1 855 ? 2.394 31.706 30.720 1.00 76.44 855 TYR A N 1
ATOM 6956 C CA . TYR A 1 855 ? 1.923 30.315 30.727 1.00 76.44 855 TYR A CA 1
ATOM 6957 C C . TYR A 1 855 ? 0.584 30.134 31.463 1.00 76.44 855 TYR A C 1
ATOM 6959 O O . TYR A 1 855 ? -0.141 29.173 31.187 1.00 76.44 855 TYR A O 1
ATOM 6967 N N . LEU A 1 856 ? 0.204 31.069 32.349 1.00 82.88 856 LEU A N 1
ATOM 6968 C CA . LEU A 1 856 ? -1.060 31.012 33.099 1.00 82.88 856 LEU A CA 1
ATOM 6969 C C . LEU A 1 856 ? -2.278 30.995 32.168 1.00 82.88 856 LEU A C 1
ATOM 6971 O O . LEU A 1 856 ? -3.246 30.290 32.451 1.00 82.88 856 LEU A O 1
ATOM 6975 N N . ARG A 1 857 ? -2.211 31.685 31.018 1.00 82.56 857 ARG A N 1
ATOM 6976 C CA . ARG A 1 857 ? -3.276 31.680 30.001 1.00 82.56 857 ARG A CA 1
ATOM 6977 C C . ARG A 1 857 ? -3.613 30.260 29.544 1.00 82.56 857 ARG A C 1
ATOM 6979 O O . ARG A 1 857 ? -4.786 29.912 29.405 1.00 82.56 857 ARG A O 1
ATOM 6986 N N . HIS A 1 858 ? -2.591 29.434 29.310 1.00 82.75 858 HIS A N 1
ATOM 6987 C CA . HIS A 1 858 ? -2.773 28.049 28.881 1.00 82.75 858 HIS A CA 1
ATOM 6988 C C . HIS A 1 858 ? -3.294 27.175 30.026 1.00 82.75 858 HIS A C 1
ATOM 6990 O O . HIS A 1 858 ? -4.238 26.411 29.827 1.00 82.75 858 HIS A O 1
ATOM 6996 N N . ILE A 1 859 ? -2.752 27.342 31.235 1.00 85.62 859 ILE A N 1
ATOM 6997 C CA . ILE A 1 859 ? -3.154 26.555 32.407 1.00 85.62 859 ILE A CA 1
ATOM 6998 C C . ILE A 1 859 ? -4.614 26.837 32.799 1.00 85.62 859 ILE A C 1
ATOM 7000 O O . ILE A 1 859 ? -5.367 25.896 33.036 1.00 85.62 859 ILE A O 1
ATOM 7004 N N . PHE A 1 860 ? -5.074 28.094 32.773 1.00 87.19 860 PHE A N 1
ATOM 7005 C CA . PHE A 1 860 ? -6.486 28.420 33.022 1.00 87.19 860 PHE A CA 1
ATOM 7006 C C . PHE A 1 860 ? -7.432 27.823 31.974 1.00 87.19 860 PHE A C 1
ATOM 7008 O O . PHE A 1 860 ? -8.546 27.424 32.311 1.00 87.19 860 PHE A O 1
ATOM 7015 N N . ARG A 1 861 ? -7.007 27.735 30.704 1.00 85.00 861 ARG A N 1
ATOM 7016 C CA . ARG A 1 861 ? -7.779 27.034 29.663 1.00 85.00 861 ARG A CA 1
ATOM 7017 C C . ARG A 1 861 ? -7.841 25.529 29.931 1.00 85.00 861 ARG A C 1
ATOM 7019 O O . ARG A 1 861 ? -8.904 24.944 29.752 1.00 85.00 861 ARG A O 1
ATOM 7026 N N . GLN A 1 862 ? -6.738 24.914 30.367 1.00 85.19 862 GLN A N 1
ATOM 7027 C CA . GLN A 1 862 ? -6.723 23.500 30.760 1.00 85.19 862 GLN A CA 1
ATOM 7028 C C . GLN A 1 862 ? -7.656 23.239 31.950 1.00 85.19 862 GLN A C 1
ATOM 7030 O O . GLN A 1 862 ? -8.493 22.346 31.857 1.00 85.19 862 GLN A O 1
ATOM 7035 N N . LEU A 1 863 ? -7.573 24.053 33.010 1.00 87.62 863 LEU A N 1
ATOM 7036 C CA . LEU A 1 863 ? -8.452 23.960 34.181 1.00 87.62 863 LEU A CA 1
ATOM 7037 C C . LEU A 1 863 ? -9.925 24.100 33.795 1.00 87.62 863 LEU A C 1
ATOM 7039 O O . LEU A 1 863 ? -10.721 23.256 34.174 1.00 87.62 863 LEU A O 1
ATOM 7043 N N . GLY A 1 864 ? -10.276 25.086 32.961 1.00 85.38 864 GLY A N 1
ATOM 7044 C CA . GLY A 1 864 ? -11.657 25.256 32.502 1.00 85.38 864 GLY A CA 1
ATOM 7045 C C . GLY A 1 864 ? -12.193 24.054 31.715 1.00 85.38 864 GLY A C 1
ATOM 7046 O O . GLY A 1 864 ? -13.359 23.705 31.855 1.00 85.38 864 GLY A O 1
ATOM 7047 N N . ARG A 1 865 ? -11.349 23.384 30.918 1.00 85.38 865 ARG A N 1
ATOM 7048 C CA . ARG A 1 865 ? -11.731 22.143 30.219 1.00 85.38 865 ARG A CA 1
ATOM 7049 C C . ARG A 1 865 ? -11.904 20.972 31.188 1.00 85.38 865 ARG A C 1
ATOM 7051 O O . ARG A 1 865 ? -12.875 20.239 31.063 1.00 85.38 865 ARG A O 1
ATOM 7058 N N . MET A 1 866 ? -10.992 20.812 32.150 1.00 87.25 866 MET A N 1
ATOM 7059 C CA . MET A 1 866 ? -11.114 19.794 33.204 1.00 87.25 866 MET A CA 1
ATOM 7060 C C . MET A 1 866 ? -12.372 20.023 34.050 1.00 87.25 866 MET A C 1
ATOM 7062 O O . MET A 1 866 ? -13.068 19.069 34.370 1.00 87.25 866 MET A O 1
ATOM 7066 N N . ASP A 1 867 ? -12.687 21.281 34.364 1.00 87.69 867 ASP A N 1
ATOM 7067 C CA . ASP A 1 867 ? -13.864 21.655 35.145 1.00 87.69 867 ASP A CA 1
ATOM 7068 C C . ASP A 1 867 ? -15.179 21.293 34.445 1.00 87.69 867 ASP A C 1
ATOM 7070 O O . ASP A 1 867 ? -16.121 20.845 35.096 1.00 87.69 867 ASP A O 1
ATOM 7074 N N . LEU A 1 868 ? -15.232 21.462 33.119 1.00 85.69 868 LEU A N 1
ATOM 7075 C CA . LEU A 1 868 ? -16.369 21.032 32.304 1.00 85.69 868 LEU A CA 1
ATOM 7076 C C . LEU A 1 868 ? -16.531 19.508 32.317 1.00 85.69 868 LEU A C 1
ATOM 7078 O O . LEU A 1 868 ? -17.652 19.023 32.413 1.00 85.69 868 LEU A O 1
ATOM 7082 N N . LEU A 1 869 ? -15.425 18.762 32.241 1.00 85.00 869 LEU A N 1
ATOM 7083 C CA . LEU A 1 869 ? -15.444 17.295 32.240 1.00 85.00 869 LEU A CA 1
ATOM 7084 C C . LEU A 1 869 ? -15.844 16.708 33.600 1.00 85.00 869 LEU A C 1
ATOM 7086 O O . LEU A 1 869 ? -16.560 15.716 33.644 1.00 85.00 869 LEU A O 1
ATOM 7090 N N . LEU A 1 870 ? -15.392 17.319 34.698 1.00 85.25 870 LEU A N 1
ATOM 7091 C CA . LEU A 1 870 ? -15.672 16.871 36.068 1.00 85.25 870 LEU A CA 1
ATOM 7092 C C . LEU A 1 870 ? -17.006 17.385 36.621 1.00 85.25 870 LEU A C 1
ATOM 7094 O O . LEU A 1 870 ? -17.403 16.988 37.713 1.00 85.25 870 LEU A O 1
ATOM 7098 N N . ASN A 1 871 ? -17.677 18.291 35.903 1.00 82.81 871 ASN A N 1
ATOM 7099 C CA . ASN A 1 871 ? -18.853 19.009 36.390 1.00 82.81 871 ASN A CA 1
ATOM 7100 C C . ASN A 1 871 ? -18.599 19.647 37.778 1.00 82.81 871 ASN A C 1
ATOM 7102 O O . ASN A 1 871 ? -19.365 19.475 38.729 1.00 82.81 871 ASN A O 1
ATOM 7106 N N . THR A 1 872 ? -17.458 20.336 37.900 1.00 80.69 872 THR A N 1
ATOM 7107 C CA . THR A 1 872 ? -16.900 20.835 39.167 1.00 80.69 872 THR A CA 1
ATOM 7108 C C . THR A 1 872 ? -17.868 21.736 39.947 1.00 80.69 872 THR A C 1
ATOM 7110 O O . THR A 1 872 ? -18.572 22.570 39.376 1.00 80.69 872 THR A O 1
ATOM 7113 N N . SER A 1 873 ? -17.839 21.651 41.283 1.00 80.25 873 SER A N 1
ATOM 7114 C CA . SER A 1 873 ? -18.698 22.449 42.165 1.00 80.25 873 SER A CA 1
ATOM 7115 C C . SER A 1 873 ? -18.481 23.969 42.055 1.00 80.25 873 SER A C 1
ATOM 7117 O O . SER A 1 873 ? -17.382 24.478 41.804 1.00 80.25 873 SER A O 1
ATOM 7119 N N . SER A 1 874 ? -19.551 24.721 42.328 1.00 74.75 874 SER A N 1
ATOM 7120 C CA . SER A 1 874 ? -19.598 26.189 42.271 1.00 74.75 874 SER A CA 1
ATOM 7121 C C . SER A 1 874 ? -18.515 26.877 43.112 1.00 74.75 874 SER A C 1
ATOM 7123 O O . SER A 1 874 ? -17.999 27.927 42.726 1.00 74.75 874 SER A O 1
ATOM 7125 N N . GLU A 1 875 ? -18.156 26.302 44.262 1.00 73.62 875 GLU A N 1
ATOM 7126 C CA . GLU A 1 875 ? -17.146 26.852 45.173 1.00 73.62 875 GLU A CA 1
ATOM 7127 C C . GLU A 1 875 ? -15.733 26.758 44.594 1.00 73.62 875 GLU A C 1
ATOM 7129 O O . GLU A 1 875 ? -15.008 27.755 44.565 1.00 73.62 875 GLU A O 1
ATOM 7134 N N . GLN A 1 876 ? -15.365 25.594 44.055 1.00 72.88 876 GLN A N 1
ATOM 7135 C CA . GLN A 1 876 ? -14.054 25.377 43.442 1.00 72.88 876 GLN A CA 1
ATOM 7136 C C . GLN A 1 876 ? -13.888 26.190 42.148 1.00 72.88 876 GLN A C 1
ATOM 7138 O O . GLN A 1 876 ? -12.801 26.700 41.864 1.00 72.88 876 GLN A O 1
ATOM 7143 N N . LEU A 1 877 ? -14.972 26.379 41.388 1.00 77.38 877 LEU A N 1
ATOM 7144 C CA . LEU A 1 877 ? -14.996 27.269 40.222 1.00 77.38 877 LEU A CA 1
ATOM 7145 C C . LEU A 1 877 ? -14.740 28.735 40.605 1.00 77.38 877 LEU A C 1
ATOM 7147 O O . LEU A 1 877 ? -14.090 29.470 39.858 1.00 77.38 877 LEU A O 1
ATOM 7151 N N . ASN A 1 878 ? -15.238 29.183 41.761 1.00 78.38 878 ASN A N 1
ATOM 7152 C CA . ASN A 1 878 ? -15.076 30.565 42.214 1.00 78.38 878 ASN A CA 1
ATOM 7153 C C . ASN A 1 878 ? -13.624 30.909 42.577 1.00 78.38 878 ASN A C 1
ATOM 7155 O O . ASN A 1 878 ? -13.192 32.039 42.336 1.00 78.38 878 ASN A O 1
ATOM 7159 N N . GLU A 1 879 ? -12.856 29.959 43.114 1.00 78.38 879 GLU A N 1
ATOM 7160 C CA . GLU A 1 879 ? -11.429 30.153 43.401 1.00 78.38 879 GLU A CA 1
ATOM 7161 C C . GLU A 1 879 ? -10.625 30.393 42.112 1.00 78.38 879 GLU A C 1
ATOM 7163 O O . GLU A 1 879 ? -9.915 31.397 41.988 1.00 78.38 879 GLU A O 1
ATOM 7168 N N . VAL A 1 880 ? -10.811 29.529 41.107 1.00 81.44 880 VAL A N 1
ATOM 7169 C CA . VAL A 1 880 ? -10.148 29.646 39.798 1.00 81.44 880 VAL A CA 1
ATOM 7170 C C . VAL A 1 880 ? -10.577 30.926 39.078 1.00 81.44 880 VAL A C 1
ATOM 7172 O O . VAL A 1 880 ? -9.731 31.634 38.527 1.00 81.44 880 VAL A O 1
ATOM 7175 N N . LYS A 1 881 ? -11.870 31.282 39.128 1.00 83.31 881 LYS A N 1
ATOM 7176 C CA . LYS A 1 881 ? -12.397 32.526 38.537 1.00 83.31 881 LYS A CA 1
ATOM 7177 C C . LYS A 1 881 ? -11.719 33.774 39.096 1.00 83.31 881 LYS A C 1
ATOM 7179 O O . LYS A 1 881 ? -11.373 34.656 38.315 1.00 83.31 881 LYS A O 1
ATOM 7184 N N . LYS A 1 882 ? -11.489 33.852 40.412 1.00 83.62 882 LYS A N 1
ATOM 7185 C CA . LYS A 1 882 ? -10.799 34.998 41.037 1.00 83.62 882 LYS A CA 1
ATOM 7186 C C . LYS A 1 882 ? -9.359 35.139 40.539 1.00 83.62 882 LYS A C 1
ATOM 7188 O O . LYS A 1 882 ? -8.927 36.240 40.202 1.00 83.62 882 LYS A O 1
ATOM 7193 N N . LEU A 1 883 ? -8.624 34.027 40.475 1.00 81.94 883 LEU A N 1
ATOM 7194 C CA . LEU A 1 883 ? -7.244 34.011 39.977 1.00 81.94 883 LEU A CA 1
ATOM 7195 C C . LEU A 1 883 ? -7.179 34.383 38.488 1.00 81.94 883 LEU A C 1
ATOM 7197 O O . LEU A 1 883 ? -6.322 35.172 38.088 1.00 81.94 883 LEU A O 1
ATOM 7201 N N . LYS A 1 884 ? -8.128 33.881 37.690 1.00 84.69 884 LYS A N 1
ATOM 7202 C CA . LYS A 1 884 ? -8.242 34.180 36.261 1.00 84.69 884 LYS A CA 1
ATOM 7203 C C . LYS A 1 884 ? -8.592 35.644 35.993 1.00 84.69 884 LYS A C 1
ATOM 7205 O O . LYS A 1 884 ? -7.923 36.270 35.184 1.00 84.69 884 LYS A O 1
ATOM 7210 N N . GLN A 1 885 ? -9.558 36.223 36.712 1.00 85.50 885 GLN A N 1
ATOM 7211 C CA . GLN A 1 885 ? -9.920 37.642 36.567 1.00 85.50 885 GLN A CA 1
ATOM 7212 C C . GLN A 1 885 ? -8.718 38.567 36.771 1.00 85.50 885 GLN A C 1
ATOM 7214 O O . GLN A 1 885 ? -8.541 39.533 36.035 1.00 85.50 885 GLN A O 1
ATOM 7219 N N . LYS A 1 886 ? -7.866 38.255 37.754 1.00 79.62 886 LYS A N 1
ATOM 7220 C CA . LYS A 1 886 ? -6.644 39.021 38.005 1.00 79.62 886 LYS A CA 1
ATOM 7221 C C . LYS A 1 886 ? -5.645 38.914 36.847 1.00 79.62 886 LYS A C 1
ATOM 7223 O O . LYS A 1 886 ? -5.032 39.913 36.493 1.00 79.62 886 LYS A O 1
ATOM 7228 N N . PHE A 1 887 ? -5.498 37.726 36.259 1.00 84.12 887 PHE A N 1
ATOM 7229 C CA . PHE A 1 887 ? -4.670 37.516 35.071 1.00 84.12 887 PHE A CA 1
ATOM 7230 C C . PHE A 1 887 ? -5.233 38.236 33.835 1.00 84.12 887 PHE A C 1
ATOM 7232 O O . PHE A 1 887 ? -4.482 38.925 33.156 1.00 84.12 887 PHE A O 1
ATOM 7239 N N . ASP A 1 888 ? -6.538 38.130 33.572 1.00 83.12 888 ASP A N 1
ATOM 7240 C CA . ASP A 1 888 ? -7.185 38.705 32.384 1.00 83.12 888 ASP A CA 1
ATOM 7241 C C . ASP A 1 888 ? -7.024 40.240 32.325 1.00 83.12 888 ASP A C 1
ATOM 7243 O O . ASP A 1 888 ? -6.862 40.806 31.244 1.00 83.12 888 ASP A O 1
ATOM 7247 N N . ILE A 1 889 ? -7.007 40.919 33.482 1.00 81.31 889 ILE A N 1
ATOM 7248 C CA . ILE A 1 889 ? -6.726 42.363 33.573 1.00 81.31 889 ILE A CA 1
ATOM 7249 C C . ILE A 1 889 ? -5.288 42.677 33.129 1.00 81.31 889 ILE A C 1
ATOM 7251 O O . ILE A 1 889 ? -5.090 43.562 32.295 1.00 81.31 889 ILE A O 1
ATOM 7255 N N . ASP A 1 890 ? -4.295 41.952 33.659 1.00 75.31 890 ASP A N 1
ATOM 7256 C CA . ASP A 1 890 ? -2.878 42.120 33.297 1.00 75.31 890 ASP A CA 1
ATOM 7257 C C . ASP A 1 890 ? -2.661 41.818 31.796 1.00 75.31 890 ASP A C 1
ATOM 7259 O O . ASP A 1 890 ? -1.976 42.553 31.083 1.00 75.31 890 ASP A O 1
ATOM 7263 N N . ASP A 1 891 ? -3.289 40.755 31.297 1.00 76.00 891 ASP A N 1
ATOM 7264 C CA . ASP A 1 891 ? -3.169 40.248 29.928 1.00 76.00 891 ASP A CA 1
ATOM 7265 C C . ASP A 1 891 ? -3.802 41.192 28.886 1.00 76.00 891 ASP A C 1
ATOM 7267 O O . ASP A 1 891 ? -3.226 41.439 27.822 1.00 76.00 891 ASP A O 1
ATOM 7271 N N . ALA A 1 892 ? -4.937 41.822 29.212 1.00 80.00 892 ALA A N 1
ATOM 7272 C CA . ALA A 1 892 ? -5.573 42.830 28.361 1.00 80.00 892 ALA A CA 1
ATOM 7273 C C . ALA A 1 892 ? -4.692 44.076 28.152 1.00 80.00 892 ALA A C 1
ATOM 7275 O O . ALA A 1 892 ? -4.679 44.655 27.059 1.00 80.00 892 ALA A O 1
ATOM 7276 N N . VAL A 1 893 ? -3.925 44.480 29.172 1.00 77.69 893 VAL A N 1
ATOM 7277 C CA . VAL A 1 893 ? -2.946 45.577 29.064 1.00 77.69 893 VAL A CA 1
ATOM 7278 C C . VAL A 1 893 ? -1.815 45.195 28.104 1.00 77.69 893 VAL A C 1
ATOM 7280 O O . VAL A 1 893 ? -1.425 46.005 27.259 1.00 77.69 893 VAL A O 1
ATOM 7283 N N . TYR A 1 894 ? -1.332 43.950 28.169 1.00 70.19 894 TYR A N 1
ATOM 7284 C CA . TYR A 1 894 ? -0.329 43.432 27.235 1.00 70.19 894 TYR A CA 1
ATOM 7285 C C . TYR A 1 894 ? -0.853 43.333 25.797 1.00 70.19 894 TYR A C 1
ATOM 7287 O O . TYR A 1 894 ? -0.158 43.762 24.879 1.00 70.19 894 TYR A O 1
ATOM 7295 N N . CYS A 1 895 ? -2.073 42.836 25.576 1.00 69.19 895 CYS A N 1
ATOM 7296 C CA . CYS A 1 895 ? -2.672 42.781 24.237 1.00 69.19 895 CYS A CA 1
ATOM 7297 C C . CYS A 1 895 ? -2.844 44.177 23.616 1.00 69.19 895 CYS A C 1
ATOM 7299 O O . CYS A 1 895 ? -2.506 44.356 22.447 1.00 69.19 895 CYS A O 1
ATOM 7301 N N . LYS A 1 896 ? -3.276 45.185 24.393 1.00 75.94 896 LYS A N 1
ATOM 7302 C CA . LYS A 1 896 ? -3.370 46.581 23.916 1.00 75.94 896 LYS A CA 1
ATOM 7303 C C . LYS A 1 896 ? -2.032 47.136 23.426 1.00 75.94 896 LYS A C 1
ATOM 7305 O O . LYS A 1 896 ? -2.011 47.854 22.434 1.00 75.94 896 LYS A O 1
ATOM 7310 N N . LYS A 1 897 ? -0.917 46.769 24.068 1.00 72.31 897 LYS A N 1
ATOM 7311 C CA . LYS A 1 897 ? 0.437 47.204 23.674 1.00 72.31 897 LYS A CA 1
ATOM 7312 C C . LYS A 1 897 ? 0.841 46.742 22.266 1.00 72.31 897 LYS A C 1
ATOM 7314 O O . LYS A 1 897 ? 1.688 47.373 21.644 1.00 72.31 897 LYS A O 1
ATOM 7319 N N . TYR A 1 898 ? 0.271 45.642 21.777 1.00 64.75 898 TYR A N 1
ATOM 7320 C CA . TYR A 1 898 ? 0.596 45.067 20.467 1.00 64.75 898 TYR A CA 1
ATOM 7321 C C . TYR A 1 898 ? -0.557 45.170 19.457 1.00 64.75 898 TYR A C 1
ATOM 7323 O O . TYR A 1 898 ? -0.425 44.653 18.352 1.00 64.75 898 TYR A O 1
ATOM 7331 N N . ALA A 1 899 ? -1.657 45.846 19.809 1.00 66.69 899 ALA A N 1
ATOM 7332 C CA . ALA A 1 899 ? -2.856 45.963 18.977 1.00 66.69 899 ALA A CA 1
ATOM 7333 C C . ALA A 1 899 ? -2.644 46.783 17.690 1.00 66.69 899 ALA A C 1
ATOM 7335 O O . ALA A 1 899 ? -3.374 46.591 16.727 1.00 66.69 899 ALA A O 1
ATOM 7336 N N . GLU A 1 900 ? -1.642 47.666 17.662 1.00 65.81 900 GLU A N 1
ATOM 7337 C CA . GLU A 1 900 ? -1.291 48.479 16.485 1.00 65.81 900 GLU A CA 1
ATOM 7338 C C . GLU A 1 900 ? -0.434 47.724 15.454 1.00 65.81 900 GLU A C 1
ATOM 7340 O O . GLU A 1 900 ? -0.092 48.275 14.409 1.00 65.81 900 GLU A O 1
ATOM 7345 N N . LYS A 1 901 ? -0.054 46.467 15.726 1.00 65.44 901 LYS A N 1
ATOM 7346 C CA . LYS A 1 901 ? 0.693 45.659 14.757 1.00 65.44 901 LYS A CA 1
ATOM 7347 C C . LYS A 1 901 ? -0.238 45.118 13.678 1.00 65.44 901 LYS A C 1
ATOM 7349 O O . LYS A 1 901 ? -1.305 44.594 13.985 1.00 65.44 901 LYS A O 1
ATOM 7354 N N . PHE A 1 902 ? 0.210 45.187 12.427 1.00 61.84 902 PHE A N 1
ATOM 7355 C CA . PHE A 1 902 ? -0.490 44.588 11.296 1.00 61.84 902 PHE A CA 1
ATOM 7356 C C . PHE A 1 902 ? -0.464 43.057 11.430 1.00 61.84 902 PHE A C 1
ATOM 7358 O O . PHE A 1 902 ? 0.605 42.442 11.485 1.00 61.84 902 PHE A O 1
ATOM 7365 N N . ILE A 1 903 ? -1.645 42.452 11.549 1.00 64.50 903 ILE A N 1
ATOM 7366 C CA . ILE A 1 903 ? -1.840 41.009 11.697 1.00 64.50 903 ILE A CA 1
ATOM 7367 C C . ILE A 1 903 ? -2.826 40.589 10.616 1.00 64.50 903 ILE A C 1
ATOM 7369 O O . ILE A 1 903 ? -3.972 41.027 10.655 1.00 64.50 903 ILE A O 1
ATOM 7373 N N . LEU A 1 904 ? -2.385 39.737 9.692 1.00 62.34 904 LEU A N 1
ATOM 7374 C CA . LEU A 1 904 ? -3.292 39.074 8.761 1.00 62.34 904 LEU A CA 1
ATOM 7375 C C . LEU A 1 904 ? -3.912 37.863 9.451 1.00 62.34 904 LEU A C 1
ATOM 7377 O O . LEU A 1 904 ? -3.206 37.029 10.039 1.00 62.34 904 LEU A O 1
ATOM 7381 N N . ARG A 1 905 ? -5.235 37.789 9.391 1.00 65.38 905 ARG A N 1
ATOM 7382 C CA . ARG A 1 905 ? -6.039 36.682 9.897 1.00 65.38 905 ARG A CA 1
ATOM 7383 C C . ARG A 1 905 ? -6.340 35.694 8.769 1.00 65.38 905 ARG A C 1
ATOM 7385 O O . ARG A 1 905 ? -6.238 36.060 7.600 1.00 65.38 905 ARG A O 1
ATOM 7392 N N . PRO A 1 906 ? -6.737 34.454 9.098 1.00 58.88 906 PRO A N 1
ATOM 7393 C CA . PRO A 1 906 ? -7.130 33.466 8.091 1.00 58.88 906 PRO A CA 1
ATOM 7394 C C . PRO A 1 906 ? -8.234 33.958 7.136 1.00 58.88 906 PRO A C 1
ATOM 7396 O O . PRO A 1 906 ? -8.249 33.564 5.983 1.00 58.88 906 PRO A O 1
ATOM 7399 N N . GLU A 1 907 ? -9.103 34.864 7.595 1.00 66.06 907 GLU A N 1
ATOM 7400 C CA . GLU A 1 907 ? -10.189 35.489 6.819 1.00 66.06 907 GLU A CA 1
ATOM 7401 C C . GLU A 1 907 ? -9.727 36.558 5.804 1.00 66.06 907 GLU A C 1
ATOM 7403 O O . GLU A 1 907 ? -10.481 36.908 4.898 1.00 66.06 907 GLU A O 1
ATOM 7408 N N . ASP A 1 908 ? -8.497 37.069 5.923 1.00 67.25 908 ASP A N 1
ATOM 7409 C CA . ASP A 1 908 ? -8.007 38.217 5.143 1.00 67.25 908 ASP A CA 1
ATOM 7410 C C . ASP A 1 908 ? -7.377 37.824 3.788 1.00 67.25 908 ASP A C 1
ATOM 7412 O O . ASP A 1 908 ? -6.861 38.684 3.067 1.00 67.25 908 ASP A O 1
ATOM 7416 N N . GLY A 1 909 ? -7.393 36.541 3.409 1.00 65.25 909 GLY A N 1
ATOM 7417 C CA . GLY A 1 909 ? -6.922 36.112 2.094 1.00 65.25 909 GLY A CA 1
ATOM 7418 C C . GLY A 1 909 ? -7.108 34.628 1.783 1.00 65.25 909 GLY A C 1
ATOM 7419 O O . GLY A 1 909 ? -7.670 33.870 2.558 1.00 65.25 909 GLY A O 1
ATOM 7420 N N . ALA A 1 910 ? -6.642 34.248 0.599 1.00 68.12 910 ALA A N 1
ATOM 7421 C CA . ALA A 1 910 ? -6.878 32.969 -0.074 1.00 68.12 910 ALA A CA 1
ATOM 7422 C C . ALA A 1 910 ? -5.574 32.530 -0.776 1.00 68.12 910 ALA A C 1
ATOM 7424 O O . ALA A 1 910 ? -4.497 33.060 -0.468 1.00 68.12 910 ALA A O 1
ATOM 7425 N N . PHE A 1 911 ? -5.632 31.655 -1.782 1.00 70.56 911 PHE A N 1
ATOM 7426 C CA . PHE A 1 911 ? -4.467 31.315 -2.621 1.00 70.56 911 PHE A CA 1
ATOM 7427 C C . PHE A 1 911 ? -3.685 32.520 -3.173 1.00 70.56 911 PHE A C 1
ATOM 7429 O O . PHE A 1 911 ? -2.480 32.413 -3.402 1.00 70.56 911 PHE A O 1
ATOM 7436 N N . ALA A 1 912 ? -4.318 33.689 -3.309 1.00 70.38 912 ALA A N 1
ATOM 7437 C CA . ALA A 1 912 ? -3.660 34.945 -3.678 1.00 70.38 912 ALA A CA 1
ATOM 7438 C C . ALA A 1 912 ? -2.499 35.352 -2.739 1.00 70.38 912 ALA A C 1
ATOM 7440 O O . ALA A 1 912 ? -1.629 36.125 -3.139 1.00 70.38 912 ALA A O 1
ATOM 7441 N N . LEU A 1 913 ? -2.453 34.824 -1.509 1.00 70.75 913 LEU A N 1
ATOM 7442 C CA . LEU A 1 913 ? -1.361 35.052 -0.559 1.00 70.75 913 LEU A CA 1
ATOM 7443 C C . LEU A 1 913 ? -0.140 34.146 -0.805 1.00 70.75 913 LEU A C 1
ATOM 7445 O O . LEU A 1 913 ? 0.938 34.435 -0.279 1.00 70.75 913 LEU A O 1
ATOM 7449 N N . SER A 1 914 ? -0.265 33.075 -1.601 1.00 75.81 914 SER A N 1
ATOM 7450 C CA . SER A 1 914 ? 0.787 32.058 -1.775 1.00 75.81 914 SER A CA 1
ATOM 7451 C C . SER A 1 914 ? 2.160 32.598 -2.207 1.00 75.81 914 SER A C 1
ATOM 7453 O O . SER A 1 914 ? 3.151 32.098 -1.661 1.00 75.81 914 SER A O 1
ATOM 7455 N N . PRO A 1 915 ? 2.280 33.647 -3.058 1.00 71.25 915 PRO A N 1
ATOM 7456 C CA . PRO A 1 915 ? 3.582 34.211 -3.424 1.00 71.25 915 PRO A CA 1
ATOM 7457 C C . PRO A 1 915 ? 4.325 34.861 -2.250 1.00 71.25 915 PRO A C 1
ATOM 7459 O O . PRO A 1 915 ? 5.539 35.026 -2.312 1.00 71.25 915 PRO A O 1
ATOM 7462 N N . TYR A 1 916 ? 3.605 35.232 -1.187 1.00 63.03 916 TYR A N 1
ATOM 7463 C CA . TYR A 1 916 ? 4.129 36.036 -0.084 1.00 63.03 916 TYR A CA 1
ATOM 7464 C C . TYR A 1 916 ? 4.338 35.235 1.203 1.00 63.03 916 TYR A C 1
ATOM 7466 O O . TYR A 1 916 ? 5.256 35.520 1.966 1.00 63.03 916 TYR A O 1
ATOM 7474 N N . VAL A 1 917 ? 3.497 34.228 1.458 1.00 65.81 917 VAL A N 1
ATOM 7475 C CA . VAL A 1 917 ? 3.509 33.460 2.723 1.00 65.81 917 VAL A CA 1
ATOM 7476 C C . VAL A 1 917 ? 3.831 31.981 2.529 1.00 65.81 917 VAL A C 1
ATOM 7478 O O . VAL A 1 917 ? 3.916 31.222 3.497 1.00 65.81 917 VAL A O 1
ATOM 7481 N N . GLY A 1 918 ? 4.014 31.568 1.274 1.00 63.12 918 GLY A N 1
ATOM 7482 C CA . GLY A 1 918 ? 4.161 30.176 0.879 1.00 63.12 918 GLY A CA 1
ATOM 7483 C C . GLY A 1 918 ? 2.843 29.396 0.922 1.00 63.12 918 GLY A C 1
ATOM 7484 O O . GLY A 1 918 ? 1.884 29.743 1.615 1.00 63.12 918 GLY A O 1
ATOM 7485 N N . TRP A 1 919 ? 2.812 28.280 0.194 1.00 62.78 919 TRP A N 1
ATOM 7486 C CA . TRP A 1 919 ? 1.606 27.466 0.005 1.00 62.78 919 TRP A CA 1
ATOM 7487 C C . TRP A 1 919 ? 1.002 26.914 1.300 1.00 62.78 919 TRP A C 1
ATOM 7489 O O . TRP A 1 919 ? -0.213 26.852 1.425 1.00 62.78 919 TRP A O 1
ATOM 7499 N N . LYS A 1 920 ? 1.816 26.583 2.313 1.00 60.00 920 LYS A N 1
ATOM 7500 C CA . LYS A 1 920 ? 1.296 26.053 3.589 1.00 60.00 920 LYS A CA 1
ATOM 7501 C C . LYS A 1 920 ? 0.395 27.048 4.324 1.00 60.00 920 LYS A C 1
ATOM 7503 O O . LYS A 1 920 ? -0.622 26.646 4.876 1.00 60.00 920 LYS A O 1
ATOM 7508 N N . ALA A 1 921 ? 0.771 28.326 4.346 1.00 66.12 921 ALA A N 1
ATOM 7509 C CA . ALA A 1 921 ? -0.003 29.359 5.027 1.00 66.12 921 ALA A CA 1
ATOM 7510 C C . ALA A 1 921 ? -1.197 29.829 4.179 1.00 66.12 921 ALA A C 1
ATOM 7512 O O . ALA A 1 921 ? -2.268 30.059 4.733 1.00 66.12 921 ALA A O 1
ATOM 7513 N N . ALA A 1 922 ? -1.040 29.887 2.851 1.00 72.81 922 ALA A N 1
ATOM 7514 C CA . ALA A 1 922 ? -2.141 30.186 1.935 1.00 72.81 922 ALA A CA 1
ATOM 7515 C C . ALA A 1 922 ? -3.240 29.107 1.970 1.00 72.81 922 ALA A C 1
ATOM 7517 O O . ALA A 1 922 ? -4.415 29.452 2.024 1.00 72.81 922 ALA A O 1
ATOM 7518 N N . ASN A 1 923 ? -2.869 27.821 2.045 1.00 71.31 923 ASN A N 1
ATOM 7519 C CA . ASN A 1 923 ? -3.834 26.722 2.167 1.00 71.31 923 ASN A CA 1
ATOM 7520 C C . ASN A 1 923 ? -4.685 26.831 3.436 1.00 71.31 923 ASN A C 1
ATOM 7522 O O . ASN A 1 923 ? -5.874 26.553 3.391 1.00 71.31 923 ASN A O 1
ATOM 7526 N N . LEU A 1 924 ? -4.099 27.229 4.571 1.00 70.50 924 LEU A N 1
ATOM 7527 C CA . LEU A 1 924 ? -4.863 27.408 5.808 1.00 70.50 924 LEU A CA 1
ATOM 7528 C C . LEU A 1 924 ? -5.898 28.534 5.659 1.00 70.50 924 LEU A C 1
ATOM 7530 O O . LEU A 1 924 ? -7.044 28.353 6.046 1.00 70.50 924 LEU A O 1
ATOM 7534 N N . ALA A 1 925 ? -5.530 29.662 5.052 1.00 72.38 925 ALA A N 1
ATOM 7535 C CA . ALA A 1 925 ? -6.471 30.755 4.800 1.00 72.38 925 ALA A CA 1
ATOM 7536 C C . ALA A 1 925 ? -7.611 30.336 3.842 1.00 72.38 925 ALA A C 1
ATOM 7538 O O . ALA A 1 925 ? -8.782 30.588 4.119 1.00 72.38 925 ALA A O 1
ATOM 7539 N N . GLU A 1 926 ? -7.285 29.578 2.788 1.00 75.44 926 GLU A N 1
ATOM 7540 C CA . GLU A 1 926 ? -8.274 28.993 1.869 1.00 75.44 926 GLU A CA 1
ATOM 7541 C C . GLU A 1 926 ? -9.259 28.045 2.583 1.00 75.44 926 GLU A C 1
ATOM 7543 O O . GLU A 1 926 ? -10.453 28.051 2.291 1.00 75.44 926 GLU A O 1
ATOM 7548 N N . LEU A 1 927 ? -8.787 27.255 3.557 1.00 72.38 927 LEU A N 1
ATOM 7549 C CA . LEU A 1 927 ? -9.641 26.359 4.348 1.00 72.38 927 LEU A CA 1
ATOM 7550 C C . LEU A 1 927 ? -10.695 27.120 5.155 1.00 72.38 927 LEU A C 1
ATOM 7552 O O . LEU A 1 927 ? -11.843 26.686 5.213 1.00 72.38 927 LEU A O 1
ATOM 7556 N N . GLU A 1 928 ? -10.322 28.244 5.765 1.00 74.81 928 GLU A N 1
ATOM 7557 C CA . GLU A 1 928 ? -11.267 29.106 6.487 1.00 74.81 928 GLU A CA 1
ATOM 7558 C C . GLU A 1 928 ? -12.292 29.728 5.518 1.00 74.81 928 GLU A C 1
ATOM 7560 O O . GLU A 1 928 ? -13.462 29.891 5.864 1.00 74.81 928 GLU A O 1
ATOM 7565 N N . HIS A 1 929 ? -11.875 30.032 4.281 1.00 72.69 929 HIS A N 1
ATOM 7566 C CA . HIS A 1 929 ? -12.751 30.572 3.239 1.00 72.69 929 HIS A CA 1
ATOM 7567 C C . HIS A 1 929 ? -13.786 29.548 2.746 1.00 72.69 929 HIS A C 1
ATOM 7569 O O . HIS A 1 929 ? -14.966 29.877 2.626 1.00 72.69 929 HIS A O 1
ATOM 7575 N N . LEU A 1 930 ? -13.360 28.305 2.498 1.00 70.56 930 LEU A N 1
ATOM 7576 C CA . LEU A 1 930 ? -14.223 27.221 2.011 1.00 70.56 930 LEU A CA 1
ATOM 7577 C C . LEU A 1 930 ? -15.095 26.611 3.120 1.00 70.56 930 LEU A C 1
ATOM 7579 O O . LEU A 1 930 ? -16.265 26.308 2.896 1.00 70.56 930 LEU A O 1
ATOM 7583 N N . GLY A 1 931 ? -14.524 26.404 4.310 1.00 67.25 931 GLY A N 1
ATOM 7584 C CA . GLY A 1 931 ? -15.174 25.724 5.435 1.00 67.25 931 GLY A CA 1
ATOM 7585 C C . GLY A 1 931 ? -15.937 26.647 6.390 1.00 67.25 931 GLY A C 1
ATOM 7586 O O . GLY A 1 931 ? -16.726 26.164 7.203 1.00 67.25 931 GLY A O 1
ATOM 7587 N N . GLY A 1 932 ? -15.733 27.963 6.302 1.00 67.62 932 GLY A N 1
ATOM 7588 C CA . GLY A 1 932 ? -16.242 28.931 7.271 1.00 67.62 932 GLY A CA 1
ATOM 7589 C C . GLY A 1 932 ? -15.344 29.074 8.507 1.00 67.62 932 GLY A C 1
ATOM 7590 O O . GLY A 1 932 ? -14.284 28.459 8.624 1.00 67.62 932 GLY A O 1
ATOM 7591 N N . THR A 1 933 ? -15.763 29.918 9.454 1.00 63.28 933 THR A N 1
ATOM 7592 C CA . THR A 1 933 ? -14.928 30.293 10.605 1.00 63.28 933 THR A CA 1
ATOM 7593 C C . THR A 1 933 ? -14.727 29.139 11.595 1.00 63.28 933 THR A C 1
ATOM 7595 O O . THR A 1 933 ? -15.687 28.502 12.034 1.00 63.28 933 THR A O 1
ATOM 7598 N N . GLY A 1 934 ? -13.474 28.901 12.003 1.00 63.94 934 GLY A N 1
ATOM 7599 C CA . GLY A 1 934 ? -13.108 27.955 13.065 1.00 63.94 934 GLY A CA 1
ATOM 7600 C C . GLY A 1 934 ? -12.351 26.693 12.635 1.00 63.94 934 GLY A C 1
ATOM 7601 O O . GLY A 1 934 ? -12.034 25.881 13.510 1.00 63.94 934 GLY A O 1
ATOM 7602 N N . PHE A 1 935 ? -12.032 26.524 11.347 1.00 63.28 935 PHE A N 1
ATOM 7603 C CA . PHE A 1 935 ? -11.207 25.407 10.857 1.00 63.28 935 PHE A CA 1
ATOM 7604 C C . PHE A 1 935 ? -9.714 25.630 11.120 1.00 63.28 935 PHE A C 1
ATOM 7606 O O . PHE A 1 935 ? -8.988 24.702 11.490 1.00 63.28 935 PHE A O 1
ATOM 7613 N N . VAL A 1 936 ? -9.253 26.870 10.993 1.00 65.25 936 VAL A N 1
ATOM 7614 C CA . VAL A 1 936 ? -7.912 27.297 11.366 1.00 65.25 936 VAL A CA 1
ATOM 7615 C C . VAL A 1 936 ? -7.935 27.791 12.809 1.00 65.25 936 VAL A C 1
ATOM 7617 O O . VAL A 1 936 ? -8.779 28.605 13.193 1.00 65.25 936 VAL A O 1
ATOM 7620 N N . PRO A 1 937 ? -6.996 27.346 13.660 1.00 61.31 937 PRO A N 1
ATOM 7621 C CA . PRO A 1 937 ? -6.960 27.827 15.026 1.00 61.31 937 PRO A CA 1
ATOM 7622 C C . PRO A 1 937 ? -6.774 29.354 15.073 1.00 61.31 937 PRO A C 1
ATOM 7624 O O . PRO A 1 937 ? -5.850 29.868 14.446 1.00 61.31 937 PRO A O 1
ATOM 7627 N N . PRO A 1 938 ? -7.534 30.095 15.901 1.00 58.88 938 PRO A N 1
ATOM 7628 C CA . PRO A 1 938 ? -7.514 31.565 15.922 1.00 58.88 938 PRO A CA 1
ATOM 7629 C C . PRO A 1 938 ? -6.196 32.168 16.437 1.00 58.88 938 PRO A C 1
ATOM 7631 O O . PRO A 1 938 ? -6.026 33.383 16.479 1.00 58.88 938 PRO A O 1
ATOM 7634 N N . TRP A 1 939 ? -5.267 31.326 16.897 1.00 60.69 939 TRP A N 1
ATOM 7635 C CA . TRP A 1 939 ? -3.908 31.716 17.270 1.00 60.69 939 TRP A CA 1
ATOM 7636 C C . TRP A 1 939 ? -2.916 31.608 16.106 1.00 60.69 939 TRP A C 1
ATOM 7638 O O . TRP A 1 939 ? -1.771 32.028 16.261 1.00 60.69 939 TRP A O 1
ATOM 7648 N N . PHE A 1 940 ? -3.325 31.041 14.970 1.00 61.06 940 PHE A N 1
ATOM 7649 C CA . PHE A 1 940 ? -2.549 31.050 13.744 1.00 61.06 940 PHE A CA 1
ATOM 7650 C C . PHE A 1 940 ? -2.716 32.413 13.073 1.00 61.06 940 PHE A C 1
ATOM 7652 O O . PHE A 1 940 ? -3.814 32.813 12.700 1.00 61.06 940 PHE A O 1
ATOM 7659 N N . VAL A 1 941 ? -1.616 33.148 12.970 1.00 59.69 941 VAL A N 1
ATOM 7660 C CA . VAL A 1 941 ? -1.578 34.502 12.421 1.00 59.69 941 VAL A CA 1
ATOM 7661 C C . VAL A 1 941 ? -0.292 34.673 11.639 1.00 59.69 941 VAL A C 1
ATOM 7663 O O . VAL A 1 941 ? 0.779 34.266 12.096 1.00 59.69 941 VAL A O 1
ATOM 7666 N N . ILE A 1 942 ? -0.395 35.291 10.466 1.00 58.75 942 ILE A N 1
ATOM 7667 C CA . ILE A 1 942 ? 0.768 35.576 9.633 1.00 58.75 942 ILE A CA 1
ATOM 7668 C C . ILE A 1 942 ? 1.262 36.967 10.013 1.00 58.75 942 ILE A C 1
ATOM 7670 O O . ILE A 1 942 ? 0.556 37.967 9.879 1.00 58.75 942 ILE A O 1
ATOM 7674 N N . THR A 1 943 ? 2.476 37.026 10.555 1.00 55.97 943 THR A N 1
ATOM 7675 C CA . THR A 1 943 ? 3.065 38.286 11.008 1.00 55.97 943 THR A CA 1
ATOM 7676 C C . THR A 1 943 ? 3.774 39.004 9.864 1.00 55.97 943 THR A C 1
ATOM 7678 O O . THR A 1 943 ? 4.530 38.376 9.125 1.00 55.97 943 THR A O 1
ATOM 7681 N N . ASP A 1 944 ? 3.626 40.328 9.824 1.00 51.25 944 ASP A N 1
ATOM 7682 C CA . ASP A 1 944 ? 4.275 41.300 8.923 1.00 51.25 944 ASP A CA 1
ATOM 7683 C C . ASP A 1 944 ? 5.774 41.041 8.640 1.00 51.25 944 ASP A C 1
ATOM 7685 O O . ASP A 1 944 ? 6.258 41.268 7.538 1.00 51.25 944 ASP A O 1
ATOM 7689 N N . LYS A 1 945 ? 6.521 40.437 9.575 1.00 53.22 945 LYS A N 1
ATOM 7690 C CA . LYS A 1 945 ? 7.942 40.097 9.373 1.00 53.22 945 LYS A CA 1
ATOM 7691 C C . LYS A 1 945 ? 8.207 39.156 8.179 1.00 53.22 945 LYS A C 1
ATOM 7693 O O . LYS A 1 945 ? 9.337 39.098 7.717 1.00 53.22 945 LYS A O 1
ATOM 7698 N N . ALA A 1 946 ? 7.197 38.419 7.707 1.00 48.78 946 ALA A N 1
ATOM 7699 C CA . ALA A 1 946 ? 7.273 37.594 6.497 1.00 48.78 946 ALA A CA 1
ATOM 7700 C C . ALA A 1 946 ? 7.070 38.392 5.189 1.00 48.78 946 ALA A C 1
ATOM 7702 O O . ALA A 1 946 ? 7.468 37.922 4.132 1.00 48.78 946 ALA A O 1
ATOM 7703 N N . PHE A 1 947 ? 6.475 39.587 5.263 1.00 49.97 947 PHE A N 1
ATOM 7704 C CA . PHE A 1 947 ? 6.161 40.459 4.123 1.00 49.97 947 PHE A CA 1
ATOM 7705 C C . PHE A 1 947 ? 7.146 41.619 3.951 1.00 49.97 947 PHE A C 1
ATOM 7707 O O . PHE A 1 947 ? 7.144 42.291 2.922 1.00 49.97 947 PHE A O 1
ATOM 7714 N N . GLN A 1 948 ? 7.995 41.855 4.948 1.00 49.25 948 GLN A N 1
ATOM 7715 C CA . GLN A 1 948 ? 9.120 42.777 4.861 1.00 49.25 948 GLN A CA 1
ATOM 7716 C C . GLN A 1 948 ? 10.312 42.048 4.223 1.00 49.25 948 GLN A C 1
ATOM 7718 O O . GLN A 1 948 ? 11.213 41.596 4.930 1.00 49.25 948 GLN A O 1
ATOM 7723 N N . THR A 1 949 ? 10.276 41.870 2.898 1.00 43.53 949 THR A N 1
ATOM 7724 C CA . THR A 1 949 ? 11.478 41.565 2.096 1.00 43.53 949 THR A CA 1
ATOM 7725 C C . THR A 1 949 ? 12.422 42.750 2.051 1.00 43.53 949 THR A C 1
ATOM 7727 O O . THR A 1 949 ? 11.913 43.871 1.806 1.00 43.53 949 THR A O 1
#